Protein AF-0000000065996878 (afdb_homodimer)

Sequence (1096 aa):
MTGQPLLGDLLTLASDALPEVEALFETARSALKERVTTDGKVSSKALEEEQFAAHALSWLATYVESLRQMRAWAGRLETEGRFGEMEALILQIAFGEYLAQIRGGIPMSQTETARVQDIGIELGHPGEAVRRLIQAGNTPAARARLVALMRDNHGRATFGASGLDEELEMIRDQFRRFADERVAPHAHGWHMRDELIPMEIVEALAEMGVFGLTIPEEFGGFGLSKASMVVVSEELSRGYIGVGSLGTRSEIAAELILCGGTDAQKAAWLPKLASGEILPTAVFTEPNTGSDLGSLRTRAVKDGDEWVVHGNKTWITHAARTHVMTLLARTDLETTDYRGLSMFLAEKVPGTDADPFPTPGMTGGEIEVLGYRGMKEYEIGFDGFRVKAENLLGGVEGQGFKQLMQTFESARIQTAARAIGVAQNALEVGMQYAEERKQFGKALIEFPRVAGKLAMMAVEIMVARQLTYHSAWEKDHGQRCDLEAGMAKLLGARVAWAAADNALQIHGGNGFALEYQISRILCDARILNIFEGAAEIQAQVIARRLLDMTGQPLLGDLLTLASDALPEVEALFETARSALKERVTTDGKVSSKALEEEQFAAHALSWLATYVESLRQMRAWAGRLETEGRFGEMEALILQIAFGEYLAQIRGGIPMSQTETARVQDIGIELGHPGEAVRRLIQAGNTPAARARLVALMRDNHGRATFGASGLDEELEMIRDQFRRFADERVAPHAHGWHMRDELIPMEIVEALAEMGVFGLTIPEEFGGFGLSKASMVVVSEELSRGYIGVGSLGTRSEIAAELILCGGTDAQKAAWLPKLASGEILPTAVFTEPNTGSDLGSLRTRAVKDGDEWVVHGNKTWITHAARTHVMTLLARTDLETTDYRGLSMFLAEKVPGTDADPFPTPGMTGGEIEVLGYRGMKEYEIGFDGFRVKAENLLGGVEGQGFKQLMQTFESARIQTAARAIGVAQNALEVGMQYAEERKQFGKALIEFPRVAGKLAMMAVEIMVARQLTYHSAWEKDHGQRCDLEAGMAKLLGARVAWAAADNALQIHGGNGFALEYQISRILCDARILNIFEGAAEIQAQVIARRLLD

Solvent-accessible surface area (backbone atoms only — not comparable to full-atom values): 53114 Å² total; per-residue (Å²): 128,88,60,73,50,65,68,92,57,46,71,60,34,54,60,61,28,45,62,58,53,51,49,52,47,52,52,41,51,53,48,40,40,62,72,22,40,52,96,90,35,74,30,70,67,45,39,48,76,39,30,59,29,35,34,27,51,26,51,50,50,37,51,48,50,29,52,51,35,48,52,50,45,49,50,53,26,49,75,68,73,63,57,44,70,57,40,48,45,37,50,37,30,43,51,6,46,52,53,37,21,61,76,30,31,36,68,78,45,76,84,37,67,32,38,55,60,66,41,73,44,82,81,78,78,71,53,70,39,45,47,50,28,45,71,56,22,58,35,71,57,25,26,49,52,41,38,55,50,55,75,63,43,79,86,55,87,66,81,50,79,86,75,68,56,70,68,53,48,52,52,34,52,54,38,38,50,46,16,60,70,70,33,38,84,45,39,59,58,34,47,76,66,67,29,63,62,54,64,70,57,54,51,49,39,20,73,72,31,50,30,6,34,58,38,49,53,94,38,60,18,66,48,42,51,54,49,49,50,31,41,46,21,17,32,26,5,33,28,32,54,41,62,21,44,54,37,51,36,30,45,52,53,45,46,38,34,71,77,37,34,40,72,67,51,38,67,66,46,40,36,36,31,11,55,46,77,40,41,49,21,63,40,68,33,26,89,75,19,66,92,39,57,40,58,55,75,27,30,35,44,82,53,88,70,23,28,37,27,39,37,57,36,29,75,22,49,36,50,38,69,16,34,32,28,48,33,54,29,28,58,38,82,90,46,71,43,42,68,14,19,21,34,28,60,34,66,47,53,53,30,46,93,91,42,40,46,68,36,74,30,42,43,65,49,77,49,60,53,73,37,62,40,27,43,47,32,22,35,38,37,32,60,63,22,68,31,54,49,86,30,32,45,48,70,50,82,36,42,21,46,65,41,52,60,70,39,47,41,62,50,26,35,42,50,14,20,28,20,43,8,40,20,50,34,23,45,52,54,28,50,53,47,23,62,68,42,52,54,86,88,36,38,42,48,76,37,54,60,53,24,40,53,54,29,48,40,51,28,49,46,48,40,32,46,40,31,30,51,49,22,26,50,34,46,66,67,74,39,92,30,56,58,43,9,35,36,15,27,48,49,11,13,52,48,11,33,42,25,16,51,51,23,22,57,72,47,38,69,56,20,43,25,60,88,31,60,47,36,52,47,36,36,38,24,54,49,49,42,32,57,94,52,30,50,68,52,32,24,47,53,35,27,50,58,71,58,101,129,89,61,72,50,64,68,93,59,45,72,60,33,55,60,62,28,46,62,57,53,52,50,52,46,51,51,40,51,51,50,41,40,62,72,21,41,52,96,92,36,73,30,70,68,44,40,49,76,38,31,60,30,36,34,26,50,25,52,50,51,37,52,49,51,29,53,51,36,47,52,49,46,48,50,54,28,48,75,70,73,63,57,43,72,57,42,48,42,37,51,36,29,44,51,7,46,53,52,37,22,60,76,31,32,35,70,78,46,75,85,37,66,34,37,57,59,65,41,72,44,81,81,77,77,70,52,69,40,46,47,49,29,42,71,57,21,59,34,72,56,26,26,50,50,39,38,55,49,54,76,64,43,79,86,55,87,66,80,48,79,85,76,68,54,70,68,53,48,52,52,33,52,54,39,38,51,48,16,61,71,72,32,39,84,45,38,58,58,34,47,78,66,67,29,62,63,54,64,69,58,54,50,49,38,20,75,70,32,50,29,6,34,61,37,50,52,94,38,59,18,67,48,41,50,54,48,50,50,31,42,44,20,17,33,27,4,32,29,31,54,43,63,21,45,53,36,51,38,29,45,53,54,45,45,40,34,73,74,35,33,41,73,67,51,37,68,64,45,39,36,37,32,11,55,45,76,41,40,49,22,64,40,68,32,27,88,75,20,65,91,40,58,40,57,54,72,28,31,34,43,80,54,88,70,23,28,37,27,40,37,56,36,28,75,21,49,35,51,39,67,16,34,30,29,48,32,54,28,28,60,38,82,89,47,71,43,44,69,15,18,20,34,26,59,35,67,45,53,52,29,45,93,92,42,41,44,68,35,75,30,42,43,68,47,78,50,58,52,72,36,60,41,26,43,45,30,23,34,38,36,32,60,63,21,66,30,56,48,85,31,32,46,48,71,49,82,35,42,22,46,65,41,52,60,71,39,45,40,61,51,25,34,43,50,13,21,27,20,42,8,39,20,49,35,22,47,52,56,27,49,53,46,24,61,68,44,53,54,87,89,37,37,42,47,75,38,53,61,53,24,40,52,53,29,48,41,52,28,47,47,48,40,33,46,39,30,31,51,49,22,25,49,34,46,66,68,73,38,92,31,56,57,42,9,35,37,15,27,50,49,12,14,51,46,10,33,43,24,15,51,49,23,22,58,72,46,37,70,55,19,42,24,61,86,31,62,48,36,51,46,36,37,39,23,54,51,49,44,32,56,95,51,29,49,69,53,32,25,47,55,36,27,50,58,71,58,100

Radius of gyration: 29.39 Å; Cα contacts (8 Å, |Δi|>4): 2237; chains: 2; bounding box: 67×83×88 Å

Structure (mmCIF, N/CA/C/O backbone):
data_AF-0000000065996878-model_v1
#
loop_
_entity.id
_entity.type
_entity.pdbx_description
1 polymer '(2S)-methylsuccinyl-CoA dehydrogenase'
#
loop_
_atom_site.group_PDB
_atom_site.id
_atom_site.type_symbol
_atom_site.label_atom_id
_atom_site.label_alt_id
_atom_site.label_comp_id
_atom_site.label_asym_id
_atom_site.label_entity_id
_atom_site.label_seq_id
_atom_site.pdbx_PDB_ins_code
_atom_site.Cartn_x
_atom_site.Cartn_y
_atom_site.Cartn_z
_atom_site.occupancy
_atom_site.B_iso_or_equiv
_atom_site.auth_seq_id
_atom_site.auth_comp_id
_atom_site.auth_asym_id
_atom_site.auth_atom_id
_atom_site.pdbx_PDB_model_num
ATOM 1 N N . MET A 1 1 ? -32.469 7.578 2.885 1 33.5 1 MET A N 1
ATOM 2 C CA . MET A 1 1 ? -33.438 6.59 2.375 1 33.5 1 MET A CA 1
ATOM 3 C C . MET A 1 1 ? -33.031 5.184 2.838 1 33.5 1 MET A C 1
ATOM 5 O O . MET A 1 1 ? -31.969 4.684 2.494 1 33.5 1 MET A O 1
ATOM 9 N N . THR A 1 2 ? -33.344 4.859 3.979 1 46.47 2 THR A N 1
ATOM 10 C CA . THR A 1 2 ? -33.125 3.617 4.707 1 46.47 2 THR A CA 1
ATOM 11 C C . THR A 1 2 ? -33.531 2.412 3.859 1 46.47 2 THR A C 1
ATOM 13 O O . THR A 1 2 ? -34.625 1.855 4.039 1 46.47 2 THR A O 1
ATOM 16 N N . GLY A 1 3 ? -33.281 2.512 2.508 1 59.88 3 GLY A N 1
ATOM 17 C CA . GLY A 1 3 ? -33.844 1.435 1.705 1 59.88 3 GLY A CA 1
ATOM 18 C C . GLY A 1 3 ? -33.312 0.064 2.113 1 59.88 3 GLY A C 1
ATOM 19 O O . GLY A 1 3 ? -32.375 -0.045 2.902 1 59.88 3 GLY A O 1
ATOM 20 N N . GLN A 1 4 ? -33.938 -1.005 1.751 1 83.62 4 GLN A N 1
ATOM 21 C CA . GLN A 1 4 ? -33.625 -2.404 2.006 1 83.62 4 GLN A CA 1
ATOM 22 C C . GLN A 1 4 ? -32.219 -2.746 1.521 1 83.62 4 GLN A C 1
ATOM 24 O O . GLN A 1 4 ? -31.859 -2.451 0.378 1 83.62 4 GLN A O 1
ATOM 29 N N . PRO A 1 5 ? -31.391 -3.135 2.443 1 94.44 5 PRO A N 1
ATOM 30 C CA . PRO A 1 5 ? -30 -3.457 2.111 1 94.44 5 PRO A CA 1
ATOM 31 C C . PRO A 1 5 ? -29.875 -4.41 0.923 1 94.44 5 PRO A C 1
ATOM 33 O O . PRO A 1 5 ? -28.938 -4.301 0.132 1 94.44 5 PRO A O 1
ATOM 36 N N . LEU A 1 6 ? -30.875 -5.258 0.731 1 96.81 6 LEU A N 1
ATOM 37 C CA . LEU A 1 6 ? -30.812 -6.273 -0.313 1 96.81 6 LEU A CA 1
ATOM 38 C C . LEU A 1 6 ? -31.781 -5.965 -1.441 1 96.81 6 LEU A C 1
ATOM 40 O O . LEU A 1 6 ? -32.938 -5.613 -1.188 1 96.81 6 LEU A O 1
ATOM 44 N N . LEU A 1 7 ? -31.297 -6.082 -2.629 1 96.75 7 LEU A N 1
ATOM 45 C CA . LEU A 1 7 ? -32.156 -5.926 -3.803 1 96.75 7 LEU A CA 1
ATOM 46 C C . LEU A 1 7 ? -33 -7.168 -4.02 1 96.75 7 LEU A C 1
ATOM 48 O O . LEU A 1 7 ? -32.5 -8.289 -3.971 1 96.75 7 LEU A O 1
ATOM 52 N N . GLY A 1 8 ? -34.344 -7.07 -4.242 1 93.19 8 GLY A N 1
ATOM 53 C CA . GLY A 1 8 ? -35.281 -8.18 -4.359 1 93.19 8 GLY A CA 1
ATOM 54 C C . GLY A 1 8 ? -35.062 -9 -5.613 1 93.19 8 GLY A C 1
ATOM 55 O O . GLY A 1 8 ? -35.375 -10.195 -5.641 1 93.19 8 GLY A O 1
ATOM 56 N N . ASP A 1 9 ? -34.594 -8.492 -6.695 1 96.19 9 ASP A N 1
ATOM 57 C CA . ASP A 1 9 ? -34.375 -9.188 -7.969 1 96.19 9 ASP A CA 1
ATOM 58 C C . ASP A 1 9 ? -32.906 -9.281 -8.328 1 96.19 9 ASP A C 1
ATOM 60 O O . ASP A 1 9 ? -32.531 -9.141 -9.492 1 96.19 9 ASP A O 1
ATOM 64 N N . LEU A 1 10 ? -32.094 -9.547 -7.336 1 98 10 LEU A N 1
ATOM 65 C CA . LEU A 1 10 ? -30.641 -9.461 -7.441 1 98 10 LEU A CA 1
ATOM 66 C C . LEU A 1 10 ? -30.109 -10.422 -8.5 1 98 10 LEU A C 1
ATOM 68 O O . LEU A 1 10 ? -29.312 -10.023 -9.359 1 98 10 LEU A O 1
ATOM 72 N N . LEU A 1 11 ? -30.5 -11.703 -8.445 1 98.19 11 LEU A N 1
ATOM 73 C CA . LEU A 1 11 ? -29.953 -12.703 -9.359 1 98.19 11 LEU A CA 1
ATOM 74 C C . LEU A 1 11 ? -30.312 -12.359 -10.805 1 98.19 11 LEU A C 1
ATOM 76 O O . LEU A 1 11 ? -29.5 -12.547 -11.711 1 98.19 11 LEU A O 1
ATOM 80 N N . THR A 1 12 ? -31.516 -11.891 -11.023 1 98.31 12 THR A N 1
ATOM 81 C CA . THR A 1 12 ? -31.953 -11.469 -12.359 1 98.31 12 THR A CA 1
ATOM 82 C C . THR A 1 12 ? -31.156 -10.258 -12.82 1 98.31 12 THR A C 1
ATOM 84 O O . THR A 1 12 ? -30.703 -10.203 -13.961 1 98.31 12 THR A O 1
ATOM 87 N N . LEU A 1 13 ? -30.984 -9.266 -11.938 1 98.44 13 LEU A N 1
ATOM 88 C CA . LEU A 1 13 ? -30.203 -8.07 -12.258 1 98.44 13 LEU A CA 1
ATOM 89 C C . LEU A 1 13 ? -28.781 -8.445 -12.648 1 98.44 13 LEU A C 1
ATOM 91 O O . LEU A 1 13 ? -28.234 -7.906 -13.625 1 98.44 13 LEU A O 1
ATOM 95 N N . ALA A 1 14 ? -28.203 -9.328 -11.844 1 98.69 14 ALA A N 1
ATOM 96 C CA . ALA A 1 14 ? -26.828 -9.75 -12.117 1 98.69 14 ALA A CA 1
ATOM 97 C C . ALA A 1 14 ? -26.734 -10.438 -13.477 1 98.69 14 ALA A C 1
ATOM 99 O O . ALA A 1 14 ? -25.797 -10.188 -14.234 1 98.69 14 ALA A O 1
ATOM 100 N N . SER A 1 15 ? -27.672 -11.352 -13.789 1 98.69 15 SER A N 1
ATOM 101 C CA . SER A 1 15 ? -27.703 -12.039 -15.07 1 98.69 15 SER A CA 1
ATOM 102 C C . SER A 1 15 ? -27.875 -11.062 -16.234 1 98.69 15 SER A C 1
ATOM 104 O O . SER A 1 15 ? -27.219 -11.195 -17.266 1 98.69 15 SER A O 1
ATOM 106 N N . ASP A 1 16 ? -28.719 -10.078 -16.031 1 98.69 16 ASP A N 1
ATOM 107 C CA . ASP A 1 16 ? -29.062 -9.125 -17.078 1 98.69 16 ASP A CA 1
ATOM 108 C C . ASP A 1 16 ? -27.906 -8.148 -17.344 1 98.69 16 ASP A C 1
ATOM 110 O O . ASP A 1 16 ? -27.828 -7.551 -18.406 1 98.69 16 ASP A O 1
ATOM 114 N N . ALA A 1 17 ? -27.047 -7.934 -16.328 1 98.81 17 ALA A N 1
ATOM 115 C CA . ALA A 1 17 ? -25.953 -6.98 -16.453 1 98.81 17 ALA A CA 1
ATOM 116 C C . ALA A 1 17 ? -24.797 -7.586 -17.25 1 98.81 17 ALA A C 1
ATOM 118 O O . ALA A 1 17 ? -24.016 -6.859 -17.875 1 98.81 17 ALA A O 1
ATOM 119 N N . LEU A 1 18 ? -24.641 -8.914 -17.266 1 98.81 18 LEU A N 1
ATOM 120 C CA . LEU A 1 18 ? -23.453 -9.594 -17.781 1 98.81 18 LEU A CA 1
ATOM 121 C C . LEU A 1 18 ? -23.312 -9.383 -19.281 1 98.81 18 LEU A C 1
ATOM 123 O O . LEU A 1 18 ? -22.234 -9.062 -19.781 1 98.81 18 LEU A O 1
ATOM 127 N N . PRO A 1 19 ? -24.438 -9.5 -20.109 1 98.56 19 PRO A N 1
ATOM 128 C CA . PRO A 1 19 ? -24.281 -9.32 -21.547 1 98.56 19 PRO A CA 1
ATOM 129 C C . PRO A 1 19 ? -23.719 -7.957 -21.922 1 98.56 19 PRO A C 1
ATOM 131 O O . PRO A 1 19 ? -22.953 -7.844 -22.891 1 98.56 19 PRO A O 1
ATOM 134 N N . GLU A 1 20 ? -24.078 -6.953 -21.156 1 98 20 GLU A N 1
ATOM 135 C CA . GLU A 1 20 ? -23.594 -5.602 -21.438 1 98 20 GLU A CA 1
ATOM 136 C C . GLU A 1 20 ? -22.094 -5.5 -21.266 1 98 20 GLU A C 1
ATOM 138 O O . GLU A 1 20 ? -21.391 -4.945 -22.125 1 98 20 GLU A O 1
ATOM 143 N N . VAL A 1 21 ? -21.578 -5.992 -20.172 1 98.12 21 VAL A N 1
ATOM 144 C CA . VAL A 1 21 ? -20.141 -5.855 -19.906 1 98.12 21 VAL A CA 1
ATOM 145 C C . VAL A 1 21 ? -19.359 -6.836 -20.781 1 98.12 21 VAL A C 1
ATOM 147 O O . VAL A 1 21 ? -18.203 -6.582 -21.125 1 98.12 21 VAL A O 1
ATOM 150 N N . GLU A 1 22 ? -19.969 -7.98 -21.141 1 98.5 22 GLU A N 1
ATOM 151 C CA . GLU A 1 22 ? -19.344 -8.906 -22.078 1 98.5 22 GLU A CA 1
ATOM 152 C C . GLU A 1 22 ? -19.219 -8.281 -23.469 1 98.5 22 GLU A C 1
ATOM 154 O O . GLU A 1 22 ? -18.188 -8.43 -24.125 1 98.5 22 GLU A O 1
ATOM 159 N N . ALA A 1 23 ? -20.266 -7.602 -23.875 1 98.12 23 ALA A N 1
ATOM 160 C CA . ALA A 1 23 ? -20.234 -6.91 -25.156 1 98.12 23 ALA A CA 1
ATOM 161 C C . ALA A 1 23 ? -19.203 -5.793 -25.156 1 98.12 23 ALA A C 1
ATOM 163 O O . ALA A 1 23 ? -18.516 -5.57 -26.156 1 98.12 23 ALA A O 1
ATOM 164 N N . LEU A 1 24 ? -19.172 -5.043 -24.047 1 98.06 24 LEU A N 1
ATOM 165 C CA . LEU A 1 24 ? -18.172 -3.992 -23.906 1 98.06 24 LEU A CA 1
ATOM 166 C C . LEU A 1 24 ? -16.766 -4.559 -24.047 1 98.06 24 LEU A C 1
ATOM 168 O O . LEU A 1 24 ? -15.922 -3.967 -24.734 1 98.06 24 LEU A O 1
ATOM 172 N N . PHE A 1 25 ? -16.516 -5.699 -23.469 1 98.38 25 PHE A N 1
ATOM 173 C CA . PHE A 1 25 ? -15.211 -6.359 -23.547 1 98.38 25 PHE A CA 1
ATOM 174 C C . PHE A 1 25 ? -14.891 -6.75 -24.984 1 98.38 25 PHE A C 1
ATOM 176 O O . PHE A 1 25 ? -13.781 -6.52 -25.469 1 98.38 25 PHE A O 1
ATOM 183 N N . GLU A 1 26 ? -15.82 -7.359 -25.594 1 98.31 26 GLU A N 1
ATOM 184 C CA . GLU A 1 26 ? -15.594 -7.809 -26.969 1 98.31 26 GLU A CA 1
ATOM 185 C C . GLU A 1 26 ? -15.297 -6.633 -27.891 1 98.31 26 GLU A C 1
ATOM 187 O O . GLU A 1 26 ? -14.453 -6.738 -28.781 1 98.31 26 GLU A O 1
ATOM 192 N N . THR A 1 27 ? -16.016 -5.551 -27.688 1 98.31 27 THR A N 1
ATOM 193 C CA . THR A 1 27 ? -15.766 -4.348 -28.469 1 98.31 27 THR A CA 1
ATOM 194 C C . THR A 1 27 ? -14.359 -3.822 -28.203 1 98.31 27 THR A C 1
ATOM 196 O O . THR A 1 27 ? -13.648 -3.455 -29.156 1 98.31 27 THR A O 1
ATOM 199 N N . ALA A 1 28 ? -13.977 -3.773 -26.969 1 98.38 28 ALA A N 1
ATOM 200 C CA . ALA A 1 28 ? -12.641 -3.312 -26.594 1 98.38 28 ALA A CA 1
ATOM 201 C C . ALA A 1 28 ? -11.562 -4.219 -27.172 1 98.38 28 ALA A C 1
ATOM 203 O O . ALA A 1 28 ? -10.562 -3.734 -27.703 1 98.38 28 ALA A O 1
ATOM 204 N N . ARG A 1 29 ? -11.781 -5.523 -27.031 1 98.56 29 ARG A N 1
ATOM 205 C CA . ARG A 1 29 ? -10.828 -6.504 -27.547 1 98.56 29 ARG A CA 1
ATOM 206 C C . ARG A 1 29 ? -10.641 -6.348 -29.047 1 98.56 29 ARG A C 1
ATOM 208 O O . ARG A 1 29 ? -9.516 -6.344 -29.547 1 98.56 29 ARG A O 1
ATOM 215 N N . SER A 1 30 ? -11.75 -6.215 -29.766 1 98 30 SER A N 1
ATOM 216 C CA . SER A 1 30 ? -11.703 -6.07 -31.219 1 98 30 SER A CA 1
ATOM 217 C C . SER A 1 30 ? -10.992 -4.785 -31.625 1 98 30 SER A C 1
ATOM 219 O O . SER A 1 30 ? -10.18 -4.785 -32.562 1 98 30 SER A O 1
ATOM 221 N N . ALA A 1 31 ? -11.312 -3.721 -30.906 1 97.94 31 ALA A N 1
ATOM 222 C CA . ALA A 1 31 ? -10.703 -2.43 -31.219 1 97.94 31 ALA A CA 1
ATOM 223 C C . ALA A 1 31 ? -9.188 -2.477 -31.016 1 97.94 31 ALA A C 1
ATOM 225 O O . ALA A 1 31 ? -8.438 -1.986 -31.859 1 97.94 31 ALA A O 1
ATOM 226 N N . LEU A 1 32 ? -8.75 -3.004 -29.953 1 98.31 32 LEU A N 1
ATOM 227 C CA . LEU A 1 32 ? -7.316 -3.066 -29.688 1 98.31 32 LEU A CA 1
ATOM 228 C C . LEU A 1 32 ? -6.625 -4.031 -30.641 1 98.31 32 LEU A C 1
ATOM 230 O O . LEU A 1 32 ? -5.508 -3.77 -31.094 1 98.31 32 LEU A O 1
ATOM 234 N N . LYS A 1 33 ? -7.281 -5.207 -30.891 1 98.25 33 LYS A N 1
ATOM 235 C CA . LYS A 1 33 ? -6.703 -6.172 -31.828 1 98.25 33 LYS A CA 1
ATOM 236 C C . LYS A 1 33 ? -6.41 -5.527 -33.188 1 98.25 33 LYS A C 1
ATOM 238 O O . LYS A 1 33 ? -5.348 -5.754 -33.75 1 98.25 33 LYS A O 1
ATOM 243 N N . GLU A 1 34 ? -7.34 -4.77 -33.625 1 97.19 34 GLU A N 1
ATOM 244 C CA . GLU A 1 34 ? -7.156 -4.078 -34.906 1 97.19 34 GLU A CA 1
ATOM 245 C C . GLU A 1 34 ? -5.949 -3.145 -34.844 1 97.19 34 GLU A C 1
ATOM 247 O O . GLU A 1 34 ? -5.188 -3.057 -35.812 1 97.19 34 GLU A O 1
ATOM 252 N N . ARG A 1 35 ? -5.777 -2.498 -33.75 1 96.56 35 ARG A N 1
ATOM 253 C CA . ARG A 1 35 ? -4.734 -1.488 -33.594 1 96.56 35 ARG A CA 1
ATOM 254 C C . ARG A 1 35 ? -3.357 -2.137 -33.5 1 96.56 35 ARG A C 1
ATOM 256 O O . ARG A 1 35 ? -2.354 -1.533 -33.875 1 96.56 35 ARG A O 1
ATOM 263 N N . VAL A 1 36 ? -3.309 -3.379 -33 1 97.75 36 VAL A N 1
ATOM 264 C CA . VAL A 1 36 ? -1.994 -3.934 -32.688 1 97.75 36 VAL A CA 1
ATOM 265 C C . VAL A 1 36 ? -1.668 -5.062 -33.656 1 97.75 36 VAL A C 1
ATOM 267 O O . VAL A 1 36 ? -0.649 -5.742 -33.5 1 97.75 36 VAL A O 1
ATOM 270 N N . THR A 1 37 ? -2.535 -5.312 -34.625 1 97.25 37 THR A N 1
ATOM 271 C CA . THR A 1 37 ? -2.301 -6.352 -35.625 1 97.25 37 THR A CA 1
ATOM 272 C C . THR A 1 37 ? -1.573 -5.777 -36.844 1 97.25 37 THR A C 1
ATOM 274 O O . THR A 1 37 ? -1.991 -4.762 -37.406 1 97.25 37 THR A O 1
ATOM 277 N N . THR A 1 38 ? -0.485 -6.34 -37.125 1 95.62 38 THR A N 1
ATOM 278 C CA . THR A 1 38 ? 0.285 -6.047 -38.312 1 95.62 38 THR A CA 1
ATOM 279 C C . THR A 1 38 ? 0.469 -7.305 -39.156 1 95.62 38 THR A C 1
ATOM 281 O O . THR A 1 38 ? 0.928 -8.336 -38.656 1 95.62 38 THR A O 1
ATOM 284 N N . ASP A 1 39 ? 0.178 -7.254 -40.438 1 94.38 39 ASP A N 1
ATOM 285 C CA . ASP A 1 39 ? 0.32 -8.375 -41.375 1 94.38 39 ASP A CA 1
ATOM 286 C C . ASP A 1 39 ? -0.429 -9.602 -40.875 1 94.38 39 ASP A C 1
ATOM 288 O O . ASP A 1 39 ? 0.115 -10.711 -40.875 1 94.38 39 ASP A O 1
ATOM 292 N N . GLY A 1 40 ? -1.589 -9.391 -40.312 1 93.5 40 GLY A N 1
ATOM 293 C CA . GLY A 1 40 ? -2.5 -10.461 -39.938 1 93.5 40 GLY A CA 1
ATOM 294 C C . GLY A 1 40 ? -2.162 -11.094 -38.594 1 93.5 40 GLY A C 1
ATOM 295 O O . GLY A 1 40 ? -2.85 -12.016 -38.156 1 93.5 40 GLY A O 1
ATOM 296 N N . LYS A 1 41 ? -1.129 -10.594 -37.969 1 95.75 41 LYS A N 1
ATOM 297 C CA . LYS A 1 41 ? -0.732 -11.133 -36.688 1 95.75 41 LYS A CA 1
ATOM 298 C C . LYS A 1 41 ? -0.553 -10.023 -35.656 1 95.75 41 LYS A C 1
ATOM 300 O O . LYS A 1 41 ? -0.202 -8.891 -36 1 95.75 41 LYS A O 1
ATOM 305 N N . VAL A 1 42 ? -0.805 -10.336 -34.438 1 96.56 42 VAL A N 1
ATOM 306 C CA . VAL A 1 42 ? -0.574 -9.375 -33.344 1 96.56 42 VAL A CA 1
ATOM 307 C C . VAL A 1 42 ? 0.917 -9.055 -33.25 1 96.56 42 VAL A C 1
ATOM 309 O O . VAL A 1 42 ? 1.74 -9.961 -33.094 1 96.56 42 VAL A O 1
ATOM 312 N N . SER A 1 43 ? 1.249 -7.863 -33.406 1 96.75 43 SER A N 1
ATOM 313 C CA . SER A 1 43 ? 2.631 -7.398 -33.375 1 96.75 43 SER A CA 1
ATOM 314 C C . SER A 1 43 ? 3.098 -7.16 -31.938 1 96.75 43 SER A C 1
ATOM 316 O O . SER A 1 43 ? 2.465 -6.41 -31.188 1 96.75 43 SER A O 1
ATOM 318 N N . SER A 1 44 ? 4.18 -7.805 -31.562 1 94.25 44 SER A N 1
ATOM 319 C CA . SER A 1 44 ? 4.742 -7.582 -30.234 1 94.25 44 SER A CA 1
ATOM 320 C C . SER A 1 44 ? 5.152 -6.125 -30.047 1 94.25 44 SER A C 1
ATOM 322 O O . SER A 1 44 ? 4.98 -5.559 -28.969 1 94.25 44 SER A O 1
ATOM 324 N N . LYS A 1 45 ? 5.711 -5.562 -31.062 1 95.19 45 LYS A N 1
ATOM 325 C CA . LYS A 1 45 ? 6.121 -4.16 -31.016 1 95.19 45 LYS A CA 1
ATOM 326 C C . LYS A 1 45 ? 4.922 -3.238 -30.828 1 95.19 45 LYS A C 1
ATOM 328 O O . LYS A 1 45 ? 4.945 -2.344 -29.984 1 95.19 45 LYS A O 1
ATOM 333 N N . ALA A 1 46 ? 3.869 -3.477 -31.625 1 96.62 46 ALA A N 1
ATOM 334 C CA . ALA A 1 46 ? 2.664 -2.658 -31.516 1 96.62 46 ALA A CA 1
ATOM 335 C C . ALA A 1 46 ? 2.002 -2.83 -30.156 1 96.62 46 ALA A C 1
ATOM 337 O O . ALA A 1 46 ? 1.492 -1.865 -29.578 1 96.62 46 ALA A O 1
ATOM 338 N N . LEU A 1 47 ? 2.008 -4.031 -29.719 1 96.94 47 LEU A N 1
ATOM 339 C CA . LEU A 1 47 ? 1.416 -4.316 -28.406 1 96.94 47 LEU A CA 1
ATOM 340 C C . LEU A 1 47 ? 2.16 -3.58 -27.297 1 96.94 47 LEU A C 1
ATOM 342 O O . LEU A 1 47 ? 1.543 -3.092 -26.344 1 96.94 47 LEU A O 1
ATOM 346 N N . GLU A 1 48 ? 3.455 -3.518 -27.375 1 95.62 48 GLU A N 1
ATOM 347 C CA . GLU A 1 48 ? 4.246 -2.783 -26.391 1 95.62 48 GLU A CA 1
ATOM 348 C C . GLU A 1 48 ? 3.965 -1.285 -26.453 1 95.62 48 GLU A C 1
ATOM 350 O O . GLU A 1 48 ? 3.867 -0.616 -25.422 1 95.62 48 GLU A O 1
ATOM 355 N N . GLU A 1 49 ? 3.857 -0.786 -27.656 1 95.5 49 GLU A N 1
ATOM 356 C CA . GLU A 1 49 ? 3.533 0.627 -27.828 1 95.5 49 GLU A CA 1
ATOM 357 C C . GLU A 1 49 ? 2.18 0.963 -27.219 1 95.5 49 GLU A C 1
ATOM 359 O O . GLU A 1 49 ? 1.987 2.061 -26.688 1 95.5 49 GLU A O 1
ATOM 364 N N . GLU A 1 50 ? 1.275 -0.025 -27.312 1 97.31 50 GLU A N 1
ATOM 365 C CA . GLU A 1 50 ? -0.069 0.132 -26.766 1 97.31 50 GLU A CA 1
ATOM 366 C C . GLU A 1 50 ? -0.196 -0.549 -25.406 1 97.31 50 GLU A C 1
ATOM 368 O O . GLU A 1 50 ? -1.267 -1.048 -25.047 1 97.31 50 GLU A O 1
ATOM 373 N N . GLN A 1 51 ? 0.91 -0.565 -24.703 1 97.88 51 GLN A N 1
ATOM 374 C CA . GLN A 1 51 ? 0.995 -1.39 -23.5 1 97.88 51 GLN A CA 1
ATOM 375 C C . GLN A 1 51 ? -0.084 -1.005 -22.5 1 97.88 51 GLN A C 1
ATOM 377 O O . GLN A 1 51 ? -0.692 -1.874 -21.859 1 97.88 51 GLN A O 1
ATOM 382 N N . PHE A 1 52 ? -0.323 0.312 -22.266 1 97.19 52 PHE A N 1
ATOM 383 C CA . PHE A 1 52 ? -1.33 0.732 -21.297 1 97.19 52 PHE A CA 1
ATOM 384 C C . PHE A 1 52 ? -2.711 0.232 -21.703 1 97.19 52 PHE A C 1
ATOM 386 O O . PHE A 1 52 ? -3.457 -0.291 -20.875 1 97.19 52 PHE A O 1
ATOM 393 N N . ALA A 1 53 ? -3.051 0.414 -22.969 1 98 53 ALA A N 1
ATOM 394 C CA . ALA A 1 53 ? -4.332 -0.075 -23.484 1 98 53 ALA A CA 1
ATOM 395 C C . ALA A 1 53 ? -4.434 -1.592 -23.344 1 98 53 ALA A C 1
ATOM 397 O O . ALA A 1 53 ? -5.492 -2.121 -23 1 98 53 ALA A O 1
ATOM 398 N N . ALA A 1 54 ? -3.357 -2.27 -23.656 1 98.44 54 ALA A N 1
ATOM 399 C CA . ALA A 1 54 ? -3.314 -3.727 -23.547 1 98.44 54 ALA A CA 1
ATOM 400 C C . ALA A 1 54 ? -3.561 -4.176 -22.109 1 98.44 54 ALA A C 1
ATOM 402 O O . ALA A 1 54 ? -4.336 -5.105 -21.859 1 98.44 54 ALA A O 1
ATOM 403 N N . HIS A 1 55 ? -2.889 -3.514 -21.172 1 98.38 55 HIS A N 1
ATOM 404 C CA . HIS A 1 55 ? -3.057 -3.867 -19.766 1 98.38 55 HIS A CA 1
ATOM 405 C C . HIS A 1 55 ? -4.445 -3.482 -19.266 1 98.38 55 HIS A C 1
ATOM 407 O O . HIS A 1 55 ? -5.016 -4.172 -18.422 1 98.38 55 HIS A O 1
ATOM 413 N N . ALA A 1 56 ? -5 -2.369 -19.766 1 98.38 56 ALA A N 1
ATOM 414 C CA . ALA A 1 56 ? -6.383 -2.012 -19.469 1 98.38 56 ALA A CA 1
ATOM 415 C C . ALA A 1 56 ? -7.348 -3.098 -19.922 1 98.38 56 ALA A C 1
ATOM 417 O O . ALA A 1 56 ? -8.297 -3.439 -19.219 1 98.38 56 ALA A O 1
ATOM 418 N N . LEU A 1 57 ? -7.105 -3.617 -21.141 1 98.75 57 LEU A N 1
ATOM 419 C CA . LEU A 1 57 ? -7.93 -4.707 -21.641 1 98.75 57 LEU A CA 1
ATOM 420 C C . LEU A 1 57 ? -7.859 -5.922 -20.719 1 98.75 57 LEU A C 1
ATOM 422 O O . LEU A 1 57 ? -8.867 -6.578 -20.484 1 98.75 57 LEU A O 1
ATOM 426 N N . SER A 1 58 ? -6.676 -6.211 -20.25 1 98.75 58 SER A N 1
ATOM 427 C CA . SER A 1 58 ? -6.477 -7.34 -19.344 1 98.75 58 SER A CA 1
ATOM 428 C C . SER A 1 58 ? -7.297 -7.176 -18.078 1 98.75 58 SER A C 1
ATOM 430 O O . SER A 1 58 ? -7.93 -8.125 -17.609 1 98.75 58 SER A O 1
ATOM 432 N N . TRP A 1 59 ? -7.289 -6 -17.484 1 98.69 59 TRP A N 1
ATOM 433 C CA . TRP A 1 59 ? -8.047 -5.746 -16.266 1 98.69 59 TRP A CA 1
ATOM 434 C C . TRP A 1 59 ? -9.547 -5.781 -16.547 1 98.69 59 TRP A C 1
ATOM 436 O O . TRP A 1 59 ? -10.32 -6.305 -15.734 1 98.69 59 TRP A O 1
ATOM 446 N N . LEU A 1 60 ? -9.969 -5.211 -17.672 1 98.75 60 LEU A N 1
ATOM 447 C CA . LEU A 1 60 ? -11.375 -5.289 -18.047 1 98.75 60 LEU A CA 1
ATOM 448 C C . LEU A 1 60 ? -11.82 -6.742 -18.172 1 98.75 60 LEU A C 1
ATOM 450 O O . LEU A 1 60 ? -12.859 -7.121 -17.625 1 98.75 60 LEU A O 1
ATOM 454 N N . ALA A 1 61 ? -10.984 -7.555 -18.859 1 98.81 61 ALA A N 1
ATOM 455 C CA . ALA A 1 61 ? -11.297 -8.969 -19.016 1 98.81 61 ALA A CA 1
ATOM 456 C C . ALA A 1 61 ? -11.391 -9.664 -17.656 1 98.81 61 ALA A C 1
ATOM 458 O O . ALA A 1 61 ? -12.266 -10.508 -17.453 1 98.81 61 ALA A O 1
ATOM 459 N N . THR A 1 62 ? -10.477 -9.344 -16.797 1 98.88 62 THR A N 1
ATOM 460 C CA . THR A 1 62 ? -10.445 -9.93 -15.461 1 98.88 62 THR A CA 1
ATOM 461 C C . THR A 1 62 ? -11.711 -9.594 -14.688 1 98.88 62 THR A C 1
ATOM 463 O O . THR A 1 62 ? -12.297 -10.453 -14.023 1 98.88 62 THR A O 1
ATOM 466 N N . TYR A 1 63 ? -12.18 -8.352 -14.75 1 98.81 63 TYR A N 1
ATOM 467 C CA . TYR A 1 63 ? -13.391 -7.922 -14.055 1 98.81 63 TYR A CA 1
ATOM 468 C C . TYR A 1 63 ? -14.625 -8.602 -14.633 1 98.81 63 TYR A C 1
ATOM 470 O O . TYR A 1 63 ? -15.5 -9.047 -13.898 1 98.81 63 TYR A O 1
ATOM 478 N N . VAL A 1 64 ? -14.664 -8.664 -15.93 1 98.88 64 VAL A N 1
ATOM 479 C CA . VAL A 1 64 ? -15.797 -9.305 -16.594 1 98.88 64 VAL A CA 1
ATOM 480 C C . VAL A 1 64 ? -15.875 -10.773 -16.172 1 98.88 64 VAL A C 1
ATOM 482 O O . VAL A 1 64 ? -16.938 -11.273 -15.805 1 98.88 64 VAL A O 1
ATOM 485 N N . GLU A 1 65 ? -14.711 -11.461 -16.234 1 98.81 65 GLU A N 1
ATOM 486 C CA . GLU A 1 65 ? -14.68 -12.867 -15.836 1 98.81 65 GLU A CA 1
ATOM 487 C C . GLU A 1 65 ? -15.023 -13.031 -14.359 1 98.81 65 GLU A C 1
ATOM 489 O O . GLU A 1 65 ? -15.68 -14 -13.969 1 98.81 65 GLU A O 1
ATOM 494 N N . SER A 1 66 ? -14.609 -12.125 -13.531 1 98.88 66 SER A N 1
ATOM 495 C CA . SER A 1 66 ? -14.945 -12.156 -12.117 1 98.88 66 SER A CA 1
ATOM 496 C C . SER A 1 66 ? -16.453 -12.102 -11.898 1 98.88 66 SER A C 1
ATOM 498 O O . SER A 1 66 ? -17 -12.867 -11.109 1 98.88 66 SER A O 1
ATOM 500 N N . LEU A 1 67 ? -17.094 -11.164 -12.57 1 98.94 67 LEU A N 1
ATOM 501 C CA . LEU A 1 67 ? -18.547 -11.031 -12.438 1 98.94 67 LEU A CA 1
ATOM 502 C C . LEU A 1 67 ? -19.25 -12.281 -12.945 1 98.94 67 LEU A C 1
ATOM 504 O O . LEU A 1 67 ? -20.219 -12.734 -12.336 1 98.94 67 LEU A O 1
ATOM 508 N N . ARG A 1 68 ? -18.719 -12.836 -14.055 1 98.81 68 ARG A N 1
ATOM 509 C CA . ARG A 1 68 ? -19.266 -14.086 -14.578 1 98.81 68 ARG A CA 1
ATOM 510 C C . ARG A 1 68 ? -19.188 -15.195 -13.539 1 98.81 68 ARG A C 1
ATOM 512 O O . ARG A 1 68 ? -20.172 -15.906 -13.312 1 98.81 68 ARG A O 1
ATOM 519 N N . GLN A 1 69 ? -18.047 -15.305 -12.898 1 98.81 69 GLN A N 1
ATOM 520 C CA . GLN A 1 69 ? -17.844 -16.391 -11.945 1 98.81 69 GLN A CA 1
ATOM 521 C C . GLN A 1 69 ? -18.656 -16.156 -10.672 1 98.81 69 GLN A C 1
ATOM 523 O O . GLN A 1 69 ? -19.141 -17.109 -10.055 1 98.81 69 GLN A O 1
ATOM 528 N N . MET A 1 70 ? -18.828 -14.922 -10.242 1 98.88 70 MET A N 1
ATOM 529 C CA . MET A 1 70 ? -19.656 -14.609 -9.078 1 98.88 70 MET A CA 1
ATOM 530 C C . MET A 1 70 ? -21.109 -14.969 -9.328 1 98.88 70 MET A C 1
ATOM 532 O O . MET A 1 70 ? -21.797 -15.492 -8.438 1 98.88 70 MET A O 1
ATOM 536 N N . ARG A 1 71 ? -21.594 -14.625 -10.523 1 98.81 71 ARG A N 1
ATOM 537 C CA . ARG A 1 71 ? -22.969 -14.992 -10.836 1 98.81 71 ARG A CA 1
ATOM 538 C C . ARG A 1 71 ? -23.125 -16.5 -10.891 1 98.81 71 ARG A C 1
ATOM 540 O O . ARG A 1 71 ? -24.141 -17.047 -10.445 1 98.81 71 ARG A O 1
ATOM 547 N N . ALA A 1 72 ? -22.141 -17.188 -11.516 1 98.5 72 ALA A N 1
ATOM 548 C CA . ALA A 1 72 ? -22.172 -18.641 -11.562 1 98.5 72 ALA A CA 1
ATOM 549 C C . ALA A 1 72 ? -22.172 -19.234 -10.156 1 98.5 72 ALA A C 1
ATOM 551 O O . ALA A 1 72 ? -22.922 -20.188 -9.883 1 98.5 72 ALA A O 1
ATOM 552 N N . TRP A 1 73 ? -21.344 -18.703 -9.32 1 98.5 73 TRP A N 1
ATOM 553 C CA . TRP A 1 73 ? -21.281 -19.109 -7.914 1 98.5 73 TRP A CA 1
ATOM 554 C C . TRP A 1 73 ? -22.641 -18.953 -7.234 1 98.5 73 TRP A C 1
ATOM 556 O O . TRP A 1 73 ? -23.125 -19.891 -6.598 1 98.5 73 TRP A O 1
ATOM 566 N N . ALA A 1 74 ? -23.266 -17.812 -7.367 1 98.69 74 ALA A N 1
ATOM 567 C CA . ALA A 1 74 ? -24.578 -17.562 -6.777 1 98.69 74 ALA A CA 1
ATOM 568 C C . ALA A 1 74 ? -25.625 -18.547 -7.309 1 98.69 74 ALA A C 1
ATOM 570 O O . ALA A 1 74 ? -26.484 -19.016 -6.562 1 98.69 74 ALA A O 1
ATOM 571 N N . GLY A 1 75 ? -25.516 -18.797 -8.625 1 98.12 75 GLY A N 1
ATOM 572 C CA . GLY A 1 75 ? -26.438 -19.75 -9.234 1 98.12 75 GLY A CA 1
ATOM 573 C C . GLY A 1 75 ? -26.312 -21.156 -8.656 1 98.12 75 GLY A C 1
ATOM 574 O O . GLY A 1 75 ? -27.328 -21.812 -8.406 1 98.12 75 GLY A O 1
ATOM 575 N N . ARG A 1 76 ? -25.078 -21.609 -8.516 1 97.25 76 ARG A N 1
ATOM 576 C CA . ARG A 1 76 ? -24.859 -22.922 -7.918 1 97.25 76 ARG A CA 1
ATOM 577 C C . ARG A 1 76 ? -25.406 -22.969 -6.496 1 97.25 76 ARG A C 1
ATOM 579 O O . ARG A 1 76 ? -26.078 -23.938 -6.121 1 97.25 76 ARG A O 1
ATOM 586 N N . LEU A 1 77 ? -25.172 -21.938 -5.715 1 97.88 77 LEU A N 1
ATOM 587 C CA . LEU A 1 77 ? -25.656 -21.906 -4.336 1 97.88 77 LEU A CA 1
ATOM 588 C C . LEU A 1 77 ? -27.172 -21.875 -4.289 1 97.88 77 LEU A C 1
ATOM 590 O O . LEU A 1 77 ? -27.781 -22.469 -3.398 1 97.88 77 LEU A O 1
ATOM 594 N N . GLU A 1 78 ? -27.766 -21.109 -5.203 1 97.19 78 GLU A N 1
ATOM 595 C CA . GLU A 1 78 ? -29.219 -21.062 -5.266 1 97.19 78 GLU A CA 1
ATOM 596 C C . GLU A 1 78 ? -29.812 -22.438 -5.527 1 97.19 78 GLU A C 1
ATOM 598 O O . GLU A 1 78 ? -30.766 -22.859 -4.855 1 97.19 78 GLU A O 1
ATOM 603 N N . THR A 1 79 ? -29.234 -23.141 -6.473 1 96.94 79 THR A N 1
ATOM 604 C CA . THR A 1 79 ? -29.688 -24.484 -6.828 1 96.94 79 THR A CA 1
ATOM 605 C C . THR A 1 79 ? -29.562 -25.438 -5.641 1 96.94 79 THR A C 1
ATOM 607 O O . THR A 1 79 ? -30.391 -26.328 -5.457 1 96.94 79 THR A O 1
ATOM 610 N N . GLU A 1 80 ? -28.578 -25.203 -4.836 1 96.06 80 GLU A N 1
ATOM 611 C CA . GLU A 1 80 ? -28.312 -26.062 -3.688 1 96.06 80 GLU A CA 1
ATOM 612 C C . GLU A 1 80 ? -29.078 -25.594 -2.459 1 96.06 80 GLU A C 1
ATOM 614 O O . GLU A 1 80 ? -29.062 -26.25 -1.417 1 96.06 80 GLU A O 1
ATOM 619 N N . GLY A 1 81 ? -29.797 -24.5 -2.529 1 96 81 GLY A N 1
ATOM 620 C CA . GLY A 1 81 ? -30.531 -23.953 -1.397 1 96 81 GLY A CA 1
ATOM 621 C C . GLY A 1 81 ? -29.641 -23.328 -0.346 1 96 81 GLY A C 1
ATOM 622 O O . GLY A 1 81 ? -30.016 -23.25 0.825 1 96 81 GLY A O 1
ATOM 623 N N . ARG A 1 82 ? -28.422 -22.906 -0.719 1 95.88 82 ARG A N 1
ATOM 624 C CA . ARG A 1 82 ? -27.438 -22.391 0.221 1 95.88 82 ARG A CA 1
ATOM 625 C C . ARG A 1 82 ? -27.141 -20.906 -0.05 1 95.88 82 ARG A C 1
ATOM 627 O O . ARG A 1 82 ? -26.219 -20.344 0.534 1 95.88 82 ARG A O 1
ATOM 634 N N . PHE A 1 83 ? -27.906 -20.281 -1.004 1 97.62 83 PHE A N 1
ATOM 635 C CA . PHE A 1 83 ? -27.734 -18.875 -1.309 1 97.62 83 PHE A CA 1
ATOM 636 C C . PHE A 1 83 ? -28.469 -18.016 -0.287 1 97.62 83 PHE A C 1
ATOM 638 O O . PHE A 1 83 ? -29.578 -17.562 -0.536 1 97.62 83 PHE A O 1
ATOM 645 N N . GLY A 1 84 ? -27.797 -17.719 0.825 1 96.81 84 GLY A N 1
ATOM 646 C CA . GLY A 1 84 ? -28.375 -16.953 1.918 1 96.81 84 GLY A CA 1
ATOM 647 C C . GLY A 1 84 ? -28.141 -15.461 1.807 1 96.81 84 GLY A C 1
ATOM 648 O O . GLY A 1 84 ? -27.656 -14.984 0.778 1 96.81 84 GLY A O 1
ATOM 649 N N . GLU A 1 85 ? -28.516 -14.734 2.828 1 97.25 85 GLU A N 1
ATOM 650 C CA . GLU A 1 85 ? -28.469 -13.273 2.826 1 97.25 85 GLU A CA 1
ATOM 651 C C . GLU A 1 85 ? -27.031 -12.773 2.688 1 97.25 85 GLU A C 1
ATOM 653 O O . GLU A 1 85 ? -26.766 -11.805 1.972 1 97.25 85 GLU A O 1
ATOM 658 N N . MET A 1 86 ? -26.078 -13.406 3.393 1 97.88 86 MET A N 1
ATOM 659 C CA . MET A 1 86 ? -24.688 -13 3.303 1 97.88 86 MET A CA 1
ATOM 660 C C . MET A 1 86 ? -24.172 -13.148 1.876 1 97.88 86 MET A C 1
ATOM 662 O O . MET A 1 86 ? -23.516 -12.242 1.347 1 97.88 86 MET A O 1
ATOM 666 N N . GLU A 1 87 ? -24.469 -14.32 1.291 1 98.5 87 GLU A N 1
ATOM 667 C CA . GLU A 1 87 ? -24.047 -14.57 -0.083 1 98.5 87 GLU A CA 1
ATOM 668 C C . GLU A 1 87 ? -24.656 -13.555 -1.043 1 98.5 87 GLU A C 1
ATOM 670 O O . GLU A 1 87 ? -24 -13.078 -1.961 1 98.5 87 GLU A O 1
ATOM 675 N N . ALA A 1 88 ? -25.906 -13.266 -0.786 1 98.69 88 ALA A N 1
ATOM 676 C CA . ALA A 1 88 ? -26.609 -12.297 -1.628 1 98.69 88 ALA A CA 1
ATOM 677 C C . ALA A 1 88 ? -25.969 -10.914 -1.533 1 98.69 88 ALA A C 1
ATOM 679 O O . ALA A 1 88 ? -25.781 -10.242 -2.547 1 98.69 88 ALA A O 1
ATOM 680 N N . LEU A 1 89 ? -25.625 -10.484 -0.331 1 98.75 89 LEU A N 1
ATOM 681 C CA . LEU A 1 89 ? -25 -9.18 -0.137 1 98.75 89 LEU A CA 1
ATOM 682 C C . LEU A 1 89 ? -23.609 -9.148 -0.761 1 98.75 89 LEU A C 1
ATOM 684 O O . LEU A 1 89 ? -23.219 -8.141 -1.35 1 98.75 89 LEU A O 1
ATOM 688 N N . ILE A 1 90 ? -22.875 -10.25 -0.652 1 98.81 90 ILE A N 1
ATOM 689 C CA . ILE A 1 90 ? -21.562 -10.328 -1.26 1 98.81 90 ILE A CA 1
ATOM 690 C C . ILE A 1 90 ? -21.672 -10.188 -2.775 1 98.81 90 ILE A C 1
ATOM 692 O O . ILE A 1 90 ? -20.938 -9.414 -3.391 1 98.81 90 ILE A O 1
ATOM 696 N N . LEU A 1 91 ? -22.625 -10.906 -3.344 1 98.94 91 LEU A N 1
ATOM 697 C CA . LEU A 1 91 ? -22.844 -10.82 -4.781 1 98.94 91 LEU A CA 1
ATOM 698 C C . LEU A 1 91 ? -23.234 -9.398 -5.184 1 98.94 91 LEU A C 1
ATOM 700 O O . LEU A 1 91 ? -22.688 -8.852 -6.148 1 98.94 91 LEU A O 1
ATOM 704 N N . GLN A 1 92 ? -24.219 -8.867 -4.461 1 98.88 92 GLN A N 1
ATOM 705 C CA . GLN A 1 92 ? -24.797 -7.555 -4.762 1 98.88 92 GLN A CA 1
ATOM 706 C C . GLN A 1 92 ? -23.719 -6.473 -4.734 1 98.88 92 GLN A C 1
ATOM 708 O O . GLN A 1 92 ? -23.609 -5.672 -5.664 1 98.88 92 GLN A O 1
ATOM 713 N N . ILE A 1 93 ? -22.906 -6.457 -3.678 1 98.75 93 ILE A N 1
ATOM 714 C CA . ILE A 1 93 ? -21.875 -5.441 -3.502 1 98.75 93 ILE A CA 1
ATOM 715 C C . ILE A 1 93 ? -20.797 -5.625 -4.559 1 98.75 93 ILE A C 1
ATOM 717 O O . ILE A 1 93 ? -20.281 -4.648 -5.113 1 98.75 93 ILE A O 1
ATOM 721 N N . ALA A 1 94 ? -20.438 -6.883 -4.898 1 98.88 94 ALA A N 1
ATOM 722 C CA . ALA A 1 94 ? -19.438 -7.156 -5.938 1 98.88 94 ALA A CA 1
ATOM 723 C C . ALA A 1 94 ? -19.875 -6.566 -7.277 1 98.88 94 ALA A C 1
ATOM 725 O O . ALA A 1 94 ? -19.109 -5.863 -7.934 1 98.88 94 ALA A O 1
ATOM 726 N N . PHE A 1 95 ? -21.094 -6.879 -7.68 1 98.88 95 PHE A N 1
ATOM 727 C CA . PHE A 1 95 ? -21.609 -6.371 -8.953 1 98.88 95 PHE A CA 1
ATOM 728 C C . PHE A 1 95 ? -21.703 -4.852 -8.93 1 98.88 95 PHE A C 1
ATOM 730 O O . PHE A 1 95 ? -21.281 -4.184 -9.875 1 98.88 95 PHE A O 1
ATOM 737 N N . GLY A 1 96 ? -22.281 -4.301 -7.852 1 98.44 96 GLY A N 1
ATOM 738 C CA . GLY A 1 96 ? -22.375 -2.852 -7.754 1 98.44 96 GLY A CA 1
ATOM 739 C C . GLY A 1 96 ? -21.047 -2.15 -7.934 1 98.44 96 GLY A C 1
ATOM 740 O O . GLY A 1 96 ? -20.938 -1.196 -8.711 1 98.44 96 GLY A O 1
ATOM 741 N N . GLU A 1 97 ? -20.031 -2.654 -7.262 1 98.31 97 GLU A N 1
ATOM 742 C CA . GLU A 1 97 ? -18.734 -1.994 -7.254 1 98.31 97 GLU A CA 1
ATOM 743 C C . GLU A 1 97 ? -17.984 -2.236 -8.562 1 98.31 97 GLU A C 1
ATOM 745 O O . GLU A 1 97 ? -17.422 -1.303 -9.148 1 98.31 97 GLU A O 1
ATOM 750 N N . TYR A 1 98 ? -17.922 -3.479 -9.016 1 98.62 98 TYR A N 1
ATOM 751 C CA . TYR A 1 98 ? -17.109 -3.795 -10.188 1 98.62 98 TYR A CA 1
ATOM 752 C C . TYR A 1 98 ? -17.703 -3.188 -11.445 1 98.62 98 TYR A C 1
ATOM 754 O O . TYR A 1 98 ? -16.969 -2.773 -12.352 1 98.62 98 TYR A O 1
ATOM 762 N N . LEU A 1 99 ? -19.047 -3.121 -11.516 1 98.69 99 LEU A N 1
ATOM 763 C CA . LEU A 1 99 ? -19.672 -2.434 -12.641 1 98.69 99 LEU A CA 1
ATOM 764 C C . LEU A 1 99 ? -19.359 -0.941 -12.602 1 98.69 99 LEU A C 1
ATOM 766 O O . LEU A 1 99 ? -19.094 -0.336 -13.641 1 98.69 99 LEU A O 1
ATOM 770 N N . ALA A 1 100 ? -19.422 -0.364 -11.414 1 97.62 100 ALA A N 1
ATOM 771 C CA . ALA A 1 100 ? -19.078 1.047 -11.289 1 97.62 100 ALA A CA 1
ATOM 772 C C . ALA A 1 100 ? -17.641 1.296 -11.727 1 97.62 100 ALA A C 1
ATOM 774 O O . ALA A 1 100 ? -17.344 2.291 -12.398 1 97.62 100 ALA A O 1
ATOM 775 N N . GLN A 1 101 ? -16.766 0.42 -11.398 1 97.75 101 GLN A N 1
ATOM 776 C CA . GLN A 1 101 ? -15.352 0.577 -11.75 1 97.75 101 GLN A CA 1
ATOM 777 C C . GLN A 1 101 ? -15.125 0.34 -13.234 1 97.75 101 GLN A C 1
ATOM 779 O O . GLN A 1 101 ? -14.297 1.01 -13.859 1 97.75 101 GLN A O 1
ATOM 784 N N . ILE A 1 102 ? -15.812 -0.628 -13.781 1 98.25 102 ILE A N 1
ATOM 785 C CA . ILE A 1 102 ? -15.711 -0.856 -15.219 1 98.25 102 ILE A CA 1
ATOM 786 C C . ILE A 1 102 ? -16.078 0.422 -15.977 1 98.25 102 ILE A C 1
ATOM 788 O O . ILE A 1 102 ? -15.422 0.784 -16.953 1 98.25 102 ILE A O 1
ATOM 792 N N . ARG A 1 103 ? -17.047 1.131 -15.484 1 96.75 103 ARG A N 1
ATOM 793 C CA . ARG A 1 103 ? -17.5 2.334 -16.172 1 96.75 103 ARG A CA 1
ATOM 794 C C . ARG A 1 103 ? -16.672 3.547 -15.766 1 96.75 103 ARG A C 1
ATOM 796 O O . ARG A 1 103 ? -16.469 4.461 -16.562 1 96.75 103 ARG A O 1
ATOM 803 N N . GLY A 1 104 ? -16.188 3.58 -14.523 1 95.81 104 GLY A N 1
ATOM 804 C CA . GLY A 1 104 ? -15.539 4.777 -14.008 1 95.81 104 GLY A CA 1
ATOM 805 C C . GLY A 1 104 ? -14.023 4.684 -14 1 95.81 104 GLY A C 1
ATOM 806 O O . GLY A 1 104 ? -13.336 5.703 -13.906 1 95.81 104 GLY A O 1
ATOM 807 N N . GLY A 1 105 ? -13.523 3.516 -14.047 1 96.56 105 GLY A N 1
ATOM 808 C CA . GLY A 1 105 ? -12.094 3.242 -13.984 1 96.56 105 GLY A CA 1
ATOM 809 C C . GLY A 1 105 ? -11.742 2.1 -13.047 1 96.56 105 GLY A C 1
ATOM 810 O O . GLY A 1 105 ? -12.172 2.084 -11.891 1 96.56 105 GLY A O 1
ATOM 811 N N . ILE A 1 106 ? -11.016 1.113 -13.578 1 97.5 106 ILE A N 1
ATOM 812 C CA . ILE A 1 106 ? -10.578 -0.043 -12.812 1 97.5 106 ILE A CA 1
ATOM 813 C C . ILE A 1 106 ? -9.203 0.24 -12.195 1 97.5 106 ILE A C 1
ATOM 815 O O . ILE A 1 106 ? -8.242 0.509 -12.914 1 97.5 106 ILE A O 1
ATOM 819 N N . PRO A 1 107 ? -9.133 0.205 -10.906 1 96.56 107 PRO A N 1
ATOM 820 C CA . PRO A 1 107 ? -7.82 0.444 -10.305 1 96.56 107 PRO A CA 1
ATOM 821 C C . PRO A 1 107 ? -6.844 -0.707 -10.547 1 96.56 107 PRO A C 1
ATOM 823 O O . PRO A 1 107 ? -7.039 -1.805 -10.016 1 96.56 107 PRO A O 1
ATOM 826 N N . MET A 1 108 ? -5.781 -0.427 -11.32 1 95.88 108 MET A N 1
ATOM 827 C CA . MET A 1 108 ? -4.684 -1.387 -11.406 1 95.88 108 MET A CA 1
ATOM 828 C C . MET A 1 108 ? -3.805 -1.327 -10.164 1 95.88 108 MET A C 1
ATOM 830 O O . MET A 1 108 ? -3.332 -2.357 -9.688 1 95.88 108 MET A O 1
ATOM 834 N N . SER A 1 109 ? -3.551 -0.161 -9.711 1 92 109 SER A N 1
ATOM 835 C CA . SER A 1 109 ? -2.955 0.245 -8.445 1 92 109 SER A CA 1
ATOM 836 C C . SER A 1 109 ? -3.582 1.534 -7.922 1 92 109 SER A C 1
ATOM 838 O O . SER A 1 109 ? -4.574 2.016 -8.477 1 92 109 SER A O 1
ATOM 840 N N . GLN A 1 110 ? -3.082 2.045 -6.852 1 86.12 110 GLN A N 1
ATOM 841 C CA . GLN A 1 110 ? -3.684 3.246 -6.285 1 86.12 110 GLN A CA 1
ATOM 842 C C . GLN A 1 110 ? -3.557 4.43 -7.242 1 86.12 110 GLN A C 1
ATOM 844 O O . GLN A 1 110 ? -4.426 5.305 -7.273 1 86.12 110 GLN A O 1
ATOM 849 N N . THR A 1 111 ? -2.51 4.492 -8.18 1 84.94 111 THR A N 1
ATOM 850 C CA . THR A 1 111 ? -2.305 5.652 -9.039 1 84.94 111 THR A CA 1
ATOM 851 C C . THR A 1 111 ? -2.5 5.273 -10.508 1 84.94 111 THR A C 1
ATOM 853 O O . THR A 1 111 ? -2.24 6.086 -11.398 1 84.94 111 THR A O 1
ATOM 856 N N . GLU A 1 112 ? -2.85 4.023 -10.695 1 93.38 112 GLU A N 1
ATOM 857 C CA . GLU A 1 112 ? -3.107 3.564 -12.055 1 93.38 112 GLU A CA 1
ATOM 858 C C . GLU A 1 112 ? -4.562 3.139 -12.227 1 93.38 112 GLU A C 1
ATOM 860 O O . GLU A 1 112 ? -5.039 2.242 -11.531 1 93.38 112 GLU A O 1
ATOM 865 N N . THR A 1 113 ? -5.199 3.795 -13.109 1 96.38 113 THR A N 1
ATOM 866 C CA . THR A 1 113 ? -6.594 3.467 -13.391 1 96.38 113 THR A CA 1
ATOM 867 C C . THR A 1 113 ? -6.785 3.102 -14.859 1 96.38 113 THR A C 1
ATOM 869 O O . THR A 1 113 ? -6.422 3.877 -15.742 1 96.38 113 THR A O 1
ATOM 872 N N . ALA A 1 114 ? -7.289 1.928 -15.102 1 96.5 114 ALA A N 1
ATOM 873 C CA . ALA A 1 114 ? -7.609 1.475 -16.453 1 96.5 114 ALA A CA 1
ATOM 874 C C . ALA A 1 114 ? -9.031 1.878 -16.844 1 96.5 114 ALA A C 1
ATOM 876 O O . ALA A 1 114 ? -9.984 1.594 -16.125 1 96.5 114 ALA A O 1
ATOM 877 N N . ARG A 1 115 ? -9.164 2.574 -17.891 1 96.69 115 ARG A N 1
ATOM 878 C CA . ARG A 1 115 ? -10.469 2.969 -18.406 1 96.69 115 ARG A CA 1
ATOM 879 C C . ARG A 1 115 ? -10.664 2.457 -19.828 1 96.69 115 ARG A C 1
ATOM 881 O O . ARG A 1 115 ? -9.695 2.266 -20.562 1 96.69 115 ARG A O 1
ATOM 888 N N . VAL A 1 116 ? -11.906 2.178 -20.234 1 95.25 116 VAL A N 1
ATOM 889 C CA . VAL A 1 116 ? -12.18 1.664 -21.578 1 95.25 116 VAL A CA 1
ATOM 890 C C . VAL A 1 116 ? -11.797 2.711 -22.625 1 95.25 116 VAL A C 1
ATOM 892 O O . VAL A 1 116 ? -11.461 2.369 -23.75 1 95.25 116 VAL A O 1
ATOM 895 N N . GLN A 1 117 ? -11.812 3.953 -22.219 1 92.88 117 GLN A N 1
ATOM 896 C CA . GLN A 1 117 ? -11.383 5.035 -23.094 1 92.88 117 GLN A CA 1
ATOM 897 C C . GLN A 1 117 ? -9.914 4.879 -23.484 1 92.88 117 GLN A C 1
ATOM 899 O O . GLN A 1 117 ? -9.508 5.305 -24.578 1 92.88 117 GLN A O 1
ATOM 904 N N . ASP A 1 118 ? -9.117 4.328 -22.609 1 92.94 118 ASP A N 1
ATOM 905 C CA . ASP A 1 118 ? -7.711 4.082 -22.891 1 92.94 118 ASP A CA 1
ATOM 906 C C . ASP A 1 118 ? -7.543 3.105 -24.062 1 92.94 118 ASP A C 1
ATOM 908 O O . ASP A 1 118 ? -6.496 3.078 -24.703 1 92.94 118 ASP A O 1
ATOM 912 N N . ILE A 1 119 ? -8.602 2.271 -24.281 1 96.31 119 ILE A N 1
ATOM 913 C CA . ILE A 1 119 ? -8.57 1.26 -25.344 1 96.31 119 ILE A CA 1
ATOM 914 C C . ILE A 1 119 ? -9.172 1.83 -26.625 1 96.31 119 ILE A C 1
ATOM 916 O O . ILE A 1 119 ? -9.078 1.215 -27.688 1 96.31 119 ILE A O 1
ATOM 920 N N . GLY A 1 120 ? -9.852 2.953 -26.516 1 92.5 120 GLY A N 1
ATOM 921 C CA . GLY A 1 120 ? -10.375 3.633 -27.688 1 92.5 120 GLY A CA 1
ATOM 922 C C . GLY A 1 120 ? -11.859 3.398 -27.906 1 92.5 120 GLY A C 1
ATOM 923 O O . GLY A 1 120 ? -12.359 3.525 -29.031 1 92.5 120 GLY A O 1
ATOM 924 N N . ILE A 1 121 ? -12.484 3.01 -26.797 1 93.81 121 ILE A N 1
ATOM 925 C CA . ILE A 1 121 ? -13.906 2.76 -26.969 1 93.81 121 ILE A CA 1
ATOM 926 C C . ILE A 1 121 ? -14.711 3.688 -26.062 1 93.81 121 ILE A C 1
ATOM 928 O O . ILE A 1 121 ? -14.195 4.184 -25.062 1 93.81 121 ILE A O 1
ATOM 932 N N . GLU A 1 122 ? -15.953 3.9 -26.391 1 89.62 122 GLU A N 1
ATOM 933 C CA . GLU A 1 122 ? -16.875 4.738 -25.625 1 89.62 122 GLU A CA 1
ATOM 934 C C . GLU A 1 122 ? -17.812 3.889 -24.781 1 89.62 122 GLU A C 1
ATOM 936 O O . GLU A 1 122 ? -18.234 2.814 -25.219 1 89.62 122 GLU A O 1
ATOM 941 N N . LEU A 1 123 ? -18.156 4.156 -23.562 1 89.12 123 LEU A N 1
ATOM 942 C CA . LEU A 1 123 ? -18.984 3.418 -22.609 1 89.12 123 LEU A CA 1
ATOM 943 C C . LEU A 1 123 ? -20.453 3.59 -22.938 1 89.12 123 LEU A C 1
ATOM 945 O O . LEU A 1 123 ? -21.266 2.693 -22.672 1 89.12 123 LEU A O 1
ATOM 949 N N . GLY A 1 124 ? -20.891 4.52 -23.734 1 86.69 124 GLY A N 1
ATOM 950 C CA . GLY A 1 124 ? -22.312 4.801 -23.906 1 86.69 124 GLY A CA 1
ATOM 951 C C . GLY A 1 124 ? -23.078 4.844 -22.594 1 86.69 124 GLY A C 1
ATOM 952 O O . GLY A 1 124 ? -22.469 4.938 -21.516 1 86.69 124 GLY A O 1
ATOM 953 N N . HIS A 1 125 ? -24.438 4.789 -22.562 1 92.56 125 HIS A N 1
ATOM 954 C CA . HIS A 1 125 ? -25.266 4.766 -21.375 1 92.56 125 HIS A CA 1
ATOM 955 C C . HIS A 1 125 ? -25.453 3.346 -20.844 1 92.56 125 HIS A C 1
ATOM 957 O O . HIS A 1 125 ? -25.609 2.406 -21.625 1 92.56 125 HIS A O 1
ATOM 963 N N . PRO A 1 126 ? -25.391 3.234 -19.641 1 95.69 126 PRO A N 1
ATOM 964 C CA . PRO A 1 126 ? -25.578 1.885 -19.109 1 95.69 126 PRO A CA 1
ATOM 965 C C . PRO A 1 126 ? -27.016 1.389 -19.281 1 95.69 126 PRO A C 1
ATOM 967 O O . PRO A 1 126 ? -27.969 2.174 -19.172 1 95.69 126 PRO A O 1
ATOM 970 N N . GLY A 1 127 ? -27.109 0.097 -19.516 1 97.25 127 GLY A N 1
ATOM 971 C CA . GLY A 1 127 ? -28.422 -0.525 -19.453 1 97.25 127 GLY A CA 1
ATOM 972 C C . GLY A 1 127 ? -29.047 -0.49 -18.078 1 97.25 127 GLY A C 1
ATOM 973 O O . GLY A 1 127 ? -28.391 -0.114 -17.109 1 97.25 127 GLY A O 1
ATOM 974 N N . GLU A 1 128 ? -30.266 -0.862 -18 1 97.5 128 GLU A N 1
ATOM 975 C CA . GLU A 1 128 ? -31.047 -0.73 -16.781 1 97.5 128 GLU A CA 1
ATOM 976 C C . GLU A 1 128 ? -30.438 -1.546 -15.641 1 97.5 128 GLU A C 1
ATOM 978 O O . GLU A 1 128 ? -30.281 -1.046 -14.523 1 97.5 128 GLU A O 1
ATOM 983 N N . ALA A 1 129 ? -30.125 -2.803 -15.883 1 98.38 129 ALA A N 1
ATOM 984 C CA . ALA A 1 129 ? -29.578 -3.674 -14.844 1 98.38 129 ALA A CA 1
ATOM 985 C C . ALA A 1 129 ? -28.266 -3.127 -14.297 1 98.38 129 ALA A C 1
ATOM 987 O O . ALA A 1 129 ? -28.047 -3.113 -13.086 1 98.38 129 ALA A O 1
ATOM 988 N N . VAL A 1 130 ? -27.359 -2.678 -15.203 1 98.38 130 VAL A N 1
ATOM 989 C CA . VAL A 1 130 ? -26.078 -2.121 -14.82 1 98.38 130 VAL A CA 1
ATOM 990 C C . VAL A 1 130 ? -26.281 -0.843 -14.008 1 98.38 130 VAL A C 1
ATOM 992 O O . VAL A 1 130 ? -25.656 -0.659 -12.961 1 98.38 130 VAL A O 1
ATOM 995 N N . ARG A 1 131 ? -27.141 0.035 -14.492 1 96.75 131 ARG A N 1
ATOM 996 C CA . ARG A 1 131 ? -27.438 1.291 -13.805 1 96.75 131 ARG A CA 1
ATOM 997 C C . ARG A 1 131 ? -27.953 1.038 -12.391 1 96.75 131 ARG A C 1
ATOM 999 O O . ARG A 1 131 ? -27.5 1.677 -11.438 1 96.75 131 ARG A O 1
ATOM 1006 N N . ARG A 1 132 ? -28.891 0.138 -12.266 1 97.12 132 ARG A N 1
ATOM 1007 C CA . ARG A 1 132 ? -29.5 -0.159 -10.969 1 97.12 132 ARG A CA 1
ATOM 1008 C C . ARG A 1 132 ? -28.469 -0.742 -10.008 1 97.12 132 ARG A C 1
ATOM 1010 O O . ARG A 1 132 ? -28.438 -0.39 -8.828 1 97.12 132 ARG A O 1
ATOM 1017 N N . LEU A 1 133 ? -27.641 -1.646 -10.477 1 98.25 133 LEU A N 1
ATOM 1018 C CA . LEU A 1 133 ? -26.641 -2.271 -9.633 1 98.25 133 LEU A CA 1
ATOM 1019 C C . LEU A 1 133 ? -25.578 -1.26 -9.203 1 98.25 133 LEU A C 1
ATOM 1021 O O . LEU A 1 133 ? -25.109 -1.296 -8.07 1 98.25 133 LEU A O 1
ATOM 1025 N N . ILE A 1 134 ? -25.203 -0.35 -10.102 1 97 134 ILE A N 1
ATOM 1026 C CA . ILE A 1 134 ? -24.234 0.687 -9.75 1 97 134 ILE A CA 1
ATOM 1027 C C . ILE A 1 134 ? -24.828 1.605 -8.688 1 97 134 ILE A C 1
ATOM 1029 O O . ILE A 1 134 ? -24.141 1.989 -7.734 1 97 134 ILE A O 1
ATOM 1033 N N . GLN A 1 135 ? -26.094 1.902 -8.789 1 95 135 GLN A N 1
ATOM 1034 C CA . GLN A 1 135 ? -26.734 2.877 -7.918 1 95 135 GLN A CA 1
ATOM 1035 C C . GLN A 1 135 ? -27.062 2.266 -6.559 1 95 135 GLN A C 1
ATOM 1037 O O . GLN A 1 135 ? -26.984 2.941 -5.531 1 95 135 GLN A O 1
ATOM 1042 N N . ALA A 1 136 ? -27.406 0.977 -6.566 1 96.19 136 ALA A N 1
ATOM 1043 C CA . ALA A 1 136 ? -28.047 0.45 -5.359 1 96.19 136 ALA A CA 1
ATOM 1044 C C . ALA A 1 136 ? -27.328 -0.803 -4.867 1 96.19 136 ALA A C 1
ATOM 1046 O O . ALA A 1 136 ? -27.656 -1.351 -3.816 1 96.19 136 ALA A O 1
ATOM 1047 N N . GLY A 1 137 ? -26.344 -1.256 -5.602 1 97.44 137 GLY A N 1
ATOM 1048 C CA . GLY A 1 137 ? -25.703 -2.518 -5.266 1 97.44 137 GLY A CA 1
ATOM 1049 C C . GLY A 1 137 ? -24.734 -2.402 -4.105 1 97.44 137 GLY A C 1
ATOM 1050 O O . GLY A 1 137 ? -24.719 -3.258 -3.219 1 97.44 137 GLY A O 1
ATOM 1051 N N . ASN A 1 138 ? -23.906 -1.406 -4.082 1 97.38 138 ASN A N 1
ATOM 1052 C CA . ASN A 1 138 ? -22.875 -1.213 -3.066 1 97.38 138 ASN A CA 1
ATOM 1053 C C . ASN A 1 138 ? -23.156 0.012 -2.203 1 97.38 138 ASN A C 1
ATOM 1055 O O . ASN A 1 138 ? -22.359 0.951 -2.164 1 97.38 138 ASN A O 1
ATOM 1059 N N . THR A 1 139 ? -24.25 -0.039 -1.452 1 96.12 139 THR A N 1
ATOM 1060 C CA . THR A 1 139 ? -24.672 1.074 -0.606 1 96.12 139 THR A CA 1
ATOM 1061 C C . THR A 1 139 ? -24.094 0.924 0.802 1 96.12 139 THR A C 1
ATOM 1063 O O . THR A 1 139 ? -23.719 -0.175 1.209 1 96.12 139 THR A O 1
ATOM 1066 N N . PRO A 1 140 ? -24.016 2.023 1.575 1 95.12 140 PRO A N 1
ATOM 1067 C CA . PRO A 1 140 ? -23.625 1.92 2.979 1 95.12 140 PRO A CA 1
ATOM 1068 C C . PRO A 1 140 ? -24.484 0.952 3.775 1 95.12 140 PRO A C 1
ATOM 1070 O O . PRO A 1 140 ? -23.984 0.216 4.625 1 95.12 140 PRO A O 1
ATOM 1073 N N . ALA A 1 141 ? -25.766 0.941 3.469 1 96.38 141 ALA A N 1
ATOM 1074 C CA . ALA A 1 141 ? -26.672 0.036 4.168 1 96.38 141 ALA A CA 1
ATOM 1075 C C . ALA A 1 141 ? -26.328 -1.421 3.867 1 96.38 141 ALA A C 1
ATOM 1077 O O . ALA A 1 141 ? -26.391 -2.273 4.758 1 96.38 141 ALA A O 1
ATOM 1078 N N . ALA A 1 142 ? -26.047 -1.732 2.594 1 97.94 142 ALA A N 1
ATOM 1079 C CA . ALA A 1 142 ? -25.672 -3.092 2.215 1 97.94 142 ALA A CA 1
ATOM 1080 C C . ALA A 1 142 ? -24.391 -3.523 2.922 1 97.94 142 ALA A C 1
ATOM 1082 O O . ALA A 1 142 ? -24.297 -4.637 3.443 1 97.94 142 ALA A O 1
ATOM 1083 N N . ARG A 1 143 ? -23.391 -2.668 2.975 1 97.94 143 ARG A N 1
ATOM 1084 C CA . ARG A 1 143 ? -22.125 -2.975 3.643 1 97.94 143 ARG A CA 1
ATOM 1085 C C . ARG A 1 143 ? -22.344 -3.193 5.137 1 97.94 143 ARG A C 1
ATOM 1087 O O . ARG A 1 143 ? -21.797 -4.133 5.715 1 97.94 143 ARG A O 1
ATOM 1094 N N . ALA A 1 144 ? -23.109 -2.285 5.719 1 97.62 144 ALA A N 1
ATOM 1095 C CA . ALA A 1 144 ? -23.359 -2.398 7.152 1 97.62 144 ALA A CA 1
ATOM 1096 C C . ALA A 1 144 ? -24.062 -3.719 7.48 1 97.62 144 ALA A C 1
ATOM 1098 O O . ALA A 1 144 ? -23.734 -4.359 8.484 1 97.62 144 ALA A O 1
ATOM 1099 N N . ARG A 1 145 ? -25.047 -4.07 6.648 1 98.19 145 ARG A N 1
ATOM 1100 C CA . ARG A 1 145 ? -25.766 -5.324 6.867 1 98.19 145 ARG A CA 1
ATOM 1101 C C . ARG A 1 145 ? -24.828 -6.523 6.715 1 98.19 145 ARG A C 1
ATOM 1103 O O . ARG A 1 145 ? -24.891 -7.473 7.5 1 98.19 145 ARG A O 1
ATOM 1110 N N . LEU A 1 146 ? -24 -6.488 5.707 1 98.5 146 LEU A N 1
ATOM 1111 C CA . LEU A 1 146 ? -23.031 -7.562 5.523 1 98.5 146 LEU A CA 1
ATOM 1112 C C . LEU A 1 146 ? -22.125 -7.703 6.75 1 98.5 146 LEU A C 1
ATOM 1114 O O . LEU A 1 146 ? -21.922 -8.812 7.238 1 98.5 146 LEU A O 1
ATOM 1118 N N . VAL A 1 147 ? -21.641 -6.609 7.281 1 98.31 147 VAL A N 1
ATOM 1119 C CA . VAL A 1 147 ? -20.75 -6.641 8.43 1 98.31 147 VAL A CA 1
ATOM 1120 C C . VAL A 1 147 ? -21.484 -7.172 9.656 1 98.31 147 VAL A C 1
ATOM 1122 O O . VAL A 1 147 ? -20.922 -7.906 10.469 1 98.31 147 VAL A O 1
ATOM 1125 N N . ALA A 1 148 ? -22.75 -6.766 9.766 1 97.69 148 ALA A N 1
ATOM 1126 C CA . ALA A 1 148 ? -23.547 -7.309 10.859 1 97.69 148 ALA A CA 1
ATOM 1127 C C . ALA A 1 148 ? -23.625 -8.828 10.781 1 97.69 148 ALA A C 1
ATOM 1129 O O . ALA A 1 148 ? -23.516 -9.516 11.805 1 97.69 148 ALA A O 1
ATOM 1130 N N . LEU A 1 149 ? -23.828 -9.352 9.586 1 97.88 149 LEU A N 1
ATOM 1131 C CA . LEU A 1 149 ? -23.875 -10.797 9.391 1 97.88 149 LEU A CA 1
ATOM 1132 C C . LEU A 1 149 ? -22.5 -11.422 9.656 1 97.88 149 LEU A C 1
ATOM 1134 O O . LEU A 1 149 ? -22.422 -12.531 10.188 1 97.88 149 LEU A O 1
ATOM 1138 N N . MET A 1 150 ? -21.469 -10.742 9.227 1 97.94 150 MET A N 1
ATOM 1139 C CA . MET A 1 150 ? -20.109 -11.227 9.461 1 97.94 150 MET A CA 1
ATOM 1140 C C . MET A 1 150 ? -19.828 -11.359 10.953 1 97.94 150 MET A C 1
ATOM 1142 O O . MET A 1 150 ? -19.172 -12.305 11.375 1 97.94 150 MET A O 1
ATOM 1146 N N . ARG A 1 151 ? -20.266 -10.391 11.75 1 96.31 151 ARG A N 1
ATOM 1147 C CA . ARG A 1 151 ? -20.078 -10.43 13.195 1 96.31 151 ARG A CA 1
ATOM 1148 C C . ARG A 1 151 ? -20.781 -11.641 13.797 1 96.31 151 ARG A C 1
ATOM 1150 O O . ARG A 1 151 ? -20.297 -12.234 14.758 1 96.31 151 ARG A O 1
ATOM 1157 N N . ASP A 1 152 ? -21.859 -12.047 13.125 1 92.94 152 ASP A N 1
ATOM 1158 C CA . ASP A 1 152 ? -22.641 -13.18 13.594 1 92.94 152 ASP A CA 1
ATOM 1159 C C . ASP A 1 152 ? -22.25 -14.461 12.867 1 92.94 152 ASP A C 1
ATOM 1161 O O . ASP A 1 152 ? -23.047 -15.398 12.758 1 92.94 152 ASP A O 1
ATOM 1165 N N . ASN A 1 153 ? -21.109 -14.516 12.352 1 87 153 ASN A N 1
ATOM 1166 C CA . ASN A 1 153 ? -20.719 -15.57 11.422 1 87 153 ASN A CA 1
ATOM 1167 C C . ASN A 1 153 ? -20.359 -16.859 12.164 1 87 153 ASN A C 1
ATOM 1169 O O . ASN A 1 153 ? -19.953 -17.844 11.539 1 87 153 ASN A O 1
ATOM 1173 N N . HIS A 1 154 ? -20.594 -16.891 13.383 1 72.56 154 HIS A N 1
ATOM 1174 C CA . HIS A 1 154 ? -20.531 -18.078 14.219 1 72.56 154 HIS A CA 1
ATOM 1175 C C . HIS A 1 154 ? -19.156 -18.719 14.172 1 72.56 154 HIS A C 1
ATOM 1177 O O . HIS A 1 154 ? -19.031 -19.938 14.008 1 72.56 154 HIS A O 1
ATOM 1183 N N . GLY A 1 155 ? -18.078 -17.938 14.07 1 71.69 155 GLY A N 1
ATOM 1184 C CA . GLY A 1 155 ? -16.719 -18.438 14.203 1 71.69 155 GLY A CA 1
ATOM 1185 C C . GLY A 1 155 ? -16.156 -18.969 12.906 1 71.69 155 GLY A C 1
ATOM 1186 O O . GLY A 1 155 ? -15 -19.422 12.859 1 71.69 155 GLY A O 1
ATOM 1187 N N . ARG A 1 156 ? -16.891 -18.906 11.812 1 78.12 156 ARG A N 1
ATOM 1188 C CA . ARG A 1 156 ? -16.375 -19.359 10.523 1 78.12 156 ARG A CA 1
ATOM 1189 C C . ARG A 1 156 ? -15.359 -18.375 9.969 1 78.12 156 ARG A C 1
ATOM 1191 O O . ARG A 1 156 ? -15.523 -17.156 10.109 1 78.12 156 ARG A O 1
ATOM 1198 N N . ALA A 1 157 ? -14.367 -18.953 9.352 1 75.62 157 ALA A N 1
ATOM 1199 C CA . ALA A 1 157 ? -13.297 -18.109 8.828 1 75.62 157 ALA A CA 1
ATOM 1200 C C . ALA A 1 157 ? -13.695 -17.469 7.508 1 75.62 157 ALA A C 1
ATOM 1202 O O . ALA A 1 157 ? -13.406 -16.297 7.277 1 75.62 157 ALA A O 1
ATOM 1203 N N . THR A 1 158 ? -14.414 -18.203 6.719 1 87.88 158 THR A N 1
ATOM 1204 C CA . THR A 1 158 ? -14.82 -17.703 5.41 1 87.88 158 THR A CA 1
ATOM 1205 C C . THR A 1 158 ? -16.188 -17.031 5.488 1 87.88 158 THR A C 1
ATOM 1207 O O . THR A 1 158 ? -17.141 -17.609 6.016 1 87.88 158 THR A O 1
ATOM 1210 N N . PHE A 1 159 ? -16.297 -15.883 5.047 1 93.19 159 PHE A N 1
ATOM 1211 C CA . PHE A 1 159 ? -17.562 -15.18 4.98 1 93.19 159 PHE A CA 1
ATOM 1212 C C . PHE A 1 159 ? -18.297 -15.492 3.676 1 93.19 159 PHE A C 1
ATOM 1214 O O . PHE A 1 159 ? -17.812 -15.141 2.594 1 93.19 159 PHE A O 1
ATOM 1221 N N . GLY A 1 160 ? -19.469 -16.141 3.787 1 92.81 160 GLY A N 1
ATOM 1222 C CA . GLY A 1 160 ? -20.188 -16.672 2.648 1 92.81 160 GLY A CA 1
ATOM 1223 C C . GLY A 1 160 ? -19.812 -18.094 2.305 1 92.81 160 GLY A C 1
ATOM 1224 O O . GLY A 1 160 ? -18.719 -18.547 2.668 1 92.81 160 GLY A O 1
ATOM 1225 N N . ALA A 1 161 ? -20.719 -18.781 1.677 1 95.94 161 ALA A N 1
ATOM 1226 C CA . ALA A 1 161 ? -20.422 -20.125 1.218 1 95.94 161 ALA A CA 1
ATOM 1227 C C . ALA A 1 161 ? -19.359 -20.109 0.109 1 95.94 161 ALA A C 1
ATOM 1229 O O . ALA A 1 161 ? -19.406 -19.25 -0.777 1 95.94 161 ALA A O 1
ATOM 1230 N N . SER A 1 162 ? -18.438 -20.984 0.161 1 95.19 162 SER A N 1
ATOM 1231 C CA . SER A 1 162 ? -17.359 -21 -0.826 1 95.19 162 SER A CA 1
ATOM 1232 C C . SER A 1 162 ? -17.859 -21.5 -2.176 1 95.19 162 SER A C 1
ATOM 1234 O O . SER A 1 162 ? -17.312 -21.156 -3.221 1 95.19 162 SER A O 1
ATOM 1236 N N . GLY A 1 163 ? -18.844 -22.359 -2.164 1 95.19 163 GLY A N 1
ATOM 1237 C CA . GLY A 1 163 ? -19.344 -23 -3.371 1 95.19 163 GLY A CA 1
ATOM 1238 C C . GLY A 1 163 ? -18.625 -24.281 -3.713 1 95.19 163 GLY A C 1
ATOM 1239 O O . GLY A 1 163 ? -18.922 -24.922 -4.723 1 95.19 163 GLY A O 1
ATOM 1240 N N . LEU A 1 164 ? -17.734 -24.75 -2.896 1 94.81 164 LEU A N 1
ATOM 1241 C CA . LEU A 1 164 ? -17 -26 -3.096 1 94.81 164 LEU A CA 1
ATOM 1242 C C . LEU A 1 164 ? -17.859 -27.188 -2.691 1 94.81 164 LEU A C 1
ATOM 1244 O O . LEU A 1 164 ? -18.828 -27.047 -1.94 1 94.81 164 LEU A O 1
ATOM 1248 N N . ASP A 1 165 ? -17.578 -28.375 -3.223 1 94.25 165 ASP A N 1
ATOM 1249 C CA . ASP A 1 165 ? -18.297 -29.594 -2.828 1 94.25 165 ASP A CA 1
ATOM 1250 C C . ASP A 1 165 ? -17.844 -30.062 -1.449 1 94.25 165 ASP A C 1
ATOM 1252 O O . ASP A 1 165 ? -16.953 -29.469 -0.842 1 94.25 165 ASP A O 1
ATOM 1256 N N . GLU A 1 166 ? -18.469 -31.047 -0.978 1 95.19 166 GLU A N 1
ATOM 1257 C CA . GLU A 1 166 ? -18.281 -31.5 0.396 1 95.19 166 GLU A CA 1
ATOM 1258 C C . GLU A 1 166 ? -16.875 -32.031 0.617 1 95.19 166 GLU A C 1
ATOM 1260 O O . GLU A 1 166 ? -16.297 -31.859 1.697 1 95.19 166 GLU A O 1
ATOM 1265 N N . GLU A 1 167 ? -16.344 -32.688 -0.338 1 95.75 167 GLU A N 1
ATOM 1266 C CA . GLU A 1 167 ? -15 -33.219 -0.219 1 95.75 167 GLU A CA 1
ATOM 1267 C C . GLU A 1 167 ? -13.969 -32.125 -0.035 1 95.75 167 GLU A C 1
ATOM 1269 O O . GLU A 1 167 ? -13.117 -32.219 0.853 1 95.75 167 GLU A O 1
ATOM 1274 N N . LEU A 1 168 ? -14.016 -31.125 -0.879 1 97.19 168 LEU A N 1
ATOM 1275 C CA . LEU A 1 168 ? -13.094 -30 -0.791 1 97.19 168 LEU A CA 1
ATOM 1276 C C . LEU A 1 168 ? -13.289 -29.234 0.515 1 97.19 168 LEU A C 1
ATOM 1278 O O . LEU A 1 168 ? -12.328 -28.75 1.102 1 97.19 168 LEU A O 1
ATOM 1282 N N . GLU A 1 169 ? -14.523 -29.156 0.999 1 96.38 169 GLU A N 1
ATOM 1283 C CA . GLU A 1 169 ? -14.789 -28.5 2.271 1 96.38 169 GLU A CA 1
ATOM 1284 C C . GLU A 1 169 ? -14.164 -29.266 3.434 1 96.38 169 GLU A C 1
ATOM 1286 O O . GLU A 1 169 ? -13.703 -28.656 4.402 1 96.38 169 GLU A O 1
ATOM 1291 N N . MET A 1 170 ? -14.258 -30.562 3.322 1 96.69 170 MET A N 1
ATOM 1292 C CA . MET A 1 170 ? -13.633 -31.375 4.355 1 96.69 170 MET A CA 1
ATOM 1293 C C . MET A 1 170 ? -12.125 -31.172 4.387 1 96.69 170 MET A C 1
ATOM 1295 O O . MET A 1 170 ? -11.531 -31.078 5.461 1 96.69 170 MET A O 1
ATOM 1299 N N . ILE A 1 171 ? -11.539 -31.109 3.207 1 97 171 ILE A N 1
ATOM 1300 C CA . ILE A 1 171 ? -10.109 -30.812 3.1 1 97 171 ILE A CA 1
ATOM 1301 C C . ILE A 1 171 ? -9.82 -29.453 3.707 1 97 171 ILE A C 1
ATOM 1303 O O . ILE A 1 171 ? -8.883 -29.297 4.492 1 97 171 ILE A O 1
ATOM 1307 N N . ARG A 1 172 ? -10.594 -28.484 3.367 1 96.88 172 ARG A N 1
ATOM 1308 C CA . ARG A 1 172 ? -10.445 -27.141 3.896 1 96.88 172 ARG A CA 1
ATOM 1309 C C . ARG A 1 172 ? -10.453 -27.141 5.422 1 96.88 172 ARG A C 1
ATOM 1311 O O . ARG A 1 172 ? -9.586 -26.547 6.055 1 96.88 172 ARG A O 1
ATOM 1318 N N . ASP A 1 173 ? -11.391 -27.828 6.02 1 96.25 173 ASP A N 1
ATOM 1319 C CA . ASP A 1 173 ? -11.547 -27.859 7.469 1 96.25 173 ASP A CA 1
ATOM 1320 C C . ASP A 1 173 ? -10.328 -28.484 8.148 1 96.25 173 ASP A C 1
ATOM 1322 O O . ASP A 1 173 ? -9.898 -28.031 9.203 1 96.25 173 ASP A O 1
ATOM 1326 N N . GLN A 1 174 ? -9.891 -29.484 7.535 1 96.94 174 GLN A N 1
ATOM 1327 C CA . GLN A 1 174 ? -8.727 -30.172 8.086 1 96.94 174 GLN A CA 1
ATOM 1328 C C . GLN A 1 174 ? -7.52 -29.234 8.141 1 96.94 174 GLN A C 1
ATOM 1330 O O . GLN A 1 174 ? -6.859 -29.125 9.172 1 96.94 174 GLN A O 1
ATOM 1335 N N . PHE A 1 175 ? -7.227 -28.578 7.105 1 97.75 175 PHE A N 1
ATOM 1336 C CA . PHE A 1 175 ? -6.035 -27.734 7.043 1 97.75 175 PHE A CA 1
ATOM 1337 C C . PHE A 1 175 ? -6.258 -26.422 7.777 1 97.75 175 PHE A C 1
ATOM 1339 O O . PHE A 1 175 ? -5.309 -25.797 8.266 1 97.75 175 PHE A O 1
ATOM 1346 N N . ARG A 1 176 ? -7.504 -25.953 7.824 1 97.25 176 ARG A N 1
ATOM 1347 C CA . ARG A 1 176 ? -7.82 -24.812 8.68 1 97.25 176 ARG A CA 1
ATOM 1348 C C . ARG A 1 176 ? -7.457 -25.109 10.133 1 97.25 176 ARG A C 1
ATOM 1350 O O . ARG A 1 176 ? -6.84 -24.281 10.797 1 97.25 176 ARG A O 1
ATOM 1357 N N . ARG A 1 177 ? -7.84 -26.266 10.617 1 97.38 177 ARG A N 1
ATOM 1358 C CA . ARG A 1 177 ? -7.543 -26.656 11.992 1 97.38 177 ARG A CA 1
ATOM 1359 C C . ARG A 1 177 ? -6.039 -26.719 12.234 1 97.38 177 ARG A C 1
ATOM 1361 O O . ARG A 1 177 ? -5.547 -26.203 13.242 1 97.38 177 ARG A O 1
ATOM 1368 N N . PHE A 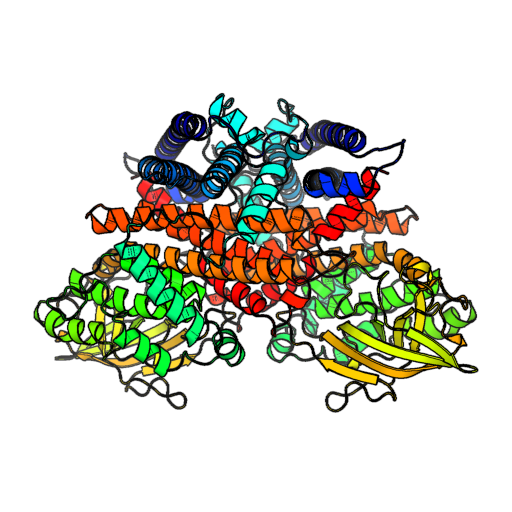1 178 ? -5.371 -27.312 11.32 1 98.19 178 PHE A N 1
ATOM 1369 C CA . PHE A 1 178 ? -3.918 -27.391 11.438 1 98.19 178 PHE A CA 1
ATOM 1370 C C . PHE A 1 178 ? -3.305 -25.984 11.484 1 98.19 178 PHE A C 1
ATOM 1372 O O . PHE A 1 178 ? -2.463 -25.703 12.336 1 98.19 178 PHE A O 1
ATOM 1379 N N . ALA A 1 179 ? -3.703 -25.109 10.539 1 98.12 179 ALA A N 1
ATOM 1380 C CA . ALA A 1 179 ? -3.17 -23.75 10.477 1 98.12 179 ALA A CA 1
ATOM 1381 C C . ALA A 1 179 ? -3.459 -22.984 11.766 1 98.12 179 ALA A C 1
ATOM 1383 O O . ALA A 1 179 ? -2.592 -22.281 12.289 1 98.12 179 ALA A O 1
ATOM 1384 N N . ASP A 1 180 ? -4.672 -23.125 12.305 1 97.5 180 ASP A N 1
ATOM 1385 C CA . ASP A 1 180 ? -5.098 -22.406 13.5 1 97.5 180 ASP A CA 1
ATOM 1386 C C . ASP A 1 180 ? -4.324 -22.875 14.734 1 97.5 180 ASP A C 1
ATOM 1388 O O . ASP A 1 180 ? -3.988 -22.078 15.609 1 97.5 180 ASP A O 1
ATOM 1392 N N . GLU A 1 181 ? -4.027 -24.156 14.766 1 98 181 GLU A N 1
ATOM 1393 C CA . GLU A 1 181 ? -3.473 -24.734 15.977 1 98 181 GLU A CA 1
ATOM 1394 C C . GLU A 1 181 ? -1.947 -24.734 15.945 1 98 181 GLU A C 1
ATOM 1396 O O . GLU A 1 181 ? -1.3 -24.516 16.969 1 98 181 GLU A O 1
ATOM 1401 N N . ARG A 1 182 ? -1.419 -24.938 14.75 1 98.31 182 ARG A N 1
ATOM 1402 C CA . ARG A 1 182 ? 0.002 -25.266 14.711 1 98.31 182 ARG A CA 1
ATOM 1403 C C . ARG A 1 182 ? 0.801 -24.156 14.016 1 98.31 182 ARG A C 1
ATOM 1405 O O . ARG A 1 182 ? 2.021 -24.078 14.18 1 98.31 182 ARG A O 1
ATOM 1412 N N . VAL A 1 183 ? 0.174 -23.297 13.305 1 98.56 183 VAL A N 1
ATOM 1413 C CA . VAL A 1 183 ? 0.912 -22.344 12.484 1 98.56 183 VAL A CA 1
ATOM 1414 C C . VAL A 1 183 ? 0.647 -20.922 12.984 1 98.56 183 VAL A C 1
ATOM 1416 O O . VAL A 1 183 ? 1.559 -20.25 13.469 1 98.56 183 VAL A O 1
ATOM 1419 N N . ALA A 1 184 ? -0.613 -20.484 13.016 1 97.88 184 ALA A N 1
ATOM 1420 C CA . ALA A 1 184 ? -1.028 -19.094 13.234 1 97.88 184 ALA A CA 1
ATOM 1421 C C . ALA A 1 184 ? -0.466 -18.562 14.547 1 97.88 184 ALA A C 1
ATOM 1423 O O . ALA A 1 184 ? 0.032 -17.438 14.602 1 97.88 184 ALA A O 1
ATOM 1424 N N . PRO A 1 185 ? -0.473 -19.344 15.656 1 98.06 185 PRO A N 1
ATOM 1425 C CA . PRO A 1 185 ? 0.002 -18.797 16.938 1 98.06 185 PRO A CA 1
ATOM 1426 C C . PRO A 1 185 ? 1.501 -18.5 16.922 1 98.06 185 PRO A C 1
ATOM 1428 O O . PRO A 1 185 ? 1.992 -17.75 17.781 1 98.06 185 PRO A O 1
ATOM 1431 N N . HIS A 1 186 ? 2.242 -19.078 15.945 1 98.31 186 HIS A N 1
ATOM 1432 C CA . HIS A 1 186 ? 3.697 -19.016 16 1 98.31 186 HIS A CA 1
ATOM 1433 C C . HIS A 1 186 ? 4.262 -18.188 14.844 1 98.31 186 HIS A C 1
ATOM 1435 O O . HIS A 1 186 ? 5.414 -17.766 14.891 1 98.31 186 HIS A O 1
ATOM 1441 N N . ALA A 1 187 ? 3.488 -17.984 13.859 1 98.38 187 ALA A N 1
ATOM 1442 C CA . ALA A 1 187 ? 3.945 -17.422 12.594 1 98.38 187 ALA A CA 1
ATOM 1443 C C . ALA A 1 187 ? 4.582 -16.062 12.805 1 98.38 187 ALA A C 1
ATOM 1445 O O . ALA A 1 187 ? 5.633 -15.758 12.227 1 98.38 187 ALA A O 1
ATOM 1446 N N . HIS A 1 188 ? 3.977 -15.203 13.578 1 98.44 188 HIS A N 1
ATOM 1447 C CA . HIS A 1 188 ? 4.5 -13.859 13.805 1 98.44 188 HIS A CA 1
ATOM 1448 C C . HIS A 1 188 ? 5.871 -13.914 14.477 1 98.44 188 HIS A C 1
ATOM 1450 O O . HIS A 1 188 ? 6.754 -13.117 14.156 1 98.44 188 HIS A O 1
ATOM 1456 N N . GLY A 1 189 ? 6.047 -14.812 15.422 1 98.31 189 GLY A N 1
ATOM 1457 C CA . GLY A 1 189 ? 7.34 -14.992 16.062 1 98.31 189 GLY A CA 1
ATOM 1458 C C . GLY A 1 189 ? 8.43 -15.43 15.102 1 98.31 189 GLY A C 1
ATOM 1459 O O . GLY A 1 189 ? 9.547 -14.906 15.141 1 98.31 189 GLY A O 1
ATOM 1460 N N . TRP A 1 190 ? 8.094 -16.469 14.18 1 98.19 190 TRP A N 1
ATOM 1461 C CA . TRP A 1 190 ? 9.039 -16.891 13.164 1 98.19 190 TRP A CA 1
ATOM 1462 C C . TRP A 1 190 ? 9.477 -15.719 12.297 1 98.19 190 TRP A C 1
ATOM 1464 O O . TRP A 1 190 ? 10.664 -15.578 11.977 1 98.19 190 TRP A O 1
ATOM 1474 N N . HIS A 1 191 ? 8.508 -14.859 11.953 1 98 191 HIS A N 1
ATOM 1475 C CA . HIS A 1 191 ? 8.773 -13.68 11.148 1 98 191 HIS A CA 1
ATOM 1476 C C . HIS A 1 191 ? 9.703 -12.711 11.875 1 98 191 HIS A C 1
ATOM 1478 O O . HIS A 1 191 ? 10.695 -12.25 11.312 1 98 191 HIS A O 1
ATOM 1484 N N . MET A 1 192 ? 9.398 -12.367 13.141 1 97.5 192 MET A N 1
ATOM 1485 C CA . MET A 1 192 ? 10.141 -11.367 13.898 1 97.5 192 MET A CA 1
ATOM 1486 C C . MET A 1 192 ? 11.578 -11.812 14.125 1 97.5 192 MET A C 1
ATOM 1488 O O . MET A 1 192 ? 12.492 -10.984 14.133 1 97.5 192 MET A O 1
ATOM 1492 N N . ARG A 1 193 ? 11.805 -13.133 14.227 1 97.19 193 ARG A N 1
ATOM 1493 C CA . ARG A 1 193 ? 13.141 -13.648 14.5 1 97.19 193 ARG A CA 1
ATOM 1494 C C . ARG A 1 193 ? 13.852 -14.055 13.219 1 97.19 193 ARG A C 1
ATOM 1496 O O . ARG A 1 193 ? 14.961 -14.586 13.258 1 97.19 193 ARG A O 1
ATOM 1503 N N . ASP A 1 194 ? 13.188 -13.852 12.047 1 96.12 194 ASP A N 1
ATOM 1504 C CA . ASP A 1 194 ? 13.703 -14.266 10.75 1 96.12 194 ASP A CA 1
ATOM 1505 C C . ASP A 1 194 ? 14.172 -15.719 10.773 1 96.12 194 ASP A C 1
ATOM 1507 O O . ASP A 1 194 ? 15.305 -16.016 10.398 1 96.12 194 ASP A O 1
ATOM 1511 N N . GLU A 1 195 ? 13.328 -16.547 11.258 1 96.31 195 GLU A N 1
ATOM 1512 C CA . GLU A 1 195 ? 13.609 -17.984 11.352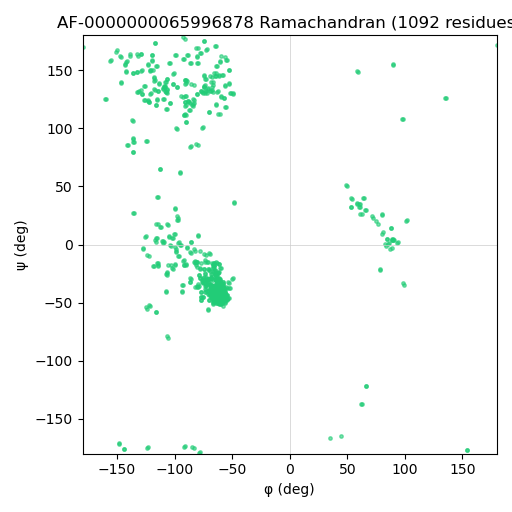 1 96.31 195 GLU A CA 1
ATOM 1513 C C . GLU A 1 195 ? 12.938 -18.75 10.219 1 96.31 195 GLU A C 1
ATOM 1515 O O . GLU A 1 195 ? 11.883 -18.359 9.727 1 96.31 195 GLU A O 1
ATOM 1520 N N . LEU A 1 196 ? 13.602 -19.797 9.82 1 96.81 196 LEU A N 1
ATOM 1521 C CA . LEU A 1 196 ? 12.922 -20.75 8.953 1 96.81 196 LEU A CA 1
ATOM 1522 C C . LEU A 1 196 ? 11.766 -21.422 9.688 1 96.81 196 LEU A C 1
ATOM 1524 O O . LEU A 1 196 ? 11.836 -21.641 10.898 1 96.81 196 LEU A O 1
ATOM 1528 N N . ILE A 1 197 ? 10.695 -21.703 8.945 1 97.69 197 ILE A N 1
ATOM 1529 C CA . ILE A 1 197 ? 9.609 -22.5 9.492 1 97.69 197 ILE A CA 1
ATOM 1530 C C . ILE A 1 197 ? 10.172 -23.797 10.094 1 97.69 197 ILE A C 1
ATOM 1532 O O . ILE A 1 197 ? 10.914 -24.516 9.438 1 97.69 197 ILE A O 1
ATOM 1536 N N . PRO A 1 198 ? 9.812 -24.125 11.297 1 97.62 198 PRO A N 1
ATOM 1537 C CA . PRO A 1 198 ? 10.391 -25.312 11.953 1 97.62 198 PRO A CA 1
ATOM 1538 C C . PRO A 1 198 ? 10.172 -26.594 11.172 1 97.62 198 PRO A C 1
ATOM 1540 O O . PRO A 1 198 ? 9.102 -26.781 10.578 1 97.62 198 PRO A O 1
ATOM 1543 N N . MET A 1 199 ? 11.156 -27.484 11.242 1 96.56 199 MET A N 1
ATOM 1544 C CA . MET A 1 199 ? 11.078 -28.766 10.539 1 96.56 199 MET A CA 1
ATOM 1545 C C . MET A 1 199 ? 9.883 -29.578 11.023 1 96.56 199 MET A C 1
ATOM 1547 O O . MET A 1 199 ? 9.297 -30.344 10.25 1 96.56 199 MET A O 1
ATOM 1551 N N . GLU A 1 200 ? 9.547 -29.359 12.281 1 97.88 200 GLU A N 1
ATOM 1552 C CA . GLU A 1 200 ? 8.383 -30.062 12.82 1 97.88 200 GLU A CA 1
ATOM 1553 C C . GLU A 1 200 ? 7.125 -29.75 12.016 1 97.88 200 GLU A C 1
ATOM 1555 O O . GLU A 1 200 ? 6.27 -30.609 11.82 1 97.88 200 GLU A O 1
ATOM 1560 N N . ILE A 1 201 ? 6.957 -28.516 11.609 1 98.38 201 ILE A N 1
ATOM 1561 C CA . ILE A 1 201 ? 5.82 -28.094 10.797 1 98.38 201 ILE A CA 1
ATOM 1562 C C . ILE A 1 201 ? 5.926 -28.734 9.406 1 98.38 201 ILE A C 1
ATOM 1564 O O . ILE A 1 201 ? 4.938 -29.25 8.875 1 98.38 201 ILE A O 1
ATOM 1568 N N . VAL A 1 202 ? 7.082 -28.75 8.789 1 97.81 202 VAL A N 1
ATOM 1569 C CA . VAL A 1 202 ? 7.312 -29.344 7.473 1 97.81 202 VAL A CA 1
ATOM 1570 C C . VAL A 1 202 ? 6.996 -30.828 7.504 1 97.81 202 VAL A C 1
ATOM 1572 O O . VAL A 1 202 ? 6.336 -31.344 6.602 1 97.81 202 VAL A O 1
ATOM 1575 N N . GLU A 1 203 ? 7.477 -31.484 8.57 1 97.94 203 GLU A N 1
ATOM 1576 C CA . GLU A 1 203 ? 7.238 -32.906 8.727 1 97.94 203 GLU A CA 1
ATOM 1577 C C . GLU A 1 203 ? 5.75 -33.219 8.906 1 97.94 203 GLU A C 1
ATOM 1579 O O . GLU A 1 203 ? 5.238 -34.188 8.359 1 97.94 203 GLU A O 1
ATOM 1584 N N . ALA A 1 204 ? 5.125 -32.375 9.672 1 98.44 204 ALA A N 1
ATOM 1585 C CA . ALA A 1 204 ? 3.684 -32.531 9.844 1 98.44 204 ALA A CA 1
ATOM 1586 C C . ALA A 1 204 ? 2.951 -32.375 8.516 1 98.44 204 ALA A C 1
ATOM 1588 O O . ALA A 1 204 ? 2.006 -33.125 8.234 1 98.44 204 ALA A O 1
ATOM 1589 N N . LEU A 1 205 ? 3.32 -31.453 7.691 1 98.38 205 LEU A N 1
ATOM 1590 C CA . LEU A 1 205 ? 2.725 -31.25 6.375 1 98.38 205 LEU A CA 1
ATOM 1591 C C . LEU A 1 205 ? 2.971 -32.469 5.484 1 98.38 205 LEU A C 1
ATOM 1593 O O . LEU A 1 205 ? 2.09 -32.875 4.719 1 98.38 205 LEU A O 1
ATOM 1597 N N . ALA A 1 206 ? 4.152 -33 5.574 1 97.94 206 ALA A N 1
ATOM 1598 C CA . ALA A 1 206 ? 4.469 -34.219 4.828 1 97.94 206 ALA A CA 1
ATOM 1599 C C . ALA A 1 206 ? 3.539 -35.375 5.227 1 97.94 206 ALA A C 1
ATOM 1601 O O . ALA A 1 206 ? 3.014 -36.062 4.367 1 97.94 206 ALA A O 1
ATOM 1602 N N . GLU A 1 207 ? 3.357 -35.5 6.527 1 97.62 207 GLU A N 1
ATOM 1603 C CA . GLU A 1 207 ? 2.494 -36.562 7.055 1 97.62 207 GLU A CA 1
ATOM 1604 C C . GLU A 1 207 ? 1.05 -36.375 6.598 1 97.62 207 GLU A C 1
ATOM 1606 O O . GLU A 1 207 ? 0.333 -37.344 6.363 1 97.62 207 GLU A O 1
ATOM 1611 N N . MET A 1 208 ? 0.727 -35.125 6.453 1 97.44 208 MET A N 1
ATOM 1612 C CA . MET A 1 208 ? -0.636 -34.812 6.031 1 97.44 208 MET A CA 1
ATOM 1613 C C . MET A 1 208 ? -0.778 -34.938 4.52 1 97.44 208 MET A C 1
ATOM 1615 O O . MET A 1 208 ? -1.88 -34.781 3.98 1 97.44 208 MET A O 1
ATOM 1619 N N . GLY A 1 209 ? 0.329 -35.188 3.83 1 97.12 209 GLY A N 1
ATOM 1620 C CA . GLY A 1 209 ? 0.296 -35.469 2.408 1 97.12 209 GLY A CA 1
ATOM 1621 C C . GLY A 1 209 ? 0.37 -34.219 1.538 1 97.12 209 GLY A C 1
ATOM 1622 O O . GLY A 1 209 ? 0.099 -34.281 0.337 1 97.12 209 GLY A O 1
ATOM 1623 N N . VAL A 1 210 ? 0.728 -33.094 2.066 1 97.94 210 VAL A N 1
ATOM 1624 C CA . VAL A 1 210 ? 0.706 -31.797 1.372 1 97.94 210 VAL A CA 1
ATOM 1625 C C . VAL A 1 210 ? 1.668 -31.828 0.187 1 97.94 210 VAL A C 1
ATOM 1627 O O . VAL A 1 210 ? 1.355 -31.328 -0.891 1 97.94 210 VAL A O 1
ATOM 1630 N N . PHE A 1 211 ? 2.811 -32.469 0.277 1 98 211 PHE A N 1
ATOM 1631 C CA . PHE A 1 211 ? 3.852 -32.406 -0.743 1 98 211 PHE A CA 1
ATOM 1632 C C . PHE A 1 211 ? 3.525 -33.375 -1.891 1 98 211 PHE A C 1
ATOM 1634 O O . PHE A 1 211 ? 4.105 -33.25 -2.973 1 98 211 PHE A O 1
ATOM 1641 N N . GLY A 1 212 ? 2.676 -34.312 -1.737 1 97.56 212 GLY A N 1
ATOM 1642 C CA . GLY A 1 212 ? 2.262 -35.25 -2.771 1 97.56 212 GLY A CA 1
ATOM 1643 C C . GLY A 1 212 ? 0.795 -35.125 -3.137 1 97.56 212 GLY A C 1
ATOM 1644 O O . GLY A 1 212 ? 0.221 -36.031 -3.738 1 97.56 212 GLY A O 1
ATOM 1645 N N . LEU A 1 213 ? 0.192 -34.031 -2.791 1 96.88 213 LEU A N 1
ATOM 1646 C CA . LEU A 1 213 ? -1.258 -33.875 -2.848 1 96.88 213 LEU A CA 1
ATOM 1647 C C . LEU A 1 213 ? -1.779 -34.156 -4.254 1 96.88 213 LEU A C 1
ATOM 1649 O O . LEU A 1 213 ? -2.756 -34.906 -4.418 1 96.88 213 LEU A O 1
ATOM 1653 N N . THR A 1 214 ? -1.142 -33.594 -5.277 1 95.5 214 THR A N 1
ATOM 1654 C CA . THR A 1 214 ? -1.631 -33.719 -6.645 1 95.5 214 THR A CA 1
ATOM 1655 C C . THR A 1 214 ? -0.796 -34.719 -7.422 1 95.5 214 THR A C 1
ATOM 1657 O O . THR A 1 214 ? -1.024 -34.938 -8.617 1 95.5 214 THR A O 1
ATOM 1660 N N . ILE A 1 215 ? 0.239 -35.344 -6.84 1 97.81 215 ILE A N 1
ATOM 1661 C CA . ILE A 1 215 ? 1.042 -36.375 -7.492 1 97.81 215 ILE A CA 1
ATOM 1662 C C . ILE A 1 215 ? 0.225 -37.656 -7.629 1 97.81 215 ILE A C 1
ATOM 1664 O O . ILE A 1 215 ? -0.459 -38.062 -6.691 1 97.81 215 ILE A O 1
ATOM 1668 N N . PRO A 1 216 ? 0.258 -38.281 -8.828 1 97.75 216 PRO A N 1
ATOM 1669 C CA . PRO A 1 216 ? -0.515 -39.531 -9.031 1 97.75 216 PRO A CA 1
ATOM 1670 C C . PRO A 1 216 ? -0.227 -40.594 -7.969 1 97.75 216 PRO A C 1
ATOM 1672 O O . PRO A 1 216 ? 0.906 -40.688 -7.492 1 97.75 216 PRO A O 1
ATOM 1675 N N . GLU A 1 217 ? -1.179 -41.375 -7.707 1 98.12 217 GLU A N 1
ATOM 1676 C CA . GLU A 1 217 ? -1.081 -42.406 -6.691 1 98.12 217 GLU A CA 1
ATOM 1677 C C . GLU A 1 217 ? 0.014 -43.406 -7.035 1 98.12 217 GLU A C 1
ATOM 1679 O O . GLU A 1 217 ? 0.673 -43.969 -6.145 1 98.12 217 GLU A O 1
ATOM 1684 N N . GLU A 1 218 ? 0.172 -43.656 -8.312 1 97.94 218 GLU A N 1
ATOM 1685 C CA . GLU A 1 218 ? 1.182 -44.625 -8.758 1 97.94 218 GLU A CA 1
ATOM 1686 C C . GLU A 1 218 ? 2.582 -44.156 -8.344 1 97.94 218 GLU A C 1
ATOM 1688 O O . GLU A 1 218 ? 3.506 -44.969 -8.281 1 97.94 218 GLU A O 1
ATOM 1693 N N . PHE A 1 219 ? 2.715 -42.906 -8 1 98.25 219 PHE A N 1
ATOM 1694 C CA . PHE A 1 219 ? 4.008 -42.406 -7.57 1 98.25 219 PHE A CA 1
ATOM 1695 C C . PHE A 1 219 ? 3.98 -42.031 -6.094 1 98.25 219 PHE A C 1
ATOM 1697 O O . PHE A 1 219 ? 4.816 -41.25 -5.629 1 98.25 219 PHE A O 1
ATOM 1704 N N . GLY A 1 220 ? 2.973 -42.469 -5.375 1 97.31 220 GLY A N 1
ATOM 1705 C CA . GLY A 1 220 ? 2.93 -42.312 -3.932 1 97.31 220 GLY A CA 1
ATOM 1706 C C . GLY A 1 220 ? 2.188 -41.062 -3.504 1 97.31 220 GLY A C 1
ATOM 1707 O O . GLY A 1 220 ? 2.131 -40.719 -2.314 1 97.31 220 GLY A O 1
ATOM 1708 N N . GLY A 1 221 ? 1.641 -40.312 -4.441 1 97.81 221 GLY A N 1
ATOM 1709 C CA . GLY A 1 221 ? 0.838 -39.156 -4.09 1 97.81 221 GLY A CA 1
ATOM 1710 C C . GLY A 1 221 ? -0.608 -39.469 -3.789 1 97.81 221 GLY A C 1
ATOM 1711 O O . GLY A 1 221 ? -0.95 -40.656 -3.613 1 97.81 221 GLY A O 1
ATOM 1712 N N . PHE A 1 222 ? -1.404 -38.406 -3.584 1 97.06 222 PHE A N 1
ATOM 1713 C CA . PHE A 1 222 ? -2.811 -38.625 -3.258 1 97.06 222 PHE A CA 1
ATOM 1714 C C . PHE A 1 222 ? -3.678 -38.5 -4.504 1 97.06 222 PHE A C 1
ATOM 1716 O O . PHE A 1 222 ? -4.867 -38.812 -4.473 1 97.06 222 PHE A O 1
ATOM 1723 N N . GLY A 1 223 ? -3.115 -38.031 -5.602 1 96.5 223 GLY A N 1
ATOM 1724 C CA . GLY A 1 223 ? -3.846 -37.938 -6.855 1 96.5 223 GLY A CA 1
ATOM 1725 C C . GLY A 1 223 ? -5.035 -37 -6.777 1 96.5 223 GLY A C 1
ATOM 1726 O O . GLY A 1 223 ? -6.016 -37.156 -7.504 1 96.5 223 GLY A O 1
ATOM 1727 N N . LEU A 1 224 ? -4.992 -36.031 -5.883 1 96.25 224 LEU A N 1
ATOM 1728 C CA . LEU A 1 224 ? -6.102 -35.125 -5.727 1 96.25 224 LEU A CA 1
ATOM 1729 C C . LEU A 1 224 ? -6.047 -34.031 -6.789 1 96.25 224 LEU A C 1
ATOM 1731 O O . LEU A 1 224 ? -5.055 -33.906 -7.508 1 96.25 224 LEU A O 1
ATOM 1735 N N . SER A 1 225 ? -7.102 -33.281 -6.887 1 95.88 225 SER A N 1
ATOM 1736 C CA . SER A 1 225 ? -7.281 -32.281 -7.926 1 95.88 225 SER A CA 1
ATOM 1737 C C . SER A 1 225 ? -6.48 -31.016 -7.613 1 95.88 225 SER A C 1
ATOM 1739 O O . SER A 1 225 ? -5.988 -30.844 -6.496 1 95.88 225 SER A O 1
ATOM 1741 N N . LYS A 1 226 ? -6.32 -30.172 -8.648 1 95.75 226 LYS A N 1
ATOM 1742 C CA . LYS A 1 226 ? -5.738 -28.859 -8.445 1 95.75 226 LYS A CA 1
ATOM 1743 C C . LYS A 1 226 ? -6.598 -28.016 -7.5 1 95.75 226 LYS A C 1
ATOM 1745 O O . LYS A 1 226 ? -6.074 -27.219 -6.715 1 95.75 226 LYS A O 1
ATOM 1750 N N . ALA A 1 227 ? -7.875 -28.172 -7.566 1 97.38 227 ALA A N 1
ATOM 1751 C CA . ALA A 1 227 ? -8.789 -27.484 -6.656 1 97.38 227 ALA A CA 1
ATOM 1752 C C . ALA A 1 227 ? -8.477 -27.828 -5.203 1 97.38 227 ALA A C 1
ATOM 1754 O O . ALA A 1 227 ? -8.562 -26.969 -4.324 1 97.38 227 ALA A O 1
ATOM 1755 N N . SER A 1 228 ? -8.164 -29.109 -4.977 1 97.44 228 SER A N 1
ATOM 1756 C CA . SER A 1 228 ? -7.773 -29.516 -3.633 1 97.44 228 SER A CA 1
ATOM 1757 C C . SER A 1 228 ? -6.535 -28.766 -3.168 1 97.44 228 SER A C 1
ATOM 1759 O O . SER A 1 228 ? -6.48 -28.281 -2.029 1 97.44 228 SER A O 1
ATOM 1761 N N . MET A 1 229 ? -5.594 -28.656 -4.035 1 97.31 229 MET A N 1
ATOM 1762 C CA . MET A 1 229 ? -4.363 -27.938 -3.703 1 97.31 229 MET A CA 1
ATOM 1763 C C . MET A 1 229 ? -4.645 -26.469 -3.432 1 97.31 229 MET A C 1
ATOM 1765 O O . MET A 1 229 ? -4.023 -25.859 -2.557 1 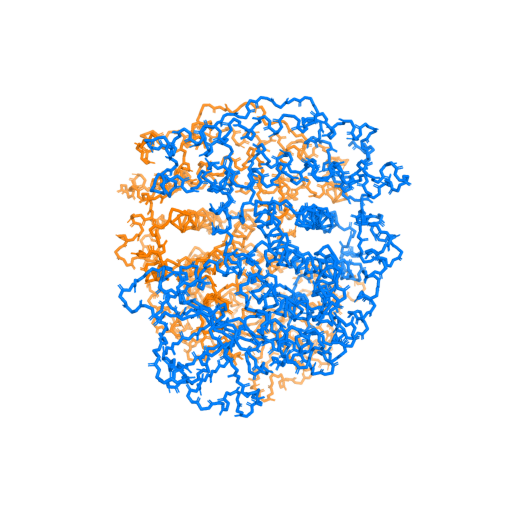97.31 229 MET A O 1
ATOM 1769 N N . VAL A 1 230 ? -5.523 -25.906 -4.211 1 97.94 230 VAL A N 1
ATOM 1770 C CA . VAL A 1 230 ? -5.91 -24.516 -4.035 1 97.94 230 VAL A CA 1
ATOM 1771 C C . VAL A 1 230 ? -6.48 -24.297 -2.633 1 97.94 230 VAL A C 1
ATOM 1773 O O . VAL A 1 230 ? -6.109 -23.344 -1.94 1 97.94 230 VAL A O 1
ATOM 1776 N N . VAL A 1 231 ? -7.324 -25.172 -2.211 1 97.94 231 VAL A N 1
ATOM 1777 C CA . VAL A 1 231 ? -7.969 -25.094 -0.905 1 97.94 231 VAL A CA 1
ATOM 1778 C C . VAL A 1 231 ? -6.918 -25.203 0.198 1 97.94 231 VAL A C 1
ATOM 1780 O O . VAL A 1 231 ? -6.934 -24.422 1.161 1 97.94 231 VAL A O 1
ATOM 1783 N N . VAL A 1 232 ? -6.016 -26.109 0.053 1 98.31 232 VAL A N 1
ATOM 1784 C CA . VAL A 1 232 ? -4.957 -26.344 1.031 1 98.31 232 VAL A CA 1
ATOM 1785 C C . VAL A 1 232 ? -4.047 -25.109 1.104 1 98.31 232 VAL A C 1
ATOM 1787 O O . VAL A 1 232 ? -3.752 -24.625 2.193 1 98.31 232 VAL A O 1
ATOM 1790 N N . SER A 1 233 ? -3.627 -24.609 -0.06 1 98.25 233 SER A N 1
ATOM 1791 C CA . SER A 1 233 ? -2.75 -23.453 -0.124 1 98.25 233 SER A CA 1
ATOM 1792 C C . SER A 1 233 ? -3.41 -22.219 0.499 1 98.25 233 SER A C 1
ATOM 1794 O O . SER A 1 233 ? -2.754 -21.438 1.188 1 98.25 233 SER A O 1
ATOM 1796 N N . GLU A 1 234 ? -4.68 -22.047 0.197 1 98.31 234 GLU A N 1
ATOM 1797 C CA . GLU A 1 234 ? -5.434 -20.938 0.753 1 98.31 234 GLU A CA 1
ATOM 1798 C C . GLU A 1 234 ? -5.441 -20.969 2.279 1 98.31 234 GLU A C 1
ATOM 1800 O O . GLU A 1 234 ? -5.094 -20 2.936 1 98.31 234 GLU A O 1
ATOM 1805 N N . GLU A 1 235 ? -5.766 -22.125 2.844 1 98.06 235 GLU A N 1
ATOM 1806 C CA . GLU A 1 235 ? -5.906 -22.234 4.293 1 98.06 235 GLU A CA 1
ATOM 1807 C C . GLU A 1 235 ? -4.555 -22.141 4.988 1 98.06 235 GLU A C 1
ATOM 1809 O O . GLU A 1 235 ? -4.438 -21.5 6.035 1 98.06 235 GLU A O 1
ATOM 1814 N N . LEU A 1 236 ? -3.576 -22.781 4.457 1 98.62 236 LEU A N 1
ATOM 1815 C CA . LEU A 1 236 ? -2.254 -22.719 5.074 1 98.62 236 LEU A CA 1
ATOM 1816 C C . LEU A 1 236 ? -1.689 -21.297 5 1 98.62 236 LEU A C 1
ATOM 1818 O O . LEU A 1 236 ? -1.032 -20.844 5.938 1 98.62 236 LEU A O 1
ATOM 1822 N N . SER A 1 237 ? -1.94 -20.609 3.889 1 98.56 237 SER A N 1
ATOM 1823 C CA . SER A 1 237 ? -1.451 -19.234 3.732 1 98.56 237 SER A CA 1
ATOM 1824 C C . SER A 1 237 ? -2.209 -18.281 4.637 1 98.56 237 SER A C 1
ATOM 1826 O O . SER A 1 237 ? -1.678 -17.234 5.023 1 98.56 237 SER A O 1
ATOM 1828 N N . ARG A 1 238 ? -3.463 -18.594 4.914 1 98.25 238 ARG A N 1
ATOM 1829 C CA . ARG A 1 238 ? -4.203 -17.844 5.922 1 98.25 238 ARG A CA 1
ATOM 1830 C C . ARG A 1 238 ? -3.492 -17.891 7.27 1 98.25 238 ARG A C 1
ATOM 1832 O O . ARG A 1 238 ? -3.492 -16.906 8.008 1 98.25 238 ARG A O 1
ATOM 1839 N N . GLY A 1 239 ? -2.893 -19.031 7.59 1 98 239 GLY A N 1
ATOM 1840 C CA . GLY A 1 239 ? -2.055 -19.109 8.773 1 98 239 GLY A CA 1
ATOM 1841 C C . GLY A 1 239 ? -0.746 -18.359 8.633 1 98 239 GLY A C 1
ATOM 1842 O O . GLY A 1 239 ? -0.427 -17.5 9.453 1 98 239 GLY A O 1
ATOM 1843 N N . TYR A 1 240 ? -0.025 -18.703 7.637 1 98.56 240 TYR A N 1
ATOM 1844 C CA . TYR A 1 240 ? 1.225 -18.031 7.285 1 98.56 240 TYR A CA 1
ATOM 1845 C C . TYR A 1 240 ? 1.591 -18.297 5.828 1 98.56 240 TYR A C 1
ATOM 1847 O O . TYR A 1 240 ? 1.69 -19.453 5.41 1 98.56 240 TYR A O 1
ATOM 1855 N N . ILE A 1 241 ? 1.807 -17.25 5.035 1 98.31 241 ILE A N 1
ATOM 1856 C CA . ILE A 1 241 ? 2.025 -17.375 3.6 1 98.31 241 ILE A CA 1
ATOM 1857 C C . ILE A 1 241 ? 3.223 -18.281 3.338 1 98.31 241 ILE A C 1
ATOM 1859 O O . ILE A 1 241 ? 3.238 -19.031 2.357 1 98.31 241 ILE A O 1
ATOM 1863 N N . GLY A 1 242 ? 4.234 -18.297 4.215 1 97.19 242 GLY A N 1
ATOM 1864 C CA . GLY A 1 242 ? 5.375 -19.172 4.055 1 97.19 242 GLY A CA 1
ATOM 1865 C C . GLY A 1 242 ? 5 -20.641 4.117 1 97.19 242 GLY A C 1
ATOM 1866 O O . GLY A 1 242 ? 5.508 -21.453 3.34 1 97.19 242 GLY A O 1
ATOM 1867 N N . VAL A 1 243 ? 4.098 -21 4.984 1 98.38 243 VAL A N 1
ATOM 1868 C CA . VAL A 1 243 ? 3.668 -22.375 5.145 1 98.38 243 VAL A CA 1
ATOM 1869 C C . VAL A 1 243 ? 2.846 -22.812 3.934 1 98.38 243 VAL A C 1
ATOM 1871 O O . VAL A 1 243 ? 3.008 -23.922 3.428 1 98.38 243 VAL A O 1
ATOM 1874 N N . GLY A 1 244 ? 1.999 -21.891 3.443 1 97.56 244 GLY A N 1
ATOM 1875 C CA . GLY A 1 244 ? 1.217 -22.172 2.254 1 97.56 244 GLY A CA 1
ATOM 1876 C C . GLY A 1 244 ? 2.064 -22.328 1.005 1 97.56 244 GLY A C 1
ATOM 1877 O O . GLY A 1 244 ? 1.622 -22.922 0.017 1 97.56 244 GLY A O 1
ATOM 1878 N N . SER A 1 245 ? 3.268 -21.859 1.071 1 96.62 245 SER A N 1
ATOM 1879 C CA . SER A 1 245 ? 4.148 -21.875 -0.091 1 96.62 245 SER A CA 1
ATOM 1880 C C . SER A 1 245 ? 4.957 -23.172 -0.153 1 96.62 245 SER A C 1
ATOM 1882 O O . SER A 1 245 ? 5.527 -23.5 -1.194 1 96.62 245 SER A O 1
ATOM 1884 N N . LEU A 1 246 ? 5.035 -23.891 0.953 1 96.5 246 LEU A N 1
ATOM 1885 C CA . LEU A 1 246 ? 5.867 -25.094 1.011 1 96.5 246 LEU A CA 1
ATOM 1886 C C . LEU A 1 246 ? 5.367 -26.141 0.03 1 96.5 246 LEU A C 1
ATOM 1888 O O . LEU A 1 246 ? 6.156 -26.703 -0.74 1 96.5 246 LEU A O 1
ATOM 1892 N N . GLY A 1 247 ? 4.062 -26.359 0.065 1 94.19 247 GLY A N 1
ATOM 1893 C CA . GLY A 1 247 ? 3.492 -27.344 -0.83 1 94.19 247 GLY A CA 1
ATOM 1894 C C . GLY A 1 247 ? 3.648 -27 -2.295 1 94.19 247 GLY A C 1
ATOM 1895 O O . GLY A 1 247 ? 3.771 -27.875 -3.145 1 94.19 247 GLY A O 1
ATOM 1896 N N . THR A 1 248 ? 3.646 -25.703 -2.555 1 91.12 248 THR A N 1
ATOM 1897 C CA . THR A 1 248 ? 3.74 -25.219 -3.928 1 91.12 248 THR A CA 1
ATOM 1898 C C . THR A 1 248 ? 5.105 -25.547 -4.527 1 91.12 248 THR A C 1
ATOM 1900 O O . THR A 1 248 ? 5.215 -25.812 -5.723 1 91.12 248 THR A O 1
ATOM 1903 N N . ARG A 1 249 ? 6.133 -25.609 -3.744 1 93.06 249 ARG A N 1
ATOM 1904 C CA . ARG A 1 249 ? 7.469 -25.938 -4.23 1 93.06 249 ARG A CA 1
ATOM 1905 C C . ARG A 1 249 ? 7.523 -27.375 -4.75 1 93.06 249 ARG A C 1
ATOM 1907 O O . ARG A 1 249 ? 8.039 -27.625 -5.84 1 93.06 249 ARG A O 1
ATOM 1914 N N . SER A 1 250 ? 6.957 -28.219 -3.953 1 94.81 250 SER A N 1
ATOM 1915 C CA . SER A 1 250 ? 6.91 -29.625 -4.355 1 94.81 250 SER A CA 1
ATOM 1916 C C . SER A 1 250 ? 6.039 -29.812 -5.59 1 94.81 250 SER A C 1
ATOM 1918 O O . SER A 1 250 ? 6.355 -30.625 -6.457 1 94.81 250 SER A O 1
ATOM 1920 N N . GLU A 1 251 ? 4.996 -29.078 -5.641 1 93.81 251 GLU A N 1
ATOM 1921 C CA . GLU A 1 251 ? 4.098 -29.188 -6.785 1 93.81 251 GLU A CA 1
ATOM 1922 C C . GLU A 1 251 ? 4.793 -28.75 -8.078 1 93.81 251 GLU A C 1
ATOM 1924 O O . GLU A 1 251 ? 4.641 -29.406 -9.117 1 93.81 251 GLU A O 1
ATOM 1929 N N . ILE A 1 252 ? 5.484 -27.703 -8.047 1 93 252 ILE A N 1
ATOM 1930 C CA . ILE A 1 252 ? 6.176 -27.188 -9.227 1 93 252 ILE A CA 1
ATOM 1931 C C . ILE A 1 252 ? 7.191 -28.219 -9.711 1 93 252 ILE A C 1
ATOM 1933 O O . ILE A 1 252 ? 7.254 -28.531 -10.906 1 93 252 ILE A O 1
ATOM 1937 N N . ALA A 1 253 ? 7.957 -28.75 -8.797 1 97.06 253 ALA A N 1
ATOM 1938 C CA . ALA A 1 253 ? 8.953 -29.766 -9.156 1 97.06 253 ALA A CA 1
ATOM 1939 C C . ALA A 1 253 ? 8.281 -31.016 -9.727 1 97.06 253 ALA A C 1
ATOM 1941 O O . ALA A 1 253 ? 8.734 -31.562 -10.734 1 97.06 253 ALA A O 1
ATOM 1942 N N . ALA A 1 254 ? 7.262 -31.438 -9.07 1 97.38 254 ALA A N 1
ATOM 1943 C CA . ALA A 1 254 ? 6.547 -32.625 -9.523 1 97.38 254 ALA A CA 1
ATOM 1944 C C . ALA A 1 254 ? 5.953 -32.406 -10.914 1 97.38 254 ALA A C 1
ATOM 1946 O O . ALA A 1 254 ? 6 -33.312 -11.75 1 97.38 254 ALA A O 1
ATOM 1947 N N . GLU A 1 255 ? 5.379 -31.234 -11.148 1 95.06 255 GLU A N 1
ATOM 1948 C CA . GLU A 1 255 ? 4.797 -30.938 -12.453 1 95.06 255 GLU A CA 1
ATOM 1949 C C . GLU A 1 255 ? 5.863 -30.953 -13.547 1 95.06 255 GLU A C 1
ATOM 1951 O O . GLU A 1 255 ? 5.621 -31.453 -14.656 1 95.06 255 GLU A O 1
ATOM 1956 N N . LEU A 1 256 ? 6.988 -30.422 -13.25 1 97.31 256 LEU A N 1
ATOM 1957 C CA . LEU A 1 256 ? 8.094 -30.453 -14.203 1 97.31 256 LEU A CA 1
ATOM 1958 C C . LEU A 1 256 ? 8.469 -31.891 -14.562 1 97.31 256 LEU A C 1
ATOM 1960 O O . LEU A 1 256 ? 8.641 -32.219 -15.742 1 97.31 256 LEU A O 1
ATOM 1964 N N . ILE A 1 257 ? 8.539 -32.75 -13.578 1 98.31 257 ILE A N 1
ATOM 1965 C CA . ILE A 1 257 ? 8.969 -34.125 -13.773 1 98.31 257 ILE A CA 1
ATOM 1966 C C . ILE A 1 257 ? 7.871 -34.906 -14.484 1 98.31 257 ILE A C 1
ATOM 1968 O O . ILE A 1 257 ? 8.156 -35.688 -15.383 1 98.31 257 ILE A O 1
ATOM 1972 N N . LEU A 1 258 ? 6.637 -34.656 -14.094 1 96.94 258 LEU A N 1
ATOM 1973 C CA . LEU A 1 258 ? 5.516 -35.344 -14.719 1 96.94 258 LEU A CA 1
ATOM 1974 C C . LEU A 1 258 ? 5.422 -35 -16.203 1 96.94 258 LEU A C 1
ATOM 1976 O O . LEU A 1 258 ? 5.188 -35.875 -17.047 1 96.94 258 LEU A O 1
ATOM 1980 N N . CYS A 1 259 ? 5.637 -33.719 -16.531 1 94.75 259 CYS A N 1
ATOM 1981 C CA . CYS A 1 259 ? 5.434 -33.25 -17.891 1 94.75 259 CYS A CA 1
ATOM 1982 C C . CYS A 1 259 ? 6.684 -33.469 -18.75 1 94.75 259 CYS A C 1
ATOM 1984 O O . CYS A 1 259 ? 6.59 -33.688 -19.953 1 94.75 259 CYS A O 1
ATOM 1986 N N . GLY A 1 260 ? 7.828 -33.438 -18.094 1 97.12 260 GLY A N 1
ATOM 1987 C CA . GLY A 1 260 ? 9.039 -33.406 -18.891 1 97.12 260 GLY A CA 1
ATOM 1988 C C . GLY A 1 260 ? 9.984 -34.562 -18.594 1 97.12 260 GLY A C 1
ATOM 1989 O O . GLY A 1 260 ? 10.961 -34.781 -19.328 1 97.12 260 GLY A O 1
ATOM 1990 N N . GLY A 1 261 ? 9.758 -35.312 -17.609 1 98.19 261 GLY A N 1
ATOM 1991 C CA . GLY A 1 261 ? 10.711 -36.312 -17.156 1 98.19 261 GLY A CA 1
ATOM 1992 C C . GLY A 1 261 ? 10.57 -37.656 -17.891 1 98.19 261 GLY A C 1
ATOM 1993 O O . GLY A 1 261 ? 9.531 -37.938 -18.484 1 98.19 261 GLY A O 1
ATOM 1994 N N . THR A 1 262 ? 11.641 -38.438 -17.922 1 98.19 262 THR A N 1
ATOM 1995 C CA . THR A 1 262 ? 11.602 -39.812 -18.375 1 98.19 262 THR A CA 1
ATOM 1996 C C . THR A 1 262 ? 10.898 -40.688 -17.359 1 98.19 262 THR A C 1
ATOM 1998 O O . THR A 1 262 ? 10.672 -40.281 -16.219 1 98.19 262 THR A O 1
ATOM 2001 N N . ASP A 1 263 ? 10.586 -41.906 -17.781 1 98.19 263 ASP A N 1
ATOM 2002 C CA . ASP A 1 263 ? 9.977 -42.844 -16.859 1 98.19 263 ASP A CA 1
ATOM 2003 C C . ASP A 1 263 ? 10.898 -43.125 -15.68 1 98.19 263 ASP A C 1
ATOM 2005 O O . ASP A 1 263 ? 10.438 -43.25 -14.547 1 98.19 263 ASP A O 1
ATOM 2009 N N . ALA A 1 264 ? 12.125 -43.25 -15.984 1 98.44 264 ALA A N 1
ATOM 2010 C CA . ALA A 1 264 ? 13.102 -43.5 -14.922 1 98.44 264 ALA A CA 1
ATOM 2011 C C . ALA A 1 264 ? 13.164 -42.344 -13.945 1 98.44 264 ALA A C 1
ATOM 2013 O O . ALA A 1 264 ? 13.273 -42.562 -12.734 1 98.44 264 ALA A O 1
ATOM 2014 N N . GLN A 1 265 ? 13.148 -41.156 -14.43 1 98.69 265 GLN A N 1
ATOM 2015 C CA . GLN A 1 265 ? 13.164 -39.969 -13.578 1 98.69 265 GLN A CA 1
ATOM 2016 C C . GLN A 1 265 ? 11.906 -39.875 -12.734 1 98.69 265 GLN A C 1
ATOM 2018 O O . GLN A 1 265 ? 11.969 -39.562 -11.547 1 98.69 265 GLN A O 1
ATOM 2023 N N . LYS A 1 266 ? 10.734 -40.094 -13.32 1 98.75 266 LYS A N 1
ATOM 2024 C CA . LYS A 1 266 ? 9.477 -40.094 -12.578 1 98.75 266 LYS A CA 1
ATOM 2025 C C . LYS A 1 266 ? 9.523 -41.094 -11.43 1 98.75 266 LYS A C 1
ATOM 2027 O O . LYS A 1 266 ? 9.18 -40.75 -10.289 1 98.75 266 LYS A O 1
ATOM 2032 N N . ALA A 1 267 ? 9.984 -42.281 -11.766 1 98.38 267 ALA A N 1
ATOM 2033 C CA . ALA A 1 267 ? 10.047 -43.344 -10.773 1 98.38 267 ALA A CA 1
ATOM 2034 C C . ALA A 1 267 ? 11.016 -43 -9.648 1 98.38 267 ALA A C 1
ATOM 2036 O O . ALA A 1 267 ? 10.789 -43.375 -8.492 1 98.38 267 ALA A O 1
ATOM 2037 N N . ALA A 1 268 ? 12.016 -42.344 -9.93 1 98.12 268 ALA A N 1
ATOM 2038 C CA . ALA A 1 268 ? 13.078 -42.094 -8.961 1 98.12 268 ALA A CA 1
ATOM 2039 C C . ALA A 1 268 ? 12.703 -40.906 -8.062 1 98.12 268 ALA A C 1
ATOM 2041 O O . ALA A 1 268 ? 13.039 -40.906 -6.871 1 98.12 268 ALA A O 1
ATOM 2042 N N . TRP A 1 269 ? 12.039 -39.875 -8.562 1 98.69 269 TRP A N 1
ATOM 2043 C CA . TRP A 1 269 ? 11.961 -38.594 -7.863 1 98.69 269 TRP A CA 1
ATOM 2044 C C . TRP A 1 269 ? 10.562 -38.375 -7.285 1 98.69 269 TRP A C 1
ATOM 2046 O O . TRP A 1 269 ? 10.414 -37.875 -6.176 1 98.69 269 TRP A O 1
ATOM 2056 N N . LEU A 1 270 ? 9.5 -38.719 -7.977 1 98.75 270 LEU A N 1
ATOM 2057 C CA . LEU A 1 270 ? 8.141 -38.344 -7.617 1 98.75 270 LEU A CA 1
ATOM 2058 C C . LEU A 1 270 ? 7.734 -38.938 -6.277 1 98.75 270 LEU A C 1
ATOM 2060 O O . LEU A 1 270 ? 7.148 -38.281 -5.434 1 98.75 270 LEU A O 1
ATOM 2064 N N . PRO A 1 271 ? 8.047 -40.281 -6.023 1 98.69 271 PRO A N 1
ATOM 2065 C CA . PRO A 1 271 ? 7.695 -40.812 -4.711 1 98.69 271 PRO A CA 1
ATOM 2066 C C . PRO A 1 271 ? 8.398 -40.094 -3.562 1 98.69 271 PRO A C 1
ATOM 2068 O O . PRO A 1 271 ? 7.809 -39.906 -2.496 1 98.69 271 PRO A O 1
ATOM 2071 N N . LYS A 1 272 ? 9.648 -39.688 -3.734 1 98.62 272 LYS A N 1
ATOM 2072 C CA . LYS A 1 272 ? 10.414 -39 -2.699 1 98.62 272 LYS A CA 1
ATOM 2073 C C . LYS A 1 272 ? 9.852 -37.594 -2.447 1 98.62 272 LYS A C 1
ATOM 2075 O O . LYS A 1 272 ? 9.852 -37.125 -1.31 1 98.62 272 LYS A O 1
ATOM 2080 N N . LEU A 1 273 ? 9.422 -36.938 -3.516 1 98.56 273 LEU A N 1
ATOM 2081 C CA . LEU A 1 273 ? 8.758 -35.656 -3.359 1 98.56 273 LEU A CA 1
ATOM 2082 C C . LEU A 1 273 ? 7.422 -35.812 -2.639 1 98.56 273 LEU A C 1
ATOM 2084 O O . LEU A 1 273 ? 7.102 -35.031 -1.737 1 98.56 273 LEU A O 1
ATOM 2088 N N . ALA A 1 274 ? 6.66 -36.812 -3.041 1 98.31 274 ALA A N 1
ATOM 2089 C CA . ALA A 1 274 ? 5.32 -37.062 -2.502 1 98.31 274 ALA A CA 1
ATOM 2090 C C . ALA A 1 274 ? 5.371 -37.281 -0.997 1 98.31 274 ALA A C 1
ATOM 2092 O O . ALA A 1 274 ? 4.512 -36.812 -0.255 1 98.31 274 ALA A O 1
ATOM 2093 N N . SER A 1 275 ? 6.387 -38.031 -0.538 1 97.88 275 SER A N 1
ATOM 2094 C CA . SER A 1 275 ? 6.492 -38.375 0.871 1 97.88 275 SER A CA 1
ATOM 2095 C C . SER A 1 275 ? 7.098 -37.25 1.69 1 97.88 275 SER A C 1
ATOM 2097 O O . SER A 1 275 ? 7.023 -37.25 2.92 1 97.88 275 SER A O 1
ATOM 2099 N N . GLY A 1 276 ? 7.691 -36.312 1.035 1 97.31 276 GLY A N 1
ATOM 2100 C CA . GLY A 1 276 ? 8.398 -35.25 1.726 1 97.31 276 GLY A CA 1
ATOM 2101 C C . GLY A 1 276 ? 9.789 -35.656 2.178 1 97.31 276 GLY A C 1
ATOM 2102 O O . GLY A 1 276 ? 10.438 -34.906 2.939 1 97.31 276 GLY A O 1
ATOM 2103 N N . GLU A 1 277 ? 10.211 -36.812 1.691 1 97 277 GLU A N 1
ATOM 2104 C CA . GLU A 1 277 ? 11.57 -37.281 1.978 1 97 277 GLU A CA 1
ATOM 2105 C C . GLU A 1 277 ? 12.609 -36.281 1.442 1 97 277 GLU A C 1
ATOM 2107 O O . GLU A 1 277 ? 13.633 -36.062 2.086 1 97 277 GLU A O 1
ATOM 2112 N N . ILE A 1 278 ? 12.375 -35.812 0.268 1 97.62 278 ILE A N 1
ATOM 2113 C CA . ILE A 1 278 ? 13.234 -34.781 -0.275 1 97.62 278 ILE A CA 1
ATOM 2114 C C . ILE A 1 278 ? 12.406 -33.5 -0.528 1 97.62 278 ILE A C 1
ATOM 2116 O O . ILE A 1 278 ? 11.227 -33.594 -0.882 1 97.62 278 ILE A O 1
ATOM 2120 N N . LEU A 1 279 ? 13 -32.406 -0.292 1 97.81 279 LEU A N 1
ATOM 2121 C CA . LEU A 1 279 ? 12.414 -31.094 -0.554 1 97.81 279 LEU A CA 1
ATOM 2122 C C . LEU A 1 279 ? 13.07 -30.422 -1.758 1 97.81 279 LEU A C 1
ATOM 2124 O O . LEU A 1 279 ? 14.305 -30.438 -1.877 1 97.81 279 LEU A O 1
ATOM 2128 N N . PRO A 1 280 ? 12.258 -29.938 -2.621 1 98.25 280 PRO A N 1
ATOM 2129 C CA . PRO A 1 280 ? 12.789 -29.266 -3.814 1 98.25 280 PRO A CA 1
ATOM 2130 C C . PRO A 1 280 ? 12.797 -27.75 -3.691 1 98.25 280 PRO A C 1
ATOM 2132 O O . PRO A 1 280 ? 12.148 -27.188 -2.803 1 98.25 280 PRO A O 1
ATOM 2135 N N . THR A 1 281 ? 13.539 -27.062 -4.52 1 97.69 281 THR A N 1
ATOM 2136 C CA . THR A 1 281 ? 13.461 -25.625 -4.742 1 97.69 281 THR A CA 1
ATOM 2137 C C . THR A 1 281 ? 13.68 -25.297 -6.219 1 97.69 281 THR A C 1
ATOM 2139 O O . THR A 1 281 ? 14.289 -26.078 -6.949 1 97.69 281 THR A O 1
ATOM 2142 N N . ALA A 1 282 ? 13.062 -24.234 -6.664 1 97.12 282 ALA A N 1
ATOM 2143 C CA . ALA A 1 282 ? 13.172 -23.766 -8.047 1 97.12 282 ALA A CA 1
ATOM 21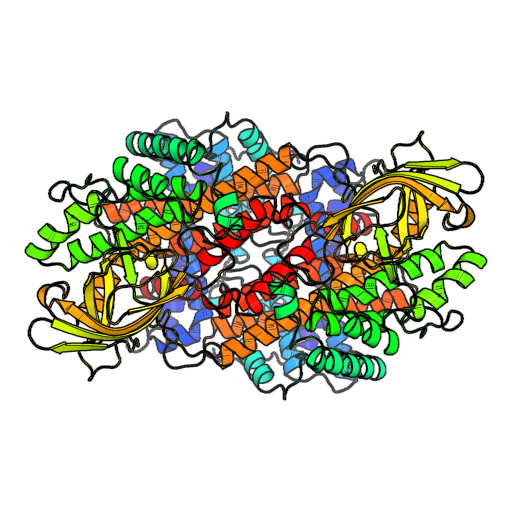44 C C . ALA A 1 282 ? 14.32 -22.766 -8.195 1 97.12 282 ALA A C 1
ATOM 2146 O O . ALA A 1 282 ? 14.414 -21.797 -7.438 1 97.12 282 ALA A O 1
ATOM 2147 N N . VAL A 1 283 ? 15.195 -22.984 -9.109 1 98.06 283 VAL A N 1
ATOM 2148 C CA . VAL A 1 283 ? 16.391 -22.172 -9.289 1 98.06 283 VAL A CA 1
ATOM 2149 C C . VAL A 1 283 ? 16.438 -21.641 -10.719 1 98.06 283 VAL A C 1
ATOM 2151 O O . VAL A 1 283 ? 17.109 -22.219 -11.586 1 98.06 283 VAL A O 1
ATOM 2154 N N . PHE A 1 284 ? 15.82 -20.453 -10.898 1 96.62 284 PHE A N 1
ATOM 2155 C CA . PHE A 1 284 ? 15.656 -19.906 -12.242 1 96.62 284 PHE A CA 1
ATOM 2156 C C . PHE A 1 284 ? 16.25 -18.516 -12.328 1 96.62 284 PHE A C 1
ATOM 2158 O O . PHE A 1 284 ? 17.172 -18.266 -13.117 1 96.62 284 PHE A O 1
ATOM 2165 N N . THR A 1 285 ? 15.852 -17.625 -11.453 1 96.44 285 THR A N 1
ATOM 2166 C CA . THR A 1 285 ? 16.109 -16.188 -11.516 1 96.44 285 THR A CA 1
ATOM 2167 C C . THR A 1 285 ? 17.594 -15.898 -11.305 1 96.44 285 THR A C 1
ATOM 2169 O O . THR A 1 285 ? 18.25 -16.578 -10.508 1 96.44 285 THR A O 1
ATOM 2172 N N . GLU A 1 286 ? 18.078 -14.969 -12.055 1 97.31 286 GLU A N 1
ATOM 2173 C CA . GLU A 1 286 ? 19.453 -14.477 -11.914 1 97.31 286 GLU A CA 1
ATOM 2174 C C . GLU A 1 286 ? 19.469 -12.984 -11.594 1 97.31 286 GLU A C 1
ATOM 2176 O O . GLU A 1 286 ? 18.453 -12.297 -11.734 1 97.31 286 GLU A O 1
ATOM 2181 N N . PRO A 1 287 ? 20.578 -12.453 -11.102 1 93.44 287 PRO A N 1
ATOM 2182 C CA . PRO A 1 287 ? 20.641 -11.047 -10.727 1 93.44 287 PRO A CA 1
ATOM 2183 C C . PRO A 1 287 ? 20.203 -10.109 -11.844 1 93.44 287 PRO A C 1
ATOM 2185 O O . PRO A 1 287 ? 19.547 -9.094 -11.594 1 93.44 287 PRO A O 1
ATOM 2188 N N . ASN A 1 288 ? 20.422 -10.438 -13.039 1 90.75 288 ASN A N 1
ATOM 2189 C CA . ASN A 1 288 ? 20.094 -9.539 -14.141 1 90.75 288 ASN A CA 1
ATOM 2190 C C . ASN A 1 288 ? 18.906 -10.062 -14.953 1 90.75 288 ASN A C 1
ATOM 2192 O O . ASN A 1 288 ? 18.547 -9.477 -15.984 1 90.75 288 ASN A O 1
ATOM 2196 N N . THR A 1 289 ? 18.391 -11.172 -14.516 1 91.5 289 THR A N 1
ATOM 2197 C CA . THR A 1 289 ? 17.297 -11.789 -15.258 1 91.5 289 THR A CA 1
ATOM 2198 C C . THR A 1 289 ? 16.203 -12.258 -14.305 1 91.5 289 THR A C 1
ATOM 2200 O O . THR A 1 289 ? 16.359 -13.273 -13.617 1 91.5 289 THR A O 1
ATOM 2203 N N . GLY A 1 290 ? 15.117 -11.555 -14.289 1 90.25 290 GLY A N 1
ATOM 2204 C CA . GLY A 1 290 ? 13.93 -11.93 -13.531 1 90.25 290 GLY A CA 1
ATOM 2205 C C . GLY A 1 290 ? 12.805 -12.445 -14.406 1 90.25 290 GLY A C 1
ATOM 2206 O O . GLY A 1 290 ? 12.734 -13.641 -14.695 1 90.25 290 GLY A O 1
ATOM 2207 N N . SER A 1 291 ? 12.094 -11.547 -15.039 1 86.62 291 SER A N 1
ATOM 2208 C CA . SER A 1 291 ? 10.992 -11.914 -15.93 1 86.62 291 SER A CA 1
ATOM 2209 C C . SER A 1 291 ? 11.516 -12.391 -17.281 1 86.62 291 SER A C 1
ATOM 2211 O O . SER A 1 291 ? 10.836 -13.133 -18 1 86.62 291 SER A O 1
ATOM 2213 N N . ASP A 1 292 ? 12.688 -12.062 -17.641 1 90.31 292 ASP A N 1
ATOM 2214 C CA . ASP A 1 292 ? 13.305 -12.414 -18.906 1 90.31 292 ASP A CA 1
ATOM 2215 C C . ASP A 1 292 ? 14.172 -13.664 -18.781 1 90.31 292 ASP A C 1
ATOM 2217 O O . ASP A 1 292 ? 15.352 -13.648 -19.141 1 90.31 292 ASP A O 1
ATOM 2221 N N . LEU A 1 293 ? 13.625 -14.773 -18.438 1 90.94 293 LEU A N 1
ATOM 2222 C CA . LEU A 1 293 ? 14.344 -16 -18.125 1 90.94 293 LEU A CA 1
ATOM 2223 C C . LEU A 1 293 ? 15.086 -16.531 -19.344 1 90.94 293 LEU A C 1
ATOM 2225 O O . LEU A 1 293 ? 16.109 -17.203 -19.219 1 90.94 293 LEU A O 1
ATOM 2229 N N . GLY A 1 294 ? 14.562 -16.188 -20.5 1 92.81 294 GLY A N 1
ATOM 2230 C CA . GLY A 1 294 ? 15.203 -16.672 -21.703 1 92.81 294 GLY A CA 1
ATOM 2231 C C . GLY A 1 294 ? 16.641 -16.203 -21.844 1 92.81 294 GLY A C 1
ATOM 2232 O O . GLY A 1 294 ? 17.438 -16.844 -22.531 1 92.81 294 GLY A O 1
ATOM 2233 N N . SER A 1 295 ? 16.984 -15.148 -21.156 1 93.69 295 SER A N 1
ATOM 2234 C CA . SER A 1 295 ? 18.281 -14.516 -21.328 1 93.69 295 SER A CA 1
ATOM 2235 C C . SER A 1 295 ? 19.266 -14.938 -20.234 1 93.69 295 SER A C 1
ATOM 2237 O O . SER A 1 295 ? 20.344 -14.359 -20.094 1 93.69 295 SER A O 1
ATOM 2239 N N . LEU A 1 296 ? 18.891 -15.938 -19.406 1 96.06 296 LEU A N 1
ATOM 2240 C CA . LEU A 1 296 ? 19.766 -16.297 -18.281 1 96.06 296 LEU A CA 1
ATOM 2241 C C . LEU A 1 296 ? 21.125 -16.75 -18.781 1 96.06 296 LEU A C 1
ATOM 2243 O O . LEU A 1 296 ? 21.266 -17.203 -19.922 1 96.06 296 LEU A O 1
ATOM 2247 N N . ARG A 1 297 ? 22.172 -16.656 -17.891 1 96.44 297 ARG A N 1
ATOM 2248 C CA . ARG A 1 297 ? 23.562 -16.859 -18.312 1 96.44 297 ARG A CA 1
ATOM 2249 C C . ARG A 1 297 ? 24.188 -18.047 -17.609 1 96.44 297 ARG A C 1
ATOM 2251 O O . ARG A 1 297 ? 25.234 -18.547 -18.047 1 96.44 297 ARG A O 1
ATOM 2258 N N . THR A 1 298 ? 23.625 -18.5 -16.5 1 98.38 298 THR A N 1
ATOM 2259 C CA . THR A 1 298 ? 24.156 -19.719 -15.891 1 98.38 298 THR A CA 1
ATOM 2260 C C . THR A 1 298 ? 24.312 -20.828 -16.938 1 98.38 298 THR A C 1
ATOM 2262 O O . THR A 1 298 ? 23.375 -21.125 -17.672 1 98.38 298 THR A O 1
ATOM 2265 N N . ARG A 1 299 ? 25.469 -21.406 -16.969 1 98.5 299 ARG A N 1
ATOM 2266 C CA . ARG A 1 299 ? 25.75 -22.391 -18.016 1 98.5 299 ARG A CA 1
ATOM 2267 C C . ARG A 1 299 ? 26.062 -23.766 -17.422 1 98.5 299 ARG A C 1
ATOM 2269 O O . ARG A 1 299 ? 26.562 -23.844 -16.297 1 98.5 299 ARG A O 1
ATOM 2276 N N . ALA A 1 300 ? 25.75 -24.75 -18.125 1 98.75 300 ALA A N 1
ATOM 2277 C CA . ALA A 1 300 ? 26.109 -26.125 -17.844 1 98.75 300 ALA A CA 1
ATOM 2278 C C . ALA A 1 300 ? 26.828 -26.766 -19.031 1 98.75 300 ALA A C 1
ATOM 2280 O O . ALA A 1 300 ? 26.297 -26.797 -20.141 1 98.75 300 ALA A O 1
ATOM 2281 N N . VAL A 1 301 ? 27.969 -27.266 -18.766 1 98.44 301 VAL A N 1
ATOM 2282 C CA . VAL A 1 301 ? 28.781 -27.891 -19.812 1 98.44 301 VAL A CA 1
ATOM 2283 C C . VAL A 1 301 ? 28.984 -29.359 -19.5 1 98.44 301 VAL A C 1
ATOM 2285 O O . VAL A 1 301 ? 29.312 -29.719 -18.375 1 98.44 301 VAL A O 1
ATOM 2288 N N . LYS A 1 302 ? 28.781 -30.172 -20.516 1 97.69 302 LYS A N 1
ATOM 2289 C CA . LYS A 1 302 ? 28.922 -31.609 -20.328 1 97.69 302 LYS A CA 1
ATOM 2290 C C . LYS A 1 302 ? 30.391 -31.984 -20.094 1 97.69 302 LYS A C 1
ATOM 2292 O O . LYS A 1 302 ? 31.281 -31.484 -20.781 1 97.69 302 LYS A O 1
ATOM 2297 N N . ASP A 1 303 ? 30.609 -32.75 -19.125 1 97.88 303 ASP A N 1
ATOM 2298 C CA . ASP A 1 303 ? 31.906 -33.312 -18.781 1 97.88 303 ASP A CA 1
ATOM 2299 C C . ASP A 1 303 ? 31.766 -34.812 -18.422 1 97.88 303 ASP A C 1
ATOM 2301 O O . ASP A 1 303 ? 31.609 -35.156 -17.25 1 97.88 303 ASP A O 1
ATOM 2305 N N . GLY A 1 304 ? 31.906 -35.688 -19.406 1 96.88 304 GLY A N 1
ATOM 2306 C CA . GLY A 1 304 ? 31.672 -37.094 -19.188 1 96.88 304 GLY A CA 1
ATOM 2307 C C . GLY A 1 304 ? 30.234 -37.438 -18.875 1 96.88 304 GLY A C 1
ATOM 2308 O O . GLY A 1 304 ? 29.328 -37.094 -19.625 1 96.88 304 GLY A O 1
ATOM 2309 N N . ASP A 1 305 ? 30.062 -38.062 -17.703 1 97.25 305 ASP A N 1
ATOM 2310 C CA . ASP A 1 305 ? 28.719 -38.469 -17.281 1 97.25 305 ASP A CA 1
ATOM 2311 C C . ASP A 1 305 ? 28.109 -37.438 -16.328 1 97.25 305 ASP A C 1
ATOM 2313 O O . ASP A 1 305 ? 27.219 -37.781 -15.547 1 97.25 305 ASP A O 1
ATOM 2317 N N . GLU A 1 306 ? 28.672 -36.219 -16.422 1 98.44 306 GLU A N 1
ATOM 2318 C CA . GLU A 1 306 ? 28.156 -35.156 -15.578 1 98.44 306 GLU A CA 1
ATOM 2319 C C . GLU A 1 306 ? 28.062 -33.844 -16.344 1 98.44 306 GLU A C 1
ATOM 2321 O O . GLU A 1 306 ? 28.578 -33.719 -17.453 1 98.44 306 GLU A O 1
ATOM 2326 N N . TRP A 1 307 ? 27.344 -32.969 -15.805 1 98.69 307 TRP A N 1
ATOM 2327 C CA . TRP A 1 307 ? 27.328 -31.562 -16.219 1 98.69 307 TRP A CA 1
ATOM 2328 C C . TRP A 1 307 ? 28 -30.672 -15.172 1 98.69 307 TRP A C 1
ATOM 2330 O O . TRP A 1 307 ? 27.828 -30.875 -13.969 1 98.69 307 TRP A O 1
ATOM 2340 N N . VAL A 1 308 ? 28.828 -29.766 -15.648 1 98.81 308 VAL A N 1
ATOM 2341 C CA . VAL A 1 308 ? 29.484 -28.797 -14.766 1 98.81 308 VAL A CA 1
ATOM 2342 C C . VAL A 1 308 ? 28.828 -27.438 -14.906 1 98.81 308 VAL A C 1
ATOM 2344 O O . VAL A 1 308 ? 28.812 -26.859 -16 1 98.81 308 VAL A O 1
ATOM 2347 N N . VAL A 1 309 ? 28.328 -26.922 -13.781 1 98.88 309 VAL A N 1
ATOM 2348 C CA . VAL A 1 309 ? 27.5 -25.719 -13.805 1 98.88 309 VAL A CA 1
ATOM 2349 C C . VAL A 1 309 ? 28.312 -24.547 -13.258 1 98.88 309 VAL A C 1
ATOM 2351 O O . VAL A 1 309 ? 29 -24.672 -12.25 1 98.88 309 VAL A O 1
ATOM 2354 N N . HIS A 1 310 ? 28.297 -23.391 -13.914 1 98.75 310 HIS A N 1
ATOM 2355 C CA . HIS A 1 310 ? 28.859 -22.109 -13.5 1 98.75 310 HIS A CA 1
ATOM 2356 C C . HIS A 1 310 ? 27.844 -20.984 -13.656 1 98.75 310 HIS A C 1
ATOM 2358 O O . HIS A 1 310 ? 27.141 -20.922 -14.664 1 98.75 310 HIS A O 1
ATOM 2364 N N . GLY A 1 311 ? 27.703 -20.203 -12.688 1 98.5 311 GLY A N 1
ATOM 2365 C CA . GLY A 1 311 ? 26.812 -19.062 -12.781 1 98.5 311 GLY A CA 1
ATOM 2366 C C . GLY A 1 311 ? 26.266 -18.609 -11.438 1 98.5 311 GLY A C 1
ATOM 2367 O O . GLY A 1 311 ? 26.75 -19.047 -10.391 1 98.5 311 GLY A O 1
ATOM 2368 N N . ASN A 1 312 ? 25.391 -17.609 -11.43 1 98.5 312 ASN A N 1
ATOM 2369 C CA . ASN A 1 312 ? 24.797 -17.016 -10.234 1 98.5 312 ASN A CA 1
ATOM 2370 C C . ASN A 1 312 ? 23.266 -16.969 -10.336 1 98.5 312 ASN A C 1
ATOM 2372 O O . ASN A 1 312 ? 22.719 -16.656 -11.391 1 98.5 312 ASN A O 1
ATOM 2376 N N . LYS A 1 313 ? 22.656 -17.438 -9.359 1 98.44 313 LYS A N 1
ATOM 2377 C CA . LYS A 1 313 ? 21.203 -17.375 -9.219 1 98.44 313 LYS A CA 1
ATOM 2378 C C . LYS A 1 313 ? 20.812 -16.531 -8.008 1 98.44 313 LYS A C 1
ATOM 2380 O O . LYS A 1 313 ? 21.609 -16.359 -7.082 1 98.44 313 LYS A O 1
ATOM 2385 N N . THR A 1 314 ? 19.625 -15.938 -8.031 1 97.88 314 THR A N 1
ATOM 2386 C CA . THR A 1 314 ? 19.141 -15.094 -6.945 1 97.88 314 THR A CA 1
ATOM 2387 C C . THR A 1 314 ? 17.656 -15.312 -6.723 1 97.88 314 THR A C 1
ATOM 2389 O O . THR A 1 314 ? 16.969 -15.875 -7.578 1 97.88 314 THR A O 1
ATOM 2392 N N . TRP A 1 315 ? 17.203 -14.977 -5.473 1 97.44 315 TRP A N 1
ATOM 2393 C CA . TRP A 1 315 ? 15.812 -15.102 -5.062 1 97.44 315 TRP A CA 1
ATOM 2394 C C . TRP A 1 315 ? 15.367 -16.562 -5.07 1 97.44 315 TRP A C 1
ATOM 2396 O O . TRP A 1 315 ? 14.281 -16.891 -5.559 1 97.44 315 TRP A O 1
ATOM 2406 N N . ILE A 1 316 ? 16.25 -17.391 -4.625 1 97.94 316 ILE A N 1
ATOM 2407 C CA . ILE A 1 316 ? 15.922 -18.812 -4.547 1 97.94 316 ILE A CA 1
ATOM 2408 C C . ILE A 1 316 ? 15.312 -19.125 -3.182 1 97.94 316 ILE A C 1
ATOM 2410 O O . ILE A 1 316 ? 16.031 -19.203 -2.18 1 97.94 316 ILE A O 1
ATOM 2414 N N . THR A 1 317 ? 14.039 -19.328 -3.158 1 96.62 317 THR A N 1
ATOM 2415 C CA . THR A 1 317 ? 13.273 -19.5 -1.932 1 96.62 317 THR A CA 1
ATOM 2416 C C . THR A 1 317 ? 13.539 -20.875 -1.314 1 96.62 317 THR A C 1
ATOM 2418 O O . THR A 1 317 ? 13.516 -21.891 -2.01 1 96.62 317 THR A O 1
ATOM 2421 N N . HIS A 1 318 ? 13.805 -20.953 -0.057 1 96.69 318 HIS A N 1
ATOM 2422 C CA . HIS A 1 318 ? 13.914 -22.156 0.754 1 96.69 318 HIS A CA 1
ATOM 2423 C C . HIS A 1 318 ? 15.109 -23 0.33 1 96.69 318 HIS A C 1
ATOM 2425 O O . HIS A 1 318 ? 15.117 -24.219 0.535 1 96.69 318 HIS A O 1
ATOM 2431 N N . ALA A 1 319 ? 16.109 -22.438 -0.16 1 97.5 319 ALA A N 1
ATOM 2432 C CA . ALA A 1 319 ? 17.156 -23.156 -0.879 1 97.5 319 ALA A CA 1
ATOM 2433 C C . ALA A 1 319 ? 18.062 -23.922 0.085 1 97.5 319 ALA A C 1
ATOM 2435 O O . ALA A 1 319 ? 18.5 -25.031 -0.215 1 97.5 319 ALA A O 1
ATOM 2436 N N . ALA A 1 320 ? 18.266 -23.406 1.253 1 96.75 320 ALA A N 1
ATOM 2437 C CA . ALA A 1 320 ? 19.312 -23.938 2.131 1 96.75 320 ALA A CA 1
ATOM 2438 C C . ALA A 1 320 ? 18.984 -25.359 2.564 1 96.75 320 ALA A C 1
ATOM 2440 O O . ALA A 1 320 ? 19.859 -26.234 2.598 1 96.75 320 ALA A O 1
ATOM 2441 N N . ARG A 1 321 ? 17.703 -25.672 2.783 1 95.38 321 ARG A N 1
ATOM 2442 C CA . ARG A 1 321 ? 17.328 -26.938 3.412 1 95.38 321 ARG A CA 1
ATOM 2443 C C . ARG A 1 321 ? 16.844 -27.938 2.373 1 95.38 321 ARG A C 1
ATOM 2445 O O . ARG A 1 321 ? 16.391 -29.031 2.725 1 95.38 321 ARG A O 1
ATOM 2452 N N . THR A 1 322 ? 16.922 -27.609 1.148 1 97.62 322 THR A N 1
ATOM 2453 C CA . THR A 1 322 ? 16.328 -28.453 0.129 1 97.62 322 THR A CA 1
ATOM 2454 C C . THR A 1 322 ? 17.328 -29.516 -0.348 1 97.62 322 THR A C 1
ATOM 2456 O O . THR A 1 322 ? 18.531 -29.406 -0.076 1 97.62 322 THR A O 1
ATOM 2459 N N . HIS A 1 323 ? 16.844 -30.547 -1.007 1 98.31 323 HIS A N 1
ATOM 2460 C CA . HIS A 1 323 ? 17.625 -31.703 -1.417 1 98.31 323 HIS A CA 1
ATOM 2461 C C . HIS A 1 323 ? 17.875 -31.688 -2.92 1 98.31 323 HIS A C 1
ATOM 2463 O O . HIS A 1 323 ? 18.797 -32.344 -3.402 1 98.31 323 HIS A O 1
ATOM 2469 N N . VAL A 1 324 ? 17.031 -31.031 -3.617 1 98.62 324 VAL A N 1
ATOM 2470 C CA . VAL A 1 324 ? 17.141 -31.047 -5.07 1 98.62 324 VAL A CA 1
ATOM 2471 C C . VAL A 1 324 ? 16.688 -29.688 -5.625 1 98.62 324 VAL A C 1
ATOM 2473 O O . VAL A 1 324 ? 15.766 -29.062 -5.082 1 98.62 324 VAL A O 1
ATOM 2476 N N . MET A 1 325 ? 17.359 -29.219 -6.582 1 98.69 325 MET A N 1
ATOM 2477 C CA . MET A 1 325 ? 17.016 -27.984 -7.289 1 98.69 325 MET A CA 1
ATOM 2478 C C . MET A 1 325 ? 16.531 -28.281 -8.703 1 98.69 325 MET A C 1
ATOM 2480 O O . MET A 1 325 ? 17.156 -29.062 -9.43 1 98.69 325 MET A O 1
ATOM 2484 N N . THR A 1 326 ? 15.359 -27.812 -9.055 1 98.44 326 THR A N 1
ATOM 2485 C CA . THR A 1 326 ? 15.086 -27.656 -10.484 1 98.44 326 THR A CA 1
ATOM 2486 C C . THR A 1 326 ? 15.812 -26.453 -11.047 1 98.44 326 THR A C 1
ATOM 2488 O O . THR A 1 326 ? 15.383 -25.312 -10.852 1 98.44 326 THR A O 1
ATOM 2491 N N . LEU A 1 327 ? 16.891 -26.703 -11.703 1 98.75 327 LEU A N 1
ATOM 2492 C CA . LEU A 1 327 ? 17.859 -25.688 -12.102 1 98.75 327 LEU A CA 1
ATOM 2493 C C . LEU A 1 327 ? 17.781 -25.438 -13.602 1 98.75 327 LEU A C 1
ATOM 2495 O O . LEU A 1 327 ? 17.984 -26.359 -14.398 1 98.75 327 LEU A O 1
ATOM 2499 N N . LEU A 1 328 ? 17.422 -24.25 -13.992 1 98.56 328 LEU A N 1
ATOM 2500 C CA . LEU A 1 328 ? 17.469 -23.828 -15.391 1 98.56 328 LEU A CA 1
ATOM 2501 C C . LEU A 1 328 ? 18.844 -23.281 -15.75 1 98.56 328 LEU A C 1
ATOM 2503 O O . LEU A 1 328 ? 19.328 -22.359 -15.086 1 98.56 328 LEU A O 1
ATOM 2507 N N . ALA A 1 329 ? 19.5 -23.859 -16.734 1 98.62 329 ALA A N 1
ATOM 2508 C CA . ALA A 1 329 ? 20.828 -23.422 -17.172 1 98.62 329 ALA A CA 1
ATOM 2509 C C . ALA A 1 329 ? 20.969 -23.531 -18.688 1 98.62 329 ALA A C 1
ATOM 2511 O O . ALA A 1 329 ? 20.219 -24.266 -19.344 1 98.62 329 ALA A O 1
ATOM 2512 N N . ARG A 1 330 ? 21.828 -22.75 -19.219 1 98.69 330 ARG A N 1
ATOM 2513 C CA . ARG A 1 330 ? 22.094 -22.766 -20.656 1 98.69 330 ARG A CA 1
ATOM 2514 C C . ARG A 1 330 ? 23.078 -23.875 -21.016 1 98.69 330 ARG A C 1
ATOM 2516 O O . ARG A 1 330 ? 24.203 -23.891 -20.516 1 98.69 330 ARG A O 1
ATOM 2523 N N . THR A 1 331 ? 22.672 -24.781 -21.891 1 98.44 331 THR A N 1
ATOM 2524 C CA . THR A 1 331 ? 23.516 -25.875 -22.312 1 98.44 331 THR A CA 1
ATOM 2525 C C . THR A 1 331 ? 24 -25.672 -23.75 1 98.44 331 THR A C 1
ATOM 2527 O O . THR A 1 331 ? 24.984 -26.281 -24.172 1 98.44 331 THR A O 1
ATOM 2530 N N . ASP A 1 332 ? 23.219 -24.906 -24.5 1 98.06 332 ASP A N 1
ATOM 2531 C CA . ASP A 1 332 ? 23.688 -24.469 -25.812 1 98.06 332 ASP A CA 1
ATOM 2532 C C . ASP A 1 332 ? 24.266 -23.062 -25.75 1 98.06 332 ASP A C 1
ATOM 2534 O O . ASP A 1 332 ? 23.547 -22.078 -25.891 1 98.06 332 ASP A O 1
ATOM 2538 N N . LEU A 1 333 ? 25.531 -23 -25.688 1 95.62 333 LEU A N 1
ATOM 2539 C CA . LEU A 1 333 ? 26.234 -21.75 -25.406 1 95.62 333 LEU A CA 1
ATOM 2540 C C . LEU A 1 333 ? 26.188 -20.812 -26.609 1 95.62 333 LEU A C 1
ATOM 2542 O O . LEU A 1 333 ? 26.5 -19.625 -26.484 1 95.62 333 LEU A O 1
ATOM 2546 N N . GLU A 1 334 ? 25.719 -21.297 -27.703 1 95.88 334 GLU A N 1
ATOM 2547 C CA . GLU A 1 334 ? 25.641 -20.484 -28.906 1 95.88 334 GLU A CA 1
ATOM 2548 C C . GLU A 1 334 ? 24.344 -19.672 -28.953 1 95.88 334 GLU A C 1
ATOM 2550 O O . GLU A 1 334 ? 24.156 -18.828 -29.812 1 95.88 334 GLU A O 1
ATOM 2555 N N . THR A 1 335 ? 23.531 -19.969 -28.016 1 95.88 335 THR A N 1
ATOM 2556 C CA . THR A 1 335 ? 22.25 -19.281 -27.969 1 95.88 335 THR A CA 1
ATOM 2557 C C . THR A 1 335 ? 22.25 -18.219 -26.859 1 95.88 335 THR A C 1
ATOM 2559 O O . THR A 1 335 ? 23.062 -18.281 -25.938 1 95.88 335 THR A O 1
ATOM 2562 N N . THR A 1 336 ? 21.375 -17.266 -27.078 1 93.81 336 THR A N 1
ATOM 2563 C CA . THR A 1 336 ? 21.172 -16.25 -26.062 1 93.81 336 THR A CA 1
ATOM 2564 C C . THR A 1 336 ? 19.703 -16.156 -25.656 1 93.81 336 THR A C 1
ATOM 2566 O O . THR A 1 336 ? 19.297 -15.242 -24.938 1 93.81 336 THR A O 1
ATOM 2569 N N . ASP A 1 337 ? 18.969 -17.109 -26.203 1 95.06 337 ASP A N 1
ATOM 2570 C CA . ASP A 1 337 ? 17.531 -17.094 -25.953 1 95.06 337 ASP A CA 1
ATOM 2571 C C . ASP A 1 337 ? 17.062 -18.422 -25.344 1 95.06 337 ASP A C 1
ATOM 2573 O O . ASP A 1 337 ? 17.891 -19.234 -24.938 1 95.06 337 ASP A O 1
ATOM 2577 N N . TYR A 1 338 ? 15.758 -18.578 -25.156 1 95.06 338 TYR A N 1
ATOM 2578 C CA . TYR A 1 338 ? 15.172 -19.672 -24.391 1 95.06 338 TYR A CA 1
ATOM 2579 C C . TYR A 1 338 ? 15.477 -21.016 -25.047 1 95.06 338 TYR A C 1
ATOM 2581 O O . TYR A 1 338 ? 15.43 -22.062 -24.375 1 95.06 338 TYR A O 1
ATOM 2589 N N . ARG A 1 339 ? 15.953 -21.125 -26.422 1 94.12 339 ARG A N 1
ATOM 2590 C CA . ARG A 1 339 ? 16.156 -22.359 -27.172 1 94.12 339 ARG A CA 1
ATOM 2591 C C . ARG A 1 339 ? 17.359 -23.125 -26.656 1 94.12 339 ARG A C 1
ATOM 2593 O O . ARG A 1 339 ? 17.484 -24.328 -26.875 1 94.12 339 ARG A O 1
ATOM 2600 N N . GLY A 1 340 ? 18.141 -22.469 -25.906 1 97.88 340 GLY A N 1
ATOM 2601 C CA . GLY A 1 340 ? 19.375 -23.078 -25.438 1 97.88 340 GLY A CA 1
ATOM 2602 C C . GLY A 1 340 ? 19.312 -23.5 -23.969 1 97.88 340 GLY A C 1
ATOM 2603 O O . GLY A 1 340 ? 20.312 -23.906 -23.406 1 97.88 340 GLY A O 1
ATOM 2604 N N . LEU A 1 341 ? 18.172 -23.391 -23.359 1 98.5 341 LEU A N 1
ATOM 2605 C CA . LEU A 1 341 ? 18.047 -23.609 -21.922 1 98.5 341 LEU A CA 1
ATOM 2606 C C . LEU A 1 341 ? 17.562 -25.031 -21.641 1 98.5 341 LEU A C 1
ATOM 2608 O O . LEU A 1 341 ? 16.703 -25.547 -22.344 1 98.5 341 LEU A O 1
ATOM 2612 N N . SER A 1 342 ? 18.141 -25.641 -20.734 1 98.75 342 SER A N 1
ATOM 2613 C CA . SER A 1 342 ? 17.781 -26.969 -20.281 1 98.75 342 SER A CA 1
ATOM 2614 C C . SER A 1 342 ? 17.469 -26.984 -18.797 1 98.75 342 SER A C 1
ATOM 2616 O O . SER A 1 342 ? 17.906 -26.094 -18.047 1 98.75 342 SER A O 1
ATOM 2618 N N . MET A 1 343 ? 16.672 -27.938 -18.344 1 98.69 343 MET A N 1
ATOM 2619 C CA . MET A 1 343 ? 16.25 -28.109 -16.953 1 98.69 343 MET A CA 1
ATOM 2620 C C . MET A 1 343 ? 16.953 -29.297 -16.328 1 98.69 343 MET A C 1
ATOM 2622 O O . MET A 1 343 ? 17.031 -30.375 -16.922 1 98.69 343 MET A O 1
ATOM 2626 N N . PHE A 1 344 ? 17.531 -29.078 -15.141 1 98.81 344 PHE A N 1
ATOM 2627 C CA . PHE A 1 344 ? 18.219 -30.156 -14.438 1 98.81 344 PHE A CA 1
ATOM 2628 C C . PHE A 1 344 ? 17.547 -30.453 -13.102 1 98.81 344 PHE A C 1
ATOM 2630 O O . PHE A 1 344 ? 17.047 -29.531 -12.438 1 98.81 344 PHE A O 1
ATOM 2637 N N . LEU A 1 345 ? 17.438 -31.688 -12.711 1 98.81 345 LEU A N 1
ATOM 2638 C CA . LEU A 1 345 ? 17.188 -32.094 -11.336 1 98.81 345 LEU A CA 1
ATOM 2639 C C . LEU A 1 345 ? 18.5 -32.188 -10.562 1 98.81 345 LEU A C 1
ATOM 2641 O O . LEU A 1 345 ? 19.047 -33.281 -10.375 1 98.81 345 LEU A O 1
ATOM 2645 N N . ALA A 1 346 ? 18.953 -31.094 -10.047 1 98.81 346 ALA A N 1
ATOM 2646 C CA . ALA A 1 346 ? 20.297 -30.984 -9.484 1 98.81 346 ALA A CA 1
ATOM 2647 C C . ALA A 1 346 ? 20.281 -31.281 -7.988 1 98.81 346 ALA A C 1
ATOM 2649 O O . ALA A 1 346 ? 19.797 -30.484 -7.184 1 98.81 346 ALA A O 1
ATOM 2650 N N . GLU A 1 347 ? 20.844 -32.344 -7.625 1 98.56 347 GLU A N 1
ATOM 2651 C CA . GLU A 1 347 ? 20.891 -32.75 -6.23 1 98.56 347 GLU A CA 1
ATOM 2652 C C . GLU A 1 347 ? 21.891 -31.922 -5.434 1 98.56 347 GLU A C 1
ATOM 2654 O O . GLU A 1 347 ? 22.922 -31.5 -5.969 1 98.56 347 GLU A O 1
ATOM 2659 N N . LYS A 1 348 ? 21.547 -31.688 -4.234 1 98.25 348 LYS A N 1
ATOM 2660 C CA . LYS A 1 348 ? 22.469 -31.016 -3.309 1 98.25 348 LYS A CA 1
ATOM 2661 C C . LYS A 1 348 ? 22.281 -31.531 -1.885 1 98.25 348 LYS A C 1
ATOM 2663 O O . LYS A 1 348 ? 21.25 -32.125 -1.565 1 98.25 348 LYS A O 1
ATOM 2668 N N . VAL A 1 349 ? 23.281 -31.297 -1.058 1 97.81 349 VAL A N 1
ATOM 2669 C CA . VAL A 1 349 ? 23.219 -31.609 0.365 1 97.81 349 VAL A CA 1
ATOM 2670 C C . VAL A 1 349 ? 22.547 -30.469 1.119 1 97.81 349 VAL A C 1
ATOM 2672 O O . VAL A 1 349 ? 22.969 -29.312 1.03 1 97.81 349 VAL A O 1
ATOM 2675 N N . PRO A 1 350 ? 21.375 -30.828 1.787 1 97.62 350 PRO A N 1
ATOM 2676 C CA . PRO A 1 350 ? 20.781 -29.766 2.6 1 97.62 350 PRO A CA 1
ATOM 2677 C C . PRO A 1 350 ? 21.766 -29.141 3.578 1 97.62 350 PRO A C 1
ATOM 2679 O O . PRO A 1 350 ? 22.578 -29.844 4.176 1 97.62 350 PRO A O 1
ATOM 2682 N N . GLY A 1 351 ? 21.703 -27.875 3.707 1 96.25 351 GLY A N 1
ATOM 2683 C CA . GLY A 1 351 ? 22.625 -27.156 4.566 1 96.25 351 GLY A CA 1
ATOM 2684 C C . GLY A 1 351 ? 22.094 -26.953 5.973 1 96.25 351 GLY A C 1
ATOM 2685 O O . GLY A 1 351 ? 21.047 -27.5 6.332 1 96.25 351 GLY A O 1
ATOM 2686 N N . THR A 1 352 ? 22.906 -26.328 6.824 1 92.38 352 THR A N 1
ATOM 2687 C CA . THR A 1 352 ? 22.578 -25.891 8.172 1 92.38 352 THR A CA 1
ATOM 2688 C C . THR A 1 352 ? 22.688 -24.359 8.273 1 92.38 352 THR A C 1
ATOM 2690 O O . THR A 1 352 ? 23.062 -23.703 7.312 1 92.38 352 THR A O 1
ATOM 2693 N N . ASP A 1 353 ? 22.281 -23.859 9.406 1 88.06 353 ASP A N 1
ATOM 2694 C CA . ASP A 1 353 ? 22.422 -22.422 9.617 1 88.06 353 ASP A CA 1
ATOM 2695 C C . ASP A 1 353 ? 23.875 -21.984 9.5 1 88.06 353 ASP A C 1
ATOM 2697 O O . ASP A 1 353 ? 24.172 -20.922 8.961 1 88.06 353 ASP A O 1
ATOM 2701 N N . ALA A 1 354 ? 24.766 -22.812 9.961 1 91.5 354 ALA A N 1
ATOM 2702 C CA . ALA A 1 354 ? 26.188 -22.5 9.961 1 91.5 354 ALA A CA 1
ATOM 2703 C C . ALA A 1 354 ? 26.781 -22.656 8.562 1 91.5 354 ALA A C 1
ATOM 2705 O O . ALA A 1 354 ? 27.703 -21.922 8.188 1 91.5 354 ALA A O 1
ATOM 2706 N N . ASP A 1 355 ? 26.266 -23.562 7.789 1 95.44 355 ASP A N 1
ATOM 2707 C CA . ASP A 1 355 ? 26.703 -23.828 6.422 1 95.44 355 ASP A CA 1
ATOM 2708 C C . ASP A 1 355 ? 25.516 -24.109 5.508 1 95.44 355 ASP A C 1
ATOM 2710 O O . ASP A 1 355 ? 25.219 -25.266 5.211 1 95.44 355 ASP A O 1
ATOM 2714 N N . PRO A 1 356 ? 24.984 -23.078 5.023 1 96.06 356 PRO A N 1
ATOM 2715 C CA . PRO A 1 356 ? 23.734 -23.234 4.277 1 96.06 356 PRO A CA 1
ATOM 2716 C C . PRO A 1 356 ? 23.938 -23.938 2.936 1 96.06 356 PRO A C 1
ATOM 2718 O O . PRO A 1 356 ? 22.984 -24.484 2.379 1 96.06 356 PRO A O 1
ATOM 2721 N N . PHE A 1 357 ? 25.141 -23.922 2.389 1 97.94 357 PHE A N 1
ATOM 2722 C CA . PHE A 1 357 ? 25.375 -24.562 1.097 1 97.94 357 PHE A CA 1
ATOM 2723 C C . PHE A 1 357 ? 26.672 -25.359 1.114 1 97.94 357 PHE A C 1
ATOM 2725 O O . PHE A 1 357 ? 27.656 -24.984 0.475 1 97.94 357 PHE A O 1
ATOM 2732 N N . PRO A 1 358 ? 26.656 -26.531 1.666 1 97.88 358 PRO A N 1
ATOM 2733 C CA . PRO A 1 358 ? 27.859 -27.328 1.857 1 97.88 358 PRO A CA 1
ATOM 2734 C C . PRO A 1 358 ? 28.266 -28.094 0.602 1 97.88 358 PRO A C 1
ATOM 2736 O O . PRO A 1 358 ? 2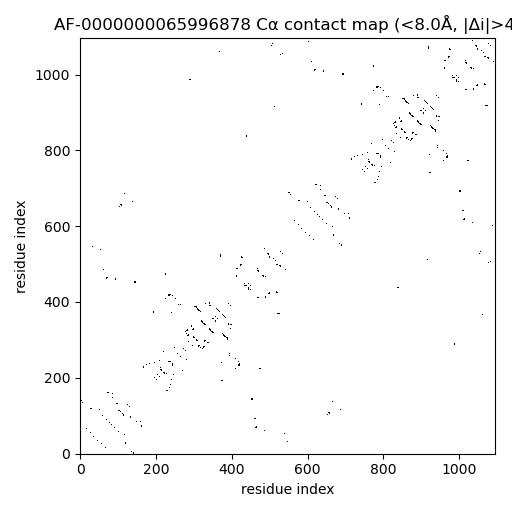9.375 -28.641 0.541 1 97.88 358 PRO A O 1
ATOM 2739 N N . THR A 1 359 ? 27.422 -28.234 -0.346 1 98.25 359 THR A N 1
ATOM 2740 C CA . THR A 1 359 ? 27.719 -29 -1.549 1 98.25 359 THR A CA 1
ATOM 2741 C C . THR A 1 359 ? 28.875 -28.375 -2.32 1 98.25 359 THR A C 1
ATOM 2743 O O . THR A 1 359 ? 28.844 -27.172 -2.598 1 98.25 359 THR A O 1
ATOM 2746 N N . PRO A 1 360 ? 29.875 -29.172 -2.748 1 98.19 360 PRO A N 1
ATOM 2747 C CA . PRO A 1 360 ? 30.984 -28.625 -3.516 1 98.19 360 PRO A CA 1
ATOM 2748 C C . PRO A 1 360 ? 30.531 -27.891 -4.773 1 98.19 360 PRO A C 1
ATOM 2750 O O . PRO A 1 360 ? 29.641 -28.359 -5.473 1 98.19 360 PRO A O 1
ATOM 2753 N N . GLY A 1 361 ? 31.188 -26.766 -4.949 1 98.5 361 GLY A N 1
ATOM 2754 C CA . GLY A 1 361 ? 30.891 -25.969 -6.133 1 98.5 361 GLY A CA 1
ATOM 2755 C C . GLY A 1 361 ? 29.734 -25 -5.934 1 98.5 361 GLY A C 1
ATOM 2756 O O . GLY A 1 361 ? 29.422 -24.219 -6.824 1 98.5 361 GLY A O 1
ATOM 2757 N N . MET A 1 362 ? 29.125 -25.062 -4.77 1 98.44 362 MET A N 1
ATOM 2758 C CA . MET A 1 362 ? 28.016 -24.156 -4.473 1 98.44 362 MET A CA 1
ATOM 2759 C C . MET A 1 362 ? 28.391 -23.188 -3.359 1 98.44 362 MET A C 1
ATOM 2761 O O . MET A 1 362 ? 29.078 -23.562 -2.404 1 98.44 362 MET A O 1
ATOM 2765 N N . THR A 1 363 ? 28.031 -21.953 -3.49 1 98.12 363 THR A N 1
ATOM 2766 C CA . THR A 1 363 ? 28.062 -20.922 -2.445 1 98.12 363 THR A CA 1
ATOM 2767 C C . THR A 1 363 ? 26.75 -20.172 -2.383 1 98.12 363 THR A C 1
ATOM 2769 O O . THR A 1 363 ? 25.891 -20.328 -3.266 1 98.12 363 THR A O 1
ATOM 2772 N N . GLY A 1 364 ? 26.547 -19.516 -1.316 1 97.31 364 GLY A N 1
ATOM 2773 C CA . GLY A 1 364 ? 25.312 -18.734 -1.255 1 97.31 364 GLY A CA 1
ATOM 2774 C C . GLY A 1 364 ? 25.156 -17.969 0.049 1 97.31 364 GLY A C 1
ATOM 2775 O O . GLY A 1 364 ? 25.984 -18.094 0.953 1 97.31 364 GLY A O 1
ATOM 2776 N N . GLY A 1 365 ? 24.172 -17.094 0.087 1 96.81 365 GLY A N 1
ATOM 2777 C CA . GLY A 1 365 ? 23.812 -16.312 1.254 1 96.81 365 GLY A CA 1
ATOM 2778 C C . GLY A 1 365 ? 22.359 -15.859 1.253 1 96.81 365 GLY A C 1
ATOM 2779 O O . GLY A 1 365 ? 21.719 -15.828 0.202 1 96.81 365 GLY A O 1
ATOM 2780 N N . GLU A 1 366 ? 21.891 -15.547 2.436 1 97.25 366 GLU A N 1
ATOM 2781 C CA . GLU A 1 366 ? 20.5 -15.117 2.588 1 97.25 366 GLU A CA 1
ATOM 2782 C C . GLU A 1 366 ? 20.312 -13.688 2.086 1 97.25 366 GLU A C 1
ATOM 2784 O O . GLU A 1 366 ? 21.172 -12.828 2.303 1 97.25 366 GLU A O 1
ATOM 2789 N N . ILE A 1 367 ? 19.266 -13.43 1.342 1 97.81 367 ILE A N 1
ATOM 2790 C CA . ILE A 1 367 ? 18.766 -12.094 1.035 1 97.81 367 ILE A CA 1
ATOM 2791 C C . ILE A 1 367 ? 17.75 -11.672 2.08 1 97.81 367 ILE A C 1
ATOM 2793 O O . ILE A 1 367 ? 16.656 -12.25 2.164 1 97.81 367 ILE A O 1
ATOM 2797 N N . GLU A 1 368 ? 18.062 -10.711 2.885 1 97.62 368 GLU A N 1
ATOM 2798 C CA . GLU A 1 368 ? 17.109 -10.234 3.887 1 97.62 368 GLU A CA 1
ATOM 2799 C C . GLU A 1 368 ? 15.969 -9.445 3.242 1 97.62 368 GLU A C 1
ATOM 2801 O O . GLU A 1 368 ? 16.219 -8.57 2.408 1 97.62 368 GLU A O 1
ATOM 2806 N N . VAL A 1 369 ? 14.719 -9.781 3.594 1 98.06 369 VAL A N 1
ATOM 2807 C CA . VAL A 1 369 ? 13.562 -9.234 2.887 1 98.06 369 VAL A CA 1
ATOM 2808 C C . VAL A 1 369 ? 12.562 -8.664 3.893 1 98.06 369 VAL A C 1
ATOM 2810 O O . VAL A 1 369 ? 12.656 -8.945 5.09 1 98.06 369 VAL A O 1
ATOM 2813 N N . LEU A 1 370 ? 11.594 -7.84 3.467 1 97.5 370 LEU A N 1
ATOM 2814 C CA . LEU A 1 370 ? 10.539 -7.219 4.258 1 97.5 370 LEU A CA 1
ATOM 2815 C C . LEU A 1 370 ? 9.594 -8.273 4.832 1 97.5 370 LEU A C 1
ATOM 2817 O O . LEU A 1 370 ? 9.18 -8.172 5.984 1 97.5 370 LEU A O 1
ATOM 2821 N N . GLY A 1 371 ? 9.195 -9.117 4.086 1 97.38 371 GLY A N 1
ATOM 2822 C CA . GLY A 1 371 ? 8.211 -10.141 4.41 1 97.38 371 GLY A CA 1
ATOM 2823 C C . GLY A 1 371 ? 8.422 -11.438 3.656 1 97.38 371 GLY A C 1
ATOM 2824 O O . GLY A 1 371 ? 9.453 -11.625 3.006 1 97.38 371 GLY A O 1
ATOM 2825 N N . TYR A 1 372 ? 7.359 -12.367 3.811 1 96.62 372 TYR A N 1
ATOM 2826 C CA . TYR A 1 372 ? 7.5 -13.68 3.193 1 96.62 372 TYR A CA 1
ATOM 2827 C C . TYR A 1 372 ? 8.711 -14.414 3.748 1 96.62 372 TYR A C 1
ATOM 2829 O O . TYR A 1 372 ? 9.43 -15.086 3.006 1 96.62 372 TYR A O 1
ATOM 2837 N N . ARG A 1 373 ? 8.82 -14.094 5.004 1 95.38 373 ARG A N 1
ATOM 2838 C CA . ARG A 1 373 ? 9.922 -14.758 5.691 1 95.38 373 ARG A CA 1
ATOM 2839 C C . ARG A 1 373 ? 9.547 -16.203 6.047 1 95.38 373 ARG A C 1
ATOM 2841 O O . ARG A 1 373 ? 8.492 -16.688 5.648 1 95.38 373 ARG A O 1
ATOM 2848 N N . GLY A 1 374 ? 10.398 -16.969 6.684 1 94.5 374 GLY A N 1
ATOM 2849 C CA . GLY A 1 374 ? 10.133 -18.344 7.062 1 94.5 374 GLY A CA 1
ATOM 2850 C C . GLY A 1 374 ? 10.742 -19.344 6.109 1 94.5 374 GLY A C 1
ATOM 2851 O O . GLY A 1 374 ? 10.992 -20.5 6.488 1 94.5 374 GLY A O 1
ATOM 2852 N N . MET A 1 375 ? 10.758 -18.984 4.852 1 94.62 375 MET A N 1
ATOM 2853 C CA . MET A 1 375 ? 11.414 -19.828 3.863 1 94.62 375 MET A CA 1
ATOM 2854 C C . MET A 1 375 ? 12.766 -19.266 3.461 1 94.62 375 MET A C 1
ATOM 2856 O O . MET A 1 375 ? 13.609 -19.984 2.91 1 94.62 375 MET A O 1
ATOM 2860 N N . LYS A 1 376 ? 12.945 -18 3.756 1 96.25 376 LYS A N 1
ATOM 2861 C CA . LYS A 1 376 ? 14.141 -17.234 3.436 1 96.25 376 LYS A CA 1
ATOM 2862 C C . LYS A 1 376 ? 14.406 -17.219 1.932 1 96.25 376 LYS A C 1
ATOM 2864 O O . LYS A 1 376 ? 14 -18.156 1.222 1 96.25 376 LYS A O 1
ATOM 2869 N N . GLU A 1 377 ? 14.953 -16.203 1.422 1 97.44 377 GLU A N 1
ATOM 2870 C CA . GLU A 1 377 ? 15.422 -16.031 0.049 1 97.44 377 GLU A CA 1
ATOM 2871 C C . GLU A 1 377 ? 16.953 -16.078 -0.021 1 97.44 377 GLU A C 1
ATOM 2873 O O . GLU A 1 377 ? 17.625 -15.562 0.866 1 97.44 377 GLU A O 1
ATOM 2878 N N . TYR A 1 378 ? 17.5 -16.688 -1.089 1 98 378 TYR A N 1
ATOM 2879 C CA . TYR A 1 378 ? 18.938 -16.844 -1.155 1 98 378 TYR A CA 1
ATOM 2880 C C . TYR A 1 378 ? 19.484 -16.422 -2.516 1 98 378 TYR A C 1
ATOM 2882 O O . TYR A 1 378 ? 18.781 -16.516 -3.523 1 98 378 TYR A O 1
ATOM 2890 N N . GLU A 1 379 ? 20.625 -15.938 -2.521 1 98.12 379 GLU A N 1
ATOM 2891 C CA . GLU A 1 379 ? 21.5 -15.977 -3.693 1 98.12 379 GLU A CA 1
ATOM 2892 C C . GLU A 1 379 ? 22.375 -17.219 -3.686 1 98.12 379 GLU A C 1
ATOM 2894 O O . GLU A 1 379 ? 22.844 -17.656 -2.629 1 98.12 379 GLU A O 1
ATOM 2899 N N . ILE A 1 380 ? 22.578 -17.781 -4.84 1 98.56 380 ILE A N 1
ATOM 2900 C CA . ILE A 1 380 ? 23.391 -19 -4.961 1 98.56 380 ILE A CA 1
ATOM 2901 C C . ILE A 1 380 ? 24.391 -18.828 -6.09 1 98.56 380 ILE A C 1
ATOM 2903 O O . ILE A 1 380 ? 24.047 -18.391 -7.184 1 98.56 380 ILE A O 1
ATOM 2907 N N . GLY A 1 381 ? 25.641 -19.141 -5.809 1 98.75 381 GLY A N 1
ATOM 2908 C CA . GLY A 1 381 ? 26.672 -19.203 -6.82 1 98.75 381 GLY A CA 1
ATOM 2909 C C . GLY A 1 381 ? 27.109 -20.625 -7.156 1 98.75 381 GLY A C 1
ATOM 2910 O O . GLY A 1 381 ? 27.188 -21.484 -6.273 1 98.75 381 GLY A O 1
ATOM 2911 N N . PHE A 1 382 ? 27.328 -20.844 -8.422 1 98.81 382 PHE A N 1
ATOM 2912 C CA . PHE A 1 382 ? 27.859 -22.109 -8.914 1 98.81 382 PHE A CA 1
ATOM 2913 C C . PHE A 1 382 ? 29.234 -21.922 -9.539 1 98.81 382 PHE A C 1
ATOM 2915 O O . PHE A 1 382 ? 29.406 -21.078 -10.414 1 98.81 382 PHE A O 1
ATOM 2922 N N . ASP A 1 383 ? 30.172 -22.625 -9.086 1 98.75 383 ASP A N 1
ATOM 2923 C CA . ASP A 1 383 ? 31.516 -22.703 -9.656 1 98.75 383 ASP A CA 1
ATOM 2924 C C . ASP A 1 383 ? 32 -24.141 -9.719 1 98.75 383 ASP A C 1
ATOM 2926 O O . ASP A 1 383 ? 32.719 -24.594 -8.828 1 98.75 383 ASP A O 1
ATOM 2930 N N . GLY A 1 384 ? 31.703 -24.75 -10.742 1 98.69 384 GLY A N 1
ATOM 2931 C CA . GLY A 1 384 ? 32.062 -26.141 -10.914 1 98.69 384 GLY A CA 1
ATOM 2932 C C . GLY A 1 384 ? 31.141 -27.094 -10.203 1 98.69 384 GLY A C 1
ATOM 2933 O O . GLY A 1 384 ? 31.562 -28.156 -9.727 1 98.69 384 GLY A O 1
ATOM 2934 N N . PHE A 1 385 ? 29.922 -26.719 -9.977 1 98.69 385 PHE A N 1
ATOM 2935 C CA . PHE A 1 385 ? 28.906 -27.594 -9.391 1 98.69 385 PHE A CA 1
ATOM 2936 C C . PHE A 1 385 ? 28.547 -28.719 -10.344 1 98.69 385 PHE A C 1
ATOM 2938 O O . PHE A 1 385 ? 28.297 -28.5 -11.531 1 98.69 385 PHE A O 1
ATOM 2945 N N . ARG A 1 386 ? 28.5 -29.906 -9.891 1 98.75 386 ARG A N 1
ATOM 2946 C CA . ARG A 1 386 ? 28.359 -31.062 -10.773 1 98.75 386 ARG A CA 1
ATOM 2947 C C . ARG A 1 386 ? 26.984 -31.688 -10.641 1 98.75 386 ARG A C 1
ATOM 2949 O O . ARG A 1 386 ? 26.453 -31.812 -9.539 1 98.75 386 ARG A O 1
ATOM 2956 N N . VAL A 1 387 ? 26.406 -32 -11.75 1 98.75 387 VAL A N 1
ATOM 2957 C CA . VAL A 1 387 ? 25.109 -32.688 -11.859 1 98.75 387 VAL A CA 1
ATOM 2958 C C . VAL A 1 387 ? 25.234 -33.938 -12.719 1 98.75 387 VAL A C 1
ATOM 2960 O O . VAL A 1 387 ? 25.844 -33.906 -13.789 1 98.75 387 VAL A O 1
ATOM 2963 N N . LYS A 1 388 ? 24.672 -35 -12.328 1 98.44 388 LYS A N 1
ATOM 2964 C CA . LYS A 1 388 ? 24.703 -36.219 -13.117 1 98.44 388 LYS A CA 1
ATOM 2965 C C . LYS A 1 388 ? 24.031 -36.031 -14.477 1 98.44 388 LYS A C 1
ATOM 2967 O O . LYS A 1 388 ? 23.016 -35.344 -14.578 1 98.44 388 LYS A O 1
ATOM 2972 N N . ALA A 1 389 ? 24.531 -36.688 -15.477 1 97.94 389 ALA A N 1
ATOM 2973 C CA . ALA A 1 389 ? 24 -36.562 -16.828 1 97.94 389 ALA A CA 1
ATOM 2974 C C . ALA A 1 389 ? 22.562 -37.031 -16.906 1 97.94 389 ALA A C 1
ATOM 2976 O O . ALA A 1 389 ? 21.75 -36.469 -17.625 1 97.94 389 ALA A O 1
ATOM 2977 N N . GLU A 1 390 ? 22.219 -38.031 -16.172 1 97.81 390 GLU A N 1
ATOM 2978 C CA . GLU A 1 390 ? 20.891 -38.625 -16.188 1 97.81 390 GLU A CA 1
ATOM 2979 C C . GLU A 1 390 ? 19.859 -37.688 -15.555 1 97.81 390 GLU A C 1
ATOM 2981 O O . GLU A 1 390 ? 18.656 -37.875 -15.688 1 97.81 390 GLU A O 1
ATOM 2986 N N . ASN A 1 391 ? 20.391 -36.594 -14.969 1 98.56 391 ASN A N 1
ATOM 2987 C CA . ASN A 1 391 ? 19.516 -35.656 -14.281 1 98.56 391 ASN A CA 1
ATOM 2988 C C . ASN A 1 391 ? 19.109 -34.5 -15.18 1 98.56 391 ASN A C 1
ATOM 2990 O O . ASN A 1 391 ? 18.422 -33.594 -14.75 1 98.56 391 ASN A O 1
ATOM 2994 N N . LEU A 1 392 ? 19.578 -34.5 -16.391 1 98.75 392 LEU A N 1
ATOM 2995 C CA . LEU A 1 392 ? 18.938 -33.656 -17.391 1 98.75 392 LEU A CA 1
ATOM 2996 C C . LEU A 1 392 ? 17.484 -34.031 -17.594 1 98.75 392 LEU A C 1
ATOM 2998 O O . LEU A 1 392 ? 17.188 -35.156 -18.062 1 98.75 392 LEU A O 1
ATOM 3002 N N . LEU A 1 393 ? 16.625 -33.188 -17.219 1 98.75 393 LEU A N 1
ATOM 3003 C CA . LEU A 1 393 ? 15.211 -33.531 -17.25 1 98.75 393 LEU A CA 1
ATOM 3004 C C . LEU A 1 393 ? 14.781 -33.938 -18.656 1 98.75 393 LEU A C 1
ATOM 3006 O O . LEU A 1 393 ? 15.031 -33.219 -19.625 1 98.75 393 LEU A O 1
ATOM 3010 N N . GLY A 1 394 ? 14.203 -35.062 -18.797 1 98.38 394 GLY A N 1
ATOM 3011 C CA . GLY A 1 394 ? 13.734 -35.562 -20.078 1 98.38 394 GLY A CA 1
ATOM 3012 C C . GLY A 1 394 ? 14.852 -36.125 -20.938 1 98.38 394 GLY A C 1
ATOM 3013 O O . GLY A 1 394 ? 14.594 -36.812 -21.938 1 98.38 394 GLY A O 1
ATOM 3014 N N . GLY A 1 395 ? 16.047 -35.781 -20.734 1 97.88 395 GLY A N 1
ATOM 3015 C CA . GLY A 1 395 ? 17.219 -36.344 -21.406 1 97.88 395 GLY A CA 1
ATOM 3016 C C . GLY A 1 395 ? 17.562 -35.625 -22.688 1 97.88 395 GLY A C 1
ATOM 3017 O O . GLY A 1 395 ? 18.453 -36.031 -23.422 1 97.88 395 GLY A O 1
ATOM 3018 N N . VAL A 1 396 ? 16.828 -34.562 -22.969 1 97.88 396 VAL A N 1
ATOM 3019 C CA . VAL A 1 396 ? 17.062 -33.812 -24.203 1 97.88 396 VAL A CA 1
ATOM 3020 C C . VAL A 1 396 ? 17.344 -32.375 -23.875 1 97.88 396 VAL A C 1
ATOM 3022 O O . VAL A 1 396 ? 16.578 -31.703 -23.172 1 97.88 396 VAL A O 1
ATOM 3025 N N . GLU A 1 397 ? 18.5 -31.891 -24.344 1 98.06 397 GLU A N 1
ATOM 3026 C CA . GLU A 1 397 ? 18.891 -30.5 -24.141 1 98.06 397 GLU A CA 1
ATOM 3027 C C . GLU A 1 397 ? 17.922 -29.531 -24.828 1 98.06 397 GLU A C 1
ATOM 3029 O O . GLU A 1 397 ? 17.25 -29.922 -25.781 1 98.06 397 GLU A O 1
ATOM 3034 N N . GLY A 1 398 ? 17.844 -28.328 -24.281 1 97.81 398 GLY A N 1
ATOM 3035 C CA . GLY A 1 398 ? 17.141 -27.25 -24.953 1 97.81 398 GLY A CA 1
ATOM 3036 C C . GLY A 1 398 ? 15.648 -27.25 -24.703 1 97.81 398 GLY A C 1
ATOM 3037 O O . GLY A 1 398 ? 14.914 -26.438 -25.25 1 97.81 398 GLY A O 1
ATOM 3038 N N . GLN A 1 399 ? 15.18 -28.172 -23.812 1 97.88 399 GLN A N 1
ATOM 3039 C CA . GLN A 1 399 ? 13.742 -28.281 -23.578 1 97.88 399 GLN A CA 1
ATOM 3040 C C . GLN A 1 399 ? 13.336 -27.547 -22.312 1 97.88 399 GLN A C 1
ATOM 3042 O O . GLN A 1 399 ? 12.148 -27.484 -21.969 1 97.88 399 GLN A O 1
ATOM 3047 N N . GLY A 1 400 ? 14.312 -27 -21.641 1 97.38 400 GLY A N 1
ATOM 3048 C CA . GLY A 1 400 ? 14.117 -26.484 -20.297 1 97.38 400 GLY A CA 1
ATOM 3049 C C . GLY A 1 400 ? 13.031 -25.438 -20.203 1 97.38 400 GLY A C 1
ATOM 3050 O O . GLY A 1 400 ? 12.172 -25.484 -19.312 1 97.38 400 GLY A O 1
ATOM 3051 N N . PHE A 1 401 ? 13.055 -24.484 -21.094 1 95.56 401 PHE A N 1
ATOM 3052 C CA . PHE A 1 401 ? 12.086 -23.391 -21.047 1 95.56 401 PHE A CA 1
ATOM 3053 C C . PHE A 1 401 ? 10.688 -23.891 -21.375 1 95.56 401 PHE A C 1
ATOM 3055 O O . PHE A 1 401 ? 9.711 -23.5 -20.719 1 95.56 401 PHE A O 1
ATOM 3062 N N . LYS A 1 402 ? 10.57 -24.672 -22.359 1 95 402 LYS A N 1
ATOM 3063 C CA . LYS A 1 402 ? 9.289 -25.281 -22.719 1 95 402 LYS A CA 1
ATOM 3064 C C . LYS A 1 402 ? 8.703 -26.062 -21.547 1 95 402 LYS A C 1
ATOM 3066 O O . LYS A 1 402 ? 7.508 -25.984 -21.266 1 95 402 LYS A O 1
ATOM 3071 N N . GLN A 1 403 ? 9.523 -26.859 -20.922 1 95.81 403 GLN A N 1
ATOM 3072 C CA . GLN A 1 403 ? 9.117 -27.625 -19.75 1 95.81 403 GLN A CA 1
ATOM 3073 C C . GLN A 1 403 ? 8.641 -26.703 -18.625 1 95.81 403 GLN A C 1
ATOM 3075 O O . GLN A 1 403 ? 7.621 -26.969 -17.984 1 95.81 403 GLN A O 1
ATOM 3080 N N . LEU A 1 404 ? 9.367 -25.656 -18.438 1 94.44 404 LEU A N 1
ATOM 3081 C CA . LEU A 1 404 ? 9.016 -24.688 -17.391 1 94.44 404 LEU A CA 1
ATOM 3082 C C . LEU A 1 404 ? 7.668 -24.031 -17.688 1 94.44 404 LEU A C 1
ATOM 3084 O O . LEU A 1 404 ? 6.848 -23.875 -16.781 1 94.44 404 LEU A O 1
ATOM 3088 N N . MET A 1 405 ? 7.363 -23.641 -18.875 1 89.62 405 MET A N 1
ATOM 3089 C CA . MET A 1 405 ? 6.137 -22.953 -19.266 1 89.62 405 MET A CA 1
ATOM 3090 C C . MET A 1 405 ? 4.914 -23.828 -19 1 89.62 405 MET A C 1
ATOM 3092 O O . MET A 1 405 ? 3.828 -23.312 -18.719 1 89.62 405 MET A O 1
ATOM 3096 N N . GLN A 1 406 ? 5.141 -25.094 -18.953 1 87.88 406 GLN A N 1
ATOM 3097 C CA . GLN A 1 406 ? 4.039 -26.031 -18.734 1 87.88 406 GLN A CA 1
ATOM 3098 C C . GLN A 1 406 ? 3.574 -25.984 -17.281 1 87.88 406 GLN A C 1
ATOM 3100 O O . GLN A 1 406 ? 2.471 -26.438 -16.969 1 87.88 406 GLN A O 1
ATOM 3105 N N . THR A 1 407 ? 4.375 -25.406 -16.469 1 89.06 407 THR A N 1
ATOM 3106 C CA . THR A 1 407 ? 4.055 -25.406 -15.047 1 89.06 407 THR A CA 1
ATOM 3107 C C . THR A 1 407 ? 3.414 -24.078 -14.633 1 89.06 407 THR A C 1
ATOM 3109 O O . THR A 1 407 ? 2.867 -23.969 -13.539 1 89.06 407 THR A O 1
ATOM 3112 N N . PHE A 1 408 ? 3.336 -23.109 -15.492 1 85.88 408 PHE A N 1
ATOM 3113 C CA . PHE A 1 408 ? 3.037 -21.734 -15.094 1 85.88 408 PHE A CA 1
ATOM 3114 C C . PHE A 1 408 ? 1.571 -21.594 -14.695 1 85.88 408 PHE A C 1
ATOM 3116 O O . PHE A 1 408 ? 1.238 -20.844 -13.789 1 85.88 408 PHE A O 1
ATOM 3123 N N . GLU A 1 409 ? 0.711 -22.312 -15.375 1 88.94 409 GLU A N 1
ATOM 3124 C CA . GLU A 1 409 ? -0.708 -22.188 -15.055 1 88.94 409 GLU A CA 1
ATOM 3125 C C . GLU A 1 409 ? -0.981 -22.609 -13.609 1 88.94 409 GLU A C 1
ATOM 3127 O O . GLU A 1 409 ? -1.633 -21.875 -12.859 1 88.94 409 GLU A O 1
ATOM 3132 N N . SER A 1 410 ? -0.425 -23.719 -13.281 1 90.81 410 SER A N 1
ATOM 3133 C CA . SER A 1 410 ? -0.633 -24.234 -11.93 1 90.81 410 SER A CA 1
ATOM 3134 C C . SER A 1 410 ? 0.004 -23.328 -10.883 1 90.81 410 SER A C 1
ATOM 3136 O O . SER A 1 410 ? -0.576 -23.078 -9.828 1 90.81 410 SER A O 1
ATOM 3138 N N . ALA A 1 411 ? 1.172 -22.875 -11.211 1 92.38 411 ALA A N 1
ATOM 3139 C CA . ALA A 1 411 ? 1.882 -21.984 -10.289 1 92.38 411 ALA A CA 1
ATOM 3140 C C . ALA A 1 411 ? 1.098 -20.703 -10.039 1 92.38 411 ALA A C 1
ATOM 3142 O O . ALA A 1 411 ? 1.018 -20.219 -8.906 1 92.38 411 ALA A O 1
ATOM 3143 N N . ARG A 1 412 ? 0.545 -20.156 -11.078 1 95.19 412 ARG A N 1
ATOM 3144 C CA . ARG A 1 412 ? -0.213 -18.906 -10.961 1 95.19 412 ARG A CA 1
ATOM 3145 C C . ARG A 1 412 ? -1.5 -19.125 -10.172 1 95.19 412 ARG A C 1
ATOM 3147 O O . ARG A 1 412 ? -1.888 -18.281 -9.367 1 95.19 412 ARG A O 1
ATOM 3154 N N . ILE A 1 413 ? -2.174 -20.266 -10.406 1 97.06 413 ILE A N 1
ATOM 3155 C CA . ILE A 1 413 ? -3.367 -20.609 -9.633 1 97.06 413 ILE A CA 1
ATOM 3156 C C . ILE A 1 413 ? -3.014 -20.703 -8.156 1 97.06 413 ILE A C 1
ATOM 3158 O O . ILE A 1 413 ? -3.742 -20.203 -7.297 1 97.06 413 ILE A O 1
ATOM 3162 N N . GLN A 1 414 ? -1.883 -21.312 -7.871 1 96.56 414 GLN A N 1
ATOM 3163 C CA . GLN A 1 414 ? -1.454 -21.484 -6.484 1 96.56 414 GLN A CA 1
ATOM 3164 C C . GLN A 1 414 ? -1.093 -20.141 -5.855 1 96.56 414 GLN A C 1
ATOM 3166 O O . GLN A 1 414 ? -1.321 -19.938 -4.66 1 96.56 414 GLN A O 1
ATOM 3171 N N . THR A 1 415 ? -0.463 -19.281 -6.625 1 97.5 415 THR A N 1
ATOM 3172 C CA . THR A 1 415 ? -0.166 -17.938 -6.113 1 97.5 415 THR A CA 1
ATOM 3173 C C . THR A 1 415 ? -1.452 -17.203 -5.77 1 97.5 415 THR A C 1
ATOM 3175 O O . THR A 1 415 ? -1.524 -16.516 -4.742 1 97.5 415 THR A O 1
ATOM 3178 N N . ALA A 1 416 ? -2.471 -17.328 -6.629 1 98.56 416 ALA A N 1
ATOM 3179 C CA . ALA A 1 416 ? -3.77 -16.719 -6.348 1 98.56 416 ALA A CA 1
ATOM 3180 C C . ALA A 1 416 ? -4.371 -17.281 -5.062 1 98.56 416 ALA A C 1
ATOM 3182 O O . ALA A 1 416 ? -4.945 -16.531 -4.266 1 98.56 416 ALA A O 1
ATOM 3183 N N . ALA A 1 417 ? -4.23 -18.578 -4.875 1 98.56 417 ALA A N 1
ATOM 3184 C CA . ALA A 1 417 ? -4.734 -19.219 -3.664 1 98.56 417 ALA A CA 1
ATOM 3185 C C . ALA A 1 417 ? -4.047 -18.672 -2.42 1 98.56 417 ALA A C 1
ATOM 3187 O O . ALA A 1 417 ? -4.703 -18.391 -1.413 1 98.56 417 ALA A O 1
ATOM 3188 N N . ARG A 1 418 ? -2.756 -18.531 -2.445 1 98.56 418 ARG A N 1
ATOM 3189 C CA . ARG A 1 418 ? -2.01 -17.969 -1.324 1 98.56 418 ARG A CA 1
ATOM 3190 C C . ARG A 1 418 ? -2.412 -16.516 -1.065 1 98.56 418 ARG A C 1
ATOM 3192 O O . ARG A 1 418 ? -2.488 -16.094 0.087 1 98.56 418 ARG A O 1
ATOM 3199 N N . ALA A 1 419 ? -2.65 -15.773 -2.17 1 98.81 419 ALA A N 1
ATOM 3200 C CA . ALA A 1 419 ? -3.1 -14.391 -2.035 1 98.81 419 ALA A CA 1
ATOM 3201 C C . ALA A 1 419 ? -4.422 -14.312 -1.281 1 98.81 419 ALA A C 1
ATOM 3203 O O . ALA A 1 419 ? -4.605 -13.453 -0.419 1 98.81 419 ALA A O 1
ATOM 3204 N N . ILE A 1 420 ? -5.336 -15.227 -1.601 1 98.75 420 ILE A N 1
ATOM 3205 C CA . ILE A 1 420 ? -6.625 -15.266 -0.919 1 98.75 420 ILE A CA 1
ATOM 3206 C C . ILE A 1 420 ? -6.418 -15.578 0.562 1 98.75 420 ILE A C 1
ATOM 3208 O O . ILE A 1 420 ? -7.062 -14.977 1.425 1 98.75 420 ILE A O 1
ATOM 3212 N N . GLY A 1 421 ? -5.516 -16.5 0.861 1 98.62 421 GLY A N 1
ATOM 3213 C CA . GLY A 1 421 ? -5.203 -16.812 2.248 1 98.62 421 GLY A CA 1
ATOM 3214 C C . GLY A 1 421 ? -4.688 -15.609 3.021 1 98.62 421 GLY A C 1
ATOM 3215 O O . GLY A 1 421 ? -5.133 -15.344 4.141 1 98.62 421 GLY A O 1
ATOM 3216 N N . VAL A 1 422 ? -3.773 -14.883 2.436 1 98.75 422 VAL A N 1
ATOM 3217 C CA . VAL A 1 422 ? -3.199 -13.695 3.064 1 98.75 422 VAL A CA 1
ATOM 3218 C C . VAL A 1 422 ? -4.285 -12.641 3.264 1 98.75 422 VAL A C 1
ATOM 3220 O O . VAL A 1 422 ? -4.355 -12.008 4.32 1 98.75 422 VAL A O 1
ATOM 3223 N N . ALA A 1 423 ? -5.141 -12.453 2.234 1 98.75 423 ALA A N 1
ATOM 3224 C CA . ALA A 1 423 ? -6.238 -11.5 2.33 1 98.75 423 ALA A CA 1
ATOM 3225 C C . ALA A 1 423 ? -7.199 -11.875 3.453 1 98.75 423 ALA A C 1
ATOM 3227 O O . ALA A 1 423 ? -7.652 -11.008 4.207 1 98.75 423 ALA A O 1
ATOM 3228 N N . GLN A 1 424 ? -7.488 -13.148 3.521 1 98.44 424 GLN A N 1
ATOM 3229 C CA . GLN A 1 424 ? -8.375 -13.648 4.57 1 98.44 424 GLN A CA 1
ATOM 3230 C C . GLN A 1 424 ? -7.773 -13.414 5.953 1 98.44 424 GLN A C 1
ATOM 3232 O O . GLN A 1 424 ? -8.477 -13.016 6.883 1 98.44 424 GLN A O 1
ATOM 3237 N N . ASN A 1 425 ? -6.492 -13.703 6.129 1 98.38 425 ASN A N 1
ATOM 3238 C CA . ASN A 1 425 ? -5.789 -13.414 7.375 1 98.38 425 ASN A CA 1
ATOM 3239 C C . ASN A 1 425 ? -5.91 -11.945 7.758 1 98.38 425 ASN A C 1
ATOM 3241 O O . ASN A 1 425 ? -6.215 -11.617 8.906 1 98.38 425 ASN A O 1
ATOM 3245 N N . ALA A 1 426 ? -5.691 -11.055 6.824 1 98.56 426 ALA A N 1
ATOM 3246 C CA . ALA A 1 426 ? -5.789 -9.617 7.055 1 98.56 426 ALA A CA 1
ATOM 3247 C C . ALA A 1 426 ? -7.195 -9.227 7.512 1 98.56 426 ALA A C 1
ATOM 3249 O O . ALA A 1 426 ? -7.355 -8.445 8.453 1 98.56 426 ALA A O 1
ATOM 3250 N N . LEU A 1 427 ? -8.195 -9.773 6.824 1 98.25 427 LEU A N 1
ATOM 3251 C CA . LEU A 1 427 ? -9.586 -9.492 7.18 1 98.25 427 LEU A CA 1
ATOM 3252 C C . LEU A 1 427 ? -9.883 -9.945 8.609 1 98.25 427 LEU A C 1
ATOM 3254 O O . LEU A 1 427 ? -10.492 -9.203 9.383 1 98.25 427 LEU A O 1
ATOM 3258 N N . GLU A 1 428 ? -9.445 -11.125 8.938 1 97.56 428 GLU A N 1
ATOM 3259 C CA . GLU A 1 428 ? -9.711 -11.672 10.258 1 97.56 428 GLU A CA 1
ATOM 3260 C C . GLU A 1 428 ? -9.062 -10.828 11.352 1 97.56 428 GLU A C 1
ATOM 3262 O O . GLU A 1 428 ? -9.711 -10.477 12.344 1 97.56 428 GLU A O 1
ATOM 3267 N N . VAL A 1 429 ? -7.812 -10.477 11.188 1 97.75 429 VAL A N 1
ATOM 3268 C CA . VAL A 1 429 ? -7.082 -9.703 12.188 1 97.75 429 VAL A CA 1
ATOM 3269 C C . VAL A 1 429 ? -7.648 -8.281 12.258 1 97.75 429 VAL A C 1
ATOM 3271 O O . VAL A 1 429 ? -7.785 -7.715 13.344 1 97.75 429 VAL A O 1
ATOM 3274 N N . GLY A 1 430 ? -7.98 -7.703 11.102 1 98.19 430 GLY A N 1
ATOM 3275 C CA . GLY A 1 430 ? -8.594 -6.387 11.07 1 98.19 430 GLY A CA 1
ATOM 3276 C C . GLY A 1 430 ? -9.945 -6.34 11.75 1 98.19 430 GLY A C 1
ATOM 3277 O O . GLY A 1 430 ? -10.242 -5.406 12.5 1 98.19 430 GLY A O 1
ATOM 3278 N N . MET A 1 431 ? -10.766 -7.344 11.469 1 98 431 MET A N 1
ATOM 3279 C CA . MET A 1 431 ? -12.094 -7.395 12.062 1 98 431 MET A CA 1
ATOM 3280 C C . MET A 1 431 ? -12.016 -7.602 13.57 1 98 431 MET A C 1
ATOM 3282 O O . MET A 1 431 ? -12.742 -6.953 14.328 1 98 431 MET A O 1
ATOM 3286 N N . GLN A 1 432 ? -11.148 -8.531 14.008 1 97.62 432 GLN A N 1
ATOM 3287 C CA . GLN A 1 432 ? -10.969 -8.75 15.438 1 97.62 432 GLN A CA 1
ATOM 3288 C C . GLN A 1 432 ? -10.57 -7.465 16.156 1 97.62 432 GLN A C 1
ATOM 3290 O O . GLN A 1 432 ? -11.141 -7.121 17.188 1 97.62 432 GLN A O 1
ATOM 3295 N N . TYR A 1 433 ? -9.625 -6.754 15.641 1 98.12 433 TYR A N 1
ATOM 3296 C CA . TYR A 1 433 ? -9.172 -5.5 16.234 1 98.12 433 TYR A CA 1
ATOM 3297 C C . TYR A 1 433 ? -10.297 -4.473 16.25 1 98.12 433 TYR A C 1
ATOM 3299 O O . TYR A 1 433 ? -10.477 -3.756 17.234 1 98.12 433 TYR A O 1
ATOM 3307 N N . ALA A 1 434 ? -11.055 -4.375 15.156 1 98.31 434 ALA A N 1
ATOM 3308 C CA . ALA A 1 434 ? -12.148 -3.412 15.039 1 98.31 434 ALA A CA 1
ATOM 3309 C C . ALA A 1 434 ? -13.219 -3.678 16.094 1 98.31 434 ALA A C 1
ATOM 3311 O O . ALA A 1 434 ? -13.883 -2.75 16.562 1 98.31 434 ALA A O 1
ATOM 3312 N N . GLU A 1 435 ? -13.406 -4.941 16.406 1 97.81 435 GLU A N 1
ATOM 3313 C CA . GLU A 1 435 ? -14.391 -5.324 17.422 1 97.81 435 GLU A CA 1
ATOM 3314 C C . GLU A 1 435 ? -13.906 -4.98 18.828 1 97.81 435 GLU A C 1
ATOM 3316 O O . GLU A 1 435 ? -14.703 -4.59 19.688 1 97.81 435 GLU A O 1
ATOM 3321 N N . GLU A 1 436 ? -12.633 -5.062 19.047 1 97.19 436 GLU A N 1
ATOM 3322 C CA . GLU A 1 436 ? -12.078 -4.992 20.406 1 97.19 436 GLU A CA 1
ATOM 3323 C C . GLU A 1 436 ? -11.68 -3.562 20.766 1 97.19 436 GLU A C 1
ATOM 3325 O O . GLU A 1 436 ? -11.875 -3.125 21.891 1 97.19 436 GLU A O 1
ATOM 3330 N N . ARG A 1 43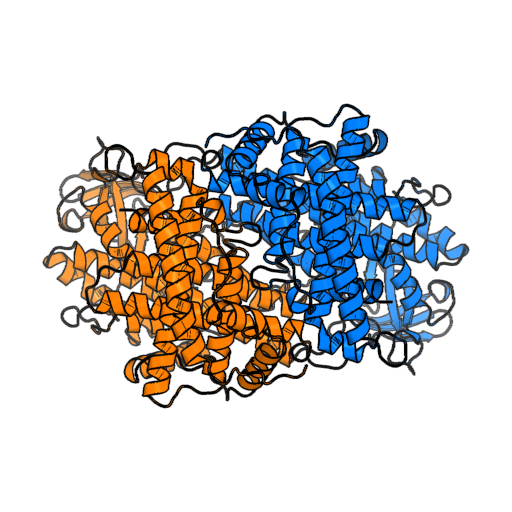7 ? -11.102 -2.84 19.844 1 97.06 437 ARG A N 1
ATOM 3331 C CA . ARG A 1 437 ? -10.609 -1.491 20.094 1 97.06 437 ARG A CA 1
ATOM 3332 C C . ARG A 1 437 ? -11.758 -0.49 20.156 1 97.06 437 ARG A C 1
ATOM 3334 O O . ARG A 1 437 ? -12.625 -0.48 19.281 1 97.06 437 ARG A O 1
ATOM 3341 N N . LYS A 1 438 ? -11.75 0.331 21.219 1 96.12 438 LYS A N 1
ATOM 3342 C CA . LYS A 1 438 ? -12.797 1.339 21.375 1 96.12 438 LYS A CA 1
ATOM 3343 C C . LYS A 1 438 ? -12.219 2.748 21.281 1 96.12 438 LYS A C 1
ATOM 3345 O O . LYS A 1 438 ? -11.133 3.016 21.797 1 96.12 438 LYS A O 1
ATOM 3350 N N . GLN A 1 439 ? -12.789 3.588 20.531 1 93.56 439 GLN A N 1
ATOM 3351 C CA . GLN A 1 439 ? -12.562 5.023 20.438 1 93.56 439 GLN A CA 1
ATOM 3352 C C . GLN A 1 439 ? -13.883 5.785 20.375 1 93.56 439 GLN A C 1
ATOM 3354 O O . GLN A 1 439 ? -14.867 5.285 19.828 1 93.56 439 GLN A O 1
ATOM 3359 N N . PHE A 1 440 ? -13.891 7 20.938 1 93.75 440 PHE A N 1
ATOM 3360 C CA . PHE A 1 440 ? -15.07 7.855 20.953 1 93.75 440 PHE A CA 1
ATOM 3361 C C . PHE A 1 440 ? -16.266 7.113 21.531 1 93.75 440 PHE A C 1
ATOM 3363 O O . PHE A 1 440 ? -17.391 7.219 21.016 1 93.75 440 PHE A O 1
ATOM 3370 N N . GLY A 1 441 ? -16.016 6.223 22.469 1 93.25 441 GLY A N 1
ATOM 3371 C CA . GLY A 1 441 ? -17.047 5.613 23.297 1 93.25 441 GLY A CA 1
ATOM 3372 C C . GLY A 1 441 ? -17.609 4.34 22.703 1 93.25 441 GLY A C 1
ATOM 3373 O O . GLY A 1 441 ? -18.547 3.748 23.25 1 93.25 441 GLY A O 1
ATOM 3374 N N . LYS A 1 442 ? -17.062 3.855 21.547 1 96.44 442 LYS A N 1
ATOM 3375 C CA . LYS A 1 442 ? -17.594 2.639 20.953 1 96.44 442 LYS A CA 1
ATOM 3376 C C . LYS A 1 442 ? -16.5 1.885 20.188 1 96.44 442 LYS A C 1
ATOM 3378 O O . LYS A 1 442 ? -15.406 2.408 19.984 1 96.44 442 LYS A O 1
ATOM 3383 N N . ALA A 1 443 ? -16.812 0.638 19.828 1 97.75 443 ALA A N 1
ATOM 3384 C CA . ALA A 1 443 ? -15.883 -0.178 19.062 1 97.75 443 ALA A CA 1
ATOM 3385 C C . ALA A 1 443 ? -15.664 0.41 17.672 1 97.75 443 ALA A C 1
ATOM 3387 O O . ALA A 1 443 ? -16.578 0.985 17.078 1 97.75 443 ALA A O 1
ATOM 3388 N N . LEU A 1 444 ? -14.469 0.244 17.141 1 97.94 444 LEU A N 1
ATOM 3389 C CA . LEU A 1 444 ? -14.133 0.798 15.828 1 97.94 444 LEU A CA 1
ATOM 3390 C C . LEU A 1 444 ? -15.078 0.278 14.758 1 97.94 444 LEU A C 1
ATOM 3392 O O . LEU A 1 444 ? -15.398 0.994 13.805 1 97.94 444 LEU A O 1
ATOM 3396 N N . ILE A 1 445 ? -15.547 -0.978 14.867 1 98.25 445 ILE A N 1
ATOM 3397 C CA . ILE A 1 445 ? -16.359 -1.632 13.844 1 98.25 445 ILE A CA 1
ATOM 3398 C C . ILE A 1 445 ? -17.703 -0.926 13.719 1 98.25 445 ILE A C 1
ATOM 3400 O O . ILE A 1 445 ? -18.406 -1.099 12.727 1 98.25 445 ILE A O 1
ATOM 3404 N N . GLU A 1 446 ? -18.062 -0.109 14.695 1 97.81 446 GLU A N 1
ATOM 3405 C CA . GLU A 1 446 ? -19.344 0.613 14.688 1 97.81 446 GLU A CA 1
ATOM 3406 C C . GLU A 1 446 ? -19.266 1.86 13.812 1 97.81 446 GLU A C 1
ATOM 3408 O O . GLU A 1 446 ? -20.281 2.457 13.477 1 97.81 446 GLU A O 1
ATOM 3413 N N . PHE A 1 447 ? -18.078 2.291 13.445 1 97.44 447 PHE A N 1
ATOM 3414 C CA . PHE A 1 447 ? -17.938 3.418 12.531 1 97.44 447 PHE A CA 1
ATOM 3415 C C . PHE A 1 447 ? -18.125 2.975 11.086 1 97.44 447 PHE A C 1
ATOM 3417 O O . PHE A 1 447 ? -17.484 2.031 10.625 1 97.44 447 PHE A O 1
ATOM 3424 N N . PRO A 1 448 ? -18.984 3.664 10.328 1 97.25 448 PRO A N 1
ATOM 3425 C CA . PRO A 1 448 ? -19.391 3.199 9 1 97.25 448 PRO A CA 1
ATOM 3426 C C . PRO A 1 448 ? -18.188 3.008 8.062 1 97.25 448 PRO A C 1
ATOM 3428 O O . PRO A 1 448 ? -18.156 2.037 7.297 1 97.25 448 PRO A O 1
ATOM 3431 N N . ARG A 1 449 ? -17.219 3.848 8.07 1 96.69 449 ARG A N 1
ATOM 3432 C CA . ARG A 1 449 ? -16.078 3.734 7.172 1 96.69 449 ARG A CA 1
ATOM 3433 C C . ARG A 1 449 ? -15.219 2.516 7.512 1 96.69 449 ARG A C 1
ATOM 3435 O O . ARG A 1 449 ? -14.672 1.866 6.621 1 96.69 449 ARG A O 1
ATOM 3442 N N . VAL A 1 450 ? -15.07 2.223 8.828 1 97.62 450 VAL A N 1
ATOM 3443 C CA . VAL A 1 450 ? -14.344 1.028 9.242 1 97.62 450 VAL A CA 1
ATOM 3444 C C . VAL A 1 450 ? -15.109 -0.22 8.812 1 97.62 450 VAL A C 1
ATOM 3446 O O . VAL A 1 450 ? -14.531 -1.131 8.211 1 97.62 450 VAL A O 1
ATOM 3449 N N . ALA A 1 451 ? -16.438 -0.218 9.094 1 97.75 451 ALA A N 1
ATOM 3450 C CA . ALA A 1 451 ? -17.281 -1.33 8.664 1 97.75 451 ALA A CA 1
ATOM 3451 C C . ALA A 1 451 ? -17.219 -1.503 7.148 1 97.75 451 ALA A C 1
ATOM 3453 O O . ALA A 1 451 ? -17.188 -2.629 6.648 1 97.75 451 ALA A O 1
ATOM 3454 N N . GLY A 1 452 ? -17.25 -0.402 6.453 1 97.62 452 GLY A N 1
ATOM 3455 C CA . GLY A 1 452 ? -17.188 -0.44 5 1 97.62 452 GLY A CA 1
ATOM 3456 C C . GLY A 1 452 ? -15.93 -1.111 4.473 1 97.62 452 GLY A C 1
ATOM 3457 O O . GLY A 1 452 ? -15.984 -1.865 3.498 1 97.62 452 GLY A O 1
ATOM 3458 N N . LYS A 1 453 ? -14.766 -0.846 5.086 1 98.25 453 LYS A N 1
ATOM 3459 C CA . LYS A 1 453 ? -13.516 -1.506 4.703 1 98.25 453 LYS A CA 1
ATOM 3460 C C . LYS A 1 453 ? -13.633 -3.02 4.855 1 98.25 453 LYS A C 1
ATOM 3462 O O . LYS A 1 453 ? -13.219 -3.77 3.965 1 98.25 453 LYS A O 1
ATOM 3467 N N . LEU A 1 454 ? -14.18 -3.4 5.977 1 98.31 454 LEU A N 1
ATOM 3468 C CA . LEU A 1 454 ? -14.305 -4.824 6.266 1 98.31 454 LEU A CA 1
ATOM 3469 C C . LEU A 1 454 ? -15.25 -5.5 5.281 1 98.31 454 LEU A C 1
ATOM 3471 O O . LEU A 1 454 ? -14.969 -6.598 4.797 1 98.31 454 LEU A O 1
ATOM 3475 N N . ALA A 1 455 ? -16.344 -4.832 4.941 1 98.38 455 ALA A N 1
ATOM 3476 C CA . ALA A 1 455 ? -17.297 -5.371 3.98 1 98.38 455 ALA A CA 1
ATOM 3477 C C . ALA A 1 455 ? -16.656 -5.57 2.615 1 98.38 455 ALA A C 1
ATOM 3479 O O . ALA A 1 455 ? -16.781 -6.641 2.01 1 98.38 455 ALA A O 1
ATOM 3480 N N . MET A 1 456 ? -15.945 -4.609 2.166 1 98.31 456 MET A N 1
ATOM 3481 C CA . MET A 1 456 ? -15.328 -4.676 0.842 1 98.31 456 MET A CA 1
ATOM 3482 C C . MET A 1 456 ? -14.242 -5.742 0.803 1 98.31 456 MET A C 1
ATOM 3484 O O . MET A 1 456 ? -14.039 -6.398 -0.221 1 98.31 456 MET A O 1
ATOM 3488 N N . MET A 1 457 ? -13.492 -5.898 1.912 1 98.25 457 MET A N 1
ATOM 3489 C CA . MET A 1 457 ? -12.508 -6.973 1.98 1 98.25 457 MET A CA 1
ATOM 3490 C C . MET A 1 457 ? -13.164 -8.336 1.789 1 98.25 457 MET A C 1
ATOM 3492 O O . MET A 1 457 ? -12.703 -9.141 0.981 1 98.25 457 MET A O 1
ATOM 3496 N N . ALA A 1 458 ? -14.273 -8.508 2.494 1 98.38 458 ALA A N 1
ATOM 3497 C CA . ALA A 1 458 ? -14.977 -9.781 2.393 1 98.38 458 ALA A CA 1
ATOM 3498 C C . ALA A 1 458 ? -15.469 -10.031 0.97 1 98.38 458 ALA A C 1
ATOM 3500 O O . ALA A 1 458 ? -15.336 -11.133 0.44 1 98.38 458 ALA A O 1
ATOM 3501 N N . VAL A 1 459 ? -15.969 -9.031 0.366 1 98.69 459 VAL A N 1
ATOM 3502 C CA . VAL A 1 459 ? -16.547 -9.125 -0.974 1 98.69 459 VAL A CA 1
ATOM 3503 C C . VAL A 1 459 ? -15.438 -9.445 -1.982 1 98.69 459 VAL A C 1
ATOM 3505 O O . VAL A 1 459 ? -15.555 -10.391 -2.764 1 98.69 459 VAL A O 1
ATOM 3508 N N . GLU A 1 460 ? -14.359 -8.742 -1.958 1 98.56 460 GLU A N 1
ATOM 3509 C CA . GLU A 1 460 ? -13.312 -8.922 -2.957 1 98.56 460 GLU A CA 1
ATOM 3510 C C . GLU A 1 460 ? -12.586 -10.25 -2.76 1 98.56 460 GLU A C 1
ATOM 3512 O O . GLU A 1 460 ? -12.156 -10.875 -3.73 1 98.56 460 GLU A O 1
ATOM 3517 N N . ILE A 1 461 ? -12.477 -10.672 -1.511 1 98.69 461 ILE A N 1
ATOM 3518 C CA . ILE A 1 461 ? -11.891 -11.977 -1.251 1 98.69 461 ILE A CA 1
ATOM 3519 C C . ILE A 1 461 ? -12.727 -13.062 -1.915 1 98.69 461 ILE A C 1
ATOM 3521 O O . ILE A 1 461 ? -12.188 -13.984 -2.541 1 98.69 461 ILE A O 1
ATOM 3525 N N . MET A 1 462 ? -14.039 -12.891 -1.835 1 98.81 462 MET A N 1
ATOM 3526 C CA . MET A 1 462 ? -14.906 -13.875 -2.471 1 98.81 462 MET A CA 1
ATOM 3527 C C . MET A 1 462 ? -14.797 -13.797 -3.99 1 98.81 462 MET A C 1
ATOM 3529 O O . MET A 1 462 ? -14.781 -14.828 -4.668 1 98.81 462 MET A O 1
ATOM 3533 N N . VAL A 1 463 ? -14.695 -12.625 -4.531 1 98.81 463 VAL A N 1
ATOM 3534 C CA . VAL A 1 463 ? -14.523 -12.461 -5.973 1 98.81 463 VAL A CA 1
ATOM 3535 C C . VAL A 1 463 ? -13.25 -13.172 -6.426 1 98.81 463 VAL A C 1
ATOM 3537 O O . VAL A 1 463 ? -13.281 -13.977 -7.363 1 98.81 463 VAL A O 1
ATOM 3540 N N . ALA A 1 464 ? -12.148 -12.914 -5.773 1 98.75 464 ALA A N 1
ATOM 3541 C CA . ALA A 1 464 ? -10.875 -13.547 -6.109 1 98.75 464 ALA A CA 1
ATOM 3542 C C . ALA A 1 464 ? -10.945 -15.055 -5.938 1 98.75 464 ALA A C 1
ATOM 3544 O O . ALA A 1 464 ? -10.391 -15.812 -6.742 1 98.75 464 ALA A O 1
ATOM 3545 N N . ARG A 1 465 ? -11.609 -15.461 -4.879 1 98.75 465 ARG A N 1
ATOM 3546 C CA . ARG A 1 465 ? -11.758 -16.875 -4.578 1 98.75 465 ARG A CA 1
ATOM 3547 C C . ARG A 1 465 ? -12.477 -17.609 -5.707 1 98.75 465 ARG A C 1
ATOM 3549 O O . ARG A 1 465 ? -12.016 -18.641 -6.18 1 98.75 465 ARG A O 1
ATOM 3556 N N . GLN A 1 466 ? -13.586 -17.031 -6.168 1 98.75 466 GLN A N 1
ATOM 3557 C CA . GLN A 1 466 ? -14.367 -17.703 -7.203 1 98.75 466 GLN A CA 1
ATOM 3558 C C . GLN A 1 466 ? -13.602 -17.75 -8.523 1 98.75 466 GLN A C 1
ATOM 3560 O O . GLN A 1 466 ? -13.68 -18.75 -9.25 1 98.75 466 GLN A O 1
ATOM 3565 N N . LEU A 1 467 ? -12.906 -16.703 -8.82 1 98.56 467 LEU A N 1
ATOM 3566 C CA . LEU A 1 467 ? -12.078 -16.703 -10.023 1 98.56 467 LEU A CA 1
ATOM 3567 C C . LEU A 1 467 ? -10.977 -17.75 -9.922 1 98.56 467 LEU A C 1
ATOM 3569 O O . LEU A 1 467 ? -10.688 -18.438 -10.906 1 98.56 467 LEU A O 1
ATOM 3573 N N . THR A 1 468 ? -10.367 -17.906 -8.789 1 98.62 468 THR A N 1
ATOM 3574 C CA . THR A 1 468 ? -9.305 -18.875 -8.555 1 98.62 468 THR A CA 1
ATOM 3575 C C . THR A 1 468 ? -9.852 -20.297 -8.625 1 98.62 468 THR A C 1
ATOM 3577 O O . THR A 1 468 ? -9.25 -21.156 -9.258 1 98.62 468 THR A O 1
ATOM 3580 N N . TYR A 1 469 ? -11.008 -20.516 -7.969 1 98.38 469 TYR A N 1
ATOM 3581 C CA . TYR A 1 469 ? -11.641 -21.828 -8.008 1 98.38 469 TYR A CA 1
ATOM 3582 C C . TYR A 1 469 ? -11.992 -22.219 -9.43 1 98.38 469 TYR A C 1
ATOM 3584 O O . TYR A 1 469 ? -11.805 -23.375 -9.82 1 98.38 469 TYR A O 1
ATOM 3592 N N . HIS A 1 470 ? -12.445 -21.266 -10.188 1 98.06 470 HIS A N 1
ATOM 3593 C CA . HIS A 1 470 ? -12.781 -21.547 -11.586 1 98.06 470 HIS A CA 1
ATOM 3594 C C . HIS A 1 470 ? -11.539 -21.938 -12.383 1 98.06 470 HIS A C 1
ATOM 3596 O O . HIS A 1 470 ? -11.578 -22.875 -13.188 1 98.06 470 HIS A O 1
ATOM 3602 N N . SER A 1 471 ? -10.469 -21.234 -12.172 1 97.81 471 SER A N 1
ATOM 3603 C CA . SER A 1 471 ? -9.219 -21.547 -12.859 1 97.81 471 SER A CA 1
ATOM 3604 C C . SER A 1 471 ? -8.758 -22.969 -12.555 1 97.81 471 SER A C 1
ATOM 3606 O O . SER A 1 471 ? -8.312 -23.688 -13.445 1 97.81 471 SER A O 1
ATOM 3608 N N . ALA A 1 472 ? -8.828 -23.312 -11.289 1 97.31 472 ALA A N 1
ATOM 3609 C CA . ALA A 1 472 ? -8.445 -24.672 -10.891 1 97.31 472 ALA A CA 1
ATOM 3610 C C . ALA A 1 472 ? -9.359 -25.703 -11.516 1 97.31 472 ALA A C 1
ATOM 3612 O O . ALA A 1 472 ? -8.906 -26.781 -11.938 1 97.31 472 ALA A O 1
ATOM 3613 N N . TRP A 1 473 ? -10.672 -25.422 -11.539 1 96.88 473 TRP A N 1
ATOM 3614 C CA . TRP A 1 473 ? -11.641 -26.328 -12.148 1 96.88 473 TRP A CA 1
ATOM 3615 C C . TRP A 1 473 ? -11.312 -26.562 -13.617 1 96.88 473 TRP A C 1
ATOM 3617 O O . TRP A 1 473 ? -11.352 -27.688 -14.094 1 96.88 473 TRP A O 1
ATOM 3627 N N . GLU A 1 474 ? -11 -25.453 -14.352 1 96.75 474 GLU A N 1
ATOM 3628 C CA . GLU A 1 474 ? -10.617 -25.578 -15.75 1 96.75 474 GLU A CA 1
ATOM 3629 C C . GLU A 1 474 ? -9.391 -26.469 -15.914 1 96.75 474 GLU A C 1
ATOM 3631 O O . GLU A 1 474 ? -9.359 -27.344 -16.797 1 96.75 474 GLU A O 1
ATOM 3636 N N . LYS A 1 475 ? -8.477 -26.266 -15.094 1 94.75 475 LYS A N 1
ATOM 3637 C CA . LYS A 1 475 ? -7.254 -27.078 -15.156 1 94.75 475 LYS A CA 1
ATOM 3638 C C . LYS A 1 475 ? -7.551 -28.547 -14.898 1 94.75 475 LYS A C 1
ATOM 3640 O O . LYS A 1 475 ? -7.059 -29.422 -15.609 1 94.75 475 LYS A O 1
ATOM 3645 N N . ASP A 1 476 ? -8.344 -28.844 -13.938 1 95.81 476 ASP A N 1
ATOM 3646 C CA . ASP A 1 476 ? -8.688 -30.203 -13.547 1 95.81 476 ASP A CA 1
ATOM 3647 C C . ASP A 1 476 ? -9.461 -30.906 -14.648 1 95.81 476 ASP A C 1
ATOM 3649 O O . ASP A 1 476 ? -9.477 -32.156 -14.719 1 95.81 476 ASP A O 1
ATOM 3653 N N . HIS A 1 477 ? -10.039 -30.172 -15.461 1 95.38 477 HIS A N 1
ATOM 3654 C CA . HIS A 1 477 ? -10.859 -30.766 -16.516 1 95.38 477 HIS A CA 1
ATOM 3655 C C . HIS A 1 477 ? -10.18 -30.688 -17.875 1 95.38 477 HIS A C 1
ATOM 3657 O O . HIS A 1 477 ? -10.836 -30.734 -18.906 1 95.38 477 HIS A O 1
ATOM 3663 N N . GLY A 1 478 ? -8.914 -30.453 -17.875 1 90.62 478 GLY A N 1
ATOM 3664 C CA . GLY A 1 478 ? -8.07 -30.562 -19.062 1 90.62 478 GLY A CA 1
ATOM 3665 C C . GLY A 1 478 ? -8.219 -29.406 -20.016 1 90.62 478 GLY A C 1
ATOM 3666 O O . GLY A 1 478 ? -7.828 -29.484 -21.172 1 90.62 478 GLY A O 1
ATOM 3667 N N . GLN A 1 479 ? -8.766 -28.344 -19.516 1 90.56 479 GLN A N 1
ATOM 3668 C CA . GLN A 1 479 ? -8.898 -27.141 -20.344 1 90.56 479 GLN A CA 1
ATOM 3669 C C . GLN A 1 479 ? -7.676 -26.25 -20.203 1 90.56 479 GLN A C 1
ATOM 3671 O O . GLN A 1 479 ? -7.047 -26.203 -19.141 1 90.56 479 GLN A O 1
ATOM 3676 N N . ARG A 1 480 ? -7.344 -25.703 -21.375 1 89.31 480 ARG A N 1
ATOM 3677 C CA . ARG A 1 480 ? -6.352 -24.641 -21.266 1 89.31 480 ARG A CA 1
ATOM 3678 C C . ARG A 1 480 ? -6.855 -23.5 -20.375 1 89.31 480 ARG A C 1
ATOM 3680 O O . ARG A 1 480 ? -7.98 -23.031 -20.531 1 89.31 480 ARG A O 1
ATOM 3687 N N . CYS A 1 481 ? -6.035 -23.094 -19.328 1 93.12 481 CYS A N 1
ATOM 3688 C CA . CYS A 1 481 ? -6.57 -22.109 -18.391 1 93.12 481 CYS A CA 1
ATOM 3689 C C . CYS A 1 481 ? -5.535 -21.047 -18.078 1 93.12 481 CYS A C 1
ATOM 3691 O O . CYS A 1 481 ? -5.523 -20.484 -16.984 1 93.12 481 CYS A O 1
ATOM 3693 N N . ASP A 1 482 ? -4.617 -20.781 -18.953 1 92.56 482 ASP A N 1
ATOM 3694 C CA . ASP A 1 482 ? -3.59 -19.766 -18.719 1 92.56 482 ASP A CA 1
ATOM 3695 C C . ASP A 1 482 ? -4.211 -18.391 -18.531 1 92.56 482 ASP A C 1
ATOM 3697 O O . ASP A 1 482 ? -3.723 -17.578 -17.734 1 92.56 482 ASP A O 1
ATOM 3701 N N . LEU A 1 483 ? -5.305 -18.141 -19.266 1 95.75 483 LEU A N 1
ATOM 3702 C CA . LEU A 1 483 ? -5.992 -16.859 -19.141 1 95.75 483 LEU A CA 1
ATOM 3703 C C . LEU A 1 483 ? -6.617 -16.719 -17.75 1 95.75 483 LEU A C 1
ATOM 3705 O O . LEU A 1 483 ? -6.355 -15.734 -17.047 1 95.75 483 LEU A O 1
ATOM 3709 N N . GLU A 1 484 ? -7.359 -17.688 -17.328 1 96.81 484 GLU A N 1
ATOM 3710 C CA . GLU A 1 484 ? -8.039 -17.656 -16.031 1 96.81 484 GLU A CA 1
ATOM 3711 C C . GLU A 1 484 ? -7.039 -17.656 -14.883 1 96.81 484 GLU A C 1
ATOM 3713 O O . GLU A 1 484 ? -7.23 -16.938 -13.891 1 96.81 484 GLU A O 1
ATOM 3718 N N . ALA A 1 485 ? -5.977 -18.438 -15.062 1 97.06 485 ALA A N 1
ATOM 3719 C CA . ALA A 1 485 ? -4.926 -18.484 -14.047 1 97.06 485 ALA A CA 1
ATOM 3720 C C . ALA A 1 485 ? -4.25 -17.125 -13.891 1 97.06 485 ALA A C 1
ATOM 3722 O O . ALA A 1 485 ? -4.008 -16.672 -12.766 1 97.06 485 ALA A O 1
ATOM 3723 N N . GLY A 1 486 ? -3.951 -16.547 -15.07 1 97.56 486 GLY A N 1
ATOM 3724 C CA . GLY A 1 486 ? -3.354 -15.219 -15.031 1 97.56 486 GLY A CA 1
ATOM 3725 C C . GLY A 1 486 ? -4.254 -14.172 -14.391 1 97.56 486 GLY A C 1
ATOM 3726 O O . GLY A 1 486 ? -3.785 -13.336 -13.617 1 97.56 486 GLY A O 1
ATOM 3727 N N . MET A 1 487 ? -5.559 -14.219 -14.688 1 98.5 487 MET A N 1
ATOM 3728 C CA . MET A 1 487 ? -6.535 -13.297 -14.117 1 98.5 487 MET A CA 1
ATOM 3729 C C . MET A 1 487 ? -6.637 -13.477 -12.602 1 98.5 487 MET A C 1
ATOM 3731 O O . MET A 1 487 ? -6.691 -12.492 -11.859 1 98.5 487 MET A O 1
ATOM 3735 N N . ALA A 1 488 ? -6.633 -14.727 -12.188 1 98.56 488 ALA A N 1
ATOM 3736 C CA . ALA A 1 488 ? -6.734 -15.039 -10.766 1 98.56 488 ALA A CA 1
ATOM 3737 C C . ALA A 1 488 ? -5.531 -14.492 -10 1 98.56 488 ALA A C 1
ATOM 3739 O O . ALA A 1 488 ? -5.691 -13.867 -8.945 1 98.56 488 ALA A O 1
ATOM 3740 N N . LYS A 1 489 ? -4.371 -14.727 -10.539 1 98.38 489 LYS A N 1
ATOM 3741 C CA . LYS A 1 489 ? -3.148 -14.234 -9.914 1 98.38 489 LYS A CA 1
ATOM 3742 C C . LYS A 1 489 ? -3.131 -12.703 -9.875 1 98.38 489 LYS A C 1
ATOM 3744 O O . LYS A 1 489 ? -2.803 -12.109 -8.852 1 98.38 489 LYS A O 1
ATOM 3749 N N . LEU A 1 490 ? -3.496 -12.07 -10.969 1 98.44 490 LEU A N 1
ATOM 3750 C CA . LEU A 1 490 ? -3.488 -10.617 -11.094 1 98.44 490 LEU A CA 1
ATOM 3751 C C . LEU A 1 490 ? -4.422 -9.977 -10.07 1 98.44 490 LEU A C 1
ATOM 3753 O O . LEU A 1 490 ? -4.008 -9.109 -9.305 1 98.44 490 LEU A O 1
ATOM 3757 N N . LEU A 1 491 ? -5.633 -10.469 -9.992 1 98.56 491 LEU A N 1
ATOM 3758 C CA . LEU A 1 491 ? -6.633 -9.898 -9.094 1 98.56 491 LEU A CA 1
ATOM 3759 C C . LEU A 1 491 ? -6.352 -10.297 -7.648 1 98.56 491 LEU A C 1
ATOM 3761 O O . LEU A 1 491 ? -6.457 -9.477 -6.738 1 98.56 491 LEU A O 1
ATOM 3765 N N . GLY A 1 492 ? -6.039 -11.609 -7.441 1 98.62 492 GLY A N 1
ATOM 3766 C CA . GLY A 1 492 ? -5.762 -12.086 -6.098 1 98.62 492 GLY A CA 1
ATOM 3767 C C . GLY A 1 492 ? -4.664 -11.305 -5.398 1 98.62 492 GLY A C 1
ATOM 3768 O O . GLY A 1 492 ? -4.797 -10.953 -4.227 1 98.62 492 GLY A O 1
ATOM 3769 N N . ALA A 1 493 ? -3.576 -11.031 -6.121 1 98.5 493 ALA A N 1
ATOM 3770 C CA . ALA A 1 493 ? -2.451 -10.281 -5.562 1 98.5 493 ALA A CA 1
ATOM 3771 C C . ALA A 1 493 ? -2.873 -8.875 -5.156 1 98.5 493 ALA A C 1
ATOM 3773 O O . ALA A 1 493 ? -2.525 -8.406 -4.07 1 98.5 493 ALA A O 1
ATOM 3774 N N . ARG A 1 494 ? -3.652 -8.234 -5.996 1 97.94 494 ARG A N 1
ATOM 3775 C CA . ARG A 1 494 ? -4.125 -6.887 -5.699 1 97.94 494 ARG A CA 1
ATOM 3776 C C . ARG A 1 494 ? -5.059 -6.887 -4.496 1 97.94 494 ARG A C 1
ATOM 3778 O O . ARG A 1 494 ? -4.984 -5.996 -3.646 1 97.94 494 ARG A O 1
ATOM 3785 N N . VAL A 1 495 ? -5.918 -7.887 -4.406 1 98.31 495 VAL A N 1
ATOM 3786 C CA . VAL A 1 495 ? -6.883 -7.996 -3.318 1 98.31 495 VAL A CA 1
ATOM 3787 C C . VAL A 1 495 ? -6.152 -8.211 -1.994 1 98.31 495 VAL A C 1
ATOM 3789 O O . VAL A 1 495 ? -6.504 -7.605 -0.979 1 98.31 495 VAL A O 1
ATOM 3792 N N . ALA A 1 496 ? -5.129 -9.023 -1.997 1 98.75 496 ALA A N 1
ATOM 3793 C CA . ALA A 1 496 ? -4.359 -9.289 -0.783 1 98.75 496 ALA A CA 1
ATOM 3794 C C . ALA A 1 496 ? -3.666 -8.023 -0.288 1 98.75 496 ALA A C 1
ATOM 3796 O O . ALA A 1 496 ? -3.699 -7.715 0.906 1 98.75 496 ALA A O 1
ATOM 3797 N N . TRP A 1 497 ? -3.064 -7.285 -1.172 1 98.38 497 TRP A N 1
ATOM 3798 C CA . TRP A 1 497 ? -2.361 -6.051 -0.833 1 98.38 497 TRP A CA 1
ATOM 3799 C C . TRP A 1 497 ? -3.324 -5.016 -0.268 1 98.38 497 TRP A C 1
ATOM 3801 O O . TRP A 1 497 ? -3.051 -4.402 0.768 1 98.38 497 TRP A O 1
ATOM 3811 N N . ALA A 1 498 ? -4.445 -4.871 -0.916 1 97.94 498 ALA A N 1
ATOM 3812 C CA . ALA A 1 498 ? -5.445 -3.896 -0.491 1 97.94 498 ALA A CA 1
ATOM 3813 C C . ALA A 1 498 ? -6.035 -4.27 0.866 1 97.94 498 ALA A C 1
ATOM 3815 O O . ALA A 1 498 ? -6.258 -3.402 1.713 1 97.94 498 ALA A O 1
ATOM 3816 N N . ALA A 1 499 ? -6.301 -5.559 1.055 1 98.38 499 ALA A N 1
ATOM 3817 C CA . ALA A 1 499 ? -6.863 -6.023 2.318 1 98.38 499 ALA A CA 1
ATOM 3818 C C . ALA A 1 499 ? -5.891 -5.797 3.471 1 98.38 499 ALA A C 1
ATOM 3820 O O . ALA A 1 499 ? -6.285 -5.324 4.543 1 98.38 499 ALA A O 1
ATOM 3821 N N . ALA A 1 500 ? -4.625 -6.113 3.24 1 98.75 500 ALA A N 1
ATOM 3822 C CA . ALA A 1 500 ? -3.611 -5.934 4.277 1 98.75 500 ALA A CA 1
ATOM 3823 C C . ALA A 1 500 ? -3.453 -4.457 4.637 1 98.75 500 ALA A C 1
ATOM 3825 O O . ALA A 1 500 ? -3.348 -4.109 5.816 1 98.75 500 ALA A O 1
ATOM 3826 N N . ASP A 1 501 ? -3.455 -3.613 3.652 1 98.38 501 ASP A N 1
ATOM 3827 C CA . ASP A 1 501 ? -3.34 -2.176 3.871 1 98.38 501 ASP A CA 1
ATOM 3828 C C . ASP A 1 501 ? -4.512 -1.648 4.695 1 98.38 501 ASP A C 1
ATOM 3830 O O . ASP A 1 501 ? -4.324 -0.847 5.613 1 98.38 501 ASP A O 1
ATOM 3834 N N . ASN A 1 502 ? -5.727 -2.068 4.363 1 98.06 502 ASN A N 1
ATOM 3835 C CA . ASN A 1 502 ? -6.914 -1.615 5.082 1 98.06 502 ASN A CA 1
ATOM 3836 C C . ASN A 1 502 ? -6.934 -2.127 6.52 1 98.06 502 ASN A C 1
ATOM 3838 O O . ASN A 1 502 ? -7.34 -1.41 7.434 1 98.06 502 ASN A O 1
ATOM 3842 N N . ALA A 1 503 ? -6.551 -3.402 6.691 1 98.69 503 ALA A N 1
ATOM 3843 C CA . ALA A 1 503 ? -6.5 -3.947 8.047 1 98.69 503 ALA A CA 1
ATOM 3844 C C . ALA A 1 503 ? -5.488 -3.189 8.906 1 98.69 503 ALA A C 1
ATOM 3846 O O . ALA A 1 503 ? -5.738 -2.926 10.078 1 98.69 503 ALA A O 1
ATOM 3847 N N . LEU A 1 504 ? -4.348 -2.84 8.297 1 98.69 504 LEU A N 1
ATOM 3848 C CA . LEU A 1 504 ? -3.375 -2.02 9.016 1 98.69 504 LEU A CA 1
ATOM 3849 C C . LEU A 1 504 ? -3.969 -0.659 9.367 1 98.69 504 LEU A C 1
ATOM 3851 O O . LEU A 1 504 ? -3.785 -0.168 10.484 1 98.69 504 LEU A O 1
ATOM 3855 N N . GLN A 1 505 ? -4.684 -0.074 8.445 1 98.5 505 GLN A N 1
ATOM 3856 C CA . GLN A 1 505 ? -5.309 1.225 8.68 1 98.5 505 GLN A CA 1
ATOM 3857 C C . GLN A 1 505 ? -6.293 1.16 9.844 1 98.5 505 GLN A C 1
ATOM 3859 O O . GLN A 1 505 ? -6.359 2.08 10.656 1 98.5 505 GLN A O 1
ATOM 3864 N N . ILE A 1 506 ? -7.031 0.092 9.922 1 98.25 506 ILE A N 1
ATOM 3865 C CA . ILE A 1 506 ? -7.988 -0.106 11.008 1 98.25 506 ILE A CA 1
ATOM 3866 C C . ILE A 1 506 ? -7.254 -0.152 12.344 1 98.25 506 ILE A C 1
ATOM 3868 O O . ILE A 1 506 ? -7.738 0.389 13.344 1 98.25 506 ILE A O 1
ATOM 3872 N N . HIS A 1 507 ? -6.055 -0.694 12.352 1 98.25 507 HIS A N 1
ATOM 3873 C CA . HIS A 1 507 ? -5.254 -0.79 13.57 1 98.25 507 HIS A CA 1
ATOM 3874 C C . HIS A 1 507 ? -4.672 0.566 13.953 1 98.25 507 HIS A C 1
ATOM 3876 O O . HIS A 1 507 ? -4.281 0.776 15.109 1 98.25 507 HIS A O 1
ATOM 3882 N N . GLY A 1 508 ? -4.57 1.523 12.977 1 96.75 508 GLY A N 1
ATOM 3883 C CA . GLY A 1 508 ? -3.934 2.801 13.25 1 96.75 508 GLY A CA 1
ATOM 3884 C C . GLY A 1 508 ? -2.471 2.67 13.633 1 96.75 508 GLY A C 1
ATOM 3885 O O . GLY A 1 508 ? -1.718 1.944 12.977 1 96.75 508 GLY A O 1
ATOM 3886 N N . GLY A 1 509 ? -2.029 3.391 14.617 1 96.38 509 GLY A N 1
ATOM 3887 C CA . GLY A 1 509 ? -0.646 3.346 15.062 1 96.38 509 GLY A CA 1
ATOM 3888 C C . GLY A 1 509 ? -0.197 1.957 15.477 1 96.38 509 GLY A C 1
ATOM 3889 O O . GLY A 1 509 ? 0.933 1.554 15.188 1 96.38 509 GLY A O 1
ATOM 3890 N N . ASN A 1 510 ? -1.115 1.236 16.078 1 97.38 510 ASN A N 1
ATOM 3891 C CA . ASN A 1 510 ? -0.764 -0.106 16.531 1 97.38 510 ASN A CA 1
ATOM 3892 C C . ASN A 1 510 ? -0.431 -1.022 15.359 1 97.38 510 ASN A C 1
ATOM 3894 O O . ASN A 1 510 ? 0.372 -1.947 15.5 1 97.38 510 ASN A O 1
ATOM 3898 N N . GLY A 1 511 ? -1.034 -0.767 14.242 1 97.62 511 GLY A N 1
ATOM 3899 C CA . GLY A 1 511 ? -0.729 -1.558 13.062 1 97.62 511 GLY A CA 1
ATOM 3900 C C . GLY A 1 511 ? 0.694 -1.369 12.57 1 97.62 511 GLY A C 1
ATOM 3901 O O . GLY A 1 511 ? 1.209 -2.193 11.812 1 97.62 511 GLY A O 1
ATOM 3902 N N . PHE A 1 512 ? 1.308 -0.299 12.992 1 96.56 512 PHE A N 1
ATOM 3903 C CA . PHE A 1 512 ? 2.654 0.057 12.562 1 96.56 512 PHE A CA 1
ATOM 3904 C C . PHE A 1 512 ? 3.697 -0.52 13.508 1 96.56 512 PHE A C 1
ATOM 3906 O O . PHE A 1 512 ? 4.883 -0.584 13.172 1 96.56 512 PHE A O 1
ATOM 3913 N N . ALA A 1 513 ? 3.291 -0.92 14.711 1 98.06 513 ALA A N 1
ATOM 3914 C CA . ALA A 1 513 ? 4.164 -1.572 15.688 1 98.06 513 ALA A CA 1
ATOM 3915 C C . ALA A 1 513 ? 4.457 -3.014 15.281 1 98.06 513 ALA A C 1
ATOM 3917 O O . ALA A 1 513 ? 3.545 -3.76 14.906 1 98.06 513 ALA A O 1
ATOM 3918 N N . LEU A 1 514 ? 5.695 -3.451 15.406 1 98 514 LEU A N 1
ATOM 3919 C CA . LEU A 1 514 ? 6.117 -4.785 14.992 1 98 514 LEU A CA 1
ATOM 3920 C C . LEU A 1 514 ? 5.469 -5.852 15.867 1 98 514 LEU A C 1
ATOM 3922 O O . LEU A 1 514 ? 5.348 -7.008 15.461 1 98 514 LEU A O 1
ATOM 3926 N N . GLU A 1 515 ? 5.008 -5.449 17.031 1 96.88 515 GLU A N 1
ATOM 3927 C CA . GLU A 1 515 ? 4.402 -6.406 17.953 1 96.88 515 GLU A CA 1
ATOM 3928 C C . GLU A 1 515 ? 3.074 -6.926 17.406 1 96.88 515 GLU A C 1
ATOM 3930 O O . GLU A 1 515 ? 2.639 -8.023 17.766 1 96.88 515 GLU A O 1
ATOM 3935 N N . TYR A 1 516 ? 2.41 -6.176 16.562 1 98 516 TYR A N 1
ATOM 3936 C CA . TYR A 1 516 ? 1.119 -6.586 16.016 1 98 516 TYR A CA 1
ATOM 3937 C C . TYR A 1 516 ? 1.295 -7.367 14.719 1 98 516 TYR A C 1
ATOM 3939 O O . TYR A 1 516 ? 2.057 -6.957 13.836 1 98 516 TYR A O 1
ATOM 3947 N N . GLN A 1 517 ? 0.521 -8.406 14.578 1 97.88 517 GLN A N 1
ATOM 3948 C CA . GLN A 1 517 ? 0.625 -9.336 13.461 1 97.88 517 GLN A CA 1
ATOM 3949 C C . GLN A 1 517 ? 0.389 -8.625 12.125 1 97.88 517 GLN A C 1
ATOM 3951 O O . GLN A 1 517 ? 0.972 -8.992 11.109 1 97.88 517 GLN A O 1
ATOM 3956 N N . ILE A 1 518 ? -0.443 -7.602 12.117 1 98.69 518 ILE A N 1
ATOM 3957 C CA . ILE A 1 518 ? -0.84 -6.949 10.875 1 98.69 518 ILE A CA 1
ATOM 3958 C C . ILE A 1 518 ? 0.374 -6.285 10.227 1 98.69 518 ILE A C 1
ATOM 3960 O O . ILE A 1 518 ? 0.425 -6.125 9.008 1 98.69 518 ILE A O 1
ATOM 3964 N N . SER A 1 519 ? 1.441 -5.906 11.031 1 98.56 519 SER A N 1
ATOM 3965 C CA . SER A 1 519 ? 2.672 -5.367 10.469 1 98.56 519 SER A CA 1
ATOM 3966 C C . SER A 1 519 ? 3.346 -6.379 9.547 1 98.56 519 SER A C 1
ATOM 3968 O O . SER A 1 519 ? 3.82 -6.023 8.461 1 98.56 519 SER A O 1
ATOM 3970 N N . ARG A 1 520 ? 3.332 -7.648 9.93 1 98.44 520 ARG A N 1
ATOM 3971 C CA . ARG A 1 520 ? 3.869 -8.727 9.102 1 98.44 520 ARG A CA 1
ATOM 3972 C C . ARG A 1 520 ? 2.992 -8.961 7.879 1 98.44 520 ARG A C 1
ATOM 3974 O O . ARG A 1 520 ? 3.5 -9.109 6.766 1 98.44 520 ARG A O 1
ATOM 3981 N N . ILE A 1 521 ? 1.68 -9.055 8.07 1 98.88 521 ILE A N 1
ATOM 3982 C CA . ILE A 1 521 ? 0.744 -9.398 7.008 1 98.88 521 ILE A CA 1
ATOM 3983 C C . ILE A 1 521 ? 0.846 -8.383 5.879 1 98.88 521 ILE A C 1
ATOM 3985 O O . ILE A 1 521 ? 0.781 -8.734 4.699 1 98.88 521 ILE A O 1
ATOM 3989 N N . LEU A 1 522 ? 1.038 -7.09 6.246 1 98.75 522 LEU A N 1
ATOM 3990 C CA . LEU A 1 522 ? 1.237 -6.062 5.227 1 98.75 522 LEU A CA 1
ATOM 3991 C C . LEU A 1 522 ? 2.463 -6.375 4.375 1 98.75 522 LEU A C 1
ATOM 3993 O O . LEU A 1 522 ? 2.395 -6.328 3.145 1 98.75 522 LEU A O 1
ATOM 3997 N N . CYS A 1 523 ? 3.566 -6.699 5.023 1 98.38 523 CYS A N 1
ATOM 3998 C CA . CYS A 1 523 ? 4.801 -6.996 4.309 1 98.38 523 CYS A CA 1
ATOM 3999 C C . CYS A 1 523 ? 4.648 -8.242 3.447 1 98.38 523 CYS A C 1
ATOM 4001 O O . CYS A 1 523 ? 5.074 -8.258 2.291 1 98.38 523 CYS A O 1
ATOM 4003 N N . ASP A 1 524 ? 3.975 -9.25 4.004 1 98.5 524 ASP A N 1
ATOM 4004 C CA . ASP A 1 524 ? 3.768 -10.508 3.293 1 98.5 524 ASP A CA 1
ATOM 4005 C C . ASP A 1 524 ? 2.92 -10.297 2.041 1 98.5 524 ASP A C 1
ATOM 4007 O O . ASP A 1 524 ? 3.16 -10.93 1.01 1 98.5 524 ASP A O 1
ATOM 4011 N N . ALA A 1 525 ? 1.938 -9.469 2.119 1 98.62 525 ALA A N 1
ATOM 4012 C CA . ALA A 1 525 ? 0.99 -9.281 1.025 1 98.62 525 ALA A CA 1
ATOM 4013 C C . ALA A 1 525 ? 1.663 -8.617 -0.173 1 98.62 525 ALA A C 1
ATOM 4015 O O . ALA A 1 525 ? 1.277 -8.852 -1.32 1 98.62 525 ALA A O 1
ATOM 4016 N N . ARG A 1 526 ? 2.682 -7.812 0.104 1 98.06 526 ARG A N 1
ATOM 4017 C CA . ARG A 1 526 ? 3.215 -6.945 -0.94 1 98.06 526 ARG A CA 1
ATOM 4018 C C . ARG A 1 526 ? 3.979 -7.754 -1.984 1 98.06 526 ARG A C 1
ATOM 4020 O O . ARG A 1 526 ? 4.012 -7.387 -3.16 1 98.06 526 ARG A O 1
ATOM 4027 N N . ILE A 1 527 ? 4.566 -8.844 -1.615 1 97.19 527 ILE A N 1
ATOM 4028 C CA . ILE A 1 527 ? 5.406 -9.617 -2.525 1 97.19 527 ILE A CA 1
ATOM 4029 C C . ILE A 1 527 ? 4.531 -10.297 -3.58 1 97.19 527 ILE A C 1
ATOM 4031 O O . ILE A 1 527 ? 5.012 -10.641 -4.664 1 97.19 527 ILE A O 1
ATOM 4035 N N . LEU A 1 528 ? 3.252 -10.469 -3.328 1 98 528 LEU A N 1
ATOM 4036 C CA . LEU A 1 528 ? 2.344 -11.227 -4.188 1 98 528 LEU A CA 1
ATOM 4037 C C . LEU A 1 528 ? 2.158 -10.523 -5.527 1 98 528 LEU A C 1
ATOM 4039 O O . LEU A 1 528 ? 1.86 -11.164 -6.535 1 98 528 LEU A O 1
ATOM 4043 N N . ASN A 1 529 ? 2.395 -9.227 -5.594 1 97.5 529 ASN A N 1
ATOM 4044 C CA . ASN A 1 529 ? 2.279 -8.461 -6.832 1 97.5 529 ASN A CA 1
ATOM 4045 C C . ASN A 1 529 ? 3.566 -8.523 -7.648 1 97.5 529 ASN A C 1
ATOM 4047 O O . ASN A 1 529 ? 3.654 -7.922 -8.727 1 97.5 529 ASN A O 1
ATOM 4051 N N . ILE A 1 530 ? 4.582 -9.281 -7.152 1 96.12 530 ILE A N 1
ATOM 4052 C CA . ILE A 1 530 ? 5.895 -9.242 -7.785 1 96.12 530 ILE A CA 1
ATOM 4053 C C . ILE A 1 530 ? 6.285 -10.641 -8.242 1 96.12 530 ILE A C 1
ATOM 4055 O O . ILE A 1 530 ? 6.566 -10.859 -9.43 1 96.12 530 ILE A O 1
ATOM 4059 N N . PHE A 1 531 ? 6.219 -11.625 -7.309 1 90.5 531 PHE A N 1
ATOM 4060 C CA . PHE A 1 531 ? 6.777 -12.914 -7.695 1 90.5 531 PHE A CA 1
ATOM 4061 C C . PHE A 1 531 ? 5.789 -13.695 -8.555 1 90.5 531 PHE A C 1
ATOM 4063 O O . PHE A 1 531 ? 4.613 -13.336 -8.641 1 90.5 531 PHE A O 1
ATOM 4070 N N . GLU A 1 532 ? 6.289 -14.727 -9.297 1 88.56 532 GLU A N 1
ATOM 4071 C CA . GLU A 1 532 ? 5.527 -15.539 -10.234 1 88.56 532 GLU A CA 1
ATOM 4072 C C . GLU A 1 532 ? 4.934 -14.68 -11.352 1 88.56 532 GLU A C 1
ATOM 4074 O O . GLU A 1 532 ? 3.836 -14.961 -11.836 1 88.56 532 GLU A O 1
ATOM 4079 N N . GLY A 1 533 ? 5.66 -13.609 -11.727 1 90.31 533 GLY A N 1
ATOM 4080 C CA . GLY A 1 533 ? 5.219 -12.641 -12.727 1 90.31 533 GLY A CA 1
ATOM 4081 C C . GLY A 1 533 ? 4.594 -11.398 -12.117 1 90.31 533 GLY A C 1
ATOM 4082 O O . GLY A 1 533 ? 3.473 -11.445 -11.609 1 90.31 533 GLY A O 1
ATOM 4083 N N . ALA A 1 534 ? 5.355 -10.289 -12.203 1 94.12 534 ALA A N 1
ATOM 4084 C CA . ALA A 1 534 ? 4.852 -9.023 -11.688 1 94.12 534 ALA A CA 1
ATOM 4085 C C . ALA A 1 534 ? 3.502 -8.672 -12.305 1 94.12 534 ALA A C 1
ATOM 4087 O O . ALA A 1 534 ? 3.133 -9.211 -13.352 1 94.12 534 ALA A O 1
ATOM 4088 N N . ALA A 1 535 ? 2.74 -7.836 -11.672 1 96.44 535 ALA A N 1
ATOM 4089 C CA . ALA A 1 535 ? 1.406 -7.457 -12.133 1 96.44 535 ALA A CA 1
ATOM 4090 C C . ALA A 1 535 ? 1.442 -6.98 -13.578 1 96.44 535 ALA A C 1
ATOM 4092 O O . ALA A 1 535 ? 0.532 -7.273 -14.359 1 96.44 535 ALA A O 1
ATOM 4093 N N . GLU A 1 536 ? 2.48 -6.262 -14 1 96.56 536 GLU A N 1
ATOM 4094 C CA . GLU A 1 536 ? 2.637 -5.77 -15.367 1 96.56 536 GLU A CA 1
ATOM 4095 C C . GLU A 1 536 ? 2.852 -6.918 -16.344 1 96.56 536 GLU A C 1
ATOM 4097 O O . GLU A 1 536 ? 2.279 -6.926 -17.438 1 96.56 536 GLU A O 1
ATOM 4102 N N . ILE A 1 537 ? 3.641 -7.895 -15.898 1 94.62 537 ILE A N 1
ATOM 4103 C CA . ILE A 1 537 ? 3.916 -9.047 -16.75 1 94.62 537 ILE A CA 1
ATOM 4104 C C . ILE A 1 537 ? 2.652 -9.891 -16.906 1 94.62 537 ILE A C 1
ATOM 4106 O O . ILE A 1 537 ? 2.324 -10.344 -18 1 94.62 537 ILE A O 1
ATOM 4110 N N . GLN A 1 538 ? 1.947 -10.078 -15.773 1 96.19 538 GLN A N 1
ATOM 4111 C CA . GLN A 1 538 ? 0.711 -10.852 -15.828 1 96.19 538 GLN A CA 1
ATOM 4112 C C . GLN A 1 538 ? -0.317 -10.195 -16.734 1 96.19 538 GLN A C 1
ATOM 4114 O O . GLN A 1 538 ? -1.004 -10.875 -17.5 1 96.19 538 GLN A O 1
ATOM 4119 N N . ALA A 1 539 ? -0.449 -8.859 -16.609 1 97.88 539 ALA A N 1
ATOM 4120 C CA . ALA A 1 539 ? -1.365 -8.141 -17.484 1 97.88 539 ALA A CA 1
ATOM 4121 C C . ALA A 1 539 ? -0.964 -8.297 -18.953 1 97.88 539 ALA A C 1
ATOM 4123 O O . ALA A 1 539 ? -1.823 -8.438 -19.828 1 97.88 539 ALA A O 1
ATOM 4124 N N . GLN A 1 540 ? 0.303 -8.266 -19.234 1 96.56 540 GLN A N 1
ATOM 4125 C CA . GLN A 1 540 ? 0.805 -8.414 -20.609 1 96.56 540 GLN A CA 1
ATOM 4126 C C . GLN A 1 540 ? 0.493 -9.805 -21.156 1 96.56 540 GLN A C 1
ATOM 4128 O O . GLN A 1 540 ? 0.104 -9.945 -22.312 1 96.56 540 GLN A O 1
ATOM 4133 N N . VAL A 1 541 ? 0.709 -10.82 -20.312 1 94.25 541 VAL A N 1
ATOM 4134 C CA . VAL A 1 541 ? 0.455 -12.195 -20.719 1 94.25 541 VAL A CA 1
ATOM 4135 C C . VAL A 1 541 ? -1.029 -12.383 -21.031 1 94.25 541 VAL A C 1
ATOM 4137 O O . VAL A 1 541 ? -1.389 -13.008 -22.031 1 94.25 541 VAL A O 1
ATOM 4140 N N . ILE A 1 542 ? -1.887 -11.836 -20.203 1 97.75 542 ILE A N 1
ATOM 4141 C CA . ILE A 1 542 ? -3.328 -11.914 -20.406 1 97.75 542 ILE A CA 1
ATOM 4142 C C . ILE A 1 542 ? -3.701 -11.219 -21.719 1 97.75 542 ILE A C 1
ATOM 4144 O O . ILE A 1 542 ? -4.43 -11.781 -22.531 1 97.75 542 ILE A O 1
ATOM 4148 N N . ALA A 1 543 ? -3.156 -10.023 -21.922 1 98.19 543 ALA A N 1
ATOM 4149 C CA . ALA A 1 543 ? -3.465 -9.258 -23.125 1 98.19 543 ALA A CA 1
ATOM 4150 C C . ALA A 1 543 ? -3.066 -10.016 -24.391 1 98.19 543 ALA A C 1
ATOM 4152 O O . ALA A 1 543 ? -3.836 -10.086 -25.344 1 98.19 543 ALA A O 1
ATOM 4153 N N . ARG A 1 544 ? -1.875 -10.555 -24.359 1 96.44 544 ARG A N 1
ATOM 4154 C CA . ARG A 1 544 ? -1.388 -11.297 -25.516 1 96.44 544 ARG A CA 1
ATOM 4155 C C . ARG A 1 544 ? -2.303 -12.469 -25.844 1 96.44 544 ARG A C 1
ATOM 4157 O O . ARG A 1 544 ? -2.645 -12.703 -27 1 96.44 544 ARG A O 1
ATOM 4164 N N . ARG A 1 545 ? -2.717 -13.164 -24.859 1 96 545 ARG A N 1
ATOM 4165 C CA . ARG A 1 545 ? -3.588 -14.32 -25.047 1 96 545 ARG A CA 1
ATOM 4166 C C . ARG A 1 545 ? -4.949 -13.898 -25.578 1 96 545 ARG A C 1
ATOM 4168 O O . ARG A 1 545 ? -5.562 -14.617 -26.375 1 96 545 ARG A O 1
ATOM 4175 N N . LEU A 1 546 ? -5.469 -12.812 -25.062 1 97.94 546 LEU A N 1
ATOM 4176 C CA . LEU A 1 546 ? -6.777 -12.32 -25.469 1 97.94 546 LEU A CA 1
ATOM 4177 C C . LEU A 1 546 ? -6.766 -11.914 -26.938 1 97.94 546 LEU A C 1
ATOM 4179 O O . LEU A 1 546 ? -7.789 -12 -27.625 1 97.94 546 LEU A O 1
ATOM 4183 N N . LEU A 1 547 ? -5.645 -11.5 -27.375 1 97.75 547 LEU A N 1
ATOM 4184 C CA . LEU A 1 547 ? -5.578 -10.883 -28.703 1 97.75 547 LEU A CA 1
ATOM 4185 C C . LEU A 1 547 ? -5.078 -11.883 -29.75 1 97.75 547 LEU A C 1
ATOM 4187 O O . LEU A 1 547 ? -5.223 -11.656 -30.953 1 97.75 547 LEU A O 1
ATOM 4191 N N . ASP A 1 548 ? -4.449 -12.992 -29.344 1 90.81 548 ASP A N 1
ATOM 4192 C CA . ASP A 1 548 ? -4.02 -14.055 -30.25 1 90.81 548 ASP A CA 1
ATOM 4193 C C . ASP A 1 548 ? -5.211 -14.867 -30.75 1 90.81 548 ASP A C 1
ATOM 4195 O O . ASP A 1 548 ? -6.145 -15.141 -29.984 1 90.81 548 ASP A O 1
ATOM 4199 N N . MET B 1 1 ? -3.127 6.984 -33 1 33.69 1 MET B N 1
ATOM 4200 C CA . MET B 1 1 ? -3.184 8.406 -33.344 1 33.69 1 MET B CA 1
ATOM 4201 C C . MET B 1 1 ? -2.139 9.195 -32.562 1 33.69 1 MET B C 1
ATOM 4203 O O . MET B 1 1 ? -2.189 9.242 -31.328 1 33.69 1 MET B O 1
ATOM 4207 N N . THR B 1 2 ? -0.98 9.18 -32.969 1 46.16 2 THR B N 1
ATOM 4208 C CA . THR B 1 2 ? 0.219 9.82 -32.438 1 46.16 2 THR B CA 1
ATOM 4209 C C . THR B 1 2 ? -0.038 11.289 -32.125 1 46.16 2 THR B C 1
ATOM 4211 O O . THR B 1 2 ? 0.302 12.164 -32.938 1 46.16 2 THR B O 1
ATOM 4214 N N . GLY B 1 3 ? -1.271 11.594 -31.625 1 59.59 3 GLY B N 1
ATOM 4215 C CA . GLY B 1 3 ? -1.556 13.016 -31.5 1 59.59 3 GLY B CA 1
ATOM 4216 C C . GLY B 1 3 ? -0.543 13.766 -30.656 1 59.59 3 GLY B C 1
ATOM 4217 O O . GLY B 1 3 ? 0.266 13.141 -29.969 1 59.59 3 GLY B O 1
ATOM 4218 N N . GLN B 1 4 ? -0.431 15.039 -30.734 1 83.56 4 GLN B N 1
ATOM 4219 C CA . GLN B 1 4 ? 0.448 15.945 -30 1 83.56 4 GLN B CA 1
ATOM 4220 C C . GLN B 1 4 ? 0.28 15.773 -28.484 1 83.56 4 GLN B C 1
ATOM 4222 O O . GLN B 1 4 ? -0.84 15.812 -27.984 1 83.56 4 GLN B O 1
ATOM 4227 N N . PRO B 1 5 ? 1.337 15.383 -27.844 1 94.31 5 PRO B N 1
ATOM 4228 C CA . PRO B 1 5 ? 1.294 15.148 -26.391 1 94.31 5 PRO B CA 1
ATOM 4229 C C . PRO B 1 5 ? 0.672 16.312 -25.625 1 94.31 5 PRO B C 1
ATOM 4231 O O . PRO B 1 5 ? -0.012 16.094 -24.625 1 94.31 5 PRO B O 1
ATOM 4234 N N . LEU B 1 6 ? 0.808 17.516 -26.156 1 96.81 6 LEU B N 1
ATOM 4235 C CA . LEU B 1 6 ? 0.337 18.688 -25.438 1 96.81 6 LEU B CA 1
ATOM 4236 C C . LEU B 1 6 ? -0.884 19.297 -26.125 1 96.81 6 LEU B C 1
ATOM 4238 O O . LEU B 1 6 ? -0.907 19.438 -27.344 1 96.81 6 LEU B O 1
ATOM 4242 N N . LEU B 1 7 ? -1.848 19.609 -25.328 1 96.75 7 LEU B N 1
ATOM 4243 C CA . LEU B 1 7 ? -3.031 20.281 -25.844 1 96.75 7 LEU B CA 1
ATOM 4244 C C . LEU B 1 7 ? -2.74 21.766 -26.094 1 96.75 7 LEU B C 1
ATOM 4246 O O . LEU B 1 7 ? -2.148 22.438 -25.234 1 96.75 7 LEU B O 1
ATOM 4250 N N . GLY B 1 8 ? -3.088 22.375 -27.266 1 93.12 8 GLY B N 1
ATOM 4251 C CA . GLY B 1 8 ? -2.771 23.734 -27.656 1 93.12 8 GLY B CA 1
ATOM 4252 C C . GLY B 1 8 ? -3.51 24.781 -26.828 1 93.12 8 GLY B C 1
ATOM 4253 O O . GLY B 1 8 ? -3.025 25.906 -26.656 1 93.12 8 GLY B O 1
ATOM 4254 N N . ASP B 1 9 ? -4.66 24.547 -26.297 1 96.12 9 ASP B N 1
ATOM 4255 C CA . ASP B 1 9 ? -5.473 25.484 -25.531 1 96.12 9 ASP B CA 1
ATOM 4256 C C . ASP B 1 9 ? -5.629 25.031 -24.078 1 96.12 9 ASP B C 1
ATOM 4258 O O . ASP B 1 9 ? -6.703 25.172 -23.484 1 96.12 9 ASP B O 1
ATOM 4262 N N . LEU B 1 10 ? -4.562 24.531 -23.516 1 98 10 LEU B N 1
ATOM 4263 C CA . LEU B 1 10 ? -4.578 23.844 -22.234 1 98 10 LEU B CA 1
ATOM 4264 C C . LEU B 1 10 ? -5.051 24.781 -21.125 1 98 10 LEU B C 1
ATOM 4266 O O . LEU B 1 10 ? -5.93 24.422 -20.328 1 98 10 LEU B O 1
ATOM 4270 N N . LEU B 1 11 ? -4.457 25.984 -21 1 98.19 11 LEU B N 1
ATOM 4271 C CA . LEU B 1 11 ? -4.785 26.891 -19.906 1 98.19 11 LEU B CA 1
ATOM 4272 C C . LEU B 1 11 ? -6.254 27.297 -19.969 1 98.19 11 LEU B C 1
ATOM 4274 O O . LEU B 1 11 ? -6.91 27.422 -18.938 1 98.19 11 LEU B O 1
ATOM 4278 N N . THR B 1 12 ? -6.754 27.547 -21.172 1 98.31 12 THR B N 1
ATOM 4279 C CA . THR B 1 12 ? -8.164 27.891 -21.359 1 98.31 12 THR B CA 1
ATOM 4280 C C . THR B 1 12 ? -9.055 26.719 -20.969 1 98.31 12 THR B C 1
ATOM 4282 O O . THR B 1 12 ? -10.062 26.891 -20.281 1 98.31 12 THR B O 1
ATOM 4285 N N . LEU B 1 13 ? -8.695 25.5 -21.406 1 98.38 13 LEU B N 1
ATOM 4286 C CA . LEU B 1 13 ? -9.453 24.297 -21.078 1 98.38 13 LEU B CA 1
ATOM 4287 C C . LEU B 1 13 ? -9.523 24.109 -19.562 1 98.38 13 LEU B C 1
ATOM 4289 O O . LEU B 1 13 ? -10.586 23.781 -19.031 1 98.38 13 LEU B O 1
ATOM 4293 N N . ALA B 1 14 ? -8.367 24.266 -18.938 1 98.69 14 ALA B N 1
ATOM 4294 C CA . ALA B 1 14 ? -8.312 24.109 -17.484 1 98.69 14 ALA B CA 1
ATOM 4295 C C . ALA B 1 14 ? -9.211 25.125 -16.781 1 98.69 14 ALA B C 1
ATOM 4297 O O . ALA B 1 14 ? -9.938 24.781 -15.844 1 98.69 14 ALA B O 1
ATOM 4298 N N . SER B 1 15 ? -9.156 26.406 -17.203 1 98.69 15 SER B N 1
ATOM 4299 C CA . SER B 1 15 ? -9.992 27.453 -16.625 1 98.69 15 SER B CA 1
ATOM 4300 C C . SER B 1 15 ? -11.469 27.156 -16.844 1 98.69 15 SER B C 1
ATOM 4302 O O . SER B 1 15 ? -12.289 27.359 -15.945 1 98.69 15 SER B O 1
ATOM 4304 N N . ASP B 1 16 ? -11.797 26.656 -18.016 1 98.69 16 ASP B N 1
ATOM 4305 C CA . ASP B 1 16 ? -13.188 26.422 -18.391 1 98.69 16 ASP B CA 1
ATOM 4306 C C . ASP B 1 16 ? -13.758 25.219 -17.672 1 98.69 16 ASP B C 1
ATOM 4308 O O . ASP B 1 16 ? -14.977 25.094 -17.516 1 98.69 16 ASP B O 1
ATOM 4312 N N . ALA B 1 17 ? -12.898 24.281 -17.25 1 98.81 17 ALA B N 1
ATOM 4313 C CA . ALA B 1 17 ? -13.352 23.062 -16.578 1 98.81 17 ALA B CA 1
ATOM 4314 C C . ALA B 1 17 ? -13.695 23.328 -15.117 1 98.81 17 ALA B C 1
ATOM 4316 O O . ALA B 1 17 ? -14.516 22.625 -14.531 1 98.81 17 ALA B O 1
ATOM 4317 N N . LEU B 1 18 ? -13.102 24.344 -14.484 1 98.81 18 LEU B N 1
ATOM 4318 C CA . LEU B 1 18 ? -13.164 24.562 -13.039 1 98.81 18 LEU B CA 1
ATOM 4319 C C . LEU B 1 18 ? -14.594 24.891 -12.602 1 98.81 18 LEU B C 1
ATOM 4321 O O . LEU B 1 18 ? -15.094 24.328 -11.625 1 98.81 18 LEU B O 1
ATOM 4325 N N . PRO B 1 19 ? -15.352 25.781 -13.336 1 98.56 19 PRO B N 1
ATOM 4326 C CA . PRO B 1 19 ? -16.703 26.109 -12.883 1 98.56 19 PRO B CA 1
ATOM 4327 C C . PRO B 1 19 ? -17.609 24.875 -12.789 1 98.56 19 PRO B C 1
ATOM 4329 O O . PRO B 1 19 ? -18.453 24.797 -11.891 1 98.56 19 PRO B O 1
ATOM 4332 N N . GLU B 1 20 ? -17.406 23.938 -13.68 1 98 20 GLU B N 1
ATOM 4333 C CA . GLU B 1 20 ? -18.234 22.734 -13.68 1 98 20 GLU B CA 1
ATOM 4334 C C . GLU B 1 20 ? -18 21.906 -12.422 1 98 20 GLU B C 1
ATOM 4336 O O . GLU B 1 20 ? -18.953 21.469 -11.781 1 98 20 GLU B O 1
ATOM 4341 N N . VAL B 1 21 ? -16.766 21.672 -12.07 1 98.12 21 VAL B N 1
ATOM 4342 C CA . VAL B 1 21 ? -16.484 20.828 -10.914 1 98.12 21 VAL B CA 1
ATOM 4343 C C . VAL B 1 21 ? -16.766 21.594 -9.625 1 98.12 21 VAL B C 1
ATOM 4345 O O . VAL B 1 21 ? -17.078 21 -8.602 1 98.12 21 VAL B O 1
ATOM 4348 N N . GLU B 1 22 ? -16.594 22.938 -9.648 1 98.44 22 GLU B N 1
ATOM 4349 C CA . GLU B 1 22 ? -16.969 23.766 -8.508 1 98.44 22 GLU B CA 1
ATOM 4350 C C . GLU B 1 22 ? -18.484 23.703 -8.258 1 98.44 22 GLU B C 1
ATOM 4352 O O . GLU B 1 22 ? -18.922 23.609 -7.117 1 98.44 22 GLU B O 1
ATOM 4357 N N . ALA B 1 23 ? -19.234 23.766 -9.336 1 98.12 23 ALA B N 1
ATOM 4358 C CA . ALA B 1 23 ? -20.688 23.672 -9.227 1 98.12 23 ALA B CA 1
ATOM 4359 C C . ALA B 1 23 ? -21.109 22.297 -8.719 1 98.12 23 ALA B C 1
ATOM 4361 O O . ALA B 1 23 ? -22.047 22.188 -7.93 1 98.12 23 ALA B O 1
ATOM 4362 N N . LEU B 1 24 ? -20.453 21.266 -9.258 1 98.06 24 LEU B N 1
ATOM 4363 C CA . LEU B 1 24 ? -20.719 19.906 -8.797 1 98.06 24 LEU B CA 1
ATOM 4364 C C . LEU B 1 24 ? -20.484 19.797 -7.289 1 98.06 24 LEU B C 1
ATOM 4366 O O . LEU B 1 24 ? -21.297 19.188 -6.582 1 98.06 24 LEU B O 1
ATOM 4370 N N . PHE B 1 25 ? -19.438 20.391 -6.793 1 98.38 25 PHE B N 1
ATOM 4371 C CA . PHE B 1 25 ? -19.109 20.375 -5.371 1 98.38 25 PHE B CA 1
ATOM 4372 C C . PHE B 1 25 ? -20.188 21.094 -4.562 1 98.38 25 PHE B C 1
ATOM 4374 O O . PHE B 1 25 ? -20.641 20.578 -3.529 1 98.38 25 PHE B O 1
ATOM 4381 N N . GLU B 1 26 ? -20.531 22.219 -5.008 1 98.31 26 GLU B N 1
ATOM 4382 C CA . GLU B 1 26 ? -21.531 23 -4.281 1 98.31 26 GLU B CA 1
ATOM 4383 C C . GLU B 1 26 ? -22.859 22.25 -4.207 1 98.31 26 GLU B C 1
ATOM 4385 O O . GLU B 1 26 ? -23.547 22.297 -3.184 1 98.31 26 GLU B O 1
ATOM 4390 N N . THR B 1 27 ? -23.219 21.609 -5.301 1 98.25 27 THR B N 1
ATOM 4391 C CA . THR B 1 27 ? -24.438 20.812 -5.316 1 98.25 27 THR B CA 1
ATOM 4392 C C . THR B 1 27 ? -24.328 19.656 -4.32 1 98.25 27 THR B C 1
ATOM 4394 O O . THR B 1 27 ? -25.281 19.391 -3.576 1 98.25 27 THR B O 1
ATOM 4397 N N . ALA B 1 28 ? -23.219 18.984 -4.328 1 98.38 28 ALA B N 1
ATOM 4398 C CA . ALA B 1 28 ? -22.984 17.875 -3.406 1 98.38 28 ALA B CA 1
ATOM 4399 C C . ALA B 1 28 ? -23.016 18.359 -1.956 1 98.38 28 ALA B C 1
ATOM 4401 O O . ALA B 1 28 ? -23.625 17.703 -1.101 1 98.38 28 ALA B O 1
ATOM 4402 N N . ARG B 1 29 ? -22.312 19.453 -1.707 1 98.56 29 ARG B N 1
ATOM 4403 C CA . ARG B 1 29 ? -22.266 20.016 -0.361 1 98.56 29 ARG B CA 1
ATOM 4404 C C . ARG B 1 29 ? -23.656 20.375 0.145 1 98.56 29 ARG B C 1
ATOM 4406 O O . ARG B 1 29 ? -24.016 20.047 1.279 1 98.56 29 ARG B O 1
ATOM 4413 N N . SER B 1 30 ? -24.438 21.016 -0.706 1 98 30 SER B N 1
ATOM 4414 C CA . SER B 1 30 ? -25.797 21.422 -0.336 1 98 30 SER B CA 1
ATOM 4415 C C . SER B 1 30 ? -26.688 20.203 -0.07 1 98 30 SER B C 1
ATOM 4417 O O . SER B 1 30 ? -27.453 20.188 0.898 1 98 30 SER B O 1
ATOM 4419 N N . ALA B 1 31 ? -26.547 19.219 -0.927 1 97.88 31 ALA B N 1
ATOM 4420 C CA . ALA B 1 31 ? -27.344 18 -0.782 1 97.88 31 ALA B CA 1
ATOM 4421 C C . ALA B 1 31 ? -27.047 17.297 0.533 1 97.88 31 ALA B C 1
ATOM 4423 O O . ALA B 1 31 ? -27.953 16.859 1.245 1 97.88 31 ALA B O 1
ATOM 4424 N N . LEU B 1 32 ? -25.828 17.141 0.833 1 98.31 32 LEU B N 1
ATOM 4425 C CA . LEU B 1 32 ? -25.438 16.438 2.061 1 98.31 32 LEU B CA 1
ATOM 4426 C C . LEU B 1 32 ? -25.812 17.266 3.285 1 98.31 32 LEU B C 1
ATOM 4428 O O . LEU B 1 32 ? -26.25 16.719 4.305 1 98.31 32 LEU B O 1
ATOM 4432 N N . LYS B 1 33 ? -25.562 18.625 3.203 1 98.19 33 LYS B N 1
ATOM 4433 C CA . LYS B 1 33 ? -25.922 19.5 4.324 1 98.19 33 LYS B CA 1
ATOM 4434 C C . LYS B 1 33 ? -27.391 19.344 4.699 1 98.19 33 LYS B C 1
ATOM 4436 O O . LYS B 1 33 ? -27.719 19.266 5.883 1 98.19 33 LYS B O 1
ATOM 4441 N N . GLU B 1 34 ? -28.188 19.297 3.707 1 97.12 34 GLU B N 1
ATOM 4442 C CA . GLU B 1 34 ? -29.625 19.125 3.949 1 97.12 34 GLU B CA 1
ATOM 4443 C C . GLU B 1 34 ? -29.906 17.797 4.66 1 97.12 34 GLU B C 1
ATOM 4445 O O . GLU B 1 34 ? -30.734 17.734 5.559 1 97.12 34 GLU B O 1
ATOM 4450 N N . ARG B 1 35 ? -29.219 16.797 4.309 1 96.56 35 ARG B N 1
ATOM 4451 C CA . ARG B 1 35 ? -29.453 15.453 4.82 1 96.56 35 ARG B CA 1
ATOM 4452 C C . ARG B 1 35 ? -28.953 15.328 6.262 1 96.56 35 ARG B C 1
ATOM 4454 O O . ARG B 1 35 ? -29.5 14.523 7.035 1 96.56 35 ARG B O 1
ATOM 4461 N N . VAL B 1 36 ? -27.938 16.125 6.625 1 97.69 36 VAL B N 1
ATOM 4462 C CA . VAL B 1 36 ? -27.312 15.883 7.918 1 97.69 36 VAL B CA 1
ATOM 4463 C C . VAL B 1 36 ? -27.656 17.016 8.883 1 97.69 36 VAL B C 1
ATOM 4465 O O . VAL B 1 36 ? -27.141 17.062 10.008 1 97.69 36 VAL B O 1
ATOM 4468 N N . THR B 1 37 ? -28.469 17.969 8.461 1 97.25 37 THR B N 1
ATOM 4469 C CA . THR B 1 37 ? -28.875 19.078 9.32 1 97.25 37 THR B CA 1
ATOM 4470 C C . THR B 1 37 ? -30.156 18.734 10.07 1 97.25 37 THR B C 1
ATOM 4472 O O . THR B 1 37 ? -31.141 18.297 9.469 1 97.25 37 THR B O 1
ATOM 4475 N N . THR B 1 38 ? -30.078 18.797 11.328 1 95.5 38 THR B N 1
ATOM 4476 C CA . THR B 1 38 ? -31.219 18.672 12.219 1 95.5 38 THR B CA 1
ATOM 4477 C C . THR B 1 38 ? -31.391 19.922 13.07 1 95.5 38 THR B C 1
ATOM 4479 O O . THR B 1 38 ? -30.453 20.359 13.734 1 95.5 38 THR B O 1
ATOM 4482 N N . ASP B 1 39 ? -32.562 20.484 13.141 1 94.31 39 ASP B N 1
ATOM 4483 C CA . ASP B 1 39 ? -32.906 21.672 13.922 1 94.31 39 ASP B CA 1
ATOM 4484 C C . ASP B 1 39 ? -31.953 22.828 13.578 1 94.31 39 ASP B C 1
ATOM 4486 O O . ASP B 1 39 ? -31.406 23.484 14.477 1 94.31 39 ASP B O 1
ATOM 4490 N N . GLY B 1 40 ? -31.625 22.953 12.305 1 93.44 40 GLY B N 1
ATOM 4491 C CA . GLY B 1 40 ? -30.875 24.094 11.797 1 93.44 40 GLY B CA 1
ATOM 4492 C C . GLY B 1 40 ? -29.375 23.953 11.977 1 93.44 40 GLY B C 1
ATOM 4493 O O . GLY B 1 40 ? -28.625 24.844 11.586 1 93.44 40 GLY B O 1
ATOM 4494 N N . LYS B 1 41 ? -28.969 22.875 12.562 1 95.56 41 LYS B N 1
ATOM 4495 C CA . LYS B 1 41 ? -27.531 22.641 12.766 1 95.56 41 LYS B CA 1
ATOM 4496 C C . LYS B 1 41 ? -27.109 21.281 12.242 1 95.56 41 LYS B C 1
ATOM 4498 O O . LYS B 1 41 ? -27.906 20.344 12.227 1 95.56 41 LYS B O 1
ATOM 4503 N N . VAL B 1 42 ? -25.922 21.188 11.82 1 96.56 42 VAL B N 1
ATOM 4504 C CA . VAL B 1 42 ? -25.359 19.906 11.383 1 96.56 42 VAL B CA 1
ATOM 4505 C C . VAL B 1 42 ? -25.297 18.953 12.57 1 96.56 42 VAL B C 1
ATOM 4507 O O . VAL B 1 42 ? -24.688 19.25 13.594 1 96.56 42 VAL B O 1
ATOM 4510 N N . SER B 1 43 ? -25.938 17.891 12.453 1 96.62 43 SER B N 1
ATOM 4511 C CA . SER B 1 43 ? -26 16.875 13.5 1 96.62 43 SER B CA 1
ATOM 4512 C C . SER B 1 43 ? -24.797 15.938 13.445 1 96.62 43 SER B C 1
ATOM 4514 O O . SER B 1 43 ? -24.516 15.344 12.406 1 96.62 43 SER B O 1
ATOM 4516 N N . SER B 1 44 ? -24.094 15.828 14.555 1 94.06 44 SER B N 1
ATOM 4517 C CA . SER B 1 44 ? -22.969 14.906 14.617 1 94.06 44 SER B CA 1
ATOM 4518 C C . SER B 1 44 ? -23.422 13.469 14.391 1 94.06 44 SER B C 1
ATOM 4520 O O . SER B 1 44 ? -22.734 12.688 13.734 1 94.06 44 SER B O 1
ATOM 4522 N N . LYS B 1 45 ? -24.531 13.133 14.945 1 95.12 45 LYS B N 1
ATOM 4523 C CA . LYS B 1 45 ? -25.078 11.797 14.781 1 95.12 45 LYS B CA 1
ATOM 4524 C C . LYS B 1 45 ? -25.422 11.516 13.32 1 95.12 45 LYS B C 1
ATOM 4526 O O . LYS B 1 45 ? -25.062 10.461 12.781 1 95.12 45 LYS B O 1
ATOM 4531 N N . ALA B 1 46 ? -26.109 12.477 12.68 1 96.56 46 ALA B N 1
ATOM 4532 C CA . ALA B 1 46 ? -26.484 12.312 11.273 1 96.56 46 ALA B CA 1
ATOM 4533 C C . ALA B 1 46 ? -25.234 12.25 10.391 1 96.56 46 ALA B C 1
ATOM 4535 O O . ALA B 1 46 ? -25.203 11.477 9.422 1 96.56 46 ALA B O 1
ATOM 4536 N N . LEU B 1 47 ? -24.297 13.055 10.719 1 96.94 47 LEU B N 1
ATOM 4537 C CA . LEU B 1 47 ? -23.047 13.07 9.953 1 96.94 47 LEU B CA 1
ATOM 4538 C C . LEU B 1 47 ? -22.344 11.727 10.047 1 96.94 47 LEU B C 1
ATOM 4540 O O . LEU B 1 47 ? -21.766 11.258 9.062 1 96.94 47 LEU B O 1
ATOM 4544 N N . GLU B 1 48 ? -22.328 11.117 11.188 1 95.62 48 GLU B N 1
ATOM 4545 C CA . GLU B 1 48 ? -21.719 9.805 11.359 1 95.62 48 GLU B CA 1
ATOM 4546 C C . GLU B 1 48 ? -22.469 8.734 10.578 1 95.62 48 GLU B C 1
ATOM 4548 O O . GLU B 1 48 ? -21.859 7.855 9.969 1 95.62 48 GLU B O 1
ATOM 4553 N N . GLU B 1 49 ? -23.781 8.82 10.625 1 95.5 49 GLU B N 1
ATOM 4554 C CA . GLU B 1 49 ? -24.594 7.879 9.859 1 95.5 49 GLU B CA 1
ATOM 4555 C C . GLU B 1 49 ? -24.297 7.98 8.367 1 95.5 49 GLU B C 1
ATOM 4557 O O . GLU B 1 49 ? -24.344 6.98 7.648 1 95.5 49 GLU B O 1
ATOM 4562 N N . GLU B 1 50 ? -24.016 9.227 7.953 1 97.31 50 GLU B N 1
ATOM 4563 C CA . GLU B 1 50 ? -23.703 9.492 6.551 1 97.31 50 GLU B CA 1
ATOM 4564 C C . GLU B 1 50 ? -22.203 9.602 6.328 1 97.31 50 GLU B C 1
ATOM 4566 O O . GLU B 1 50 ? -21.75 10.359 5.465 1 97.31 50 GLU B O 1
ATOM 4571 N N . GLN B 1 51 ? -21.484 8.867 7.137 1 97.88 51 GLN B N 1
ATOM 4572 C CA . GLN B 1 51 ? -20.031 9.055 7.195 1 97.88 51 GLN B CA 1
ATOM 4573 C C . GLN B 1 51 ? -19.406 8.852 5.824 1 97.88 51 GLN B C 1
ATOM 4575 O O . GLN B 1 51 ? -18.5 9.594 5.438 1 97.88 51 GLN B O 1
ATOM 4580 N N . PHE B 1 52 ? -19.812 7.805 5.062 1 97.19 52 PHE B N 1
ATOM 4581 C CA . PHE B 1 52 ? -19.219 7.555 3.752 1 97.19 52 PHE B CA 1
ATOM 4582 C C . PHE B 1 52 ? -19.469 8.734 2.816 1 97.19 52 PHE B C 1
ATOM 4584 O O . PHE B 1 52 ? -18.547 9.18 2.125 1 97.19 52 PHE B O 1
ATOM 4591 N N . ALA B 1 53 ? -20.688 9.211 2.789 1 97.94 53 ALA B N 1
ATOM 4592 C CA . ALA B 1 53 ? -21.031 10.375 1.968 1 97.94 53 ALA B CA 1
ATOM 4593 C C . ALA B 1 53 ? -20.234 11.594 2.404 1 97.94 53 ALA B C 1
ATOM 4595 O O . ALA B 1 53 ? -19.766 12.375 1.565 1 97.94 53 ALA B O 1
ATOM 4596 N N . ALA B 1 54 ? -20.125 11.781 3.697 1 98.44 54 ALA B N 1
ATOM 4597 C CA . ALA B 1 54 ? -19.359 12.906 4.246 1 98.44 54 ALA B CA 1
ATOM 4598 C C . ALA B 1 54 ? -17.906 12.844 3.809 1 98.44 54 ALA B C 1
ATOM 4600 O O . ALA B 1 54 ? -17.328 13.859 3.404 1 98.44 54 ALA B O 1
ATOM 4601 N N . HIS B 1 55 ? -17.312 11.656 3.906 1 98.38 55 HIS B N 1
ATOM 4602 C CA . HIS B 1 55 ? -15.922 11.5 3.514 1 98.38 55 HIS B CA 1
ATOM 4603 C C . HIS B 1 55 ? -15.758 11.625 2.002 1 98.38 55 HIS B C 1
ATOM 4605 O O . HIS B 1 55 ? -14.734 12.133 1.523 1 98.38 55 HIS B O 1
ATOM 4611 N N . ALA B 1 56 ? -16.75 11.164 1.232 1 98.38 56 ALA B N 1
ATOM 4612 C CA . ALA B 1 56 ? -16.75 11.375 -0.212 1 98.38 56 ALA B CA 1
ATOM 4613 C C . ALA B 1 56 ? -16.75 12.867 -0.543 1 98.38 56 ALA B C 1
ATOM 4615 O O . ALA B 1 56 ? -16.047 13.305 -1.451 1 98.38 56 ALA B O 1
ATOM 4616 N N . LEU B 1 57 ? -17.562 13.633 0.188 1 98.75 57 LEU B N 1
ATOM 4617 C CA . LEU B 1 57 ? -17.594 15.078 -0.003 1 98.75 57 LEU B CA 1
ATOM 4618 C C . LEU B 1 57 ? -16.219 15.688 0.267 1 98.75 57 LEU B C 1
ATOM 4620 O O . LEU B 1 57 ? -15.789 16.594 -0.454 1 98.75 57 LEU B O 1
ATOM 4624 N N . SER B 1 58 ? -15.578 15.219 1.304 1 98.75 58 SER B N 1
ATOM 4625 C CA . SER B 1 58 ? -14.258 15.711 1.662 1 98.75 58 SER B CA 1
ATOM 4626 C C . SER B 1 58 ? -13.258 15.469 0.535 1 98.75 58 SER B C 1
ATOM 4628 O O . SER B 1 58 ? -12.469 16.359 0.203 1 98.75 58 SER B O 1
ATOM 4630 N N . TRP B 1 59 ? -13.266 14.297 -0.053 1 98.62 59 TRP B N 1
ATOM 4631 C CA . TRP B 1 59 ? -12.352 13.977 -1.144 1 98.62 59 TRP B CA 1
ATOM 4632 C C . TRP B 1 59 ? -12.695 14.781 -2.395 1 98.62 59 TRP B C 1
ATOM 4634 O O . TRP B 1 59 ? -11.797 15.25 -3.1 1 98.62 59 TRP B O 1
ATOM 4644 N N . LEU B 1 60 ? -13.992 14.922 -2.68 1 98.75 60 LEU B N 1
ATOM 4645 C CA . LEU B 1 60 ? -14.398 15.758 -3.807 1 98.75 60 LEU B CA 1
ATOM 4646 C C . LEU B 1 60 ? -13.883 17.188 -3.639 1 98.75 60 LEU B C 1
ATOM 4648 O O . LEU B 1 60 ? -13.305 17.75 -4.57 1 98.75 60 LEU B O 1
ATOM 4652 N N . ALA B 1 61 ? -14.07 17.719 -2.412 1 98.81 61 ALA B N 1
ATOM 4653 C CA . ALA B 1 61 ? -13.594 19.078 -2.117 1 98.81 61 ALA B CA 1
ATOM 4654 C C . ALA B 1 61 ? -12.086 19.188 -2.301 1 98.81 61 ALA B C 1
ATOM 4656 O O . ALA B 1 61 ? -11.586 20.188 -2.82 1 98.81 61 ALA B O 1
ATOM 4657 N N . THR B 1 62 ? -11.391 18.188 -1.84 1 98.88 62 THR B N 1
ATOM 4658 C CA . THR B 1 62 ? -9.93 18.156 -1.941 1 98.88 62 THR B CA 1
ATOM 4659 C C . THR B 1 62 ? -9.492 18.156 -3.402 1 98.88 62 THR B C 1
ATOM 4661 O O . THR B 1 62 ? -8.562 18.875 -3.773 1 98.88 62 THR B O 1
ATOM 4664 N N . TYR B 1 63 ? -10.148 17.391 -4.258 1 98.81 63 TYR B N 1
ATOM 4665 C CA . 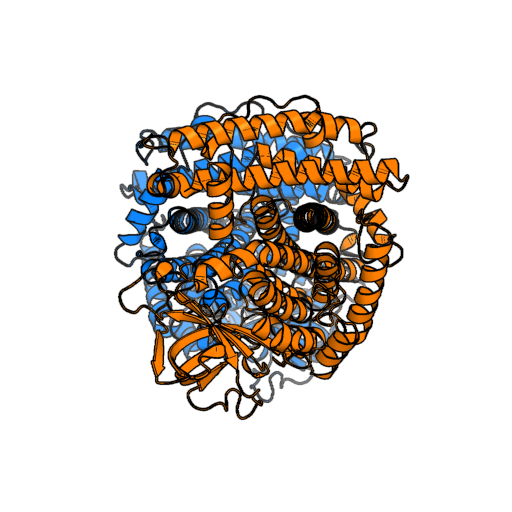TYR B 1 63 ? -9.812 17.328 -5.676 1 98.81 63 TYR B CA 1
ATOM 4666 C C . TYR B 1 63 ? -10.125 18.641 -6.371 1 98.81 63 TYR B C 1
ATOM 4668 O O . TYR B 1 63 ? -9.328 19.125 -7.184 1 98.81 63 TYR B O 1
ATOM 4676 N N . VAL B 1 64 ? -11.242 19.203 -6.047 1 98.88 64 VAL B N 1
ATOM 4677 C CA . VAL B 1 64 ? -11.633 20.469 -6.645 1 98.88 64 VAL B CA 1
ATOM 4678 C C . VAL B 1 64 ? -10.617 21.547 -6.273 1 98.88 64 VAL B C 1
ATOM 4680 O O . VAL B 1 64 ? -10.148 22.297 -7.141 1 98.88 64 VAL B O 1
ATOM 4683 N N . GLU B 1 65 ? -10.266 21.594 -4.965 1 98.81 65 GLU B N 1
ATOM 4684 C CA . GLU B 1 65 ? -9.281 22.578 -4.527 1 98.81 65 GLU B CA 1
ATOM 4685 C C . GLU B 1 65 ? -7.918 22.328 -5.164 1 98.81 65 GLU B C 1
ATOM 4687 O O . GLU B 1 65 ? -7.191 23.266 -5.484 1 98.81 65 GLU B O 1
ATOM 4692 N N . SER B 1 66 ? -7.566 21.094 -5.348 1 98.88 66 SER B N 1
ATOM 4693 C CA . SER B 1 66 ? -6.316 20.75 -6.012 1 98.88 66 SER B CA 1
ATOM 4694 C C . SER B 1 66 ? -6.266 21.297 -7.434 1 98.88 66 SER B C 1
ATOM 4696 O O . SER B 1 66 ? -5.258 21.875 -7.848 1 98.88 66 SER B O 1
ATOM 4698 N N . LEU B 1 67 ? -7.328 21.078 -8.172 1 98.94 67 LEU B N 1
ATOM 4699 C CA . LEU B 1 67 ? -7.383 21.562 -9.547 1 98.94 67 LEU B CA 1
ATOM 4700 C C . LEU B 1 67 ? -7.328 23.078 -9.586 1 98.94 67 LEU B C 1
ATOM 4702 O O . LEU B 1 67 ? -6.66 23.672 -10.445 1 98.94 67 LEU B O 1
ATOM 4706 N N . ARG B 1 68 ? -8.023 23.719 -8.602 1 98.81 68 ARG B N 1
ATOM 4707 C CA . ARG B 1 68 ? -7.977 25.172 -8.492 1 98.81 68 ARG B CA 1
ATOM 4708 C C . ARG B 1 68 ? -6.547 25.656 -8.289 1 98.81 68 ARG B C 1
ATOM 4710 O O . ARG B 1 68 ? -6.102 26.578 -8.961 1 98.81 68 ARG B O 1
ATOM 4717 N N . GLN B 1 69 ? -5.844 24.984 -7.402 1 98.81 69 GLN B N 1
ATOM 4718 C CA . GLN B 1 69 ? -4.488 25.422 -7.074 1 98.81 69 GLN B CA 1
ATOM 4719 C C . GLN B 1 69 ? -3.523 25.125 -8.219 1 98.81 69 GLN B C 1
ATOM 4721 O O . GLN B 1 69 ? -2.588 25.891 -8.461 1 98.81 69 GLN B O 1
ATOM 4726 N N . MET B 1 70 ? -3.709 24.031 -8.945 1 98.88 70 MET B N 1
ATOM 4727 C CA . MET B 1 70 ? -2.871 23.719 -10.094 1 98.88 70 MET B CA 1
ATOM 4728 C C . MET B 1 70 ? -3.047 24.766 -11.195 1 98.88 70 MET B C 1
ATOM 4730 O O . MET B 1 70 ? -2.076 25.156 -11.844 1 98.88 70 MET B O 1
ATOM 4734 N N . ARG B 1 71 ? -4.301 25.141 -11.43 1 98.81 71 ARG B N 1
ATOM 4735 C CA . ARG B 1 71 ? -4.523 26.172 -12.438 1 98.81 71 ARG B CA 1
ATOM 4736 C C . ARG B 1 71 ? -3.9 27.5 -12.008 1 98.81 71 ARG B C 1
ATOM 4738 O O . ARG B 1 71 ? -3.346 28.234 -12.836 1 98.81 71 ARG B O 1
ATOM 4745 N N . ALA B 1 72 ? -4.082 27.828 -10.711 1 98.5 72 ALA B N 1
ATOM 4746 C CA . ALA B 1 72 ? -3.471 29.047 -10.188 1 98.5 72 ALA B CA 1
ATOM 4747 C C . ALA B 1 72 ? -1.953 29.016 -10.344 1 98.5 72 ALA B C 1
ATOM 4749 O O . ALA B 1 72 ? -1.338 30.016 -10.719 1 98.5 72 ALA B O 1
ATOM 4750 N N . TRP B 1 73 ? -1.38 27.906 -10.031 1 98.56 73 TRP B N 1
ATOM 4751 C CA . TRP B 1 73 ? 0.051 27.672 -10.195 1 98.56 73 TRP B CA 1
ATOM 4752 C C . TRP B 1 73 ? 0.485 27.906 -11.633 1 98.56 73 TRP B C 1
ATOM 4754 O O . TRP B 1 73 ? 1.435 28.656 -11.891 1 98.56 73 TRP B O 1
ATOM 4764 N N . ALA B 1 74 ? -0.197 27.328 -12.586 1 98.69 74 ALA B N 1
ATOM 4765 C CA . ALA B 1 74 ? 0.114 27.484 -14.008 1 98.69 74 ALA B CA 1
ATOM 4766 C C . ALA B 1 74 ? -0.001 28.953 -14.422 1 98.69 74 ALA B C 1
ATOM 4768 O O . ALA B 1 74 ? 0.809 29.438 -15.219 1 98.69 74 ALA B O 1
ATOM 4769 N N . GLY B 1 75 ? -1.048 29.594 -13.875 1 98.12 75 GLY B N 1
ATOM 4770 C CA . GLY B 1 75 ? -1.235 31 -14.18 1 98.12 75 GLY B CA 1
ATOM 4771 C C . GLY B 1 75 ? -0.083 31.875 -13.711 1 98.12 75 GLY B C 1
ATOM 4772 O O . GLY B 1 75 ? 0.361 32.75 -14.438 1 98.12 75 GLY B O 1
ATOM 4773 N N . ARG B 1 76 ? 0.35 31.625 -12.477 1 97.25 76 ARG B N 1
ATOM 4774 C CA . ARG B 1 76 ? 1.488 32.375 -11.953 1 97.25 76 ARG B CA 1
ATOM 4775 C C . ARG B 1 76 ? 2.734 32.125 -12.797 1 97.25 76 ARG B C 1
ATOM 4777 O O . ARG B 1 76 ? 3.453 33.094 -13.133 1 97.25 76 ARG B O 1
ATOM 4784 N N . LEU B 1 77 ? 2.979 30.906 -13.195 1 97.81 77 LEU B N 1
ATOM 4785 C CA . LEU B 1 77 ? 4.152 30.578 -14 1 97.81 77 LEU B CA 1
ATOM 4786 C C . LEU B 1 77 ? 4.059 31.219 -15.375 1 97.81 77 LEU B C 1
ATOM 4788 O O . LEU B 1 77 ? 5.07 31.641 -15.938 1 97.81 77 LEU B O 1
ATOM 4792 N N . GLU B 1 78 ? 2.861 31.203 -15.938 1 97.12 78 GLU B N 1
ATOM 4793 C CA . GLU B 1 78 ? 2.666 31.844 -17.234 1 97.12 78 GLU B CA 1
ATOM 4794 C C . GLU B 1 78 ? 3.014 33.312 -17.172 1 97.12 78 GLU B C 1
ATOM 4796 O O . GLU B 1 78 ? 3.719 33.844 -18.047 1 97.12 78 GLU B O 1
ATOM 4801 N N . THR B 1 79 ? 2.529 34 -16.141 1 96.94 79 THR B N 1
ATOM 4802 C CA . THR B 1 79 ? 2.779 35.406 -15.961 1 96.94 79 THR B CA 1
ATOM 4803 C C . THR B 1 79 ? 4.273 35.688 -15.812 1 96.94 79 THR B C 1
ATOM 4805 O O . THR B 1 79 ? 4.773 36.719 -16.281 1 96.94 79 THR B O 1
ATOM 4808 N N . GLU B 1 80 ? 4.961 34.75 -15.234 1 96.06 80 GLU B N 1
ATOM 4809 C CA . GLU B 1 80 ? 6.391 34.906 -14.984 1 96.06 80 GLU B CA 1
ATOM 4810 C C . GLU B 1 80 ? 7.215 34.406 -16.172 1 96.06 80 GLU B C 1
ATOM 4812 O O . GLU B 1 80 ? 8.438 34.562 -16.172 1 96.06 80 GLU B O 1
ATOM 4817 N N . GLY B 1 81 ? 6.609 33.875 -17.203 1 95.94 81 GLY B N 1
ATOM 4818 C CA . GLY B 1 81 ? 7.316 33.344 -18.359 1 95.94 81 GLY B CA 1
ATOM 4819 C C . GLY B 1 81 ? 8.039 32.062 -18.062 1 95.94 81 GLY B C 1
ATOM 4820 O O . GLY B 1 81 ? 9.016 31.703 -18.734 1 95.94 81 GLY B O 1
ATOM 4821 N N . ARG B 1 82 ? 7.609 31.297 -17.047 1 95.81 82 ARG B N 1
ATOM 4822 C CA . ARG B 1 82 ? 8.289 30.078 -16.609 1 95.81 82 ARG B CA 1
ATOM 4823 C C . ARG B 1 82 ? 7.402 28.859 -16.828 1 95.81 82 ARG B C 1
ATOM 4825 O O . ARG B 1 82 ? 7.734 27.75 -16.375 1 95.81 82 ARG B O 1
ATOM 4832 N N . PHE B 1 83 ? 6.215 29.047 -17.469 1 97.56 83 PHE B N 1
ATOM 4833 C CA . PHE B 1 83 ? 5.32 27.938 -17.766 1 97.56 83 PHE B CA 1
ATOM 4834 C C . PHE B 1 83 ? 5.789 27.188 -19 1 97.56 83 PHE B C 1
ATOM 4836 O O . PHE B 1 83 ? 5.273 27.406 -20.109 1 97.56 83 PHE B O 1
ATOM 4843 N N . GLY B 1 84 ? 6.699 26.234 -18.812 1 96.75 84 GLY B N 1
ATOM 4844 C CA . GLY B 1 84 ? 7.289 25.469 -19.906 1 96.75 84 GLY B CA 1
ATOM 4845 C C . GLY B 1 84 ? 6.539 24.188 -20.219 1 96.75 84 GLY B C 1
ATOM 4846 O O . GLY B 1 84 ? 5.445 23.969 -19.688 1 96.75 84 GLY B O 1
ATOM 4847 N N . GLU B 1 85 ? 7.09 23.391 -21.109 1 97.19 85 GLU B N 1
ATOM 4848 C CA . GLU B 1 85 ? 6.438 22.172 -21.594 1 97.19 85 GLU B CA 1
ATOM 4849 C C . GLU B 1 85 ? 6.203 21.172 -20.453 1 97.19 85 GLU B C 1
ATOM 4851 O O . GLU B 1 85 ? 5.152 20.531 -20.391 1 97.19 85 GLU B O 1
ATOM 4856 N N . MET B 1 86 ? 7.188 21 -19.562 1 97.88 86 MET B N 1
ATOM 4857 C CA . MET B 1 86 ? 7.031 20.078 -18.453 1 97.88 86 MET B CA 1
ATOM 4858 C C . MET B 1 86 ? 5.871 20.5 -17.547 1 97.88 86 MET B C 1
ATOM 4860 O O . MET B 1 86 ? 5.043 19.672 -17.172 1 97.88 86 MET B O 1
ATOM 4864 N N . GLU B 1 87 ? 5.855 21.797 -17.234 1 98.44 87 GLU B N 1
ATOM 4865 C CA . GLU B 1 87 ? 4.773 22.328 -16.391 1 98.44 87 GLU B CA 1
ATOM 4866 C C . GLU B 1 87 ? 3.42 22.141 -17.062 1 98.44 87 GLU B C 1
ATOM 4868 O O . GLU B 1 87 ? 2.438 21.781 -16.406 1 98.44 87 GLU B O 1
ATOM 4873 N N . ALA B 1 88 ? 3.418 22.359 -18.359 1 98.69 88 ALA B N 1
ATOM 4874 C CA . ALA B 1 88 ? 2.182 22.203 -19.125 1 98.69 88 ALA B CA 1
ATOM 4875 C C . ALA B 1 88 ? 1.697 20.75 -19.078 1 98.69 88 ALA B C 1
ATOM 4877 O O . ALA B 1 88 ? 0.504 20.5 -18.906 1 98.69 88 ALA B O 1
ATOM 4878 N N . LEU B 1 89 ? 2.605 19.797 -19.25 1 98.75 89 LEU B N 1
ATOM 4879 C CA . LEU B 1 89 ? 2.242 18.391 -19.234 1 98.75 89 LEU B CA 1
ATOM 4880 C C . LEU B 1 89 ? 1.779 17.969 -17.844 1 98.75 89 LEU B C 1
ATOM 4882 O O . LEU B 1 89 ? 0.835 17.188 -17.703 1 98.75 89 LEU B O 1
ATOM 4886 N N . ILE B 1 90 ? 2.426 18.5 -16.812 1 98.81 90 ILE B N 1
ATOM 4887 C CA . ILE B 1 90 ? 2.023 18.203 -15.445 1 98.81 90 ILE B CA 1
ATOM 4888 C C . ILE B 1 90 ? 0.6 18.703 -15.203 1 98.81 90 ILE B C 1
ATOM 4890 O O . ILE B 1 90 ? -0.237 17.969 -14.664 1 98.81 90 ILE B O 1
ATOM 4894 N N . LEU B 1 91 ? 0.344 19.906 -15.633 1 98.94 91 LEU B N 1
ATOM 4895 C CA . LEU B 1 91 ? -0.995 20.469 -15.484 1 98.94 91 LEU B CA 1
ATOM 4896 C C . LEU B 1 91 ? -2.018 19.641 -16.25 1 98.94 91 LEU B C 1
ATOM 4898 O O . LEU B 1 91 ? -3.078 19.312 -15.719 1 98.94 91 LEU B O 1
ATOM 4902 N N . GLN B 1 92 ? -1.692 19.391 -17.516 1 98.88 92 GLN B N 1
ATOM 4903 C CA . GLN B 1 92 ? -2.59 18.688 -18.438 1 98.88 92 GLN B CA 1
ATOM 4904 C C . GLN B 1 92 ? -2.967 17.312 -17.891 1 98.88 92 GLN B C 1
ATOM 4906 O O . GLN B 1 92 ? -4.145 16.953 -17.844 1 98.88 92 GLN B O 1
ATOM 4911 N N . ILE B 1 93 ? -1.968 16.547 -17.453 1 98.75 93 ILE B N 1
ATOM 4912 C CA . ILE B 1 93 ? -2.186 15.195 -16.953 1 98.75 93 ILE B CA 1
ATOM 4913 C C . ILE B 1 93 ? -2.959 15.25 -15.633 1 98.75 93 ILE B C 1
ATOM 4915 O O . ILE B 1 93 ? -3.852 14.43 -15.398 1 98.75 93 ILE B O 1
ATOM 4919 N N . ALA B 1 94 ? -2.67 16.234 -14.758 1 98.88 94 ALA B N 1
ATOM 4920 C CA . ALA B 1 94 ? -3.396 16.406 -13.5 1 98.88 94 ALA B CA 1
ATOM 4921 C C . ALA B 1 94 ? -4.887 16.609 -13.758 1 98.88 94 ALA B C 1
ATOM 4923 O O . ALA B 1 94 ? -5.727 15.945 -13.148 1 98.88 94 ALA B O 1
ATOM 4924 N N . PHE B 1 95 ? -5.203 17.562 -14.617 1 98.88 95 PHE B N 1
ATOM 4925 C CA . PHE B 1 95 ? -6.602 17.844 -14.922 1 98.88 95 PHE B CA 1
ATOM 4926 C C . PHE B 1 95 ? -7.266 16.641 -15.57 1 98.88 95 PHE B C 1
ATOM 4928 O O . PHE B 1 95 ? -8.383 16.266 -15.203 1 98.88 95 PHE B O 1
ATOM 4935 N N . GLY B 1 96 ? -6.602 16.047 -16.578 1 98.44 96 GLY B N 1
ATOM 4936 C CA . GLY B 1 96 ? -7.168 14.883 -17.219 1 98.44 96 GLY B CA 1
ATOM 4937 C C . GLY B 1 96 ? -7.543 13.781 -16.25 1 98.44 96 GLY B C 1
ATOM 4938 O O . GLY B 1 96 ? -8.648 13.242 -16.312 1 98.44 96 GLY B O 1
ATOM 4939 N N . GLU B 1 97 ? -6.645 13.484 -15.336 1 98.31 97 GLU B N 1
ATOM 4940 C CA . GLU B 1 97 ? -6.832 12.359 -14.422 1 98.31 97 GLU B CA 1
ATOM 4941 C C . GLU B 1 97 ? -7.828 12.703 -13.32 1 98.31 97 GLU B C 1
ATOM 4943 O O . GLU B 1 97 ? -8.727 11.914 -13.016 1 98.31 97 GLU B O 1
ATOM 4948 N N . TYR B 1 98 ? -7.664 13.867 -12.68 1 98.62 98 TYR B N 1
ATOM 4949 C CA . TYR B 1 98 ? -8.5 14.195 -11.531 1 98.62 98 TYR B CA 1
ATOM 4950 C C . TYR B 1 98 ? -9.945 14.43 -11.961 1 98.62 98 TYR B C 1
ATOM 4952 O O . TYR B 1 98 ? -10.883 14.102 -11.227 1 98.62 98 TYR B O 1
ATOM 4960 N N . LEU B 1 99 ? -10.141 15.008 -13.172 1 98.69 99 LEU B N 1
ATOM 4961 C CA . LEU B 1 99 ? -11.5 15.148 -13.688 1 98.69 99 LEU B CA 1
ATOM 4962 C C . LEU B 1 99 ? -12.117 13.781 -13.969 1 98.69 99 LEU B C 1
ATOM 4964 O O . LEU B 1 99 ? -13.289 13.555 -13.672 1 98.69 99 LEU B O 1
ATOM 4968 N N . ALA B 1 100 ? -11.32 12.898 -14.555 1 97.62 100 ALA B N 1
ATOM 4969 C CA . ALA B 1 100 ? -11.812 11.547 -14.797 1 97.62 100 ALA B CA 1
ATOM 4970 C C . ALA B 1 100 ? -12.203 10.859 -13.492 1 97.62 100 ALA B C 1
ATOM 4972 O O . ALA B 1 100 ? -13.219 10.164 -13.422 1 97.62 100 ALA B O 1
ATOM 4973 N N . GLN B 1 101 ? -11.445 11.047 -12.461 1 97.81 101 GLN B N 1
ATOM 4974 C CA . GLN B 1 101 ? -11.719 10.414 -11.18 1 97.81 101 GLN B CA 1
ATOM 4975 C C . GLN B 1 101 ? -12.922 11.062 -10.484 1 97.81 101 GLN B C 1
ATOM 4977 O O . GLN B 1 101 ? -13.703 10.375 -9.828 1 97.81 101 GLN B O 1
ATOM 4982 N N . ILE B 1 102 ? -13.023 12.367 -10.602 1 98.25 102 ILE B N 1
ATOM 4983 C CA . ILE B 1 102 ? -14.195 13.039 -10.047 1 98.25 102 ILE B CA 1
ATOM 4984 C C . ILE B 1 102 ? -15.469 12.445 -10.648 1 98.25 102 ILE B C 1
ATOM 4986 O O . ILE B 1 102 ? -16.453 12.219 -9.938 1 98.25 102 ILE B O 1
ATOM 4990 N N . ARG B 1 103 ? -15.43 12.102 -11.898 1 96.75 103 ARG B N 1
ATOM 4991 C CA . ARG B 1 103 ? -16.609 11.586 -12.57 1 96.75 103 ARG B CA 1
ATOM 4992 C C . ARG B 1 103 ? -16.734 10.07 -12.383 1 96.75 103 ARG B C 1
ATOM 4994 O O . ARG B 1 103 ? -17.828 9.531 -12.312 1 96.75 103 ARG B O 1
ATOM 5001 N N . GLY B 1 104 ? -15.594 9.367 -12.297 1 95.75 104 GLY B N 1
ATOM 5002 C CA . GLY B 1 104 ? -15.617 7.914 -12.297 1 95.75 104 GLY B CA 1
ATOM 5003 C C . GLY B 1 104 ? -15.461 7.316 -10.914 1 95.75 104 GLY B C 1
ATOM 5004 O O . GLY B 1 104 ? -15.773 6.145 -10.695 1 95.75 104 GLY B O 1
ATOM 5005 N N . GLY B 1 105 ? -14.938 8.055 -10.016 1 96.56 105 GLY B N 1
ATOM 5006 C CA . GLY B 1 105 ? -14.648 7.617 -8.664 1 96.56 105 GLY B CA 1
ATOM 5007 C C . GLY B 1 105 ? -13.281 8.055 -8.18 1 96.56 105 GLY B C 1
ATOM 5008 O O . GLY B 1 105 ? -12.273 7.828 -8.852 1 96.56 105 GLY B O 1
ATOM 5009 N N . ILE B 1 106 ? -13.258 8.734 -7.023 1 97.5 106 ILE B N 1
ATOM 5010 C CA . ILE B 1 106 ? -12.016 9.188 -6.402 1 97.5 106 ILE B CA 1
ATOM 5011 C C . ILE B 1 106 ? -11.492 8.117 -5.449 1 97.5 106 ILE B C 1
ATOM 5013 O O . ILE B 1 106 ? -12.172 7.73 -4.5 1 97.5 106 ILE B O 1
ATOM 5017 N N . PRO B 1 107 ? -10.32 7.645 -5.715 1 96.56 107 PRO B N 1
ATOM 5018 C CA . PRO B 1 107 ? -9.789 6.637 -4.793 1 96.56 107 PRO B CA 1
ATOM 5019 C C . PRO B 1 107 ? -9.414 7.223 -3.434 1 96.56 107 PRO B C 1
ATOM 5021 O O . PRO B 1 107 ? -8.477 8.016 -3.336 1 96.56 107 PRO B O 1
ATOM 5024 N N . MET B 1 108 ? -10.141 6.797 -2.387 1 95.75 108 MET B N 1
ATOM 5025 C CA . MET B 1 108 ? -9.711 7.117 -1.029 1 95.75 108 MET B CA 1
ATOM 5026 C C . MET B 1 108 ? -8.562 6.219 -0.597 1 95.75 108 MET B C 1
ATOM 5028 O O . MET B 1 108 ? -7.645 6.668 0.094 1 95.75 108 MET B O 1
ATOM 5032 N N . SER B 1 109 ? -8.648 4.98 -0.934 1 92.06 109 SER B N 1
ATOM 5033 C CA . SER B 1 109 ? -7.645 3.92 -0.891 1 92.06 109 SER B CA 1
ATOM 5034 C C . SER B 1 109 ? -7.797 2.969 -2.074 1 92.06 109 SER B C 1
ATOM 5036 O O . SER B 1 109 ? -8.578 3.23 -2.99 1 92.06 109 SER B O 1
ATOM 5038 N N . GLN B 1 110 ? -7.027 1.948 -2.109 1 85.88 110 GLN B N 1
ATOM 5039 C CA . GLN B 1 110 ? -7.09 1.039 -3.25 1 85.88 110 GLN B CA 1
ATOM 5040 C C . GLN B 1 110 ? -8.461 0.371 -3.344 1 85.88 110 GLN B C 1
ATOM 5042 O O . GLN B 1 110 ? -8.938 0.069 -4.441 1 85.88 110 GLN B O 1
ATOM 5047 N N . THR B 1 111 ? -9.25 0.187 -2.188 1 84.69 111 THR B N 1
ATOM 5048 C CA . THR B 1 111 ? -10.516 -0.536 -2.234 1 84.69 111 THR B CA 1
ATOM 5049 C C . THR B 1 111 ? -11.672 0.38 -1.849 1 84.69 111 THR B C 1
ATOM 5051 O O . THR B 1 111 ? -12.805 -0.082 -1.668 1 84.69 111 THR B O 1
ATOM 5054 N N . GLU B 1 112 ? -11.328 1.618 -1.636 1 93.25 112 GLU B N 1
ATOM 5055 C CA . GLU B 1 112 ? -12.359 2.6 -1.324 1 93.25 112 GLU B CA 1
ATOM 5056 C C . GLU B 1 112 ? -12.445 3.674 -2.404 1 93.25 112 GLU B C 1
ATOM 5058 O O . GLU B 1 112 ? -11.461 4.359 -2.684 1 93.25 112 GLU B O 1
ATOM 5063 N N . THR B 1 113 ? -13.578 3.762 -2.977 1 96.31 113 THR B N 1
ATOM 5064 C CA . THR B 1 113 ? -13.789 4.758 -4.02 1 96.31 113 THR B CA 1
ATOM 5065 C C . THR B 1 113 ? -14.945 5.68 -3.658 1 96.31 113 THR B C 1
ATOM 5067 O O . THR B 1 113 ? -16.062 5.215 -3.387 1 96.31 113 THR B O 1
ATOM 5070 N N . ALA B 1 114 ? -14.68 6.953 -3.607 1 96.5 114 ALA B N 1
ATOM 5071 C CA . ALA B 1 114 ? -15.703 7.965 -3.363 1 96.5 114 ALA B CA 1
ATOM 5072 C C . ALA B 1 114 ? -16.344 8.422 -4.672 1 96.5 114 ALA B C 1
ATOM 5074 O O . ALA B 1 114 ? -15.648 8.805 -5.609 1 96.5 114 ALA B O 1
ATOM 5075 N N . ARG B 1 115 ? -17.594 8.305 -4.773 1 96.62 115 ARG B N 1
ATOM 5076 C CA . ARG B 1 115 ? -18.344 8.766 -5.941 1 96.62 115 ARG B CA 1
ATOM 5077 C C . ARG B 1 115 ? -19.391 9.789 -5.551 1 96.62 115 ARG B C 1
ATOM 5079 O O . ARG B 1 115 ? -19.891 9.781 -4.422 1 96.62 115 ARG B O 1
ATOM 5086 N N . VAL B 1 116 ? -19.719 10.727 -6.438 1 95.19 116 VAL B N 1
ATOM 5087 C CA . VAL B 1 116 ? -20.703 11.758 -6.141 1 95.19 116 VAL B CA 1
ATOM 5088 C C . VAL B 1 116 ? -22.078 11.125 -5.918 1 95.19 116 VAL B C 1
ATOM 5090 O O . VAL B 1 116 ? -22.922 11.672 -5.199 1 95.19 116 VAL B O 1
ATOM 5093 N N . GLN B 1 117 ? -22.281 9.969 -6.492 1 92.69 117 GLN B N 1
ATOM 5094 C CA . GLN B 1 117 ? -23.516 9.219 -6.281 1 92.69 117 GLN B CA 1
ATOM 5095 C C . GLN B 1 117 ? -23.672 8.836 -4.816 1 92.69 117 GLN B C 1
ATOM 5097 O O . GLN B 1 117 ? -24.797 8.703 -4.324 1 92.69 117 GLN B O 1
ATOM 5102 N N . ASP B 1 118 ? -22.594 8.609 -4.121 1 92.88 118 ASP B N 1
ATOM 5103 C CA . ASP B 1 118 ? -22.625 8.281 -2.699 1 92.88 118 ASP B CA 1
ATOM 5104 C C . ASP B 1 118 ? -23.219 9.43 -1.889 1 92.88 118 ASP B C 1
ATOM 5106 O O . ASP B 1 118 ? -23.703 9.227 -0.778 1 92.88 118 ASP B O 1
ATOM 5110 N N . ILE B 1 119 ? -23.125 10.672 -2.467 1 96.31 119 ILE B N 1
ATOM 5111 C CA . ILE B 1 119 ? -23.625 11.875 -1.796 1 96.31 119 ILE B CA 1
ATOM 5112 C C . ILE B 1 119 ? -25.062 12.148 -2.207 1 96.31 119 ILE B C 1
ATOM 5114 O O . ILE B 1 119 ? -25.734 12.992 -1.613 1 96.31 119 ILE B O 1
ATOM 5118 N N . GLY B 1 120 ? -25.531 11.484 -3.258 1 92.44 120 GLY B N 1
ATOM 5119 C CA . GLY B 1 120 ? -26.922 11.594 -3.676 1 92.44 120 GLY B CA 1
ATOM 5120 C C . GLY B 1 120 ? -27.109 12.531 -4.855 1 92.44 120 GLY B C 1
ATOM 5121 O O . GLY B 1 120 ? -28.203 13.055 -5.059 1 92.44 120 GLY B O 1
ATOM 5122 N N . ILE B 1 121 ? -26 12.727 -5.547 1 93.81 121 ILE B N 1
ATOM 5123 C CA . ILE B 1 121 ? -26.156 13.633 -6.68 1 93.81 121 ILE B CA 1
ATOM 5124 C C . ILE B 1 121 ? -25.812 12.906 -7.977 1 93.81 121 ILE B C 1
ATOM 5126 O O . ILE B 1 121 ? -25.094 11.898 -7.965 1 93.81 121 ILE B O 1
ATOM 5130 N N . GLU B 1 122 ? -26.297 13.398 -9.078 1 89.44 122 GLU B N 1
ATOM 5131 C CA . GLU B 1 122 ? -26.062 12.836 -10.398 1 89.44 122 GLU B CA 1
ATOM 5132 C C . GLU B 1 122 ? -25 13.633 -11.156 1 89.44 122 GLU B C 1
ATOM 5134 O O . GLU B 1 122 ? -24.922 14.859 -11.023 1 89.44 122 GLU B O 1
ATOM 5139 N N . LEU B 1 123 ? -24.016 13.117 -11.898 1 89.12 123 LEU B N 1
ATOM 5140 C CA . LEU B 1 123 ? -22.906 13.734 -12.617 1 89.12 123 LEU B CA 1
ATOM 5141 C C . LEU B 1 123 ? -23.375 14.344 -13.93 1 89.12 123 LEU B C 1
ATOM 5143 O O . LEU B 1 123 ? -22.797 15.32 -14.414 1 89.12 123 LEU B O 1
ATOM 5147 N N . GLY B 1 124 ? -24.578 14.219 -14.398 1 86.5 124 GLY B N 1
ATOM 5148 C CA . GLY B 1 124 ? -24.969 14.664 -15.727 1 86.5 124 GLY B CA 1
ATOM 5149 C C . GLY B 1 124 ? -23.891 14.492 -16.766 1 86.5 124 GLY B C 1
ATOM 5150 O O . GLY B 1 124 ? -22.891 13.812 -16.516 1 86.5 124 GLY B O 1
ATOM 5151 N N . HIS B 1 125 ? -23.938 15.07 -17.984 1 92.62 125 HIS B N 1
ATOM 5152 C CA . HIS B 1 125 ? -22.922 15.031 -19.031 1 92.62 125 HIS B CA 1
ATOM 5153 C C . HIS B 1 125 ? -21.844 16.078 -18.812 1 92.62 125 HIS B C 1
ATOM 5155 O O . HIS B 1 125 ? -22.125 17.188 -18.391 1 92.62 125 HIS B O 1
ATOM 5161 N N . PRO B 1 126 ? -20.719 15.68 -19.016 1 95.69 126 PRO B N 1
ATOM 5162 C CA . PRO B 1 126 ? -19.641 16.672 -18.844 1 95.69 126 PRO B CA 1
ATOM 5163 C C . PRO B 1 126 ? -19.688 17.781 -19.891 1 95.69 126 PRO B C 1
ATOM 5165 O O . PRO B 1 126 ? -20.031 17.531 -21.047 1 95.69 126 PRO B O 1
ATOM 5168 N N . GLY B 1 127 ? -19.328 18.953 -19.422 1 97.31 127 GLY B N 1
ATOM 5169 C CA . GLY B 1 127 ? -19.109 20.031 -20.375 1 97.31 127 GLY B CA 1
ATOM 5170 C C . GLY B 1 127 ? -17.938 19.766 -21.312 1 97.31 127 GLY B C 1
ATOM 5171 O O . GLY B 1 127 ? -17.188 18.797 -21.125 1 97.31 127 GLY B O 1
ATOM 5172 N N . GLU B 1 128 ? -17.812 20.578 -22.281 1 97.5 128 GLU B N 1
ATOM 5173 C CA . GLU B 1 128 ? -16.828 20.375 -23.359 1 97.5 128 GLU B CA 1
ATOM 5174 C C . GLU B 1 128 ? -15.414 20.344 -22.797 1 97.5 128 GLU B C 1
ATOM 5176 O O . GLU B 1 128 ? -14.633 19.453 -23.141 1 97.5 128 GLU B O 1
ATOM 5181 N N . ALA B 1 129 ? -15.039 21.312 -22 1 98.38 129 ALA B N 1
ATOM 5182 C CA . ALA B 1 129 ? -13.68 21.391 -21.469 1 98.38 129 ALA B CA 1
ATOM 5183 C C . ALA B 1 129 ? -13.336 20.156 -20.641 1 98.38 129 ALA B C 1
ATOM 5185 O O . ALA B 1 129 ? -12.25 19.594 -20.766 1 98.38 129 ALA B O 1
ATOM 5186 N N . VAL B 1 130 ? -14.273 19.719 -19.766 1 98.38 130 VAL B N 1
ATOM 5187 C CA . VAL B 1 130 ? -14.078 18.547 -18.922 1 98.38 130 VAL B CA 1
ATOM 5188 C C . VAL B 1 130 ? -13.953 17.297 -19.797 1 98.38 130 VAL B C 1
ATOM 5190 O O . VAL B 1 130 ? -13.047 16.484 -19.578 1 98.38 130 VAL B O 1
ATOM 5193 N N . ARG B 1 131 ? -14.836 17.156 -20.766 1 96.75 131 ARG B N 1
ATOM 5194 C CA . ARG B 1 131 ? -14.812 16.016 -21.656 1 96.75 131 ARG B CA 1
ATOM 5195 C C . ARG B 1 131 ? -13.477 15.922 -22.406 1 96.75 131 ARG B C 1
ATOM 5197 O O . ARG B 1 131 ? -12.883 14.852 -22.5 1 96.75 131 ARG B O 1
ATOM 5204 N N . ARG B 1 132 ? -13.031 17.031 -22.938 1 97.19 132 ARG B N 1
ATOM 5205 C CA . ARG B 1 132 ? -11.797 17.062 -23.719 1 97.19 132 ARG B CA 1
ATOM 5206 C C . ARG B 1 132 ? -10.594 16.719 -22.844 1 97.19 132 ARG B C 1
ATOM 5208 O O . ARG B 1 132 ? -9.703 15.992 -23.266 1 97.19 132 ARG B O 1
ATOM 5215 N N . LEU B 1 133 ? -10.547 17.266 -21.641 1 98.25 133 LEU B N 1
ATOM 5216 C CA . LEU B 1 133 ? -9.438 17.016 -20.734 1 98.25 133 LEU B CA 1
ATOM 5217 C C . LEU B 1 133 ? -9.43 15.555 -20.281 1 98.25 133 LEU B C 1
ATOM 5219 O O . LEU B 1 133 ? -8.359 14.953 -20.141 1 98.25 133 LEU B O 1
ATOM 5223 N N . ILE B 1 134 ? -10.602 14.977 -20.047 1 97 134 ILE B N 1
ATOM 5224 C CA . ILE B 1 134 ? -10.672 13.57 -19.656 1 97 134 ILE B CA 1
ATOM 5225 C C . ILE B 1 134 ? -10.188 12.695 -20.812 1 97 134 ILE B C 1
ATOM 5227 O O . ILE B 1 134 ? -9.461 11.719 -20.594 1 97 134 ILE B O 1
ATOM 5231 N N . GLN B 1 135 ? -10.516 13.055 -22.016 1 95 135 GLN B N 1
ATOM 5232 C CA . GLN B 1 135 ? -10.227 12.227 -23.188 1 95 135 GLN B CA 1
ATOM 5233 C C . GLN B 1 135 ? -8.766 12.367 -23.609 1 95 135 GLN B C 1
ATOM 5235 O O . GLN B 1 135 ? -8.148 11.398 -24.047 1 95 135 GLN B O 1
ATOM 5240 N N . ALA B 1 136 ? -8.219 13.578 -23.453 1 96.12 136 ALA B N 1
ATOM 5241 C CA . ALA B 1 136 ? -6.957 13.836 -24.125 1 96.12 136 ALA B CA 1
ATOM 5242 C C . ALA B 1 136 ? -5.902 14.359 -23.156 1 96.12 136 ALA B C 1
ATOM 5244 O O . ALA B 1 136 ? -4.75 14.57 -23.547 1 96.12 136 ALA B O 1
ATOM 5245 N N . GLY B 1 137 ? -6.281 14.562 -21.922 1 97.5 137 GLY B N 1
ATOM 5246 C CA . GLY B 1 137 ? -5.367 15.18 -20.984 1 97.5 137 GLY B CA 1
ATOM 5247 C C . GLY B 1 137 ? -4.309 14.227 -20.469 1 97.5 137 GLY B C 1
ATOM 5248 O O . GLY B 1 137 ? -3.133 14.586 -20.359 1 97.5 137 GLY B O 1
ATOM 5249 N N . ASN B 1 138 ? -4.668 13.023 -20.094 1 97.38 138 ASN B N 1
ATOM 5250 C CA . ASN B 1 138 ? -3.77 12.031 -19.516 1 97.38 138 ASN B CA 1
ATOM 5251 C C . ASN B 1 138 ? -3.566 10.844 -20.453 1 97.38 138 ASN B C 1
ATOM 5253 O O . ASN B 1 138 ? -3.887 9.711 -20.094 1 97.38 138 ASN B O 1
ATOM 5257 N N . THR B 1 139 ? -2.959 11.109 -21.594 1 96.12 139 THR B N 1
ATOM 5258 C CA . THR B 1 139 ? -2.736 10.07 -22.609 1 96.12 139 THR B CA 1
ATOM 5259 C C . THR B 1 139 ? -1.372 9.422 -22.422 1 96.12 139 THR B C 1
ATOM 5261 O O . THR B 1 139 ? -0.489 9.992 -21.766 1 96.12 139 THR B O 1
ATOM 5264 N N . PRO B 1 140 ? -1.174 8.195 -22.969 1 95.06 140 PRO B N 1
ATOM 5265 C CA . PRO B 1 140 ? 0.154 7.582 -22.938 1 95.06 140 PRO B CA 1
ATOM 5266 C C . PRO B 1 140 ? 1.229 8.469 -23.562 1 95.06 140 PRO B C 1
ATOM 5268 O O . PRO B 1 140 ? 2.355 8.523 -23.078 1 95.06 140 PRO B O 1
ATOM 5271 N N . ALA B 1 141 ? 0.868 9.164 -24.609 1 96.31 141 ALA B N 1
ATOM 5272 C CA . ALA B 1 141 ? 1.822 10.047 -25.266 1 96.31 141 ALA B CA 1
ATOM 5273 C C . ALA B 1 141 ? 2.234 11.195 -24.344 1 96.31 141 ALA B C 1
ATOM 5275 O O . ALA B 1 141 ? 3.404 11.586 -24.328 1 96.31 141 ALA B O 1
ATOM 5276 N N . ALA B 1 142 ? 1.257 11.789 -23.641 1 97.94 142 ALA B N 1
ATOM 5277 C CA . ALA B 1 142 ? 1.556 12.867 -22.703 1 97.94 142 ALA B CA 1
ATOM 5278 C C . ALA B 1 142 ? 2.479 12.383 -21.594 1 97.94 142 ALA B C 1
ATOM 5280 O O . ALA B 1 142 ? 3.447 13.062 -21.234 1 97.94 142 ALA B O 1
ATOM 5281 N N . ARG B 1 143 ? 2.223 11.219 -21.031 1 97.94 143 ARG B N 1
ATOM 5282 C CA . ARG B 1 143 ? 3.053 10.656 -19.969 1 97.94 143 ARG B CA 1
ATOM 5283 C C . ARG B 1 143 ? 4.465 10.375 -20.469 1 97.94 143 ARG B C 1
ATOM 5285 O O . ARG B 1 143 ? 5.445 10.68 -19.781 1 97.94 143 ARG B O 1
ATOM 5292 N N . ALA B 1 144 ? 4.52 9.766 -21.641 1 97.62 144 ALA B N 1
ATOM 5293 C CA . ALA B 1 144 ? 5.828 9.445 -22.203 1 97.62 144 ALA B CA 1
ATOM 5294 C C . ALA B 1 144 ? 6.656 10.703 -22.422 1 97.62 144 ALA B C 1
ATOM 5296 O O . ALA B 1 144 ? 7.863 10.711 -22.172 1 97.62 144 ALA B O 1
ATOM 5297 N N . ARG B 1 145 ? 5.992 11.75 -22.969 1 98.12 145 ARG B N 1
ATOM 5298 C CA . ARG B 1 145 ? 6.695 13.008 -23.203 1 98.12 145 ARG B CA 1
ATOM 5299 C C . ARG B 1 145 ? 7.164 13.625 -21.875 1 98.12 145 ARG B C 1
ATOM 5301 O O . ARG B 1 145 ? 8.281 14.133 -21.797 1 98.12 145 ARG B O 1
ATOM 5308 N N . LEU B 1 146 ? 6.324 13.594 -20.875 1 98.5 146 LEU B N 1
ATOM 5309 C CA . LEU B 1 146 ? 6.715 14.102 -19.578 1 98.5 146 LEU B CA 1
ATOM 5310 C C . LEU B 1 146 ? 7.941 13.359 -19.047 1 98.5 146 LEU B C 1
ATOM 5312 O O . LEU B 1 146 ? 8.891 13.992 -18.578 1 98.5 146 LEU B O 1
ATOM 5316 N N . VAL B 1 147 ? 7.965 12.047 -19.156 1 98.31 147 VAL B N 1
ATOM 5317 C CA . VAL B 1 147 ? 9.07 11.25 -18.641 1 98.31 147 VAL B CA 1
ATOM 5318 C C . VAL B 1 147 ? 10.344 11.562 -19.438 1 98.31 147 VAL B C 1
ATOM 5320 O O . VAL B 1 147 ? 11.438 11.609 -18.875 1 98.31 147 VAL B O 1
ATOM 5323 N N . ALA B 1 148 ? 10.164 11.758 -20.734 1 97.69 148 ALA B N 1
ATOM 5324 C CA . ALA B 1 148 ? 11.32 12.156 -21.547 1 97.69 148 ALA B CA 1
ATOM 5325 C C . ALA B 1 148 ? 11.93 13.453 -21.016 1 97.69 148 ALA B C 1
ATOM 5327 O O . ALA B 1 148 ? 13.148 13.586 -20.953 1 97.69 148 ALA B O 1
ATOM 5328 N N . LEU B 1 149 ? 11.078 14.414 -20.688 1 97.88 149 LEU B N 1
ATOM 5329 C CA . LEU B 1 149 ? 11.547 15.68 -20.141 1 97.88 149 LEU B CA 1
ATOM 5330 C C . LEU B 1 149 ? 12.164 15.484 -18.766 1 97.88 149 LEU B C 1
ATOM 5332 O O . LEU B 1 149 ? 13.148 16.141 -18.422 1 97.88 149 LEU B O 1
ATOM 5336 N N . MET B 1 150 ? 11.562 14.617 -18 1 97.88 150 MET B N 1
ATOM 5337 C CA . MET B 1 150 ? 12.086 14.32 -16.656 1 97.88 150 MET B CA 1
ATOM 5338 C C . MET B 1 150 ? 13.5 13.75 -16.75 1 97.88 150 MET B C 1
ATOM 5340 O O . MET B 1 150 ? 14.352 14.062 -15.93 1 97.88 150 MET B O 1
ATOM 5344 N N . ARG B 1 151 ? 13.742 12.859 -17.703 1 96.25 151 ARG B N 1
ATOM 5345 C CA . ARG B 1 151 ? 15.062 12.273 -17.906 1 96.25 151 ARG B CA 1
ATOM 5346 C C . ARG B 1 151 ? 16.094 13.352 -18.25 1 96.25 151 ARG B C 1
ATOM 5348 O O . ARG B 1 151 ? 17.25 13.266 -17.844 1 96.25 151 ARG B O 1
ATOM 5355 N N . ASP B 1 152 ? 15.586 14.398 -18.875 1 92.81 152 ASP B N 1
ATOM 5356 C CA . ASP B 1 152 ? 16.453 15.508 -19.281 1 92.81 152 ASP B CA 1
ATOM 5357 C C . ASP B 1 152 ? 16.391 16.641 -18.266 1 92.81 152 ASP B C 1
ATOM 5359 O O . ASP B 1 152 ? 16.625 17.812 -18.625 1 92.81 152 ASP B O 1
ATOM 5363 N N . ASN B 1 153 ? 16.062 16.359 -17.078 1 86.75 153 ASN B N 1
ATOM 5364 C CA . ASN B 1 153 ? 15.742 17.391 -16.109 1 86.75 153 ASN B CA 1
ATOM 5365 C C . ASN B 1 153 ? 17 18.031 -15.523 1 86.75 153 ASN B C 1
ATOM 5367 O O . ASN B 1 153 ? 16.922 18.875 -14.633 1 86.75 153 ASN B O 1
ATOM 5371 N N . HIS B 1 154 ? 18.078 17.703 -16.047 1 72.31 154 HIS B N 1
ATOM 5372 C CA . HIS B 1 154 ? 19.359 18.359 -15.789 1 72.31 154 HIS B CA 1
ATOM 5373 C C . HIS B 1 154 ? 19.719 18.312 -14.305 1 72.31 154 HIS B C 1
ATOM 5375 O O . HIS B 1 154 ? 20.109 19.312 -13.727 1 72.31 154 HIS B O 1
ATOM 5381 N N . GLY B 1 155 ? 19.375 17.219 -13.594 1 71.69 155 GLY B N 1
ATOM 5382 C CA . GLY B 1 155 ? 19.812 17 -12.227 1 71.69 155 GLY B CA 1
ATOM 5383 C C . GLY B 1 155 ? 18.938 17.656 -11.188 1 71.69 155 GLY B C 1
ATOM 5384 O O . GLY B 1 155 ? 19.188 17.547 -9.992 1 71.69 155 GLY B O 1
ATOM 5385 N N . ARG B 1 156 ? 17.891 18.328 -11.586 1 77.56 156 ARG B N 1
ATOM 5386 C CA . ARG B 1 156 ? 16.969 18.938 -10.633 1 77.56 156 ARG B CA 1
ATOM 5387 C C . ARG B 1 156 ? 16.125 17.875 -9.938 1 77.56 156 ARG B C 1
ATOM 5389 O O . ARG B 1 156 ? 15.711 16.906 -10.555 1 77.56 156 ARG B O 1
ATOM 5396 N N . ALA B 1 157 ? 15.906 18.156 -8.68 1 75.81 157 ALA B N 1
ATOM 5397 C CA . ALA B 1 157 ? 15.172 17.172 -7.887 1 75.81 157 ALA B CA 1
ATOM 5398 C C . ALA B 1 157 ? 13.664 17.281 -8.133 1 75.81 157 ALA B C 1
ATOM 5400 O O . ALA B 1 157 ? 12.969 16.281 -8.227 1 75.81 157 ALA B O 1
ATOM 5401 N N . THR B 1 158 ? 13.234 18.484 -8.312 1 87.88 158 THR B N 1
ATOM 5402 C CA . THR B 1 158 ? 11.805 18.719 -8.508 1 87.88 158 THR B CA 1
ATOM 5403 C C . THR B 1 158 ? 11.469 18.766 -10 1 87.88 158 THR B C 1
ATOM 5405 O O . THR B 1 158 ? 12.117 19.453 -10.773 1 87.88 158 THR B O 1
ATOM 5408 N N . PHE B 1 159 ? 10.547 18.031 -10.391 1 93.44 159 PHE B N 1
ATOM 5409 C CA . PHE B 1 159 ? 10.062 18.062 -11.766 1 93.44 159 PHE B CA 1
ATOM 5410 C C . PHE B 1 159 ? 8.984 19.125 -11.945 1 93.44 159 PHE B C 1
ATOM 5412 O O . PHE B 1 159 ? 7.902 19.031 -11.359 1 93.44 159 PHE B O 1
ATOM 5419 N N . GLY B 1 160 ? 9.289 20.141 -12.781 1 93 160 GLY B N 1
ATOM 5420 C CA . GLY B 1 160 ? 8.453 21.312 -12.938 1 93 160 GLY B CA 1
ATOM 5421 C C . GLY B 1 160 ? 8.812 22.422 -11.969 1 93 160 GLY B C 1
ATOM 5422 O O . GLY B 1 160 ? 9.422 22.188 -10.922 1 93 160 GLY B O 1
ATOM 5423 N N . ALA B 1 161 ? 8.484 23.625 -12.359 1 95.88 161 ALA B N 1
ATOM 5424 C CA . ALA B 1 161 ? 8.703 24.75 -11.469 1 95.88 161 ALA B CA 1
ATOM 5425 C C . ALA B 1 161 ? 7.785 24.688 -10.25 1 95.88 161 ALA B C 1
ATOM 5427 O O . ALA B 1 161 ? 6.609 24.344 -10.375 1 95.88 161 ALA B O 1
ATOM 5428 N N . SER B 1 162 ? 8.289 24.938 -9.109 1 95.12 162 SER B N 1
ATOM 5429 C CA . SER B 1 162 ? 7.504 24.844 -7.887 1 95.12 162 SER B CA 1
ATOM 5430 C C . SER B 1 162 ? 6.492 25.984 -7.793 1 95.12 162 SER B C 1
ATOM 5432 O O . SER B 1 162 ? 5.441 25.844 -7.16 1 95.12 162 SER B O 1
ATOM 5434 N N . GLY B 1 163 ? 6.816 27.109 -8.352 1 95.12 163 GLY B N 1
ATOM 5435 C CA . GLY B 1 163 ? 5.988 28.297 -8.25 1 95.12 163 GLY B CA 1
ATOM 5436 C C . GLY B 1 163 ? 6.32 29.156 -7.039 1 95.12 163 GLY B C 1
ATOM 5437 O O . GLY B 1 163 ? 5.684 30.188 -6.805 1 95.12 163 GLY B O 1
ATOM 5438 N N . LEU B 1 164 ? 7.324 28.828 -6.289 1 94.81 164 LEU B N 1
ATOM 5439 C CA . LEU B 1 164 ? 7.758 29.594 -5.125 1 94.81 164 LEU B CA 1
ATOM 5440 C C . LEU B 1 164 ? 8.602 30.797 -5.547 1 94.81 164 LEU B C 1
ATOM 5442 O O . LEU B 1 164 ? 9.141 30.828 -6.656 1 94.81 164 LEU B O 1
ATOM 5446 N N . ASP B 1 165 ? 8.672 31.828 -4.719 1 94.12 165 ASP B N 1
ATOM 5447 C CA . ASP B 1 165 ? 9.516 32.969 -5.008 1 94.12 165 ASP B CA 1
ATOM 5448 C C . ASP B 1 165 ? 10.992 32.656 -4.793 1 94.12 165 ASP B C 1
ATOM 5450 O O . ASP B 1 165 ? 11.328 31.547 -4.379 1 94.12 165 ASP B O 1
ATOM 5454 N N . GLU B 1 166 ? 11.805 33.562 -5.121 1 95.12 166 GLU B N 1
ATOM 5455 C CA . GLU B 1 166 ? 13.25 33.344 -5.145 1 95.12 166 GLU B CA 1
ATOM 5456 C C . GLU B 1 166 ? 13.789 33.062 -3.748 1 95.12 166 GLU B C 1
ATOM 5458 O O . GLU B 1 166 ? 14.727 32.25 -3.584 1 95.12 166 GLU B O 1
ATOM 5463 N N . GLU B 1 167 ? 13.266 33.719 -2.789 1 95.75 167 GLU B N 1
ATOM 5464 C CA . GLU B 1 167 ? 13.719 33.531 -1.416 1 95.75 167 GLU B CA 1
ATOM 5465 C C . GLU B 1 167 ? 13.469 32.094 -0.95 1 95.75 167 GLU B C 1
ATOM 5467 O O . GLU B 1 167 ? 14.359 31.453 -0.393 1 95.75 167 GLU B O 1
ATOM 5472 N N . LEU B 1 168 ? 12.273 31.609 -1.134 1 97.12 168 LEU B N 1
ATOM 5473 C CA . LEU B 1 168 ? 11.914 30.25 -0.751 1 97.12 168 LEU B CA 1
ATOM 5474 C C . LEU B 1 168 ? 12.727 29.234 -1.551 1 97.12 168 LEU B C 1
ATOM 5476 O O . LEU B 1 168 ? 13.102 28.188 -1.025 1 97.12 168 LEU B O 1
ATOM 5480 N N . GLU B 1 169 ? 13.023 29.531 -2.811 1 96.25 169 GLU B N 1
ATOM 5481 C CA . GLU B 1 169 ? 13.836 28.641 -3.625 1 96.25 169 GLU B CA 1
ATOM 5482 C C . GLU B 1 169 ? 15.266 28.562 -3.092 1 96.25 169 GLU B C 1
ATOM 5484 O O . GLU B 1 169 ? 15.898 27.5 -3.156 1 96.25 169 GLU B O 1
ATOM 5489 N N . MET B 1 170 ? 15.742 29.703 -2.662 1 96.62 170 MET B N 1
ATOM 5490 C CA . MET B 1 170 ? 17.078 29.719 -2.078 1 96.62 170 MET B CA 1
ATOM 5491 C C . MET B 1 170 ? 17.125 28.859 -0.816 1 96.62 170 MET B C 1
ATOM 5493 O O . MET B 1 170 ? 18.094 28.109 -0.601 1 96.62 170 MET B O 1
ATOM 5497 N N . ILE B 1 171 ? 16.094 28.984 -0.008 1 96.94 171 ILE B N 1
ATOM 5498 C CA . ILE B 1 171 ? 15.984 28.141 1.183 1 96.94 171 ILE B CA 1
ATOM 5499 C C . ILE B 1 171 ? 15.93 26.672 0.778 1 96.94 171 ILE B C 1
ATOM 5501 O O . ILE B 1 171 ? 16.641 25.844 1.354 1 96.94 171 ILE B O 1
ATOM 5505 N N . ARG B 1 172 ? 15.141 26.359 -0.177 1 96.81 172 ARG B N 1
ATOM 5506 C CA . ARG B 1 172 ? 15.023 25 -0.682 1 96.81 172 ARG B CA 1
ATOM 5507 C C . ARG B 1 172 ? 16.391 24.438 -1.086 1 96.81 172 ARG B C 1
ATOM 5509 O O . ARG B 1 172 ? 16.75 23.328 -0.702 1 96.81 172 ARG B O 1
ATOM 5516 N N . ASP B 1 173 ? 17.141 25.203 -1.832 1 96.12 173 ASP B N 1
ATOM 5517 C CA . ASP B 1 173 ? 18.438 24.766 -2.348 1 96.12 173 ASP B CA 1
ATOM 5518 C C . ASP B 1 173 ? 19.406 24.469 -1.208 1 96.12 173 ASP B C 1
ATOM 5520 O O . ASP B 1 173 ? 20.188 23.516 -1.272 1 96.12 173 ASP B O 1
ATOM 5524 N N . GLN B 1 174 ? 19.359 25.312 -0.285 1 96.88 174 GLN B N 1
ATOM 5525 C CA . GLN B 1 174 ? 20.234 25.141 0.863 1 96.88 174 GLN B CA 1
ATOM 5526 C C . GLN B 1 174 ? 19.969 23.812 1.577 1 96.88 174 GLN B C 1
ATOM 5528 O O . GLN B 1 174 ? 20.891 23.047 1.852 1 96.88 174 GLN B O 1
ATOM 5533 N N . PHE B 1 175 ? 18.766 23.531 1.864 1 97.69 175 PHE B N 1
ATOM 5534 C CA . PHE B 1 175 ? 18.438 22.344 2.633 1 97.69 175 PHE B CA 1
ATOM 5535 C C . PHE B 1 175 ? 18.484 21.094 1.751 1 97.69 175 PHE B C 1
ATOM 5537 O O . PHE B 1 175 ? 18.703 19.984 2.242 1 97.69 175 PHE B O 1
ATOM 5544 N N . ARG B 1 176 ? 18.219 21.266 0.465 1 97.19 176 ARG B N 1
ATOM 5545 C CA . ARG B 1 176 ? 18.438 20.156 -0.465 1 97.19 176 ARG B CA 1
ATOM 5546 C C . ARG B 1 176 ? 19.891 19.688 -0.418 1 97.19 176 ARG B C 1
ATOM 5548 O O . ARG B 1 176 ? 20.156 18.5 -0.354 1 97.19 176 ARG B O 1
ATOM 5555 N N . ARG B 1 177 ? 20.812 20.625 -0.462 1 97.31 177 ARG B N 1
ATOM 5556 C CA . ARG B 1 177 ? 22.234 20.297 -0.414 1 97.31 177 ARG B CA 1
ATOM 5557 C C . ARG B 1 177 ? 22.594 19.594 0.886 1 97.31 177 ARG B C 1
ATOM 5559 O O . ARG B 1 177 ? 23.312 18.578 0.872 1 97.31 177 ARG B O 1
ATOM 5566 N N . PHE B 1 178 ? 22.109 20.109 1.936 1 98.19 178 PHE B N 1
ATOM 5567 C CA . PHE B 1 178 ? 22.344 19.484 3.227 1 98.19 178 PHE B CA 1
ATOM 5568 C C . PHE B 1 178 ? 21.812 18.047 3.244 1 98.19 178 PHE B C 1
ATOM 5570 O O . PHE B 1 178 ? 22.516 17.125 3.662 1 98.19 178 PHE B O 1
ATOM 5577 N N . ALA B 1 179 ? 20.547 17.859 2.814 1 98.12 179 ALA B N 1
ATOM 5578 C CA . ALA B 1 179 ? 19.922 16.531 2.801 1 98.12 179 ALA B CA 1
ATOM 5579 C C . ALA B 1 179 ? 20.703 15.57 1.924 1 98.12 179 ALA B C 1
ATOM 5581 O O . ALA B 1 179 ? 20.922 14.414 2.299 1 98.12 179 ALA B O 1
ATOM 5582 N N . ASP B 1 180 ? 21.156 16.031 0.751 1 97.44 180 ASP B N 1
ATOM 5583 C CA . ASP B 1 180 ? 21.875 15.195 -0.207 1 97.44 180 ASP B CA 1
ATOM 5584 C C . ASP B 1 180 ? 23.234 14.781 0.331 1 97.44 180 ASP B C 1
ATOM 5586 O O . ASP B 1 180 ? 23.688 13.648 0.106 1 97.44 180 ASP B O 1
ATOM 5590 N N . GLU B 1 181 ? 23.859 15.664 1.058 1 98 181 GLU B N 1
ATOM 5591 C CA . GLU B 1 181 ? 25.25 15.445 1.45 1 98 181 GLU B CA 1
ATOM 5592 C C . GLU B 1 181 ? 25.344 14.766 2.816 1 98 181 GLU B C 1
ATOM 5594 O O . GLU B 1 181 ? 26.203 13.914 3.039 1 98 181 GLU B O 1
ATOM 5599 N N . ARG B 1 182 ? 24.391 15.133 3.672 1 98.31 182 ARG B N 1
ATOM 5600 C CA . ARG B 1 182 ? 24.625 14.789 5.07 1 98.31 182 ARG B CA 1
ATOM 5601 C C . ARG B 1 182 ? 23.578 13.789 5.559 1 98.31 182 ARG B C 1
ATOM 5603 O O . ARG B 1 182 ? 23.781 13.117 6.574 1 98.31 182 ARG B O 1
ATOM 5610 N N . VAL B 1 183 ? 22.5 13.625 4.863 1 98.56 183 VAL B N 1
ATOM 5611 C CA . VAL B 1 183 ? 21.406 12.812 5.379 1 98.56 183 VAL B CA 1
ATOM 5612 C C . VAL B 1 183 ? 21.188 11.594 4.484 1 98.56 183 VAL B C 1
ATOM 5614 O O . VAL B 1 183 ? 21.391 10.461 4.922 1 98.56 183 VAL B O 1
ATOM 5617 N N . ALA B 1 184 ? 20.922 11.789 3.203 1 97.88 184 ALA B N 1
ATOM 5618 C CA . ALA B 1 184 ? 20.469 10.773 2.26 1 97.88 184 ALA B CA 1
ATOM 5619 C C . ALA B 1 184 ? 21.438 9.594 2.217 1 97.88 184 ALA B C 1
ATOM 5621 O O . ALA B 1 184 ? 21.031 8.438 2.225 1 97.88 184 ALA B O 1
ATOM 5622 N N . PRO B 1 185 ? 22.781 9.82 2.209 1 98.06 185 PRO B N 1
ATOM 5623 C CA . PRO B 1 185 ? 23.703 8.688 2.096 1 98.06 185 PRO B CA 1
ATOM 5624 C C . PRO B 1 185 ? 23.688 7.785 3.324 1 98.06 185 PRO B C 1
ATOM 5626 O O . PRO B 1 185 ? 24.141 6.641 3.262 1 98.06 185 PRO B O 1
ATOM 5629 N N . HIS B 1 186 ? 23.125 8.273 4.449 1 98.31 186 HIS B N 1
ATOM 5630 C CA . HIS B 1 186 ? 23.25 7.559 5.715 1 98.31 186 HIS B CA 1
ATOM 5631 C C . HIS B 1 186 ? 21.906 7.062 6.211 1 98.31 186 HIS B C 1
ATOM 5633 O O . HIS B 1 186 ? 21.844 6.172 7.062 1 98.31 186 HIS B O 1
ATOM 5639 N N . ALA B 1 187 ? 20.875 7.609 5.707 1 98.38 187 ALA B N 1
ATOM 5640 C CA . ALA B 1 187 ? 19.531 7.414 6.234 1 98.38 187 ALA B CA 1
ATOM 5641 C C . ALA B 1 187 ? 19.141 5.938 6.242 1 98.38 187 ALA B C 1
ATOM 5643 O O . ALA B 1 187 ? 18.578 5.438 7.215 1 98.38 187 ALA B O 1
ATOM 5644 N N . HIS B 1 188 ? 19.406 5.227 5.172 1 98.44 188 HIS B N 1
ATOM 5645 C CA . HIS B 1 188 ? 19.047 3.816 5.082 1 98.44 188 HIS B CA 1
ATOM 5646 C C . HIS B 1 188 ? 19.766 2.996 6.145 1 98.44 188 HIS B C 1
ATOM 5648 O O . HIS B 1 188 ? 19.203 2.066 6.715 1 98.44 188 HIS B O 1
ATOM 5654 N N . GLY B 1 189 ? 21.031 3.297 6.387 1 98.31 189 GLY B N 1
ATOM 5655 C CA . GLY B 1 189 ? 21.781 2.629 7.438 1 98.31 189 GLY B CA 1
ATOM 5656 C C . GLY B 1 189 ? 21.203 2.854 8.82 1 98.31 189 GLY B C 1
ATOM 5657 O O . GLY B 1 189 ? 21.094 1.914 9.609 1 98.31 189 GLY B O 1
ATOM 5658 N N . TRP B 1 190 ? 20.828 4.188 9.156 1 98.25 190 TRP B N 1
ATOM 5659 C CA . TRP B 1 190 ? 20.188 4.488 10.43 1 98.25 190 TRP B CA 1
ATOM 5660 C C . TRP B 1 190 ? 18.922 3.654 10.609 1 98.25 190 TRP B C 1
ATOM 5662 O O . TRP B 1 190 ? 18.672 3.129 11.695 1 98.25 190 TRP B O 1
ATOM 5672 N N . HIS B 1 191 ? 18.156 3.521 9.516 1 98.06 191 HIS B N 1
ATOM 5673 C CA . HIS B 1 191 ? 16.922 2.73 9.523 1 98.06 191 HIS B CA 1
ATOM 5674 C C . HIS B 1 191 ? 17.219 1.261 9.805 1 98.06 191 HIS B C 1
ATOM 5676 O O . HIS B 1 191 ? 16.594 0.65 10.664 1 98.06 191 HIS B O 1
ATOM 5682 N N . MET B 1 192 ? 18.172 0.65 9.078 1 97.56 192 MET B N 1
ATOM 5683 C CA . MET B 1 192 ? 18.453 -0.777 9.164 1 97.56 192 MET B CA 1
ATOM 5684 C C . MET B 1 192 ? 18.969 -1.146 10.555 1 97.56 192 MET B C 1
ATOM 5686 O O . MET B 1 192 ? 18.672 -2.23 11.062 1 97.56 192 MET B O 1
ATOM 5690 N N . ARG B 1 193 ? 19.656 -0.206 11.219 1 97.25 193 ARG B N 1
ATOM 5691 C CA . ARG B 1 193 ? 20.234 -0.483 12.531 1 97.25 193 ARG B CA 1
ATOM 5692 C C . ARG B 1 193 ? 19.328 0.003 13.648 1 97.25 193 ARG B C 1
ATOM 5694 O O . ARG B 1 193 ? 19.688 -0.073 14.828 1 97.25 193 ARG B O 1
ATOM 5701 N N . ASP B 1 194 ? 18.141 0.569 13.289 1 96.12 194 ASP B N 1
ATOM 5702 C CA . ASP B 1 194 ? 17.203 1.155 14.242 1 96.12 194 ASP B CA 1
ATOM 5703 C C . ASP B 1 194 ? 17.922 2.115 15.188 1 96.12 194 ASP B C 1
ATOM 5705 O O . ASP B 1 194 ? 17.797 1.99 16.406 1 96.12 194 ASP B O 1
ATOM 5709 N N . GLU B 1 195 ? 18.656 3.004 14.617 1 96.44 195 GLU B N 1
ATOM 5710 C CA . GLU B 1 195 ? 19.406 4.004 15.375 1 96.44 195 GLU B CA 1
ATOM 5711 C C . GLU B 1 195 ? 18.703 5.355 15.359 1 96.44 195 GLU B C 1
ATOM 5713 O O . GLU B 1 195 ? 18 5.688 14.391 1 96.44 195 GLU B O 1
ATOM 5718 N N . LEU B 1 196 ? 18.859 6.047 16.438 1 96.88 196 LEU B N 1
ATOM 5719 C CA . LEU B 1 196 ? 18.469 7.453 16.406 1 96.88 196 LEU B CA 1
ATOM 5720 C C . LEU B 1 196 ? 19.328 8.242 15.438 1 96.88 196 LEU B C 1
ATOM 5722 O O . LEU B 1 196 ? 20.516 7.945 15.266 1 96.88 196 LEU B O 1
ATOM 5726 N N . ILE B 1 197 ? 18.719 9.219 14.789 1 97.75 197 ILE B N 1
ATOM 5727 C CA . ILE B 1 197 ? 19.484 10.156 13.977 1 97.75 197 ILE B CA 1
ATOM 5728 C C . ILE B 1 197 ? 20.641 10.727 14.797 1 97.75 197 ILE B C 1
ATOM 5730 O O . ILE B 1 197 ? 20.438 11.227 15.906 1 97.75 197 ILE B O 1
ATOM 5734 N N . PRO B 1 198 ? 21.828 10.727 14.297 1 97.69 198 PRO B N 1
ATOM 5735 C CA . PRO B 1 198 ? 22.984 11.172 15.07 1 97.69 198 PRO B CA 1
ATOM 5736 C C . PRO B 1 198 ? 22.844 12.617 15.562 1 97.69 198 PRO B C 1
ATOM 5738 O O . PRO B 1 198 ? 22.328 13.469 14.844 1 97.69 198 PRO B O 1
ATOM 5741 N N . MET B 1 199 ? 23.391 12.875 16.75 1 96.56 199 MET B N 1
ATOM 5742 C CA . MET B 1 199 ? 23.328 14.203 17.344 1 96.56 199 MET B CA 1
ATOM 5743 C C . MET B 1 199 ? 24.031 15.227 16.453 1 96.56 199 MET B C 1
ATOM 5745 O O . MET B 1 199 ? 23.641 16.391 16.406 1 96.56 199 MET B O 1
ATOM 5749 N N . GLU B 1 200 ? 25.031 14.734 15.727 1 97.88 200 GLU B N 1
ATOM 5750 C CA . GLU B 1 200 ? 25.734 15.633 14.82 1 97.88 200 GLU B CA 1
ATOM 5751 C C . GLU B 1 200 ? 24.781 16.234 13.789 1 97.88 200 GLU B C 1
ATOM 5753 O O . GLU B 1 200 ? 24.922 17.391 13.398 1 97.88 200 GLU B O 1
ATOM 5758 N N . ILE B 1 201 ? 23.844 15.453 13.297 1 98.38 201 ILE B N 1
ATOM 5759 C CA . ILE B 1 201 ? 22.844 15.93 12.344 1 98.38 201 ILE B CA 1
ATOM 5760 C C . ILE B 1 201 ? 21.906 16.906 13.039 1 98.38 201 ILE B C 1
ATOM 5762 O O . ILE B 1 201 ? 21.578 17.969 12.484 1 98.38 201 ILE B O 1
ATOM 5766 N N . VAL B 1 202 ? 21.469 16.641 14.234 1 97.81 202 VAL B N 1
ATOM 5767 C CA . VAL B 1 202 ? 20.562 17.5 15 1 97.81 202 VAL B CA 1
ATOM 5768 C C . VAL B 1 202 ? 21.234 18.844 15.266 1 97.81 202 VAL B C 1
ATOM 5770 O O . VAL B 1 202 ? 20.609 19.906 15.109 1 97.81 202 VAL B O 1
ATOM 5773 N N . GLU B 1 203 ? 22.516 18.766 15.656 1 97.88 203 GLU B N 1
ATOM 5774 C CA . GLU B 1 203 ? 23.281 19.984 15.93 1 97.88 203 GLU B CA 1
ATOM 5775 C C . GLU B 1 203 ? 23.453 20.828 14.664 1 97.88 203 GLU B C 1
ATOM 5777 O O . GLU B 1 203 ? 23.359 22.047 14.719 1 97.88 203 GLU B O 1
ATOM 5782 N N . ALA B 1 204 ? 23.703 20.125 13.586 1 98.44 204 ALA B N 1
ATOM 5783 C CA . ALA B 1 204 ? 23.812 20.844 12.32 1 98.44 204 ALA B CA 1
ATOM 5784 C C . ALA B 1 204 ? 22.516 21.547 11.969 1 98.44 204 ALA B C 1
ATOM 5786 O O . ALA B 1 204 ? 22.516 22.688 11.477 1 98.44 204 ALA B O 1
ATOM 5787 N N . LEU B 1 205 ? 21.391 20.922 12.18 1 98.38 205 LEU B N 1
ATOM 5788 C CA . LEU B 1 205 ? 20.078 21.516 11.922 1 98.38 205 LEU B CA 1
ATOM 5789 C C . LEU B 1 205 ? 19.859 22.734 12.828 1 98.38 205 LEU B C 1
ATOM 5791 O O . LEU B 1 205 ? 19.281 23.734 12.398 1 98.38 205 LEU B O 1
ATOM 5795 N N . ALA B 1 206 ? 20.266 22.609 14.055 1 97.94 206 ALA B N 1
ATOM 5796 C CA . ALA B 1 206 ? 20.172 23.734 14.977 1 97.94 206 ALA B CA 1
ATOM 5797 C C . ALA B 1 206 ? 20.969 24.938 14.477 1 97.94 206 ALA B C 1
ATOM 5799 O O . ALA B 1 206 ? 20.484 26.062 14.5 1 97.94 206 ALA B O 1
ATOM 5800 N N . GLU B 1 207 ? 22.188 24.641 14.023 1 97.62 207 GLU B N 1
ATOM 5801 C CA . GLU B 1 207 ? 23.062 25.688 13.508 1 97.62 207 GLU B CA 1
ATOM 5802 C C . GLU B 1 207 ? 22.453 26.359 12.273 1 97.62 207 GLU B C 1
ATOM 5804 O O . GLU B 1 207 ? 22.625 27.562 12.055 1 97.62 207 GLU B O 1
ATOM 5809 N N . MET B 1 208 ? 21.734 25.531 11.555 1 97.38 208 MET B N 1
ATOM 5810 C CA . MET B 1 208 ? 21.125 26.047 10.336 1 97.38 208 MET B CA 1
ATOM 5811 C C . MET B 1 208 ? 19.812 26.766 10.656 1 97.38 208 MET B C 1
ATOM 5813 O O . MET B 1 208 ? 19.203 27.359 9.766 1 97.38 208 MET B O 1
ATOM 5817 N N . GLY B 1 209 ? 19.406 26.734 11.906 1 97.06 209 GLY B N 1
ATOM 5818 C CA . GLY B 1 209 ? 18.266 27.516 12.359 1 97.06 209 GLY B CA 1
ATOM 5819 C C . GLY B 1 209 ? 16.938 26.797 12.195 1 97.06 209 GLY B C 1
ATOM 5820 O O . GLY B 1 209 ? 15.875 27.406 12.297 1 97.06 209 GLY B O 1
ATOM 5821 N N . VAL B 1 210 ? 16.922 25.5 11.953 1 97.94 210 VAL B N 1
ATOM 5822 C CA . VAL B 1 210 ? 15.727 24.719 11.641 1 97.94 210 VAL B CA 1
ATOM 5823 C C . VAL B 1 210 ? 14.766 24.766 12.82 1 97.94 210 VAL B C 1
ATOM 5825 O O . VAL B 1 210 ? 13.547 24.891 12.641 1 97.94 210 VAL B O 1
ATOM 5828 N N . PHE B 1 211 ? 15.203 24.734 14.047 1 98 211 PHE B N 1
ATOM 5829 C CA . PHE B 1 211 ? 14.352 24.594 15.219 1 98 211 PHE B CA 1
ATOM 5830 C C . PHE B 1 211 ? 13.727 25.938 15.586 1 98 211 PHE B C 1
ATOM 5832 O O . PHE B 1 211 ? 12.758 26 16.344 1 98 211 PHE B O 1
ATOM 5839 N N . GLY B 1 212 ? 14.227 27.047 15.156 1 97.56 212 GLY B N 1
ATOM 5840 C CA . GLY B 1 212 ? 13.688 28.375 15.406 1 97.56 212 GLY B CA 1
ATOM 5841 C C . GLY B 1 212 ? 13.195 29.062 14.148 1 97.56 212 GLY B C 1
ATOM 5842 O O . GLY B 1 212 ? 13.008 30.297 14.141 1 97.56 212 GLY B O 1
ATOM 5843 N N . LEU B 1 213 ? 12.969 28.312 13.109 1 96.81 213 LEU B N 1
ATOM 5844 C CA . LEU B 1 213 ? 12.734 28.859 11.773 1 96.81 213 LEU B CA 1
ATOM 5845 C C . LEU B 1 213 ? 11.57 29.844 11.789 1 96.81 213 LEU B C 1
ATOM 5847 O O . LEU B 1 213 ? 11.672 30.938 11.234 1 96.81 213 LEU B O 1
ATOM 5851 N N . THR B 1 214 ? 10.453 29.453 12.422 1 95.44 214 THR B N 1
ATOM 5852 C CA . THR B 1 214 ? 9.25 30.281 12.398 1 95.44 214 THR B CA 1
ATOM 5853 C C . THR B 1 214 ? 9.078 31.016 13.719 1 95.44 214 THR B C 1
ATOM 5855 O O . THR B 1 214 ? 8.086 31.734 13.914 1 95.44 214 THR B O 1
ATOM 5858 N N . ILE B 1 215 ? 9.945 30.844 14.703 1 97.81 215 ILE B N 1
ATOM 5859 C CA . ILE B 1 215 ? 9.891 31.562 15.977 1 97.81 215 ILE B CA 1
ATOM 5860 C C . ILE B 1 215 ? 10.273 33.031 15.758 1 97.81 215 ILE B C 1
ATOM 5862 O O . ILE B 1 215 ? 11.242 33.312 15.055 1 97.81 215 ILE B O 1
ATOM 5866 N N . PRO B 1 216 ? 9.5 33.969 16.344 1 97.75 216 PRO B N 1
ATOM 5867 C CA . PRO B 1 216 ? 9.812 35.406 16.172 1 97.75 216 PRO B CA 1
ATOM 5868 C C . PRO B 1 216 ? 11.25 35.75 16.531 1 97.75 216 PRO B C 1
ATOM 5870 O O . PRO B 1 216 ? 11.812 35.156 17.453 1 97.75 216 PRO B O 1
ATOM 5873 N N . GLU B 1 217 ? 11.758 36.719 15.914 1 98.12 217 GLU B N 1
ATOM 5874 C CA . GLU B 1 217 ? 13.141 37.156 16.125 1 98.12 217 GLU B CA 1
ATOM 5875 C C . GLU B 1 217 ? 13.367 37.594 17.562 1 98.12 217 GLU B C 1
ATOM 5877 O O . GLU B 1 217 ? 14.453 37.406 18.109 1 98.12 217 GLU B O 1
ATOM 5882 N N . GLU B 1 218 ? 12.352 38.188 18.125 1 98 218 GLU B N 1
ATOM 5883 C CA . GLU B 1 218 ? 12.461 38.688 19.5 1 98 218 GLU B CA 1
ATOM 5884 C C . GLU B 1 218 ? 12.742 37.531 20.469 1 98 218 GLU B C 1
ATOM 5886 O O . GLU B 1 218 ? 13.227 37.75 21.578 1 98 218 GLU B O 1
ATOM 5891 N N . PHE B 1 219 ? 12.5 36.312 20.031 1 98.25 219 PHE B N 1
ATOM 5892 C CA . PHE B 1 219 ? 12.758 35.156 20.875 1 98.25 219 PHE B CA 1
ATOM 5893 C C . PHE B 1 219 ? 13.898 34.344 20.328 1 98.25 219 PHE B C 1
ATOM 5895 O O . PHE B 1 219 ? 14.031 33.156 20.656 1 98.25 219 PHE B O 1
ATOM 5902 N N . GLY B 1 220 ? 14.664 34.906 19.406 1 97.38 220 GLY B N 1
ATOM 5903 C CA . GLY B 1 220 ? 15.867 34.25 18.922 1 97.38 220 GLY B CA 1
ATOM 5904 C C . GLY B 1 220 ? 15.633 33.406 17.672 1 97.38 220 GLY B C 1
ATOM 5905 O O . GLY B 1 220 ? 16.547 32.719 17.188 1 97.38 220 GLY B O 1
ATOM 5906 N N . GLY B 1 221 ? 14.406 33.375 17.156 1 97.81 221 GLY B N 1
ATOM 5907 C CA . GLY B 1 221 ? 14.141 32.688 15.914 1 97.81 221 GLY B CA 1
ATOM 5908 C C . GLY B 1 221 ? 14.453 33.5 14.68 1 97.81 221 GLY B C 1
ATOM 5909 O O . GLY B 1 221 ? 15.109 34.531 14.766 1 97.81 221 GLY B O 1
ATOM 5910 N N . PHE B 1 222 ? 14.094 32.875 13.516 1 97 222 PHE B N 1
ATOM 5911 C CA . PHE B 1 222 ? 14.367 33.562 12.258 1 97 222 PHE B CA 1
ATOM 5912 C C . PHE B 1 222 ? 13.141 34.312 11.773 1 97 222 PHE B C 1
ATOM 5914 O O . PHE B 1 222 ? 13.219 35.125 10.828 1 97 222 PHE B O 1
ATOM 5921 N N . GLY B 1 223 ? 12 34.094 12.391 1 96.5 223 GLY B N 1
ATOM 5922 C CA . GLY B 1 223 ? 10.781 34.781 12.031 1 96.5 223 GLY B CA 1
ATOM 5923 C C . GLY B 1 223 ? 10.336 34.531 10.602 1 96.5 223 GLY B C 1
ATOM 5924 O O . GLY B 1 223 ? 9.688 35.375 9.992 1 96.5 223 GLY B O 1
ATOM 5925 N N . LEU B 1 224 ? 10.711 33.406 10.055 1 96.19 224 LEU B N 1
ATOM 5926 C CA . LEU B 1 224 ? 10.352 33.094 8.68 1 96.19 224 LEU B CA 1
ATOM 5927 C C . LEU B 1 224 ? 8.914 32.594 8.602 1 96.19 224 LEU B C 1
ATOM 5929 O O . LEU B 1 224 ? 8.297 32.281 9.633 1 96.19 224 LEU B O 1
ATOM 5933 N N . SER B 1 225 ? 8.414 32.5 7.422 1 95.81 225 SER B N 1
ATOM 5934 C CA . SER B 1 225 ? 7.023 32.125 7.164 1 95.81 225 SER B CA 1
ATOM 5935 C C . SER B 1 225 ? 6.801 30.625 7.32 1 95.81 225 SER B C 1
ATOM 5937 O O . SER B 1 225 ? 7.758 29.859 7.406 1 95.81 225 SER B O 1
ATOM 5939 N N . LYS B 1 226 ? 5.516 30.266 7.418 1 95.69 226 LYS B N 1
ATOM 5940 C CA . LYS B 1 226 ? 5.156 28.844 7.391 1 95.69 226 LYS B CA 1
ATOM 5941 C C . LYS B 1 226 ? 5.555 28.203 6.066 1 95.69 226 LYS B C 1
ATOM 5943 O O . LYS B 1 226 ? 5.938 27.031 6.031 1 95.69 226 LYS B O 1
ATOM 5948 N N . ALA B 1 227 ? 5.473 28.938 5.008 1 97.38 227 ALA B N 1
ATOM 5949 C CA . ALA B 1 227 ? 5.906 28.453 3.699 1 97.38 227 ALA B CA 1
ATOM 5950 C C . ALA B 1 227 ? 7.379 28.047 3.721 1 97.38 227 ALA B C 1
ATOM 5952 O O . ALA B 1 227 ? 7.766 27.062 3.098 1 97.38 227 ALA B O 1
ATOM 5953 N N . SER B 1 228 ? 8.172 28.875 4.414 1 97.44 228 SER B N 1
ATOM 5954 C CA . SER B 1 228 ? 9.586 28.516 4.559 1 97.44 228 SER B CA 1
ATOM 5955 C C . SER B 1 228 ? 9.75 27.172 5.258 1 97.44 228 SER B C 1
ATOM 5957 O O . SER B 1 228 ? 10.555 26.344 4.832 1 97.44 228 SER B O 1
ATOM 5959 N N . MET B 1 229 ? 9.016 27 6.289 1 97.25 229 MET B N 1
ATOM 5960 C CA . MET B 1 229 ? 9.086 25.734 7.031 1 97.25 229 MET B CA 1
ATOM 5961 C C . MET B 1 229 ? 8.648 24.562 6.164 1 97.25 229 MET B C 1
ATOM 5963 O O . MET B 1 229 ? 9.203 23.469 6.262 1 97.25 229 MET B O 1
ATOM 5967 N N . VAL B 1 230 ? 7.629 24.781 5.383 1 97.94 230 VAL B N 1
ATOM 5968 C CA . VAL B 1 230 ? 7.125 23.766 4.473 1 97.94 230 VAL B CA 1
ATOM 5969 C C . VAL B 1 230 ? 8.234 23.328 3.518 1 97.94 230 VAL B C 1
ATOM 5971 O O . VAL B 1 230 ? 8.453 22.141 3.311 1 97.94 230 VAL B O 1
ATOM 5974 N N . VAL B 1 231 ? 8.938 24.266 2.971 1 97.88 231 VAL B N 1
ATOM 5975 C CA . VAL B 1 231 ? 10.008 24 2.02 1 97.88 231 VAL B CA 1
ATOM 5976 C C . VAL B 1 231 ? 11.125 23.219 2.703 1 97.88 231 VAL B C 1
ATOM 5978 O O . VAL B 1 231 ? 11.633 22.234 2.15 1 97.88 231 VAL B O 1
ATOM 5981 N N . VAL B 1 232 ? 11.469 23.609 3.887 1 98.31 232 VAL B N 1
ATOM 5982 C CA . VAL B 1 232 ? 12.531 22.953 4.656 1 98.31 232 VAL B CA 1
ATOM 5983 C C . VAL B 1 232 ? 12.117 21.516 4.996 1 98.31 232 VAL B C 1
ATOM 5985 O O . VAL B 1 232 ? 12.883 20.578 4.785 1 98.31 232 VAL B O 1
ATOM 5988 N N . SER B 1 233 ? 10.891 21.359 5.492 1 98.19 233 SER B N 1
ATOM 5989 C CA . SER B 1 233 ? 10.383 20.031 5.859 1 98.19 233 SER B CA 1
ATOM 5990 C C . SER B 1 233 ? 10.336 19.109 4.652 1 98.19 233 SER B C 1
ATOM 5992 O O . SER B 1 233 ? 10.648 17.922 4.766 1 98.19 233 SER B O 1
ATOM 5994 N N . GLU B 1 234 ? 9.891 19.641 3.537 1 98.31 234 GLU B N 1
ATOM 5995 C CA . GLU B 1 234 ? 9.828 18.859 2.303 1 98.31 234 GLU B CA 1
ATOM 5996 C C . GLU B 1 234 ? 11.203 18.344 1.911 1 98.31 234 GLU B C 1
ATOM 5998 O O . GLU B 1 234 ? 11.375 17.141 1.684 1 98.31 234 GLU B O 1
ATOM 6003 N N . GLU B 1 235 ? 12.188 19.219 1.894 1 98.06 235 GLU B N 1
ATOM 6004 C CA . GLU B 1 235 ? 13.523 18.844 1.429 1 98.06 235 GLU B CA 1
ATOM 6005 C C . GLU B 1 235 ? 14.203 17.891 2.41 1 98.06 235 GLU B C 1
ATOM 6007 O O . GLU B 1 235 ? 14.852 16.938 1.999 1 98.06 235 GLU B O 1
ATOM 6012 N N . LEU B 1 236 ? 14.094 18.172 3.666 1 98.62 236 LEU B N 1
ATOM 6013 C CA . LEU B 1 236 ? 14.719 17.297 4.656 1 98.62 236 LEU B CA 1
ATOM 6014 C C . LEU B 1 236 ? 14.062 15.922 4.652 1 98.62 236 LEU B C 1
ATOM 6016 O O . LEU B 1 236 ? 14.742 14.906 4.82 1 98.62 236 LEU B O 1
ATOM 6020 N N . SER B 1 237 ? 12.75 15.875 4.473 1 98.56 237 SER B N 1
ATOM 6021 C CA . SER B 1 237 ? 12.039 14.602 4.445 1 98.56 237 SER B CA 1
ATOM 6022 C C . SER B 1 237 ? 12.352 13.82 3.174 1 98.56 237 SER B C 1
ATOM 6024 O O . SER B 1 237 ? 12.266 12.594 3.16 1 98.56 237 SER B O 1
ATOM 6026 N N . ARG B 1 238 ? 12.641 14.547 2.104 1 98.19 238 ARG B N 1
ATOM 6027 C CA . ARG B 1 238 ? 13.148 13.891 0.898 1 98.19 238 ARG B CA 1
ATOM 6028 C C . ARG B 1 238 ? 14.422 13.109 1.191 1 98.19 238 ARG B C 1
ATOM 6030 O O . ARG B 1 238 ? 14.641 12.039 0.627 1 98.19 238 ARG B O 1
ATOM 6037 N N . GLY B 1 239 ? 15.266 13.648 2.066 1 98 239 GLY B N 1
ATOM 6038 C CA . GLY B 1 239 ? 16.422 12.898 2.529 1 98 239 GLY B CA 1
ATOM 6039 C C . GLY B 1 239 ? 16.062 11.75 3.451 1 98 239 GLY B C 1
ATOM 6040 O O . GLY B 1 239 ? 16.422 10.602 3.199 1 98 239 GLY B O 1
ATOM 6041 N N . TYR B 1 240 ? 15.375 12.078 4.48 1 98.56 240 TYR B N 1
ATOM 6042 C CA . TYR B 1 240 ? 14.867 11.109 5.441 1 98.56 240 TYR B CA 1
ATOM 6043 C C . TYR B 1 240 ? 13.711 11.703 6.25 1 98.56 240 TYR B C 1
ATOM 6045 O O . TYR B 1 240 ? 13.867 12.75 6.875 1 98.56 240 TYR B O 1
ATOM 6053 N N . ILE B 1 241 ? 12.555 11.039 6.266 1 98.31 241 ILE B N 1
ATOM 6054 C CA . ILE B 1 241 ? 11.344 11.578 6.887 1 98.31 241 ILE B CA 1
ATOM 6055 C C . ILE B 1 241 ? 11.609 11.875 8.359 1 98.31 241 ILE B C 1
ATOM 6057 O O . ILE B 1 241 ? 11.078 12.836 8.914 1 98.31 241 ILE B O 1
ATOM 6061 N N . GLY B 1 242 ? 12.469 11.102 9.031 1 97.25 242 GLY B N 1
ATOM 6062 C CA . GLY B 1 242 ? 12.82 11.375 10.414 1 97.25 242 GLY B CA 1
ATOM 6063 C C . GLY B 1 242 ? 13.508 12.711 10.609 1 97.25 242 GLY B C 1
ATOM 6064 O O . GLY B 1 242 ? 13.211 13.43 11.57 1 97.25 242 GLY B O 1
ATOM 6065 N N . VAL B 1 243 ? 14.359 13.078 9.703 1 98.38 243 VAL B N 1
ATOM 6066 C CA . VAL B 1 243 ? 15.094 14.336 9.789 1 98.38 243 VAL B CA 1
ATOM 6067 C C . VAL B 1 243 ? 14.148 15.508 9.539 1 98.38 243 VAL B C 1
ATOM 6069 O O . VAL B 1 243 ? 14.203 16.516 10.234 1 98.38 243 VAL B O 1
ATOM 6072 N N . GLY B 1 244 ? 13.234 15.312 8.562 1 97.62 244 GLY B N 1
ATOM 6073 C CA . GLY B 1 244 ? 12.242 16.344 8.289 1 97.62 244 GLY B CA 1
ATOM 6074 C C . GLY B 1 244 ? 11.266 16.547 9.422 1 97.62 244 GLY B C 1
ATOM 6075 O O . GLY B 1 244 ? 10.609 17.594 9.508 1 97.62 244 GLY B O 1
ATOM 6076 N N . SER B 1 245 ? 11.203 15.594 10.305 1 96.69 245 SER B N 1
ATOM 6077 C CA . SER B 1 245 ? 10.242 15.641 11.398 1 96.69 245 SER B CA 1
ATOM 6078 C C . SER B 1 245 ? 10.828 16.344 12.617 1 96.69 245 SER B C 1
ATOM 6080 O O . SER B 1 245 ? 10.094 16.734 13.531 1 96.69 245 SER B O 1
ATOM 6082 N N . LEU B 1 246 ? 12.141 16.5 12.664 1 96.44 246 LEU B N 1
ATOM 6083 C CA . LEU B 1 246 ? 12.789 17.078 13.844 1 96.44 246 LEU B CA 1
ATOM 6084 C C . LEU B 1 246 ? 12.352 18.516 14.055 1 96.44 246 LEU B C 1
ATOM 6086 O O . LEU B 1 246 ? 11.984 18.906 15.164 1 96.44 246 LEU B O 1
ATOM 6090 N N . GLY B 1 247 ? 12.375 19.266 12.953 1 94 247 GLY B N 1
ATOM 6091 C CA . GLY B 1 247 ? 11.984 20.656 13.055 1 94 247 GLY B CA 1
ATOM 6092 C C . GLY B 1 247 ? 10.531 20.844 13.445 1 94 247 GLY B C 1
ATOM 6093 O O . GLY B 1 247 ? 10.18 21.828 14.109 1 94 247 GLY B O 1
ATOM 6094 N N . THR B 1 248 ? 9.719 19.891 13.047 1 91 248 THR B N 1
ATOM 6095 C CA . THR B 1 248 ? 8.281 19.969 13.305 1 91 248 THR B CA 1
ATOM 6096 C C . THR B 1 248 ? 8 19.828 14.805 1 91 248 THR B C 1
ATOM 6098 O O . THR B 1 248 ? 7.066 20.453 15.32 1 91 248 THR B O 1
ATOM 6101 N N . ARG B 1 249 ? 8.812 19.156 15.531 1 93.06 249 ARG B N 1
ATOM 6102 C CA . ARG B 1 249 ? 8.625 19 16.969 1 93.06 249 ARG B CA 1
ATOM 6103 C C . ARG B 1 249 ? 8.812 20.328 17.688 1 93.06 249 ARG B C 1
ATOM 6105 O O . ARG B 1 249 ? 7.992 20.703 18.531 1 93.06 249 ARG B O 1
ATOM 6112 N N . SER B 1 250 ? 9.859 20.984 17.297 1 94.75 250 SER B N 1
ATOM 6113 C CA . SER B 1 250 ? 10.125 22.281 17.891 1 94.75 250 SER B CA 1
ATOM 6114 C C . SER B 1 250 ? 9.039 23.297 17.5 1 94.75 250 SER B C 1
ATOM 6116 O O . SER B 1 250 ? 8.664 24.141 18.312 1 94.75 250 SER B O 1
ATOM 6118 N N . GLU B 1 251 ? 8.578 23.172 16.312 1 93.75 251 GLU B N 1
ATOM 6119 C CA . GLU B 1 251 ? 7.539 24.078 15.852 1 93.75 251 GLU B CA 1
ATOM 6120 C C . GLU B 1 251 ? 6.254 23.906 16.656 1 93.75 251 GLU B C 1
ATOM 6122 O O . GLU B 1 251 ? 5.609 24.875 17.031 1 93.75 251 GLU B O 1
ATOM 6127 N N . ILE B 1 252 ? 5.863 22.719 16.875 1 92.94 252 ILE B N 1
ATOM 6128 C CA . ILE B 1 252 ? 4.641 22.422 17.625 1 92.94 252 ILE B CA 1
ATOM 6129 C C . ILE B 1 252 ? 4.746 22.984 19.031 1 92.94 252 ILE B C 1
ATOM 6131 O O . ILE B 1 252 ? 3.826 23.641 19.516 1 92.94 252 ILE B O 1
ATOM 6135 N N . ALA B 1 253 ? 5.863 22.75 19.656 1 97.06 253 ALA B N 1
ATOM 6136 C CA . ALA B 1 253 ? 6.07 23.266 21.016 1 97.06 253 ALA B CA 1
ATOM 6137 C C . ALA B 1 253 ? 6.07 24.797 21.031 1 97.06 253 ALA B C 1
ATOM 6139 O O . ALA B 1 253 ? 5.453 25.406 21.906 1 97.06 253 ALA B O 1
ATOM 6140 N N . ALA B 1 254 ? 6.758 25.344 20.109 1 97.44 254 ALA B N 1
ATOM 6141 C CA . ALA B 1 254 ? 6.836 26.797 20.031 1 97.44 254 ALA B CA 1
ATOM 6142 C C . ALA B 1 254 ? 5.461 27.422 19.797 1 97.44 254 ALA B C 1
ATOM 6144 O O . ALA B 1 254 ? 5.121 28.438 20.391 1 97.44 254 ALA B O 1
ATOM 6145 N N . GLU B 1 255 ? 4.676 26.781 18.906 1 95.06 255 GLU B N 1
ATOM 6146 C CA . GLU B 1 255 ? 3.336 27.297 18.625 1 95.06 255 GLU B CA 1
ATOM 6147 C C . GLU B 1 255 ? 2.449 27.234 19.875 1 95.06 255 GLU B C 1
ATOM 6149 O O . GLU B 1 255 ? 1.667 28.156 20.125 1 95.06 255 GLU B O 1
ATOM 6154 N N . LEU B 1 256 ? 2.566 26.188 20.594 1 97.31 256 LEU B N 1
ATOM 6155 C CA . LEU B 1 256 ? 1.818 26.062 21.844 1 97.31 256 LEU B CA 1
ATOM 6156 C C . LEU B 1 256 ? 2.168 27.203 22.797 1 97.31 256 LEU B C 1
ATOM 6158 O O . LEU B 1 256 ? 1.278 27.812 23.391 1 97.31 256 LEU B O 1
ATOM 6162 N N . ILE B 1 257 ? 3.434 27.5 22.906 1 98.38 257 ILE B N 1
ATOM 6163 C CA . ILE B 1 257 ? 3.912 28.5 23.859 1 98.38 257 ILE B CA 1
ATOM 6164 C C . ILE B 1 257 ? 3.541 29.891 23.359 1 98.38 257 ILE B C 1
ATOM 6166 O O . ILE B 1 257 ? 3.123 30.75 24.141 1 98.38 257 ILE B O 1
ATOM 6170 N N . LEU B 1 258 ? 3.688 30.109 22.078 1 97 258 LEU B N 1
ATOM 6171 C CA . LEU B 1 258 ? 3.348 31.406 21.5 1 97 258 LEU B CA 1
ATOM 6172 C C . LEU B 1 258 ? 1.863 31.703 21.672 1 97 258 LEU B C 1
ATOM 6174 O O . LEU B 1 258 ? 1.49 32.844 22.016 1 97 258 LEU B O 1
ATOM 6178 N N . CYS B 1 259 ? 1.017 30.688 21.5 1 94.81 259 CYS B N 1
ATOM 6179 C CA . CYS B 1 259 ? -0.428 30.891 21.5 1 94.81 259 CYS B CA 1
ATOM 6180 C C . CYS B 1 259 ? -0.987 30.828 22.906 1 94.81 259 CYS B C 1
ATOM 6182 O O . CYS B 1 259 ? -1.979 31.484 23.219 1 94.81 259 CYS B O 1
ATOM 6184 N N . GLY B 1 260 ? -0.326 30.062 23.75 1 97.19 260 GLY B N 1
ATOM 6185 C CA . GLY B 1 260 ? -0.963 29.781 25.031 1 97.19 260 GLY B CA 1
ATOM 6186 C C . GLY B 1 260 ? -0.108 30.172 26.219 1 97.19 260 GLY B C 1
ATOM 6187 O O . GLY B 1 260 ? -0.58 30.172 27.359 1 97.19 260 GLY B O 1
ATOM 6188 N N . GLY B 1 261 ? 1.094 30.531 26.031 1 98.19 261 GLY B N 1
ATOM 6189 C CA . GLY B 1 261 ? 2.023 30.766 27.125 1 98.19 261 GLY B CA 1
ATOM 6190 C C . GLY B 1 261 ? 1.951 32.156 27.688 1 98.19 261 GLY B C 1
ATOM 6191 O O . GLY B 1 261 ? 1.463 33.094 27.016 1 98.19 261 GLY B O 1
ATOM 6192 N N . THR B 1 262 ? 2.363 32.344 28.938 1 98.19 262 THR B N 1
ATOM 6193 C CA . THR B 1 262 ? 2.572 33.656 29.531 1 98.19 262 THR B CA 1
ATOM 6194 C C . THR B 1 262 ? 3.824 34.312 28.969 1 98.19 262 THR B C 1
ATOM 6196 O O . THR B 1 262 ? 4.633 33.656 28.312 1 98.19 262 THR B O 1
ATOM 6199 N N . ASP B 1 263 ? 3.949 35.594 29.25 1 98.19 263 ASP B N 1
ATOM 6200 C CA . ASP B 1 263 ? 5.148 36.281 28.797 1 98.19 263 ASP B CA 1
ATOM 6201 C C . ASP B 1 263 ? 6.406 35.688 29.422 1 98.19 263 ASP B C 1
ATOM 6203 O O . ASP B 1 263 ? 7.438 35.562 28.75 1 98.19 263 ASP B O 1
ATOM 6207 N N . ALA B 1 264 ? 6.301 35.344 30.641 1 98.44 264 ALA B N 1
ATOM 6208 C CA . ALA B 1 264 ? 7.43 34.719 31.328 1 98.44 264 ALA B CA 1
ATOM 6209 C C . ALA B 1 264 ? 7.785 33.375 30.688 1 98.44 264 ALA B C 1
ATOM 6211 O O . ALA B 1 264 ? 8.961 33.031 30.531 1 98.44 264 ALA B O 1
ATOM 6212 N N . GLN B 1 265 ? 6.812 32.594 30.359 1 98.69 265 GLN B N 1
ATOM 6213 C CA . GLN B 1 265 ? 7.039 31.297 29.719 1 98.69 265 GLN B CA 1
ATOM 6214 C C . GLN B 1 265 ? 7.652 31.484 28.328 1 98.69 265 GLN B C 1
ATOM 6216 O O . GLN B 1 265 ? 8.57 30.75 27.953 1 98.69 265 GLN B O 1
ATOM 6221 N N . LYS B 1 266 ? 7.129 32.406 27.531 1 98.75 266 LYS B N 1
ATOM 6222 C CA . LYS B 1 266 ? 7.691 32.688 26.219 1 98.75 266 LYS B CA 1
ATOM 6223 C C . LYS B 1 266 ? 9.172 33.062 26.312 1 98.75 266 LYS B C 1
ATOM 6225 O O . LYS B 1 266 ? 10 32.531 25.578 1 98.75 266 LYS B O 1
ATOM 6230 N N . ALA B 1 267 ? 9.438 33.938 27.25 1 98.38 267 ALA B N 1
ATOM 6231 C CA . ALA B 1 267 ? 10.805 34.406 27.438 1 98.38 267 ALA B CA 1
ATOM 6232 C C . ALA B 1 267 ? 11.734 33.281 27.875 1 98.38 267 ALA B C 1
ATOM 6234 O O . ALA B 1 267 ? 12.914 33.25 27.5 1 98.38 267 ALA B O 1
ATOM 6235 N N . ALA B 1 268 ? 11.266 32.406 28.609 1 98.12 268 ALA B N 1
ATOM 6236 C CA . ALA B 1 268 ? 12.086 31.359 29.188 1 98.12 268 ALA B CA 1
ATOM 6237 C C . ALA B 1 268 ? 12.336 30.234 28.188 1 98.12 268 ALA B C 1
ATOM 6239 O O . ALA B 1 268 ? 13.422 29.641 28.156 1 98.12 268 ALA B O 1
ATOM 6240 N N . TRP B 1 269 ? 11.375 29.891 27.344 1 98.69 269 TRP B N 1
ATOM 6241 C CA . TRP B 1 269 ? 11.422 28.625 26.609 1 98.69 269 TRP B CA 1
ATOM 6242 C C . TRP B 1 269 ? 11.727 28.859 25.141 1 98.69 269 TRP B C 1
ATOM 6244 O O . TRP B 1 269 ? 12.469 28.078 24.531 1 98.69 269 TRP B O 1
ATOM 6254 N N . LEU B 1 270 ? 11.172 29.859 24.5 1 98.75 270 LEU B N 1
ATOM 6255 C CA . LEU B 1 270 ? 11.219 30.031 23.047 1 98.75 270 LEU B CA 1
ATOM 6256 C C . LEU B 1 270 ? 12.648 30.203 22.562 1 98.75 270 LEU B C 1
ATOM 6258 O O . LEU B 1 270 ? 13.047 29.594 21.562 1 98.75 270 LEU B O 1
ATOM 6262 N N . PRO B 1 271 ? 13.5 31.047 23.266 1 98.69 271 PRO B N 1
ATOM 6263 C CA . PRO B 1 271 ? 14.883 31.172 22.812 1 98.69 271 PRO B CA 1
ATOM 6264 C C . PRO B 1 271 ? 15.641 29.844 22.859 1 98.69 271 PRO B C 1
ATOM 6266 O O . PRO B 1 271 ? 16.453 29.562 21.984 1 98.69 271 PRO B O 1
ATOM 6269 N N . LYS B 1 272 ? 15.398 29 23.875 1 98.62 272 LYS B N 1
ATOM 6270 C CA . LYS B 1 272 ? 16.062 27.703 24.016 1 98.62 272 LYS B CA 1
ATOM 6271 C C . LYS B 1 272 ? 15.625 26.734 22.938 1 98.62 272 LYS B C 1
ATOM 6273 O O . LYS B 1 272 ? 16.422 25.922 22.453 1 98.62 272 LYS B O 1
ATOM 6278 N N . LEU B 1 273 ? 14.344 26.781 22.578 1 98.5 273 LEU B N 1
ATOM 6279 C CA . LEU B 1 273 ? 13.852 25.984 21.469 1 98.5 273 LEU B CA 1
ATOM 6280 C C . LEU B 1 273 ? 14.469 26.438 20.156 1 98.5 273 LEU B C 1
ATOM 6282 O O . LEU B 1 273 ? 14.898 25.625 19.344 1 98.5 273 LEU B O 1
ATOM 6286 N N . ALA B 1 274 ? 14.5 27.766 19.969 1 98.31 274 ALA B N 1
ATOM 6287 C CA . ALA B 1 274 ? 14.984 28.344 18.719 1 98.31 274 ALA B CA 1
ATOM 6288 C C . ALA B 1 274 ? 16.438 27.969 18.453 1 98.31 274 ALA B C 1
ATOM 6290 O O . ALA B 1 274 ? 16.812 27.688 17.312 1 98.31 274 ALA B O 1
ATOM 6291 N N . SER B 1 275 ? 17.25 27.938 19.5 1 97.88 275 SER B N 1
ATOM 6292 C CA . SER B 1 275 ? 18.672 27.672 19.359 1 97.88 275 SER B CA 1
ATOM 6293 C C . SER B 1 275 ? 18.953 26.172 19.266 1 97.88 275 SER B C 1
ATOM 6295 O O . SER B 1 275 ? 20.047 25.75 18.875 1 97.88 275 SER B O 1
ATOM 6297 N N . GLY B 1 276 ? 17.984 25.375 19.609 1 97.25 276 GLY B N 1
ATOM 6298 C CA . GLY B 1 276 ? 18.172 23.938 19.672 1 97.25 276 GLY B CA 1
ATOM 6299 C C . GLY B 1 276 ? 18.859 23.469 20.938 1 97.25 276 GLY B C 1
ATOM 6300 O O . GLY B 1 276 ? 19.266 22.312 21.047 1 97.25 276 GLY B O 1
ATOM 6301 N N . GLU B 1 277 ? 19 24.422 21.875 1 97 277 GLU B N 1
ATOM 6302 C CA . GLU B 1 277 ? 19.562 24.078 23.188 1 97 277 GLU B CA 1
ATOM 6303 C C . GLU B 1 277 ? 18.734 23.016 23.875 1 97 277 GLU B C 1
ATOM 6305 O O . GLU B 1 277 ? 19.266 22.125 24.531 1 97 277 GLU B O 1
ATOM 6310 N N . ILE B 1 278 ? 17.438 23.156 23.812 1 97.56 278 ILE B N 1
ATOM 6311 C CA . ILE B 1 278 ? 16.562 22.125 24.328 1 97.56 278 ILE B CA 1
ATOM 6312 C C . ILE B 1 278 ? 15.711 21.562 23.188 1 97.56 278 ILE B C 1
ATOM 6314 O O . ILE B 1 278 ? 15.344 22.297 22.266 1 97.56 278 ILE B O 1
ATOM 6318 N N . LEU B 1 279 ? 15.461 20.297 23.25 1 97.81 279 LEU B N 1
ATOM 6319 C CA . LEU B 1 279 ? 14.594 19.594 22.312 1 97.81 279 LEU B CA 1
ATOM 6320 C C . LEU B 1 279 ? 13.281 19.203 22.969 1 97.81 279 LEU B C 1
ATOM 6322 O O . LEU B 1 279 ? 13.273 18.703 24.109 1 97.81 279 LEU B O 1
ATOM 6326 N N . PRO B 1 280 ? 12.227 19.5 22.281 1 98.25 280 PRO B N 1
ATOM 6327 C CA . PRO B 1 280 ? 10.906 19.156 22.828 1 98.25 280 PRO B CA 1
ATOM 6328 C C . PRO B 1 280 ? 10.336 17.875 22.234 1 98.25 280 PRO B C 1
ATOM 6330 O O . PRO B 1 280 ? 10.82 17.391 21.203 1 98.25 280 PRO B O 1
ATOM 6333 N N . THR B 1 281 ? 9.344 17.281 22.859 1 97.69 281 THR B N 1
ATOM 6334 C CA . THR B 1 281 ? 8.492 16.234 22.328 1 97.69 281 THR B CA 1
ATOM 6335 C C . THR B 1 281 ? 7.051 16.406 22.781 1 97.69 281 THR B C 1
ATOM 6337 O O . THR B 1 281 ? 6.797 17.047 23.812 1 97.69 281 THR B O 1
ATOM 6340 N N . ALA B 1 282 ? 6.125 15.992 21.953 1 97.19 282 ALA B N 1
ATOM 6341 C CA . ALA B 1 282 ? 4.695 16.078 22.25 1 97.19 282 ALA B CA 1
ATOM 6342 C C . ALA B 1 282 ? 4.211 14.805 22.953 1 97.19 282 ALA B C 1
ATOM 6344 O O . ALA B 1 282 ? 4.461 13.695 22.469 1 97.19 282 ALA B O 1
ATOM 6345 N N . VAL B 1 283 ? 3.57 14.914 24.047 1 98.06 283 VAL B N 1
ATOM 6346 C CA . VAL B 1 283 ? 3.139 13.781 24.859 1 98.06 283 VAL B CA 1
ATOM 6347 C C . VAL B 1 283 ? 1.63 13.852 25.094 1 98.06 283 VAL B C 1
ATOM 6349 O O . VAL B 1 283 ? 1.172 14.352 26.125 1 98.06 283 VAL B O 1
ATOM 6352 N N . PHE B 1 284 ? 0.88 13.242 24.156 1 96.69 284 PHE B N 1
ATOM 6353 C CA . PHE B 1 284 ? -0.573 13.359 24.156 1 96.69 284 PHE B CA 1
ATOM 6354 C C . PHE B 1 284 ? -1.226 11.984 24.203 1 96.69 284 PHE B C 1
ATOM 6356 O O . PHE B 1 284 ? -1.963 11.664 25.125 1 96.69 284 PHE B O 1
ATOM 6363 N N . THR B 1 285 ? -0.884 11.125 23.266 1 96.44 285 THR B N 1
ATOM 6364 C CA . THR B 1 285 ? -1.553 9.859 22.984 1 96.44 285 THR B CA 1
ATOM 6365 C C . THR B 1 285 ? -1.376 8.883 24.141 1 96.44 285 THR B C 1
ATOM 6367 O O . THR B 1 285 ? -0.319 8.844 24.781 1 96.44 285 THR B O 1
ATOM 6370 N N . GLU B 1 286 ? -2.422 8.18 24.438 1 97.44 286 GLU B N 1
ATOM 6371 C CA . GLU B 1 286 ? -2.406 7.117 25.438 1 97.44 286 GLU B CA 1
ATOM 6372 C C . GLU B 1 286 ? -2.793 5.773 24.812 1 97.44 286 GLU B C 1
ATOM 6374 O O . GLU B 1 286 ? -3.307 5.727 23.688 1 97.44 286 GLU B O 1
ATOM 6379 N N . PRO B 1 287 ? -2.508 4.672 25.484 1 93.62 287 PRO B N 1
ATOM 6380 C CA . PRO B 1 287 ? -2.795 3.35 24.922 1 93.62 287 PRO B CA 1
ATOM 6381 C C . PRO B 1 287 ? -4.246 3.199 24.469 1 93.62 287 PRO B C 1
ATOM 6383 O O . PRO B 1 287 ? -4.52 2.58 23.438 1 93.62 287 PRO B O 1
ATOM 6386 N N . ASN B 1 288 ? -5.145 3.801 25.109 1 90.94 288 ASN B N 1
ATOM 6387 C CA . ASN B 1 288 ? -6.551 3.621 24.781 1 90.94 288 ASN B CA 1
ATOM 6388 C C . ASN B 1 288 ? -7.137 4.875 24.141 1 90.94 288 ASN B C 1
ATOM 6390 O O . ASN B 1 288 ? -8.344 4.945 23.891 1 90.94 288 ASN B O 1
ATOM 6394 N N . THR B 1 289 ? -6.297 5.855 23.953 1 91.69 289 THR B N 1
ATOM 6395 C CA . THR B 1 289 ? -6.762 7.125 23.391 1 91.69 289 THR B CA 1
ATOM 6396 C C . THR B 1 289 ? -5.793 7.641 22.344 1 91.69 289 THR B C 1
ATOM 6398 O O . THR B 1 289 ? -4.711 8.125 22.672 1 91.69 289 THR B O 1
ATOM 6401 N N . GLY B 1 290 ? -6.191 7.555 21.125 1 90.56 290 GLY B N 1
ATOM 6402 C CA . GLY B 1 290 ? -5.449 8.109 20 1 90.56 290 GLY B CA 1
ATOM 6403 C C . GLY B 1 290 ? -6.078 9.375 19.438 1 90.56 290 GLY B C 1
ATOM 6404 O O . GLY B 1 290 ? -5.812 10.477 19.922 1 90.56 290 GLY B O 1
ATOM 6405 N N . SER B 1 291 ? -7.094 9.203 18.625 1 87.06 291 SER B N 1
ATOM 6406 C CA . SER B 1 291 ? -7.797 10.336 18.031 1 87.06 291 SER B CA 1
ATOM 6407 C C . SER B 1 291 ? -8.75 10.977 19.031 1 87.06 291 SER B C 1
ATOM 6409 O O . SER B 1 291 ? -9.102 12.148 18.891 1 87.06 291 SER B O 1
ATOM 6411 N N . ASP B 1 292 ? -9.125 10.312 20.031 1 90.5 292 ASP B N 1
ATOM 6412 C CA . ASP B 1 292 ? -10.055 10.781 21.047 1 90.5 292 ASP B CA 1
ATOM 6413 C C . ASP B 1 292 ? -9.305 11.367 22.25 1 90.5 292 ASP B C 1
ATOM 6415 O O . ASP B 1 292 ? -9.531 10.945 23.391 1 90.5 292 ASP B O 1
ATOM 6419 N N . LEU B 1 293 ? -8.562 12.383 22.094 1 91 293 LEU B N 1
ATOM 6420 C CA . LEU B 1 293 ? -7.668 12.945 23.094 1 91 293 LEU B CA 1
ATOM 6421 C C . LEU B 1 293 ? -8.461 13.492 24.281 1 91 293 LEU B C 1
ATOM 6423 O O . LEU B 1 293 ? -7.953 13.531 25.406 1 91 293 LEU B O 1
ATOM 6427 N N . GLY B 1 294 ? -9.672 13.883 23.984 1 93 294 GLY B N 1
ATOM 6428 C CA . GLY B 1 294 ? -10.492 14.43 25.062 1 93 294 GLY B CA 1
ATOM 6429 C C . GLY B 1 294 ? -10.711 13.453 26.203 1 93 294 GLY B C 1
ATOM 6430 O O . GLY B 1 294 ? -10.961 13.867 27.328 1 93 294 GLY B O 1
ATOM 6431 N N . SER B 1 295 ? -10.523 12.188 25.938 1 93.81 295 SER B N 1
ATOM 6432 C CA . SER B 1 295 ? -10.859 11.148 26.906 1 93.81 295 SER B CA 1
ATOM 6433 C C . SER B 1 295 ? -9.617 10.648 27.641 1 93.81 295 SER B C 1
ATOM 6435 O O . SER B 1 295 ? -9.672 9.648 28.359 1 93.81 295 SER B O 1
ATOM 6437 N N . LEU B 1 296 ? -8.461 11.32 27.453 1 96.12 296 LEU B N 1
ATOM 6438 C CA . LEU B 1 296 ? -7.242 10.812 28.062 1 96.12 296 LEU B CA 1
ATOM 6439 C C . LEU B 1 296 ? -7.371 10.766 29.578 1 96.12 296 LEU B C 1
ATOM 6441 O O . LEU B 1 296 ? -8.18 11.492 30.172 1 96.12 296 LEU B O 1
ATOM 6445 N N . ARG B 1 297 ? -6.527 9.891 30.234 1 96.44 297 ARG B N 1
ATOM 6446 C CA . ARG B 1 297 ? -6.719 9.594 31.656 1 96.44 297 ARG B CA 1
ATOM 6447 C C . ARG B 1 297 ? -5.508 10.016 32.469 1 96.44 297 ARG B C 1
ATOM 6449 O O . ARG B 1 297 ? -5.582 10.109 33.688 1 96.44 297 ARG B O 1
ATOM 6456 N N . THR B 1 298 ? -4.363 10.219 31.859 1 98.38 298 THR B N 1
ATOM 6457 C CA . THR B 1 298 ? -3.23 10.742 32.625 1 98.38 298 THR B CA 1
ATOM 6458 C C . THR B 1 298 ? -3.646 11.961 33.438 1 98.38 298 THR B C 1
ATOM 6460 O O . THR B 1 298 ? -4.246 12.898 32.906 1 98.38 298 THR B O 1
ATOM 6463 N N . ARG B 1 299 ? -3.318 11.953 34.688 1 98.56 299 ARG B N 1
ATOM 6464 C CA . ARG B 1 299 ? -3.789 13.008 35.594 1 98.56 299 ARG B CA 1
ATOM 6465 C C . ARG B 1 299 ? -2.619 13.758 36.219 1 98.56 299 ARG B C 1
ATOM 6467 O O . ARG B 1 299 ? -1.537 13.195 36.375 1 98.56 299 ARG B O 1
ATOM 6474 N N . ALA B 1 300 ? -2.844 14.953 36.5 1 98.75 300 ALA B N 1
ATOM 6475 C CA . ALA B 1 300 ? -1.937 15.812 37.25 1 98.75 300 ALA B CA 1
ATOM 6476 C C . ALA B 1 300 ? -2.65 16.453 38.438 1 98.75 300 ALA B C 1
ATOM 6478 O O . ALA B 1 300 ? -3.676 17.109 38.25 1 98.75 300 ALA B O 1
ATOM 6479 N N . VAL B 1 301 ? -2.107 16.25 39.562 1 98.44 301 VAL B N 1
ATOM 6480 C CA . VAL B 1 301 ? -2.699 16.797 40.781 1 98.44 301 VAL B CA 1
ATOM 6481 C C . VAL B 1 301 ? -1.736 17.781 41.438 1 98.44 301 VAL B C 1
ATOM 6483 O O . VAL B 1 301 ? -0.543 17.5 41.562 1 98.44 301 VAL B O 1
ATOM 6486 N N . LYS B 1 302 ? -2.305 18.906 41.812 1 97.69 302 LYS B N 1
ATOM 6487 C CA . LYS B 1 302 ? -1.473 19.938 42.438 1 97.69 302 LYS B CA 1
ATOM 6488 C C . LYS B 1 302 ? -0.984 19.5 43.812 1 97.69 302 LYS B C 1
ATOM 6490 O O . LYS B 1 302 ? -1.754 18.969 44.594 1 97.69 302 LYS B O 1
ATOM 6495 N N . ASP B 1 303 ? 0.236 19.656 44.031 1 97.88 303 ASP B N 1
ATOM 6496 C CA . ASP B 1 303 ? 0.902 19.422 45.312 1 97.88 303 ASP B CA 1
ATOM 6497 C C . ASP B 1 303 ? 1.882 20.547 45.625 1 97.88 303 ASP B C 1
ATOM 6499 O O . ASP B 1 303 ? 3.068 20.453 45.312 1 97.88 303 ASP B O 1
ATOM 6503 N N . GLY B 1 304 ? 1.41 21.578 46.344 1 96.88 304 GLY B N 1
ATOM 6504 C CA . GLY B 1 304 ? 2.227 22.75 46.625 1 96.88 304 GLY B CA 1
ATOM 6505 C C . GLY B 1 304 ? 2.553 23.547 45.375 1 96.88 304 GLY B C 1
ATOM 6506 O O . GLY B 1 304 ? 1.652 23.953 44.625 1 96.88 304 GLY B O 1
ATOM 6507 N N . ASP B 1 305 ? 3.85 23.703 45.125 1 97.19 305 ASP B N 1
ATOM 6508 C CA . ASP B 1 305 ? 4.305 24.469 44 1 97.19 305 ASP B CA 1
ATOM 6509 C C . ASP B 1 305 ? 4.648 23.562 42.812 1 97.19 305 ASP B C 1
ATOM 6511 O O . ASP B 1 305 ? 5.414 23.938 41.938 1 97.19 305 ASP B O 1
ATOM 6515 N N . GLU B 1 306 ? 4.055 22.359 42.875 1 98.44 306 GLU B N 1
ATOM 6516 C CA . GLU B 1 306 ? 4.285 21.391 41.812 1 98.44 306 GLU B CA 1
ATOM 6517 C C . GLU B 1 306 ? 3.002 20.656 41.438 1 98.44 306 GLU B C 1
ATOM 6519 O O . GLU B 1 306 ? 2.002 20.75 42.156 1 98.44 306 GLU B O 1
ATOM 6524 N N . TRP B 1 307 ? 3.037 20.062 40.312 1 98.69 307 TRP B N 1
ATOM 6525 C CA . TRP B 1 307 ? 2.039 19.094 39.906 1 98.69 307 TRP B CA 1
ATOM 6526 C C . TRP B 1 307 ? 2.621 17.688 39.906 1 98.69 307 TRP B C 1
ATOM 6528 O O . TRP B 1 307 ? 3.764 17.469 39.5 1 98.69 307 TRP B O 1
ATOM 6538 N N . VAL B 1 308 ? 1.855 16.75 40.438 1 98.81 308 VAL B N 1
ATOM 6539 C CA . VAL B 1 308 ? 2.26 15.344 40.438 1 98.81 308 VAL B CA 1
ATOM 6540 C C . VAL B 1 308 ? 1.469 14.578 39.375 1 98.81 308 VAL B C 1
ATOM 6542 O O . VAL B 1 308 ? 0.238 14.523 39.406 1 98.81 308 VAL B O 1
ATOM 6545 N N . VAL B 1 309 ? 2.205 13.961 38.438 1 98.88 309 VAL B N 1
ATOM 6546 C CA . VAL B 1 309 ? 1.578 13.352 37.25 1 98.88 309 VAL B CA 1
ATOM 6547 C C . VAL B 1 309 ? 1.605 11.836 37.406 1 98.88 309 VAL B C 1
ATOM 6549 O O . VAL B 1 309 ? 2.619 11.258 37.781 1 98.88 309 VAL B O 1
ATOM 6552 N N . HIS B 1 310 ? 0.515 11.148 37.156 1 98.81 310 HIS B N 1
ATOM 6553 C CA . HIS B 1 310 ? 0.355 9.703 37.062 1 98.81 310 HIS B CA 1
ATOM 6554 C C . HIS B 1 310 ? -0.366 9.305 35.781 1 98.81 310 HIS B C 1
ATOM 6556 O O . HIS B 1 310 ? -1.354 9.938 35.375 1 98.81 310 HIS B O 1
ATOM 6562 N N . GLY B 1 311 ? 0.124 8.359 35.094 1 98.5 311 GLY B N 1
ATOM 6563 C CA . GLY B 1 311 ? -0.541 7.875 33.906 1 98.5 311 GLY B CA 1
ATOM 6564 C C . GLY B 1 311 ? 0.413 7.25 32.906 1 98.5 311 GLY B C 1
ATOM 6565 O O . GLY B 1 311 ? 1.577 7 33.219 1 98.5 311 GLY B O 1
ATOM 6566 N N . ASN B 1 312 ? -0.102 6.832 31.75 1 98.5 312 ASN B N 1
ATOM 6567 C CA . ASN B 1 312 ? 0.653 6.176 30.688 1 98.5 312 ASN B CA 1
ATOM 6568 C C . ASN B 1 312 ? 0.426 6.855 29.344 1 98.5 312 ASN B C 1
ATOM 6570 O O . ASN B 1 312 ? -0.702 7.223 29.016 1 98.5 312 ASN B O 1
ATOM 6574 N N . LYS B 1 313 ? 1.447 7.152 28.719 1 98.5 313 LYS B N 1
ATOM 6575 C CA . LYS B 1 313 ? 1.433 7.695 27.359 1 98.5 313 LYS B CA 1
ATOM 6576 C C . LYS B 1 313 ? 2.098 6.734 26.375 1 98.5 313 LYS B C 1
ATOM 6578 O O . LYS B 1 313 ? 2.902 5.891 26.766 1 98.5 313 LYS B O 1
ATOM 6583 N N . THR B 1 314 ? 1.716 6.789 25.109 1 97.94 314 THR B N 1
ATOM 6584 C CA . THR B 1 314 ? 2.27 5.922 24.078 1 97.94 314 THR B CA 1
ATOM 6585 C C . THR B 1 314 ? 2.447 6.688 22.766 1 97.94 314 THR B C 1
ATOM 6587 O O . THR B 1 314 ? 1.888 7.773 22.594 1 97.94 314 THR B O 1
ATOM 6590 N N . TRP B 1 315 ? 3.369 6.145 21.906 1 97.5 315 TRP B N 1
ATOM 6591 C CA . TRP B 1 315 ? 3.678 6.723 20.609 1 97.5 315 TRP B CA 1
ATOM 6592 C C . TRP B 1 315 ? 4.289 8.109 20.75 1 97.5 315 TRP B C 1
ATOM 6594 O O . TRP B 1 315 ? 3.908 9.047 20.047 1 97.5 315 TRP B O 1
ATOM 6604 N N . ILE B 1 316 ? 5.133 8.234 21.734 1 97.94 316 ILE B N 1
ATOM 6605 C CA . ILE B 1 316 ? 5.812 9.508 21.938 1 97.94 316 ILE B CA 1
ATOM 6606 C C . ILE B 1 316 ? 7.121 9.531 21.156 1 97.94 316 ILE B C 1
ATOM 6608 O O . ILE B 1 316 ? 8.102 8.906 21.547 1 97.94 316 ILE B O 1
ATOM 6612 N N . THR B 1 317 ? 7.129 10.25 20.094 1 96.69 317 THR B N 1
ATOM 6613 C CA . THR B 1 317 ? 8.242 10.289 19.141 1 96.69 317 THR B CA 1
ATOM 6614 C C . THR B 1 317 ? 9.422 11.047 19.734 1 96.69 317 THR B C 1
ATOM 6616 O O . THR B 1 317 ? 9.258 12.148 20.266 1 96.69 317 THR B O 1
ATOM 6619 N N . HIS B 1 318 ? 10.602 10.523 19.656 1 96.81 318 HIS B N 1
ATOM 6620 C CA . HIS B 1 318 ? 11.875 11.156 19.984 1 96.81 318 HIS B CA 1
ATOM 6621 C C . HIS B 1 318 ? 11.969 11.477 21.469 1 96.81 318 HIS B C 1
ATOM 6623 O O . HIS B 1 318 ? 12.68 12.398 21.875 1 96.81 318 HIS B O 1
ATOM 6629 N N . ALA B 1 319 ? 11.359 10.742 22.281 1 97.56 319 ALA B N 1
ATOM 6630 C CA . ALA B 1 319 ? 1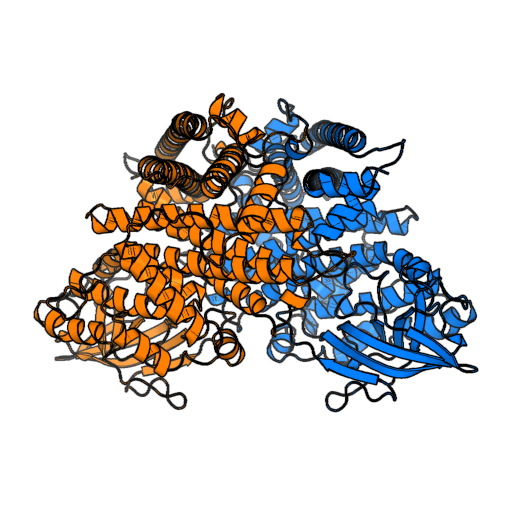1.125 11.117 23.672 1 97.56 319 ALA B CA 1
ATOM 6631 C C . ALA B 1 319 ? 12.398 10.984 24.516 1 97.56 319 ALA B C 1
ATOM 6633 O O . ALA B 1 319 ? 12.656 11.805 25.391 1 97.56 319 ALA B O 1
ATOM 6634 N N . ALA B 1 320 ? 13.227 10.062 24.188 1 96.81 320 ALA B N 1
ATOM 6635 C CA . ALA B 1 320 ? 14.328 9.703 25.078 1 96.81 320 ALA B CA 1
ATOM 6636 C C . ALA B 1 320 ? 15.328 10.844 25.203 1 96.81 320 ALA B C 1
ATOM 6638 O O . ALA B 1 320 ? 15.82 11.133 26.297 1 96.81 320 ALA B O 1
ATOM 6639 N N . ARG B 1 321 ? 15.547 11.586 24.125 1 95.44 321 ARG B N 1
ATOM 6640 C CA . ARG B 1 321 ? 16.641 12.547 24.094 1 95.44 321 ARG B CA 1
ATOM 6641 C C . ARG B 1 321 ? 16.141 13.969 24.312 1 95.44 321 ARG B C 1
ATOM 6643 O O . ARG B 1 321 ? 16.906 14.93 24.219 1 95.44 321 ARG B O 1
ATOM 6650 N N . THR B 1 322 ? 14.906 14.102 24.594 1 97.62 322 THR B N 1
ATOM 6651 C CA . THR B 1 322 ? 14.336 15.445 24.641 1 97.62 322 THR B CA 1
ATOM 6652 C C . THR B 1 322 ? 14.461 16.031 26.047 1 97.62 322 THR B C 1
ATOM 6654 O O . THR B 1 322 ? 14.75 15.305 27 1 97.62 322 THR B O 1
ATOM 6657 N N . HIS B 1 323 ? 14.305 17.344 26.172 1 98.31 323 HIS B N 1
ATOM 6658 C CA . HIS B 1 323 ? 14.523 18.078 27.406 1 98.31 323 HIS B CA 1
ATOM 6659 C C . HIS B 1 323 ? 13.195 18.516 28.031 1 98.31 323 HIS B C 1
ATOM 6661 O O . HIS B 1 323 ? 13.133 18.812 29.219 1 98.31 323 HIS B O 1
ATOM 6667 N N . VAL B 1 324 ? 12.211 18.609 27.219 1 98.62 324 VAL B N 1
ATOM 6668 C CA . VAL B 1 324 ? 10.922 19.109 27.688 1 98.62 324 VAL B CA 1
ATOM 6669 C C . VAL B 1 324 ? 9.789 18.422 26.938 1 98.62 324 VAL B C 1
ATOM 6671 O O . VAL B 1 324 ? 9.93 18.109 25.75 1 98.62 324 VAL B O 1
ATOM 6674 N N . MET B 1 325 ? 8.773 18.078 27.594 1 98.69 325 MET B N 1
ATOM 6675 C CA . MET B 1 325 ? 7.566 17.5 27.031 1 98.69 325 MET B CA 1
ATOM 6676 C C . MET B 1 325 ? 6.406 18.484 27.094 1 98.69 325 MET B C 1
ATOM 6678 O O . MET B 1 325 ? 6.16 19.094 28.125 1 98.69 325 MET B O 1
ATOM 6682 N N . THR B 1 326 ? 5.785 18.75 25.969 1 98.5 326 THR B N 1
ATOM 6683 C CA . THR B 1 326 ? 4.43 19.281 26.047 1 98.5 326 THR B CA 1
ATOM 6684 C C . THR B 1 326 ? 3.438 18.188 26.391 1 98.5 326 THR B C 1
ATOM 6686 O O . THR B 1 326 ? 3.068 17.375 25.531 1 98.5 326 THR B O 1
ATOM 6689 N N . LEU B 1 327 ? 3.072 18.156 27.625 1 98.75 327 LEU B N 1
ATOM 6690 C CA . LEU B 1 327 ? 2.334 17.031 28.219 1 98.75 327 LEU B CA 1
ATOM 6691 C C . LEU B 1 327 ? 0.877 17.422 28.453 1 98.75 327 LEU B C 1
ATOM 6693 O O . LEU B 1 327 ? 0.597 18.375 29.188 1 98.75 327 LEU B O 1
ATOM 6697 N N . LEU B 1 328 ? -0.029 16.766 27.797 1 98.56 328 LEU B N 1
ATOM 6698 C CA . LEU B 1 328 ? -1.456 16.922 28.062 1 98.56 328 LEU B CA 1
ATOM 6699 C C . LEU B 1 328 ? -1.92 15.984 29.172 1 98.56 328 LEU B C 1
ATOM 6701 O O . LEU B 1 328 ? -1.695 14.773 29.094 1 98.56 328 LEU B O 1
ATOM 6705 N N . ALA B 1 329 ? -2.494 16.516 30.219 1 98.62 329 ALA B N 1
ATOM 6706 C CA . ALA B 1 329 ? -2.969 15.734 31.359 1 98.62 329 ALA B CA 1
ATOM 6707 C C . ALA B 1 329 ? -4.262 16.312 31.922 1 98.62 329 ALA B C 1
ATOM 6709 O O . ALA B 1 329 ? -4.574 17.484 31.703 1 98.62 329 ALA B O 1
ATOM 6710 N N . ARG B 1 330 ? -5.016 15.492 32.562 1 98.69 330 ARG B N 1
ATOM 6711 C CA . ARG B 1 330 ? -6.266 15.914 33.188 1 98.69 330 ARG B CA 1
ATOM 6712 C C . ARG B 1 330 ? -6.012 16.5 34.562 1 98.69 330 ARG B C 1
ATOM 6714 O O . ARG B 1 330 ? -5.473 15.836 35.438 1 98.69 330 ARG B O 1
ATOM 6721 N N . THR B 1 331 ? -6.406 17.75 34.75 1 98.44 331 THR B N 1
ATOM 6722 C CA . THR B 1 331 ? -6.227 18.438 36.031 1 98.44 331 THR B CA 1
ATOM 6723 C C . THR B 1 331 ? -7.562 18.562 36.75 1 98.44 331 THR B C 1
ATOM 6725 O O . THR B 1 331 ? -7.594 18.781 37.969 1 98.44 331 THR B O 1
ATOM 6728 N N . ASP B 1 332 ? -8.633 18.562 35.969 1 98.06 332 ASP B N 1
ATOM 6729 C CA . ASP B 1 332 ? -9.961 18.484 36.594 1 98.06 332 ASP B CA 1
ATOM 6730 C C . ASP B 1 332 ? -10.492 17.062 36.562 1 98.06 332 ASP B C 1
ATOM 6732 O O . ASP B 1 332 ? -11.125 16.641 35.594 1 98.06 332 ASP B O 1
ATOM 6736 N N . LEU B 1 333 ? -10.367 16.422 37.656 1 95.69 333 LEU B N 1
ATOM 6737 C CA . LEU B 1 333 ? -10.617 14.984 37.719 1 95.69 333 LEU B CA 1
ATOM 6738 C C . LEU B 1 333 ? -12.109 14.68 37.656 1 95.69 333 LEU B C 1
ATOM 6740 O O . LEU B 1 333 ? -12.508 13.531 37.469 1 95.69 333 LEU B O 1
ATOM 6744 N N . GLU B 1 334 ? -12.906 15.703 37.719 1 96 334 GLU B N 1
ATOM 6745 C CA . GLU B 1 334 ? -14.352 15.516 37.688 1 96 334 GLU B CA 1
ATOM 6746 C C . GLU B 1 334 ? -14.844 15.469 36.219 1 96 334 GLU B C 1
ATOM 6748 O O . GLU B 1 334 ? -16.016 15.172 35.969 1 96 334 GLU B O 1
ATOM 6753 N N . THR B 1 335 ? -13.945 15.719 35.375 1 95.94 335 THR B N 1
ATOM 6754 C CA . THR B 1 335 ? -14.312 15.719 33.969 1 95.94 335 THR B CA 1
ATOM 6755 C C . THR B 1 335 ? -13.812 14.461 33.281 1 95.94 335 THR B C 1
ATOM 6757 O O . THR B 1 335 ? -12.898 13.797 33.781 1 95.94 335 THR B O 1
ATOM 6760 N N . THR B 1 336 ? -14.5 14.148 32.188 1 94 336 THR B N 1
ATOM 6761 C CA . THR B 1 336 ? -14.07 13.031 31.375 1 94 336 THR B CA 1
ATOM 6762 C C . THR B 1 336 ? -13.867 13.469 29.922 1 94 336 THR B C 1
ATOM 6764 O O . THR B 1 336 ? -13.648 12.641 29.047 1 94 336 THR B O 1
ATOM 6767 N N . ASP B 1 337 ? -14 14.773 29.766 1 95.12 337 ASP B N 1
ATOM 6768 C CA . ASP B 1 337 ? -13.891 15.305 28.406 1 95.12 337 ASP B CA 1
ATOM 6769 C C . ASP B 1 337 ? -12.789 16.359 28.328 1 95.12 337 ASP B C 1
ATOM 6771 O O . ASP B 1 337 ? -11.984 16.5 29.25 1 95.12 337 ASP B O 1
ATOM 6775 N N . TYR B 1 338 ? -12.656 17.016 27.172 1 95.06 338 TYR B N 1
ATOM 6776 C CA . TYR B 1 338 ? -11.531 17.875 26.859 1 95.06 338 TYR B CA 1
ATOM 6777 C C . TYR B 1 338 ? -11.477 19.078 27.797 1 95.06 338 TYR B C 1
ATOM 6779 O O . TYR B 1 338 ? -10.43 19.703 27.953 1 95.06 338 TYR B O 1
ATOM 6787 N N . ARG B 1 339 ? -12.617 19.453 28.625 1 94.12 339 ARG B N 1
ATOM 6788 C CA . ARG B 1 339 ? -12.719 20.656 29.453 1 94.12 339 ARG B CA 1
ATOM 6789 C C . ARG B 1 339 ? -11.82 20.547 30.672 1 94.12 339 ARG B C 1
ATOM 6791 O O . ARG B 1 339 ? -11.461 21.547 31.281 1 94.12 339 ARG B O 1
ATOM 6798 N N . GLY B 1 340 ? -11.383 19.375 30.938 1 97.94 340 GLY B N 1
ATOM 6799 C CA . GLY B 1 340 ? -10.594 19.156 32.125 1 97.94 340 GLY B CA 1
ATOM 6800 C C . GLY B 1 340 ? -9.109 18.984 31.844 1 97.94 340 GLY B C 1
ATOM 6801 O O . GLY B 1 340 ? -8.336 18.656 32.75 1 97.94 340 GLY B O 1
ATOM 6802 N N . LEU B 1 341 ? -8.703 19.188 30.625 1 98.5 341 LEU B N 1
ATOM 6803 C CA . LEU B 1 341 ? -7.336 18.891 30.219 1 98.5 341 LEU B CA 1
ATOM 6804 C C . LEU B 1 341 ? -6.48 20.156 30.234 1 98.5 341 LEU B C 1
ATOM 6806 O O . LEU B 1 341 ? -6.938 21.219 29.844 1 98.5 341 LEU B O 1
ATOM 6810 N N . SER B 1 342 ? -5.359 20.047 30.734 1 98.75 342 SER B N 1
ATOM 6811 C CA . SER B 1 342 ? -4.383 21.141 30.797 1 98.75 342 SER B CA 1
ATOM 6812 C C . SER B 1 342 ? -3.074 20.734 30.125 1 98.75 342 SER B C 1
ATOM 6814 O O . SER B 1 342 ? -2.777 19.547 29.984 1 98.75 342 SER B O 1
ATOM 6816 N N . MET B 1 343 ? -2.32 21.703 29.641 1 98.69 343 MET B N 1
ATOM 6817 C CA . MET B 1 343 ? -1.039 21.5 28.969 1 98.69 343 MET B CA 1
ATOM 6818 C C . MET B 1 343 ? 0.117 21.938 29.859 1 98.69 343 MET B C 1
ATOM 6820 O O . MET B 1 343 ? 0.062 22.984 30.5 1 98.69 343 MET B O 1
ATOM 6824 N N . PHE B 1 344 ? 1.113 21.078 29.984 1 98.81 344 PHE B N 1
ATOM 6825 C CA . PHE B 1 344 ? 2.277 21.375 30.797 1 98.81 344 PHE B CA 1
ATOM 6826 C C . PHE B 1 344 ? 3.545 21.422 29.953 1 98.81 344 PHE B C 1
ATOM 6828 O O . PHE B 1 344 ? 3.688 20.641 29 1 98.81 344 PHE B O 1
ATOM 6835 N N . LEU B 1 345 ? 4.438 22.312 30.219 1 98.81 345 LEU B N 1
ATOM 6836 C CA . LEU B 1 345 ? 5.828 22.25 29.797 1 98.81 345 LEU B CA 1
ATOM 6837 C C . LEU B 1 345 ? 6.668 21.469 30.781 1 98.81 345 LEU B C 1
ATOM 6839 O O . LEU B 1 345 ? 7.371 22.047 31.609 1 98.81 345 LEU B O 1
ATOM 6843 N N . ALA B 1 346 ? 6.668 20.188 30.641 1 98.81 346 ALA B N 1
ATOM 6844 C CA . ALA B 1 346 ? 7.23 19.281 31.641 1 98.81 346 ALA B CA 1
ATOM 6845 C C . ALA B 1 346 ? 8.695 18.984 31.344 1 98.81 346 ALA B C 1
ATOM 6847 O O . ALA B 1 346 ? 9.023 18.25 30.406 1 98.81 346 ALA B O 1
ATOM 6848 N N . GLU B 1 347 ? 9.523 19.453 32.156 1 98.56 347 GLU B N 1
ATOM 6849 C CA . GLU B 1 347 ? 10.961 19.25 31.984 1 98.56 347 GLU B CA 1
ATOM 6850 C C . GLU B 1 347 ? 11.375 17.828 32.344 1 98.56 347 GLU B C 1
ATOM 6852 O O . GLU B 1 347 ? 10.789 17.219 33.25 1 98.56 347 GLU B O 1
ATOM 6857 N N . LYS B 1 348 ? 12.32 17.359 31.641 1 98.25 348 LYS B N 1
ATOM 6858 C CA . LYS B 1 348 ? 12.914 16.062 31.969 1 98.25 348 LYS B CA 1
ATOM 6859 C C . LYS B 1 348 ? 14.398 16.031 31.609 1 98.25 348 LYS B C 1
ATOM 6861 O O . LYS B 1 348 ? 14.867 16.875 30.828 1 98.25 348 LYS B O 1
ATOM 6866 N N . VAL B 1 349 ? 15.109 15.078 32.188 1 97.81 349 VAL B N 1
ATOM 6867 C CA . VAL B 1 349 ? 16.516 14.836 31.875 1 97.81 349 VAL B CA 1
ATOM 6868 C C . VAL B 1 349 ? 16.609 13.93 30.641 1 97.81 349 VAL B C 1
ATOM 6870 O O . VAL B 1 349 ? 16.047 12.836 30.625 1 97.81 349 VAL B O 1
ATOM 6873 N N . PRO B 1 350 ? 17.266 14.484 29.578 1 97.62 350 PRO B N 1
ATOM 6874 C CA . PRO B 1 350 ? 17.469 13.594 28.438 1 97.62 350 PRO B CA 1
ATOM 6875 C C . PRO B 1 350 ? 18.141 12.273 28.812 1 97.62 350 PRO B C 1
ATOM 6877 O O . PRO B 1 350 ? 19.047 12.258 29.641 1 97.62 350 PRO B O 1
ATOM 6880 N N . GLY B 1 351 ? 17.688 11.242 28.266 1 96.25 351 GLY B N 1
ATOM 6881 C CA . GLY B 1 351 ? 18.203 9.914 28.578 1 96.25 351 GLY B CA 1
ATOM 6882 C C . GLY B 1 351 ? 19.344 9.477 27.672 1 96.25 351 GLY B C 1
ATOM 6883 O O . GLY B 1 351 ? 19.812 10.258 26.844 1 96.25 351 GLY B O 1
ATOM 6884 N N . THR B 1 352 ? 19.891 8.297 27.953 1 92.38 352 THR B N 1
ATOM 6885 C CA . THR B 1 352 ? 20.875 7.578 27.141 1 92.38 352 THR B CA 1
ATOM 6886 C C . THR B 1 352 ? 20.297 6.25 26.656 1 92.38 352 THR B C 1
ATOM 6888 O O . THR B 1 352 ? 19.172 5.898 26.984 1 92.38 352 THR B O 1
ATOM 6891 N N . ASP B 1 353 ? 21.047 5.594 25.812 1 88.19 353 ASP B N 1
ATOM 6892 C CA . ASP B 1 353 ? 20.609 4.281 25.359 1 88.19 353 ASP B CA 1
ATOM 6893 C C . ASP B 1 353 ? 20.422 3.324 26.531 1 88.19 353 ASP B C 1
ATOM 6895 O O . ASP B 1 353 ? 19.484 2.521 26.547 1 88.19 353 ASP B O 1
ATOM 6899 N N . ALA B 1 354 ? 21.281 3.436 27.516 1 91.5 354 ALA B N 1
ATOM 6900 C CA . ALA B 1 354 ? 21.234 2.549 28.672 1 91.5 354 ALA B CA 1
ATOM 6901 C C . ALA B 1 354 ? 20.109 2.924 29.625 1 91.5 354 ALA B C 1
ATOM 6903 O O . ALA B 1 354 ? 19.516 2.059 30.281 1 91.5 354 ALA B O 1
ATOM 6904 N N . ASP B 1 355 ? 19.766 4.188 29.688 1 95.44 355 ASP B N 1
ATOM 6905 C CA . ASP B 1 355 ? 18.688 4.719 30.531 1 95.44 355 ASP B CA 1
ATOM 6906 C C . ASP B 1 355 ? 17.906 5.812 29.812 1 95.44 355 ASP B C 1
ATOM 6908 O O . ASP B 1 355 ? 18.141 7.004 30.047 1 95.44 355 ASP B O 1
ATOM 6912 N N . PRO B 1 356 ? 16.984 5.379 29.078 1 96.06 356 PRO B N 1
ATOM 6913 C CA . PRO B 1 356 ? 16.281 6.336 28.219 1 96.06 356 PRO B CA 1
ATOM 6914 C C . PRO B 1 356 ? 15.422 7.32 29 1 96.06 356 PRO B C 1
ATOM 6916 O O . PRO B 1 356 ? 15.094 8.398 28.5 1 96.06 356 PRO B O 1
ATOM 6919 N N . PHE B 1 357 ? 15.023 6.973 30.219 1 97.94 357 PHE B N 1
ATOM 6920 C CA . PHE B 1 357 ? 14.172 7.863 31 1 97.94 357 PHE B CA 1
ATOM 6921 C C . PHE B 1 357 ? 14.648 7.938 32.438 1 97.94 357 PHE B C 1
ATOM 6923 O O . PHE B 1 357 ? 13.984 7.418 33.344 1 97.94 357 PHE B O 1
ATOM 6930 N N . PRO B 1 358 ? 15.664 8.711 32.719 1 97.88 358 PRO B N 1
ATOM 6931 C CA . PRO B 1 358 ? 16.281 8.742 34.031 1 97.88 358 PRO B CA 1
ATOM 6932 C C . PRO B 1 358 ? 15.547 9.648 35 1 97.88 358 PRO B C 1
ATOM 6934 O O . PRO B 1 358 ? 15.828 9.633 36.219 1 97.88 358 PRO B O 1
ATOM 6937 N N . THR B 1 359 ? 14.688 10.492 34.562 1 98.25 359 THR B N 1
ATOM 6938 C CA . THR B 1 359 ? 13.984 11.422 35.406 1 98.25 359 THR B CA 1
ATOM 6939 C C . THR B 1 359 ? 13.102 10.672 36.406 1 98.25 359 THR B C 1
ATOM 6941 O O . THR B 1 359 ? 12.312 9.812 36.031 1 98.25 359 THR B O 1
ATOM 6944 N N . PRO B 1 360 ? 13.164 11.031 37.719 1 98.19 360 PRO B N 1
ATOM 6945 C CA . PRO B 1 360 ? 12.32 10.359 38.719 1 98.19 360 PRO B CA 1
ATOM 6946 C C . PRO B 1 360 ? 10.836 10.43 38.375 1 98.19 360 PRO B C 1
ATOM 6948 O O . PRO B 1 360 ? 10.352 11.477 37.938 1 98.19 360 PRO B O 1
ATOM 6951 N N . GLY B 1 361 ? 10.234 9.297 38.562 1 98.5 361 GLY B N 1
ATOM 6952 C CA . GLY B 1 361 ? 8.797 9.227 38.344 1 98.5 361 GLY B CA 1
ATOM 6953 C C . GLY B 1 361 ? 8.453 8.883 36.906 1 98.5 361 GLY B C 1
ATOM 6954 O O . GLY B 1 361 ? 7.281 8.711 36.562 1 98.5 361 GLY B O 1
ATOM 6955 N N . MET B 1 362 ? 9.477 8.766 36.062 1 98.38 362 MET B N 1
ATOM 6956 C CA . MET B 1 362 ? 9.242 8.414 34.656 1 98.38 362 MET B CA 1
ATOM 6957 C C . MET B 1 362 ? 9.828 7.043 34.344 1 98.38 362 MET B C 1
ATOM 6959 O O . MET B 1 362 ? 10.914 6.699 34.812 1 98.38 362 MET B O 1
ATOM 6963 N N . THR B 1 363 ? 9.133 6.254 33.594 1 98.06 363 THR B N 1
ATOM 6964 C CA . THR B 1 363 ? 9.617 5.027 32.969 1 98.06 363 THR B CA 1
ATOM 6965 C C . THR B 1 363 ? 9.227 4.98 31.5 1 98.06 363 THR B C 1
ATOM 6967 O O . THR B 1 363 ? 8.43 5.797 31.047 1 98.06 363 THR B O 1
ATOM 6970 N N . GLY B 1 364 ? 9.859 4.137 30.797 1 97.38 364 GLY B N 1
ATOM 6971 C CA . GLY B 1 364 ? 9.461 4.02 29.406 1 97.38 364 GLY B CA 1
ATOM 6972 C C . GLY B 1 364 ? 10.273 2.992 28.641 1 97.38 364 GLY B C 1
ATOM 6973 O O . GLY B 1 364 ? 11.203 2.395 29.188 1 97.38 364 GLY B O 1
ATOM 6974 N N . GLY B 1 365 ? 9.844 2.721 27.422 1 96.81 365 GLY B N 1
ATOM 6975 C CA . GLY B 1 365 ? 10.5 1.802 26.5 1 96.81 365 GLY B CA 1
ATOM 6976 C C . GLY B 1 365 ? 10.18 2.08 25.047 1 96.81 365 GLY B C 1
ATOM 6977 O O . GLY B 1 365 ? 9.172 2.721 24.734 1 96.81 365 GLY B O 1
ATOM 6978 N N . GLU B 1 366 ? 11.055 1.603 24.203 1 97.25 366 GLU B N 1
ATOM 6979 C CA . GLU B 1 366 ? 10.883 1.811 22.766 1 97.25 366 GLU B CA 1
ATOM 6980 C C . GLU B 1 366 ? 9.781 0.918 22.203 1 97.25 366 GLU B C 1
ATOM 6982 O O . GLU B 1 366 ? 9.664 -0.247 22.594 1 97.25 366 GLU B O 1
ATOM 6987 N N . ILE B 1 367 ? 8.914 1.457 21.375 1 97.81 367 ILE B N 1
ATOM 6988 C CA . ILE B 1 367 ? 8.008 0.7 20.516 1 97.81 367 ILE B CA 1
ATOM 6989 C C . ILE B 1 367 ? 8.664 0.438 19.172 1 97.81 367 ILE B C 1
ATOM 6991 O O . ILE B 1 367 ? 8.914 1.37 18.391 1 97.81 367 ILE B O 1
ATOM 6995 N N . GLU B 1 368 ? 8.977 -0.77 18.859 1 97.69 368 GLU B N 1
ATOM 6996 C CA . GLU B 1 368 ? 9.594 -1.091 17.578 1 97.69 368 GLU B CA 1
ATOM 6997 C C . GLU B 1 368 ? 8.57 -1.004 16.438 1 97.69 368 GLU B C 1
ATOM 6999 O O . GLU B 1 368 ? 7.461 -1.528 16.562 1 97.69 368 GLU B O 1
ATOM 7004 N N . VAL B 1 369 ? 8.93 -0.293 15.367 1 98.12 369 VAL B N 1
ATOM 7005 C CA . VAL B 1 369 ? 7.961 0.031 14.328 1 98.12 369 VAL B CA 1
ATOM 7006 C C . VAL B 1 369 ? 8.531 -0.353 12.961 1 98.12 369 VAL B C 1
ATOM 7008 O O . VAL B 1 369 ? 9.727 -0.602 12.828 1 98.12 369 VAL B O 1
ATOM 7011 N N . LEU B 1 370 ? 7.699 -0.441 11.906 1 97.56 370 LEU B N 1
ATOM 7012 C CA . LEU B 1 370 ? 8.047 -0.768 10.531 1 97.56 370 LEU B CA 1
ATOM 7013 C C . LEU B 1 370 ? 8.945 0.305 9.93 1 97.56 370 LEU B C 1
ATOM 7015 O O . LEU B 1 370 ? 9.906 -0.009 9.211 1 97.56 370 LEU B O 1
ATOM 7019 N N . GLY B 1 371 ? 8.625 1.455 10.078 1 97.44 371 GLY B N 1
ATOM 7020 C CA . GLY B 1 371 ? 9.289 2.609 9.492 1 97.44 371 GLY B CA 1
ATOM 7021 C C . GLY B 1 371 ? 9.203 3.85 10.367 1 97.44 371 GLY B C 1
ATOM 7022 O O . GLY B 1 371 ? 8.781 3.775 11.523 1 97.44 371 GLY B O 1
ATOM 7023 N N . TYR B 1 372 ? 9.68 5.023 9.727 1 96.69 372 TYR B N 1
ATOM 7024 C CA . TYR B 1 372 ? 9.727 6.258 10.5 1 96.69 372 TYR B CA 1
ATOM 7025 C C . TYR B 1 372 ? 10.648 6.109 11.703 1 96.69 372 TYR B C 1
ATOM 7027 O O . TYR B 1 372 ? 10.352 6.617 12.789 1 96.69 372 TYR B O 1
ATOM 7035 N N . ARG B 1 373 ? 11.641 5.332 11.375 1 95.62 373 ARG B N 1
ATOM 7036 C CA . ARG B 1 373 ? 12.648 5.133 12.414 1 95.62 373 ARG B CA 1
ATOM 7037 C C . ARG B 1 373 ? 13.578 6.336 12.516 1 95.62 373 ARG B C 1
ATOM 7039 O O . ARG B 1 373 ? 13.336 7.367 11.883 1 95.62 373 ARG B O 1
ATOM 7046 N N . GLY B 1 374 ? 14.547 6.332 13.359 1 94.88 374 GLY B N 1
ATOM 7047 C CA . GLY B 1 374 ? 15.477 7.438 13.523 1 94.88 374 GLY B CA 1
ATOM 7048 C C . GLY B 1 374 ? 15.125 8.344 14.688 1 94.88 374 GLY B C 1
ATOM 7049 O O . GLY B 1 374 ? 16 9.039 15.227 1 94.88 374 GLY B O 1
ATOM 7050 N N . MET B 1 375 ? 13.852 8.477 14.93 1 94.81 375 MET B N 1
ATOM 7051 C CA . MET B 1 375 ? 13.398 9.25 16.078 1 94.81 375 MET B CA 1
ATOM 7052 C C . MET B 1 375 ? 12.891 8.328 17.188 1 94.81 375 MET B C 1
ATOM 7054 O O . MET B 1 375 ? 12.789 8.734 18.344 1 94.81 375 MET B O 1
ATOM 7058 N N . LYS B 1 376 ? 12.609 7.113 16.797 1 96.31 376 LYS B N 1
ATOM 7059 C CA . LYS B 1 376 ? 12.07 6.066 17.656 1 96.31 376 LYS B CA 1
ATOM 7060 C C . LYS B 1 376 ? 10.75 6.5 18.281 1 96.31 376 LYS B C 1
ATOM 7062 O O . LYS B 1 376 ? 10.492 7.695 18.453 1 96.31 376 LYS B O 1
ATOM 7067 N N . GLU B 1 377 ? 9.883 5.602 18.531 1 97.44 377 GLU B N 1
ATOM 7068 C CA . GLU B 1 377 ? 8.625 5.766 19.25 1 97.44 377 GLU B CA 1
ATOM 7069 C C . GLU B 1 377 ? 8.703 5.148 20.656 1 97.44 377 GLU B C 1
ATOM 7071 O O . GLU B 1 377 ? 9.312 4.094 20.828 1 97.44 377 GLU B O 1
ATOM 7076 N N . TYR B 1 378 ? 8.07 5.793 21.641 1 98 378 TYR B N 1
ATOM 7077 C CA . TYR B 1 378 ? 8.195 5.305 23.016 1 98 378 TYR B CA 1
ATOM 7078 C C . TYR B 1 378 ? 6.84 5.219 23.688 1 98 378 TYR B C 1
ATOM 7080 O O . TYR B 1 378 ? 5.926 5.98 23.359 1 98 378 TYR B O 1
ATOM 7088 N N . GLU B 1 379 ? 6.703 4.316 24.531 1 98.12 379 GLU B N 1
ATOM 7089 C CA . GLU B 1 379 ? 5.746 4.391 25.641 1 98.12 379 GLU B CA 1
ATOM 7090 C C . GLU B 1 379 ? 6.379 5.008 26.875 1 98.12 379 GLU B C 1
ATOM 7092 O O . GLU B 1 379 ? 7.551 4.762 27.172 1 98.12 379 GLU B O 1
ATOM 7097 N N . ILE B 1 380 ? 5.629 5.805 27.578 1 98.56 380 ILE B N 1
ATOM 7098 C CA . ILE B 1 380 ? 6.125 6.473 28.766 1 98.56 380 ILE B CA 1
ATOM 7099 C C . ILE B 1 380 ? 5.125 6.301 29.906 1 98.56 380 ILE B C 1
ATOM 7101 O O . ILE B 1 380 ? 3.924 6.5 29.719 1 98.56 380 ILE B O 1
ATOM 7105 N N . GLY B 1 381 ? 5.613 5.906 31.062 1 98.75 381 GLY B N 1
ATOM 7106 C CA . GLY B 1 381 ? 4.82 5.855 32.281 1 98.75 381 GLY B CA 1
ATOM 7107 C C . GLY B 1 381 ? 5.191 6.941 33.281 1 98.75 381 GLY B C 1
ATOM 7108 O O . GLY B 1 381 ? 6.367 7.277 33.406 1 98.75 381 GLY B O 1
ATOM 7109 N N . PHE B 1 382 ? 4.184 7.477 33.875 1 98.81 382 PHE B N 1
ATOM 7110 C CA . PHE B 1 382 ? 4.359 8.453 34.938 1 98.81 382 PHE B CA 1
ATOM 7111 C C . PHE B 1 382 ? 3.828 7.91 36.281 1 98.81 382 PHE B C 1
ATOM 7113 O O . PHE B 1 382 ? 2.682 7.465 36.344 1 98.81 382 PHE B O 1
ATOM 7120 N N . ASP B 1 383 ? 4.621 7.906 37.25 1 98.75 383 ASP B N 1
ATOM 7121 C CA . ASP B 1 383 ? 4.254 7.574 38.625 1 98.75 383 ASP B CA 1
ATOM 7122 C C . ASP B 1 383 ? 4.883 8.555 39.625 1 98.75 383 ASP B C 1
ATOM 7124 O O . ASP B 1 383 ? 5.945 8.273 40.188 1 98.75 383 ASP B O 1
ATOM 7128 N N . GLY B 1 384 ? 4.215 9.555 39.844 1 98.62 384 GLY B N 1
ATOM 7129 C CA . GLY B 1 384 ? 4.711 10.594 40.719 1 98.62 384 GLY B CA 1
ATOM 7130 C C . GLY B 1 384 ? 5.699 11.531 40.062 1 98.62 384 GLY B C 1
ATOM 7131 O O . GLY B 1 384 ? 6.625 12.031 40.688 1 98.62 384 GLY B O 1
ATOM 7132 N N . PHE B 1 385 ? 5.637 11.68 38.781 1 98.75 385 PHE B N 1
ATOM 7133 C CA . PHE B 1 385 ? 6.465 12.625 38.031 1 98.75 385 PHE B CA 1
ATOM 7134 C C . PHE B 1 385 ? 6.098 14.062 38.375 1 98.75 385 PHE B C 1
ATOM 7136 O O . PHE B 1 385 ? 4.918 14.422 38.406 1 98.75 385 PHE B O 1
ATOM 7143 N N . ARG B 1 386 ? 7.016 14.875 38.656 1 98.75 386 ARG B N 1
ATOM 7144 C CA . ARG B 1 386 ? 6.734 16.203 39.219 1 98.75 386 ARG B CA 1
ATOM 7145 C C . ARG B 1 386 ? 7.023 17.281 38.156 1 98.75 386 ARG B C 1
ATOM 7147 O O . ARG B 1 386 ? 8.031 17.219 37.469 1 98.75 386 ARG B O 1
ATOM 7154 N N . VAL B 1 387 ? 6.145 18.219 38.062 1 98.75 387 VAL B N 1
ATOM 7155 C CA . VAL B 1 387 ? 6.242 19.375 37.188 1 98.75 387 VAL B CA 1
ATOM 7156 C C . VAL B 1 387 ? 6.055 20.656 38 1 98.75 387 VAL B C 1
ATOM 7158 O O . VAL B 1 387 ? 5.129 20.75 38.812 1 98.75 387 VAL B O 1
ATOM 7161 N N . LYS B 1 388 ? 6.84 21.641 37.781 1 98.44 388 LYS B N 1
ATOM 7162 C CA . LYS B 1 388 ? 6.691 22.922 38.469 1 98.44 388 LYS B CA 1
ATOM 7163 C C . LYS B 1 388 ? 5.34 23.562 38.156 1 98.44 388 LYS B C 1
ATOM 7165 O O . LYS B 1 388 ? 4.848 23.484 37.031 1 98.44 388 LYS B O 1
ATOM 7170 N N . ALA B 1 389 ? 4.777 24.234 39.125 1 97.94 389 ALA B N 1
ATOM 7171 C CA . ALA B 1 389 ? 3.469 24.859 38.969 1 97.94 389 ALA B CA 1
ATOM 7172 C C . ALA B 1 389 ? 3.506 25.922 37.875 1 97.94 389 ALA B C 1
ATOM 7174 O O . ALA B 1 389 ? 2.539 26.094 37.125 1 97.94 389 ALA B O 1
ATOM 7175 N N . GLU B 1 390 ? 4.582 26.625 37.75 1 97.75 390 GLU B N 1
ATOM 7176 C CA . GLU B 1 390 ? 4.727 27.703 36.781 1 97.75 390 GLU B CA 1
ATOM 7177 C C . GLU B 1 390 ? 4.777 27.156 35.344 1 97.75 390 GLU B C 1
ATOM 7179 O O . GLU B 1 390 ? 4.656 27.922 34.375 1 97.75 390 GLU B O 1
ATOM 7184 N N . ASN B 1 391 ? 4.855 25.828 35.25 1 98.56 391 ASN B N 1
ATOM 7185 C CA . ASN B 1 391 ? 4.98 25.203 33.969 1 98.56 391 ASN B CA 1
ATOM 7186 C C . ASN B 1 391 ? 3.625 24.781 33.406 1 98.56 391 ASN B C 1
ATOM 7188 O O . ASN B 1 391 ? 3.545 24.188 32.312 1 98.56 391 ASN B O 1
ATOM 7192 N N . LEU B 1 392 ? 2.59 25.031 34.125 1 98.75 392 LEU B N 1
ATOM 7193 C CA . LEU B 1 392 ? 1.265 24.984 33.531 1 98.75 392 LEU B CA 1
ATOM 7194 C C . LEU B 1 392 ? 1.142 26.031 32.438 1 98.75 392 LEU B C 1
ATOM 7196 O O . LEU B 1 392 ? 1.203 27.234 32.688 1 98.75 392 LEU B O 1
ATOM 7200 N N . LEU B 1 393 ? 1.031 25.578 31.25 1 98.75 393 LEU B N 1
ATOM 7201 C CA . LEU B 1 393 ? 1.042 26.5 30.125 1 98.75 393 LEU B CA 1
ATOM 7202 C C . LEU B 1 393 ? -0.063 27.547 30.266 1 98.75 393 LEU B C 1
ATOM 7204 O O . LEU B 1 393 ? -1.229 27.203 30.469 1 98.75 393 LEU B O 1
ATOM 7208 N N . GLY B 1 394 ? 0.295 28.781 30.203 1 98.38 394 GLY B N 1
ATOM 7209 C CA . GLY B 1 394 ? -0.656 29.875 30.312 1 98.38 394 GLY B CA 1
ATOM 7210 C C . GLY B 1 394 ? -1.092 30.156 31.75 1 98.38 394 GLY B C 1
ATOM 7211 O O . GLY B 1 394 ? -1.685 31.188 32.031 1 98.38 394 GLY B O 1
ATOM 7212 N N . GLY B 1 395 ? -0.962 29.234 32.625 1 97.88 395 GLY B N 1
ATOM 7213 C CA . GLY B 1 395 ? -1.218 29.422 34.062 1 97.88 395 GLY B CA 1
ATOM 7214 C C . GLY B 1 395 ? -2.662 29.156 34.438 1 97.88 395 GLY B C 1
ATOM 7215 O O . GLY B 1 395 ? -3.055 29.391 35.594 1 97.88 395 GLY B O 1
ATOM 7216 N N . VAL B 1 396 ? -3.445 28.734 33.469 1 97.88 396 VAL B N 1
ATOM 7217 C CA . VAL B 1 396 ? -4.859 28.484 33.719 1 97.88 396 VAL B CA 1
ATOM 7218 C C . VAL B 1 396 ? -5.199 27.031 33.344 1 97.88 396 VAL B C 1
ATOM 7220 O O . VAL B 1 396 ? -4.918 26.594 32.25 1 97.88 396 VAL B O 1
ATOM 7223 N N . GLU B 1 397 ? -5.75 26.297 34.312 1 98.06 397 GLU B N 1
ATOM 7224 C CA . GLU B 1 397 ? -6.156 24.922 34.094 1 98.06 397 GLU B CA 1
ATOM 7225 C C . GLU B 1 397 ? -7.273 24.828 33.062 1 98.06 397 GLU B C 1
ATOM 7227 O O . GLU B 1 397 ? -8.008 25.797 32.844 1 98.06 397 GLU B O 1
ATOM 7232 N N . GLY B 1 398 ? -7.34 23.688 32.406 1 97.88 398 GLY B N 1
ATOM 7233 C CA . GLY B 1 398 ? -8.477 23.375 31.562 1 97.88 398 GLY B CA 1
ATOM 7234 C C . GLY B 1 398 ? -8.359 23.953 30.156 1 97.88 398 GLY B C 1
ATOM 7235 O O . GLY B 1 398 ? -9.281 23.812 29.344 1 97.88 398 GLY B O 1
ATOM 7236 N N . GLN B 1 399 ? -7.207 24.578 29.844 1 97.88 399 GLN B N 1
ATOM 7237 C CA . GLN B 1 399 ? -7.051 25.234 28.547 1 97.88 399 GLN B CA 1
ATOM 7238 C C . GLN B 1 399 ? -6.293 24.344 27.562 1 97.88 399 GLN B C 1
ATOM 7240 O O . GLN B 1 399 ? -6.113 24.703 26.406 1 97.88 399 GLN B O 1
ATOM 7245 N N . GLY B 1 400 ? -5.859 23.203 28.062 1 97.38 400 GLY B N 1
ATOM 7246 C CA . GLY B 1 400 ? -4.898 22.391 27.344 1 97.38 400 GLY B CA 1
ATOM 7247 C C . GLY B 1 400 ? -5.379 21.984 25.953 1 97.38 400 GLY B C 1
ATOM 7248 O O . GLY B 1 400 ? -4.633 22.078 24.984 1 97.38 400 GLY B O 1
ATOM 7249 N N . PHE B 1 401 ? -6.598 21.531 25.875 1 95.62 401 PHE B N 1
ATOM 7250 C CA . PHE B 1 401 ? -7.125 21.047 24.594 1 95.62 401 PHE B CA 1
ATOM 7251 C C . PHE B 1 401 ? -7.301 22.203 23.625 1 95.62 401 PHE B C 1
ATOM 7253 O O . PHE B 1 401 ? -6.98 22.094 22.438 1 95.62 401 PHE B O 1
ATOM 7260 N N . LYS B 1 402 ? -7.844 23.266 24.062 1 95 402 LYS B N 1
ATOM 7261 C CA . LYS B 1 402 ? -7.996 24.453 23.234 1 95 402 LYS B CA 1
ATOM 7262 C C . LYS B 1 402 ? -6.645 24.938 22.703 1 95 402 LYS B C 1
ATOM 7264 O O . LYS B 1 402 ? -6.527 25.297 21.531 1 95 402 LYS B O 1
ATOM 7269 N N . GLN B 1 403 ? -5.66 24.984 23.562 1 95.94 403 GLN B N 1
ATOM 7270 C CA . GLN B 1 403 ? -4.305 25.359 23.156 1 95.94 403 GLN B CA 1
ATOM 7271 C C . GLN B 1 403 ? -3.752 24.406 22.109 1 95.94 403 GLN B C 1
ATOM 7273 O O . GLN B 1 403 ? -3.146 24.844 21.125 1 95.94 403 GLN B O 1
ATOM 7278 N N . LEU B 1 404 ? -3.998 23.156 22.312 1 94.5 404 LEU B N 1
ATOM 7279 C CA . LEU B 1 404 ? -3.535 22.141 21.375 1 94.5 404 LEU B CA 1
ATOM 7280 C C . LEU B 1 404 ? -4.188 22.328 20 1 94.5 404 LEU B C 1
ATOM 7282 O O . LEU B 1 404 ? -3.518 22.219 18.969 1 94.5 404 LEU B O 1
ATOM 7286 N N . MET B 1 405 ? -5.449 22.578 19.906 1 89.81 405 MET B N 1
ATOM 7287 C CA . MET B 1 405 ? -6.203 22.719 18.656 1 89.81 405 MET B CA 1
ATOM 7288 C C . MET B 1 405 ? -5.672 23.875 17.828 1 89.81 405 MET B C 1
ATOM 7290 O O . MET B 1 405 ? -5.742 23.828 16.594 1 89.81 405 MET B O 1
ATOM 7294 N N . GLN B 1 406 ? -5.051 24.797 18.484 1 88.12 406 GLN B N 1
ATOM 7295 C CA . GLN B 1 406 ? -4.523 25.953 17.781 1 88.12 406 GLN B CA 1
ATOM 7296 C C . GLN B 1 406 ? -3.283 25.609 16.969 1 88.12 406 GLN B C 1
ATOM 7298 O O . GLN B 1 406 ? -2.885 26.359 16.078 1 88.12 406 GLN B O 1
ATOM 7303 N N . THR B 1 407 ? -2.762 24.469 17.25 1 89.19 407 THR B N 1
ATOM 7304 C CA . THR B 1 407 ? -1.52 24.078 16.594 1 89.19 407 THR B CA 1
ATOM 7305 C C . THR B 1 407 ? -1.796 23.141 15.422 1 89.19 407 THR B C 1
ATOM 7307 O O . THR B 1 407 ? -0.915 22.891 14.594 1 89.19 407 THR B O 1
ATOM 7310 N N . PHE B 1 408 ? -2.998 22.703 15.219 1 85.81 408 PHE B N 1
ATOM 7311 C CA . PHE B 1 408 ? -3.279 21.562 14.336 1 85.81 408 PHE B CA 1
ATOM 7312 C C . PHE B 1 408 ? -3.111 21.969 12.875 1 85.81 408 PHE B C 1
ATOM 7314 O O . PHE B 1 408 ? -2.666 21.172 12.055 1 85.81 408 PHE B O 1
ATOM 7321 N N . GLU B 1 409 ? -3.465 23.188 12.562 1 88.81 409 GLU B N 1
ATOM 7322 C CA . GLU B 1 409 ? -3.342 23.609 11.164 1 88.81 409 GLU B CA 1
ATOM 7323 C C . GLU B 1 409 ? -1.892 23.547 10.695 1 88.81 409 GLU B C 1
ATOM 7325 O O . GLU B 1 409 ? -1.597 22.969 9.648 1 88.81 409 GLU B O 1
ATOM 7330 N N . SER B 1 410 ? -1.049 24.078 11.516 1 90.75 410 SER B N 1
ATOM 7331 C CA . SER B 1 410 ? 0.366 24.094 11.164 1 90.75 410 SER B CA 1
ATOM 7332 C C . SER B 1 410 ? 0.936 22.688 11.117 1 90.75 410 SER B C 1
ATOM 7334 O O . SER B 1 410 ? 1.725 22.359 10.227 1 90.75 410 SER B O 1
ATOM 7336 N N . ALA B 1 411 ? 0.534 21.906 12.07 1 92.31 411 ALA B N 1
ATOM 7337 C CA . ALA B 1 411 ? 1.022 20.531 12.133 1 92.31 411 ALA B CA 1
ATOM 7338 C C . ALA B 1 411 ? 0.607 19.75 10.891 1 92.31 411 ALA B C 1
ATOM 7340 O O . ALA B 1 411 ? 1.397 18.984 10.344 1 92.31 411 ALA B O 1
ATOM 7341 N N . ARG B 1 412 ? -0.601 19.922 10.469 1 95.06 412 ARG B N 1
ATOM 7342 C CA . ARG B 1 412 ? -1.11 19.203 9.297 1 95.06 412 ARG B CA 1
ATOM 7343 C C . ARG B 1 412 ? -0.412 19.672 8.023 1 95.06 412 ARG B C 1
ATOM 7345 O O . ARG B 1 412 ? -0.1 18.859 7.152 1 95.06 412 ARG B O 1
ATOM 7352 N N . ILE B 1 413 ? -0.169 20.984 7.902 1 97.06 413 ILE B N 1
ATOM 7353 C CA . ILE B 1 413 ? 0.574 21.516 6.762 1 97.06 413 ILE B CA 1
ATOM 7354 C C . ILE B 1 413 ? 1.97 20.906 6.727 1 97.06 413 ILE B C 1
ATOM 7356 O O . ILE B 1 413 ? 2.449 20.5 5.664 1 97.06 413 ILE B O 1
ATOM 7360 N N . GLN B 1 414 ? 2.58 20.781 7.887 1 96.56 414 GLN B N 1
ATOM 7361 C CA . GLN B 1 414 ? 3.922 20.219 7.965 1 96.56 414 GLN B CA 1
ATOM 7362 C C . GLN B 1 414 ? 3.912 18.719 7.621 1 96.56 414 GLN B C 1
ATOM 7364 O O . GLN B 1 414 ? 4.863 18.219 7.023 1 96.56 414 GLN B O 1
ATOM 7369 N N . THR B 1 415 ? 2.887 18.016 8.07 1 97.56 415 THR B N 1
ATOM 7370 C CA . THR B 1 415 ? 2.773 16.609 7.703 1 97.56 415 THR B CA 1
ATOM 7371 C C . THR B 1 415 ? 2.648 16.453 6.188 1 97.56 415 THR B C 1
ATOM 7373 O O . THR B 1 415 ? 3.254 15.555 5.602 1 97.56 415 THR B O 1
ATOM 7376 N N . ALA B 1 416 ? 1.864 17.344 5.555 1 98.56 416 ALA B N 1
ATOM 7377 C CA . ALA B 1 416 ? 1.742 17.328 4.098 1 98.56 416 ALA B CA 1
ATOM 7378 C C . ALA B 1 416 ? 3.092 17.578 3.432 1 98.56 416 ALA B C 1
ATOM 7380 O O . ALA B 1 416 ? 3.426 16.922 2.434 1 98.56 416 ALA B O 1
ATOM 7381 N N . ALA B 1 417 ? 3.848 18.5 3.988 1 98.56 417 ALA B N 1
ATOM 7382 C CA . ALA B 1 417 ? 5.176 18.797 3.459 1 98.56 417 ALA B CA 1
ATOM 7383 C C . ALA B 1 417 ? 6.09 17.578 3.541 1 98.56 417 ALA B C 1
ATOM 7385 O O . ALA B 1 417 ? 6.812 17.281 2.59 1 98.56 417 ALA B O 1
ATOM 7386 N N . ARG B 1 418 ? 6.102 16.906 4.648 1 98.56 418 ARG B N 1
ATOM 7387 C CA . ARG B 1 418 ? 6.91 15.695 4.809 1 98.56 418 ARG B CA 1
ATOM 7388 C C . ARG B 1 418 ? 6.461 14.602 3.848 1 98.56 418 ARG B C 1
ATOM 7390 O O . ARG B 1 418 ? 7.289 13.859 3.318 1 98.56 418 ARG B O 1
ATOM 7397 N N . ALA B 1 419 ? 5.125 14.5 3.648 1 98.81 419 ALA B N 1
ATOM 7398 C CA . ALA B 1 419 ? 4.594 13.523 2.699 1 98.81 419 ALA B CA 1
ATOM 7399 C C . ALA B 1 419 ? 5.129 13.781 1.294 1 98.81 419 ALA B C 1
ATOM 7401 O O . ALA B 1 419 ? 5.496 12.836 0.585 1 98.81 419 ALA B O 1
ATOM 7402 N N . ILE B 1 420 ? 5.176 15.047 0.899 1 98.75 420 ILE B N 1
ATOM 7403 C CA . ILE B 1 420 ? 5.703 15.414 -0.412 1 98.75 420 ILE B CA 1
ATOM 7404 C C . ILE B 1 420 ? 7.18 15.023 -0.5 1 98.75 420 ILE B C 1
ATOM 7406 O O . ILE B 1 420 ? 7.629 14.5 -1.522 1 98.75 420 ILE B O 1
ATOM 7410 N N . GLY B 1 421 ? 7.93 15.258 0.571 1 98.62 421 GLY B N 1
ATOM 7411 C CA . GLY B 1 421 ? 9.328 14.859 0.599 1 98.62 421 GLY B CA 1
ATOM 7412 C C . GLY B 1 421 ? 9.516 13.367 0.411 1 98.62 421 GLY B C 1
ATOM 7413 O O . GLY B 1 421 ? 10.367 12.938 -0.376 1 98.62 421 GLY B O 1
ATOM 7414 N N . VAL B 1 422 ? 8.742 12.578 1.104 1 98.75 422 VAL B N 1
ATOM 7415 C CA . VAL B 1 422 ? 8.82 11.125 1.011 1 98.75 422 VAL B CA 1
ATOM 7416 C C . VAL B 1 422 ? 8.438 10.68 -0.399 1 98.75 422 VAL B C 1
ATOM 7418 O O . VAL B 1 422 ? 9.094 9.805 -0.975 1 98.75 422 VAL B O 1
ATOM 7421 N N . ALA B 1 423 ? 7.371 11.289 -0.958 1 98.75 423 ALA B N 1
ATOM 7422 C CA . ALA B 1 423 ? 6.941 10.961 -2.316 1 98.75 423 ALA B CA 1
ATOM 7423 C C . ALA B 1 423 ? 8.039 11.281 -3.328 1 98.75 423 ALA B C 1
ATOM 7425 O O . ALA B 1 423 ? 8.289 10.508 -4.25 1 98.75 423 ALA B O 1
ATOM 7426 N N . GLN B 1 424 ? 8.648 12.43 -3.129 1 98.38 424 GLN B N 1
ATOM 7427 C CA . GLN B 1 424 ? 9.734 12.844 -4.008 1 98.38 424 GLN B CA 1
ATOM 7428 C C . GLN B 1 424 ? 10.906 11.875 -3.924 1 98.38 424 GLN B C 1
ATOM 7430 O O . GLN B 1 424 ? 11.508 11.523 -4.945 1 98.38 424 GLN B O 1
ATOM 7435 N N . ASN B 1 425 ? 11.289 11.469 -2.719 1 98.31 425 ASN B N 1
ATOM 7436 C CA . ASN B 1 425 ? 12.32 10.453 -2.531 1 98.31 425 ASN B CA 1
ATOM 7437 C C . ASN B 1 425 ? 11.992 9.172 -3.287 1 98.31 425 ASN B C 1
ATOM 7439 O O . ASN B 1 425 ? 12.852 8.617 -3.979 1 98.31 425 ASN B O 1
ATOM 7443 N N . ALA B 1 426 ? 10.781 8.688 -3.178 1 98.56 426 ALA B N 1
ATOM 7444 C CA . ALA B 1 426 ? 10.336 7.477 -3.861 1 98.56 426 ALA B CA 1
ATOM 7445 C C . ALA B 1 426 ? 10.469 7.625 -5.375 1 98.56 426 ALA B C 1
ATOM 7447 O O . ALA B 1 426 ? 10.938 6.711 -6.055 1 98.56 426 ALA B O 1
ATOM 7448 N N . LEU B 1 427 ? 10.023 8.781 -5.887 1 98.19 427 LEU B N 1
ATOM 7449 C CA . LEU B 1 427 ? 10.102 9.039 -7.32 1 98.19 427 LEU B CA 1
ATOM 7450 C C . LEU B 1 427 ? 11.555 9.008 -7.793 1 98.19 427 LEU B C 1
ATOM 7452 O O . LEU B 1 427 ? 11.867 8.391 -8.812 1 98.19 427 LEU B O 1
ATOM 7456 N N . GLU B 1 428 ? 12.406 9.648 -7.062 1 97.5 428 GLU B N 1
ATOM 7457 C CA . GLU B 1 428 ? 13.812 9.734 -7.445 1 97.5 428 GLU B CA 1
ATOM 7458 C C . GLU B 1 428 ? 14.461 8.352 -7.469 1 97.5 428 GLU B C 1
ATOM 7460 O O . GLU B 1 428 ? 15.133 7.988 -8.438 1 97.5 428 GLU B O 1
ATOM 7465 N N . VAL B 1 429 ? 14.25 7.562 -6.434 1 97.62 429 VAL B N 1
ATOM 7466 C CA . VAL B 1 429 ? 14.844 6.234 -6.332 1 97.62 429 VAL B CA 1
ATOM 7467 C C . VAL B 1 429 ? 14.227 5.312 -7.383 1 97.62 429 VAL B C 1
ATOM 7469 O O . VAL B 1 429 ? 14.93 4.512 -8.008 1 97.62 429 VAL B O 1
ATOM 7472 N N . GLY B 1 430 ? 12.922 5.406 -7.59 1 98.12 430 GLY B N 1
ATOM 7473 C CA . GLY B 1 430 ? 12.25 4.621 -8.617 1 98.12 430 GLY B CA 1
ATOM 7474 C C . GLY B 1 430 ? 12.734 4.938 -10.016 1 98.12 430 GLY B C 1
ATOM 7475 O O . GLY B 1 430 ? 12.961 4.031 -10.82 1 98.12 430 GLY B O 1
ATOM 7476 N N . MET B 1 431 ? 12.875 6.227 -10.297 1 97.94 431 MET B N 1
ATOM 7477 C CA . MET B 1 431 ? 13.312 6.648 -11.625 1 97.94 431 MET B CA 1
ATOM 7478 C C . MET B 1 431 ? 14.758 6.219 -11.875 1 97.94 431 MET B C 1
ATOM 7480 O O . MET B 1 431 ? 15.078 5.734 -12.961 1 97.94 431 MET B O 1
ATOM 7484 N N . GLN B 1 432 ? 15.633 6.43 -10.883 1 97.56 432 GLN B N 1
ATOM 7485 C CA . GLN B 1 432 ? 17.016 6 -11.016 1 97.56 432 GLN B CA 1
ATOM 7486 C C . GLN B 1 432 ? 17.109 4.508 -11.328 1 97.56 432 GLN B C 1
ATOM 7488 O O . GLN B 1 432 ? 17.828 4.098 -12.234 1 97.56 432 GLN B O 1
ATOM 7493 N N . TYR B 1 433 ? 16.406 3.693 -10.609 1 98.12 433 TYR B N 1
ATOM 7494 C CA . TYR B 1 433 ? 16.406 2.252 -10.828 1 98.12 433 TYR B CA 1
ATOM 7495 C C . TYR B 1 433 ? 15.875 1.912 -12.219 1 98.12 433 TYR B C 1
ATOM 7497 O O . TYR B 1 433 ? 16.422 1.043 -12.898 1 98.12 433 TYR B O 1
ATOM 7505 N N . ALA B 1 434 ? 14.789 2.574 -12.633 1 98.31 434 ALA B N 1
ATOM 7506 C CA . ALA B 1 434 ? 14.172 2.32 -13.93 1 98.31 434 ALA B CA 1
ATOM 7507 C C . ALA B 1 434 ? 15.148 2.627 -15.07 1 98.31 434 ALA B C 1
ATOM 7509 O O . ALA B 1 434 ? 15.086 1.998 -16.125 1 98.31 434 ALA B O 1
ATOM 7510 N N . GLU B 1 435 ? 15.977 3.621 -14.852 1 97.75 435 GLU B N 1
ATOM 7511 C CA . GLU B 1 435 ? 16.969 4 -15.859 1 97.75 435 GLU B CA 1
ATOM 7512 C C . GLU B 1 435 ? 18.109 2.984 -15.93 1 97.75 435 GLU B C 1
ATOM 7514 O O . GLU B 1 435 ? 18.625 2.709 -17.016 1 97.75 435 GLU B O 1
ATOM 7519 N N . GLU B 1 436 ? 18.438 2.393 -14.82 1 97.12 436 GLU B N 1
ATOM 7520 C CA . GLU B 1 436 ? 19.656 1.585 -14.711 1 97.12 436 GLU B CA 1
ATOM 7521 C C . GLU B 1 436 ? 19.359 0.112 -14.977 1 97.12 436 GLU B C 1
ATOM 7523 O O . GLU B 1 436 ? 20.156 -0.58 -15.617 1 97.12 436 GLU B O 1
ATOM 7528 N N . ARG B 1 437 ? 18.266 -0.394 -14.492 1 96.94 437 ARG B N 1
ATOM 7529 C CA . ARG B 1 437 ? 17.938 -1.808 -14.617 1 96.94 437 ARG B CA 1
ATOM 7530 C C . ARG B 1 437 ? 17.453 -2.135 -16.016 1 96.94 437 ARG B C 1
ATOM 7532 O O . ARG B 1 437 ? 16.594 -1.433 -16.562 1 96.94 437 ARG B O 1
ATOM 7539 N N . LYS B 1 438 ? 18.016 -3.191 -16.594 1 96 438 LYS B N 1
ATOM 7540 C CA . LYS B 1 438 ? 17.625 -3.607 -17.938 1 96 438 LYS B CA 1
ATOM 7541 C C . LYS B 1 438 ? 16.953 -4.977 -17.922 1 96 438 LYS B C 1
ATOM 7543 O O . LYS B 1 438 ? 17.375 -5.871 -17.188 1 96 438 LYS B O 1
ATOM 7548 N N . GLN B 1 439 ? 15.867 -5.125 -18.547 1 93.31 439 GLN B N 1
ATOM 7549 C CA . GLN B 1 439 ? 15.148 -6.359 -18.844 1 93.31 439 GLN B CA 1
ATOM 7550 C C . GLN B 1 439 ? 14.656 -6.367 -20.297 1 93.31 439 GLN B C 1
ATOM 7552 O O . GLN B 1 439 ? 14.328 -5.316 -20.844 1 93.31 439 GLN B O 1
ATOM 7557 N N . PHE B 1 440 ? 14.609 -7.555 -20.891 1 93.56 440 PHE B N 1
ATOM 7558 C CA . PHE B 1 440 ? 14.156 -7.73 -22.266 1 93.56 440 PHE B CA 1
ATOM 7559 C C . PHE B 1 440 ? 14.914 -6.809 -23.219 1 93.56 440 PHE B C 1
ATOM 7561 O O . PHE B 1 440 ? 14.32 -6.203 -24.109 1 93.56 440 PHE B O 1
ATOM 7568 N N . GLY B 1 441 ? 16.172 -6.539 -22.906 1 93.06 441 GLY B N 1
ATOM 7569 C CA . GLY B 1 441 ? 17.094 -5.887 -23.812 1 93.06 441 GLY B CA 1
ATOM 7570 C C . GLY B 1 441 ? 17.094 -4.375 -23.688 1 93.06 441 GLY B C 1
ATOM 7571 O O . GLY B 1 441 ? 17.781 -3.684 -24.438 1 93.06 441 GLY B O 1
ATOM 7572 N N . LYS B 1 442 ? 16.328 -3.807 -22.719 1 96.31 442 LYS B N 1
ATOM 7573 C CA . LYS B 1 442 ? 16.297 -2.354 -22.594 1 96.31 442 LYS B CA 1
ATOM 7574 C C . LYS B 1 442 ? 16.031 -1.942 -21.141 1 96.31 442 LYS B C 1
ATOM 7576 O O . LYS B 1 442 ? 15.703 -2.783 -20.297 1 96.31 442 LYS B O 1
ATOM 7581 N N . ALA B 1 443 ? 16.266 -0.665 -20.859 1 97.69 443 ALA B N 1
ATOM 7582 C CA . ALA B 1 443 ? 16.016 -0.132 -19.516 1 97.69 443 ALA B CA 1
ATOM 7583 C C . ALA B 1 443 ? 14.523 -0.195 -19.172 1 97.69 443 ALA B C 1
ATOM 7585 O O . ALA B 1 443 ? 13.672 -0.036 -20.047 1 97.69 443 ALA B O 1
ATOM 7586 N N . LEU B 1 444 ? 14.219 -0.392 -17.906 1 97.81 444 LEU B N 1
ATOM 7587 C CA . LEU B 1 444 ? 12.836 -0.51 -17.469 1 97.81 444 LEU B CA 1
ATOM 7588 C C . LEU B 1 444 ? 12.039 0.737 -17.844 1 97.81 444 LEU B C 1
ATOM 7590 O O . LEU B 1 444 ? 10.844 0.651 -18.141 1 97.81 444 LEU B O 1
ATOM 7594 N N . ILE B 1 445 ? 12.664 1.93 -17.828 1 98.25 445 ILE B N 1
ATOM 7595 C CA . ILE B 1 445 ? 11.984 3.203 -18.031 1 98.25 445 ILE B CA 1
ATOM 7596 C C . ILE B 1 445 ? 11.453 3.281 -19.453 1 98.25 445 ILE B C 1
ATOM 7598 O O . ILE B 1 445 ? 10.594 4.109 -19.766 1 98.25 445 ILE B O 1
ATOM 7602 N N . GLU B 1 446 ? 11.938 2.408 -20.344 1 97.81 446 GLU B N 1
ATOM 7603 C CA . GLU B 1 446 ? 11.508 2.395 -21.75 1 97.81 446 GLU B CA 1
ATOM 7604 C C . GLU B 1 446 ? 10.172 1.671 -21.906 1 97.81 446 GLU B C 1
ATOM 7606 O O . GLU B 1 446 ? 9.531 1.77 -22.953 1 97.81 446 GLU B O 1
ATOM 7611 N N . PHE B 1 447 ? 9.742 0.933 -20.922 1 97.31 447 PHE B N 1
ATOM 7612 C CA . PHE B 1 447 ? 8.43 0.287 -20.969 1 97.31 447 PHE B CA 1
ATOM 7613 C C . PHE B 1 447 ? 7.328 1.272 -20.594 1 97.31 447 PHE B C 1
ATOM 7615 O O . PHE B 1 447 ? 7.395 1.921 -19.547 1 97.31 447 PHE B O 1
ATOM 7622 N N . PRO B 1 448 ? 6.277 1.372 -21.406 1 97.19 448 PRO B N 1
ATOM 7623 C CA . PRO B 1 448 ? 5.27 2.42 -21.234 1 97.19 448 PRO B CA 1
ATOM 7624 C C . PRO B 1 448 ? 4.613 2.391 -19.859 1 97.19 448 PRO B C 1
ATOM 7626 O O . PRO B 1 448 ? 4.375 3.443 -19.266 1 97.19 448 PRO B O 1
ATOM 7629 N N . ARG B 1 449 ? 4.32 1.267 -19.312 1 96.69 449 ARG B N 1
ATOM 7630 C CA . ARG B 1 449 ? 3.654 1.183 -18.016 1 96.69 449 ARG B CA 1
ATOM 7631 C C . ARG B 1 449 ? 4.574 1.664 -16.891 1 96.69 449 ARG B C 1
ATOM 7633 O O . ARG B 1 449 ? 4.113 2.275 -15.922 1 96.69 449 ARG B O 1
ATOM 7640 N N . VAL B 1 450 ? 5.887 1.351 -16.984 1 97.62 450 VAL B N 1
ATOM 7641 C CA . VAL B 1 450 ? 6.855 1.839 -16.016 1 97.62 450 VAL B CA 1
ATOM 7642 C C . VAL B 1 450 ? 6.973 3.357 -16.109 1 97.62 450 VAL B C 1
ATOM 7644 O O . VAL B 1 450 ? 6.887 4.062 -15.102 1 97.62 450 VAL B O 1
ATOM 7647 N N . ALA B 1 451 ? 7.117 3.85 -17.359 1 97.75 451 ALA B N 1
ATOM 7648 C CA . ALA B 1 451 ? 7.168 5.293 -17.594 1 97.75 451 ALA B CA 1
ATOM 7649 C C . ALA B 1 451 ? 5.898 5.969 -17.078 1 97.75 451 ALA B C 1
ATOM 7651 O O . ALA B 1 451 ? 5.957 7.059 -16.5 1 97.75 451 ALA B O 1
ATOM 7652 N N . GLY B 1 452 ? 4.781 5.344 -17.328 1 97.69 452 GLY B N 1
ATOM 7653 C CA . GLY B 1 452 ? 3.508 5.883 -16.875 1 97.69 452 GLY B CA 1
ATOM 7654 C C . GLY B 1 452 ? 3.436 6.062 -15.367 1 97.69 452 GLY B C 1
ATOM 7655 O O . GLY B 1 452 ? 2.902 7.062 -14.883 1 97.69 452 GLY B O 1
ATOM 7656 N N . LYS B 1 453 ? 3.959 5.098 -14.594 1 98.25 453 LYS B N 1
ATOM 7657 C CA . LYS B 1 453 ? 4.012 5.215 -13.141 1 98.25 453 LYS B CA 1
ATOM 7658 C C . LYS B 1 453 ? 4.812 6.441 -12.719 1 98.25 453 LYS B C 1
ATOM 7660 O O . LYS B 1 453 ? 4.387 7.195 -11.836 1 98.25 453 LYS B O 1
ATOM 7665 N N . LEU B 1 454 ? 5.941 6.582 -13.359 1 98.31 454 LEU B N 1
ATOM 7666 C CA . LEU B 1 454 ? 6.828 7.688 -13.016 1 98.31 454 LEU B CA 1
ATOM 7667 C C . LEU B 1 454 ? 6.18 9.031 -13.352 1 98.31 454 LEU B C 1
ATOM 7669 O O . LEU B 1 454 ? 6.258 9.977 -12.562 1 98.31 454 LEU B O 1
ATOM 7673 N N . ALA B 1 455 ? 5.488 9.102 -14.477 1 98.38 455 ALA B N 1
ATOM 7674 C CA . ALA B 1 455 ? 4.797 10.328 -14.875 1 98.38 455 ALA B CA 1
ATOM 7675 C C . ALA B 1 455 ? 3.723 10.703 -13.867 1 98.38 455 ALA B C 1
ATOM 7677 O O . ALA B 1 455 ? 3.65 11.852 -13.43 1 98.38 455 ALA B O 1
ATOM 7678 N N . MET B 1 456 ? 2.953 9.766 -13.469 1 98.38 456 MET B N 1
ATOM 7679 C CA . MET B 1 456 ? 1.854 10.039 -12.547 1 98.38 456 MET B CA 1
ATOM 7680 C C . MET B 1 456 ? 2.381 10.43 -11.172 1 98.38 456 MET B C 1
ATOM 7682 O O . MET B 1 456 ? 1.777 11.25 -10.484 1 98.38 456 MET B O 1
ATOM 7686 N N . MET B 1 457 ? 3.5 9.82 -10.742 1 98.25 457 MET B N 1
ATOM 7687 C CA . MET B 1 457 ? 4.117 10.219 -9.484 1 98.25 457 MET B CA 1
ATOM 7688 C C . MET B 1 457 ? 4.504 11.695 -9.516 1 98.25 457 MET B C 1
ATOM 7690 O O . MET B 1 457 ? 4.184 12.445 -8.594 1 98.25 457 MET B O 1
ATOM 7694 N N . ALA B 1 458 ? 5.121 12.078 -10.625 1 98.38 458 ALA B N 1
ATOM 7695 C CA . ALA B 1 458 ? 5.547 13.469 -10.75 1 98.38 458 ALA B CA 1
ATOM 7696 C C . ALA B 1 458 ? 4.352 14.414 -10.727 1 98.38 458 ALA B C 1
ATOM 7698 O O . ALA B 1 458 ? 4.387 15.453 -10.062 1 98.38 458 ALA B O 1
ATOM 7699 N N . VAL B 1 459 ? 3.326 14.047 -11.383 1 98.69 459 VAL B N 1
ATOM 7700 C CA . VAL B 1 459 ? 2.131 14.875 -11.492 1 98.69 459 VAL B CA 1
ATOM 7701 C C . VAL B 1 459 ? 1.463 15.016 -10.133 1 98.69 459 VAL B C 1
ATOM 7703 O O . VAL B 1 459 ? 1.182 16.125 -9.68 1 98.69 459 VAL B O 1
ATOM 7706 N N . GLU B 1 460 ? 1.255 13.938 -9.438 1 98.56 460 GLU B N 1
ATOM 7707 C CA . GLU B 1 460 ? 0.529 13.984 -8.172 1 98.56 460 GLU B CA 1
ATOM 7708 C C . GLU B 1 460 ? 1.354 14.672 -7.082 1 98.56 460 GLU B C 1
ATOM 7710 O O . GLU B 1 460 ? 0.805 15.352 -6.211 1 98.56 460 GLU B O 1
ATOM 7715 N N . ILE B 1 461 ? 2.66 14.508 -7.168 1 98.69 461 ILE B N 1
ATOM 7716 C CA . ILE B 1 461 ? 3.523 15.211 -6.227 1 98.69 461 ILE B CA 1
ATOM 7717 C C . ILE B 1 461 ? 3.354 16.719 -6.398 1 98.69 461 ILE B C 1
ATOM 7719 O O . ILE B 1 461 ? 3.252 17.453 -5.414 1 98.69 461 ILE B O 1
ATOM 7723 N N . MET B 1 462 ? 3.248 17.141 -7.645 1 98.81 462 MET B N 1
ATOM 7724 C CA . MET B 1 462 ? 3.055 18.562 -7.883 1 98.81 462 MET B CA 1
ATOM 7725 C C . MET B 1 462 ? 1.675 19.016 -7.414 1 98.81 462 MET B C 1
ATOM 7727 O O . MET B 1 462 ? 1.531 20.094 -6.84 1 98.81 462 MET B O 1
ATOM 7731 N N . VAL B 1 463 ? 0.674 18.203 -7.613 1 98.81 463 VAL B N 1
ATOM 7732 C CA . VAL B 1 463 ? -0.67 18.531 -7.141 1 98.81 463 VAL B CA 1
ATOM 7733 C C . VAL B 1 463 ? -0.658 18.703 -5.625 1 98.81 463 VAL B C 1
ATOM 7735 O O . VAL B 1 463 ? -1.133 19.719 -5.109 1 98.81 463 VAL B O 1
ATOM 7738 N N . ALA B 1 464 ? -0.105 17.766 -4.914 1 98.75 464 ALA B N 1
ATOM 7739 C CA . ALA B 1 464 ? -0.024 17.828 -3.457 1 98.75 464 ALA B CA 1
ATOM 7740 C C . ALA B 1 464 ? 0.802 19.031 -3.006 1 98.75 464 ALA B C 1
ATOM 7742 O O . ALA B 1 464 ? 0.464 19.688 -2.021 1 98.75 464 ALA B O 1
ATOM 7743 N N . ARG B 1 465 ? 1.87 19.266 -3.732 1 98.75 465 ARG B N 1
ATOM 7744 C CA . ARG B 1 465 ? 2.764 20.375 -3.42 1 98.75 465 ARG B CA 1
ATOM 7745 C C . ARG B 1 465 ? 2.025 21.703 -3.494 1 98.75 465 ARG B C 1
ATOM 7747 O O . ARG B 1 465 ? 2.109 22.516 -2.572 1 98.75 465 ARG B O 1
ATOM 7754 N N . GLN B 1 466 ? 1.271 21.906 -4.562 1 98.75 466 GLN B N 1
ATOM 7755 C CA . GLN B 1 466 ? 0.587 23.172 -4.742 1 98.75 466 GLN B CA 1
ATOM 7756 C C . GLN B 1 466 ? -0.503 23.375 -3.693 1 98.75 466 GLN B C 1
ATOM 7758 O O . GLN B 1 466 ? -0.71 24.484 -3.201 1 98.75 466 GLN B O 1
ATOM 7763 N N . LEU B 1 467 ? -1.183 22.312 -3.383 1 98.62 467 LEU B N 1
ATOM 7764 C CA . LEU B 1 467 ? -2.189 22.391 -2.328 1 98.62 467 LEU B CA 1
ATOM 7765 C C . LEU B 1 467 ? -1.546 22.719 -0.986 1 98.62 467 LEU B C 1
ATOM 7767 O O . LEU B 1 467 ? -2.088 23.5 -0.209 1 98.62 467 LEU B O 1
ATOM 7771 N N . THR B 1 468 ? -0.425 22.141 -0.695 1 98.62 468 THR B N 1
ATOM 7772 C CA . THR B 1 468 ? 0.303 22.375 0.55 1 98.62 468 THR B CA 1
ATOM 7773 C C . THR B 1 468 ? 0.837 23.797 0.616 1 98.62 468 THR B C 1
ATOM 7775 O O . THR B 1 468 ? 0.706 24.469 1.642 1 98.62 468 THR B O 1
ATOM 7778 N N . TYR B 1 469 ? 1.426 24.25 -0.512 1 98.38 469 TYR B N 1
ATOM 7779 C CA . TYR B 1 469 ? 1.933 25.625 -0.577 1 98.38 469 TYR B CA 1
ATOM 7780 C C . TYR B 1 469 ? 0.811 26.625 -0.36 1 98.38 469 TYR B C 1
ATOM 7782 O O . TYR B 1 469 ? 0.995 27.641 0.331 1 98.38 469 TYR B O 1
ATOM 7790 N N . HIS B 1 470 ? -0.324 26.344 -0.918 1 98.06 470 HIS B N 1
ATOM 7791 C CA . HIS B 1 470 ? -1.471 27.219 -0.742 1 98.06 470 HIS B CA 1
ATOM 7792 C C . HIS B 1 470 ? -1.905 27.281 0.718 1 98.06 470 HIS B C 1
ATOM 7794 O O . HIS B 1 470 ? -2.211 28.359 1.239 1 98.06 470 HIS B O 1
ATOM 7800 N N . SER B 1 471 ? -1.943 26.156 1.359 1 97.81 471 SER B N 1
ATOM 7801 C CA . SER B 1 471 ? -2.32 26.094 2.768 1 97.81 471 SER B CA 1
ATOM 7802 C C . SER B 1 471 ? -1.373 26.922 3.625 1 97.81 471 SER B C 1
ATOM 7804 O O . SER B 1 471 ? -1.812 27.641 4.523 1 97.81 471 SER B O 1
ATOM 7806 N N . ALA B 1 472 ? -0.101 26.781 3.344 1 97.31 472 ALA B N 1
ATOM 7807 C CA . ALA B 1 472 ? 0.893 27.562 4.078 1 97.31 472 ALA B CA 1
ATOM 7808 C C . ALA B 1 472 ? 0.722 29.047 3.814 1 97.31 472 ALA B C 1
ATOM 7810 O O . ALA B 1 472 ? 0.863 29.875 4.727 1 97.31 472 ALA B O 1
ATOM 7811 N N . TRP B 1 473 ? 0.476 29.406 2.551 1 96.88 473 TRP B N 1
ATOM 7812 C CA . TRP B 1 473 ? 0.259 30.797 2.182 1 96.88 473 TRP B CA 1
ATOM 7813 C C . TRP B 1 473 ? -0.92 31.391 2.947 1 96.88 473 TRP B C 1
ATOM 7815 O O . TRP B 1 473 ? -0.84 32.5 3.457 1 96.88 473 TRP B O 1
ATOM 7825 N N . GLU B 1 474 ? -2.037 30.625 3.016 1 96.75 474 GLU B N 1
ATOM 7826 C CA . GLU B 1 474 ? -3.205 31.062 3.77 1 96.75 474 GLU B CA 1
ATOM 7827 C C . GLU B 1 474 ? -2.857 31.297 5.238 1 96.75 474 GLU B C 1
ATOM 7829 O O . GLU B 1 474 ? -3.242 32.312 5.812 1 96.75 474 GLU B O 1
ATOM 7834 N N . LYS B 1 475 ? -2.141 30.422 5.762 1 94.75 475 LYS B N 1
ATOM 7835 C CA . LYS B 1 475 ? -1.739 30.547 7.16 1 94.75 475 LYS B CA 1
ATOM 7836 C C . LYS B 1 475 ? -0.875 31.781 7.371 1 94.75 475 LYS B C 1
ATOM 7838 O O . LYS B 1 475 ? -1.085 32.531 8.32 1 94.75 475 LYS B O 1
ATOM 7843 N N . ASP B 1 476 ? 0.048 32.031 6.527 1 95.81 476 ASP B N 1
ATOM 7844 C CA . ASP B 1 476 ? 0.979 33.156 6.621 1 95.81 476 ASP B CA 1
ATOM 7845 C C . ASP B 1 476 ? 0.249 34.469 6.484 1 95.81 476 ASP B C 1
ATOM 7847 O O . ASP B 1 476 ? 0.741 35.5 6.941 1 95.81 476 ASP B O 1
ATOM 7851 N N . HIS B 1 477 ? -0.845 34.438 5.918 1 95.38 477 HIS B N 1
ATOM 7852 C CA . HIS B 1 477 ? -1.572 35.688 5.684 1 95.38 477 HIS B CA 1
ATOM 7853 C C . HIS B 1 477 ? -2.77 35.812 6.621 1 95.38 477 HIS B C 1
ATOM 7855 O O . HIS B 1 477 ? -3.721 36.531 6.328 1 95.38 477 HIS B O 1
ATOM 7861 N N . GLY B 1 478 ? -2.787 35.062 7.648 1 90.62 478 GLY B N 1
ATOM 7862 C CA . GLY B 1 478 ? -3.721 35.188 8.758 1 90.62 478 GLY B CA 1
ATOM 7863 C C . GLY B 1 478 ? -5.105 34.688 8.438 1 90.62 478 GLY B C 1
ATOM 7864 O O . GLY B 1 478 ? -6.074 35 9.133 1 90.62 478 GLY B O 1
ATOM 7865 N N . GLN B 1 479 ? -5.188 33.875 7.434 1 90.38 479 GLN B N 1
ATOM 7866 C CA . GLN B 1 479 ? -6.465 33.25 7.086 1 90.38 479 GLN B CA 1
ATOM 7867 C C . GLN B 1 479 ? -6.66 31.938 7.82 1 90.38 479 GLN B C 1
ATOM 7869 O O . GLN B 1 479 ? -5.688 31.234 8.094 1 90.38 479 GLN B O 1
ATOM 7874 N N . ARG B 1 480 ? -7.918 31.781 8.219 1 89 480 ARG B N 1
ATOM 7875 C CA . ARG B 1 480 ? -8.227 30.438 8.688 1 89 480 ARG B CA 1
ATOM 7876 C C . ARG B 1 480 ? -7.977 29.406 7.586 1 89 480 ARG B C 1
ATOM 7878 O O . ARG B 1 480 ? -8.43 29.578 6.453 1 89 480 ARG B O 1
ATOM 7885 N N . CYS B 1 481 ? -7.152 28.328 7.883 1 93 481 CYS B N 1
ATOM 7886 C CA . CYS B 1 481 ? -6.801 27.422 6.797 1 93 481 CYS B CA 1
ATOM 7887 C C . CYS B 1 481 ? -6.914 25.969 7.242 1 93 481 CYS B C 1
ATOM 7889 O O . CYS B 1 481 ? -6.176 25.094 6.758 1 93 481 CYS B O 1
ATOM 7891 N N . ASP B 1 482 ? -7.734 25.656 8.195 1 92.44 482 ASP B N 1
ATOM 7892 C CA . ASP B 1 482 ? -7.898 24.281 8.672 1 92.44 482 ASP B CA 1
ATOM 7893 C C . ASP B 1 482 ? -8.398 23.375 7.559 1 92.44 482 ASP B C 1
ATOM 7895 O O . ASP B 1 482 ? -8.008 22.203 7.484 1 92.44 482 ASP B O 1
ATOM 7899 N N . LEU B 1 483 ? -9.25 23.938 6.695 1 95.75 483 LEU B N 1
ATOM 7900 C CA . LEU B 1 483 ? -9.773 23.156 5.578 1 95.75 483 LEU B CA 1
ATOM 7901 C C . LEU B 1 483 ? -8.656 22.812 4.598 1 95.75 483 LEU B C 1
ATOM 7903 O O . LEU B 1 483 ? -8.453 21.641 4.277 1 95.75 483 LEU B O 1
ATOM 7907 N N . GLU B 1 484 ? -7.898 23.781 4.184 1 96.81 484 GLU B N 1
ATOM 7908 C CA . GLU B 1 484 ? -6.816 23.578 3.227 1 96.81 484 GLU B CA 1
ATOM 7909 C C . GLU B 1 484 ? -5.715 22.703 3.809 1 96.81 484 GLU B C 1
ATOM 7911 O O . GLU B 1 484 ? -5.168 21.844 3.113 1 96.81 484 GLU B O 1
ATOM 7916 N N . ALA B 1 485 ? -5.441 22.922 5.09 1 97.06 485 ALA B N 1
ATOM 7917 C CA . ALA B 1 485 ? -4.43 22.125 5.773 1 97.06 485 ALA B CA 1
ATOM 7918 C C . ALA B 1 485 ? -4.844 20.656 5.828 1 97.06 485 ALA B C 1
ATOM 7920 O O . ALA B 1 485 ? -4.027 19.766 5.578 1 97.06 485 ALA B O 1
ATOM 7921 N N . GLY B 1 486 ? -6.129 20.484 6.184 1 97.56 486 GLY B N 1
ATOM 7922 C CA . GLY B 1 486 ? -6.645 19.125 6.215 1 97.56 486 GLY B CA 1
ATOM 7923 C C . GLY B 1 486 ? -6.609 18.438 4.859 1 97.56 486 GLY B C 1
ATOM 7924 O O . GLY B 1 486 ? -6.262 17.266 4.758 1 97.56 486 GLY B O 1
ATOM 7925 N N . MET B 1 487 ? -6.953 19.172 3.793 1 98.5 487 MET B N 1
ATOM 7926 C CA . MET B 1 487 ? -6.938 18.656 2.43 1 98.5 487 MET B CA 1
ATOM 7927 C C . MET B 1 487 ? -5.52 18.281 2.006 1 98.5 487 MET B C 1
ATOM 7929 O O . MET B 1 487 ? -5.305 17.234 1.399 1 98.5 487 MET B O 1
ATOM 7933 N N . ALA B 1 488 ? -4.582 19.141 2.367 1 98.56 488 ALA B N 1
ATOM 7934 C CA . ALA B 1 488 ? -3.184 18.922 2.016 1 98.56 488 ALA B CA 1
ATOM 7935 C C . ALA B 1 488 ? -2.652 17.656 2.68 1 98.56 488 ALA B C 1
ATOM 7937 O O . ALA B 1 488 ? -2.006 16.828 2.029 1 98.56 488 ALA B O 1
ATOM 7938 N N . LYS B 1 489 ? -2.941 17.516 3.943 1 98.38 489 LYS B N 1
ATOM 7939 C CA . LYS B 1 489 ? -2.51 16.344 4.684 1 98.38 489 LYS B CA 1
ATOM 7940 C C . LYS B 1 489 ? -3.158 15.078 4.125 1 98.38 489 LYS B C 1
ATOM 7942 O O . LYS B 1 489 ? -2.484 14.062 3.924 1 98.38 489 LYS B O 1
ATOM 7947 N N . LEU B 1 490 ? -4.445 15.125 3.848 1 98.44 490 LEU B N 1
ATOM 7948 C CA . LEU B 1 490 ? -5.203 13.984 3.352 1 98.44 490 LEU B CA 1
ATOM 7949 C C . LEU B 1 490 ? -4.652 13.508 2.012 1 98.44 490 LEU B C 1
ATOM 7951 O O . LEU B 1 490 ? -4.328 12.328 1.855 1 98.44 490 LEU B O 1
ATOM 7955 N N . LEU B 1 491 ? -4.457 14.414 1.094 1 98.56 491 LEU B N 1
ATOM 7956 C CA . LEU B 1 491 ? -3.986 14.07 -0.244 1 98.56 491 LEU B CA 1
ATOM 7957 C C . LEU B 1 491 ? -2.498 13.734 -0.227 1 98.56 491 LEU B C 1
ATOM 7959 O O . LEU B 1 491 ? -2.066 12.781 -0.869 1 98.56 491 LEU B O 1
ATOM 7963 N N . GLY B 1 492 ? -1.706 14.586 0.488 1 98.62 492 GLY B N 1
ATOM 7964 C CA . GLY B 1 492 ? -0.271 14.359 0.555 1 98.62 492 GLY B CA 1
ATOM 7965 C C . GLY B 1 492 ? 0.089 12.977 1.06 1 98.62 492 GLY B C 1
ATOM 7966 O O . GLY B 1 492 ? 0.962 12.312 0.498 1 98.62 492 GLY B O 1
ATOM 7967 N N . ALA B 1 493 ? -0.593 12.523 2.115 1 98.5 493 ALA B N 1
ATOM 7968 C CA . ALA B 1 493 ? -0.339 11.203 2.691 1 98.5 493 ALA B CA 1
ATOM 7969 C C . ALA B 1 493 ? -0.638 10.102 1.684 1 98.5 493 ALA B C 1
ATOM 7971 O O . ALA B 1 493 ? 0.147 9.164 1.531 1 98.5 493 ALA B O 1
ATOM 7972 N N . ARG B 1 494 ? -1.734 10.234 0.976 1 98 494 ARG B N 1
ATOM 7973 C CA . ARG B 1 494 ? -2.109 9.234 -0.024 1 98 494 ARG B CA 1
ATOM 7974 C C . ARG B 1 494 ? -1.109 9.211 -1.174 1 98 494 ARG B C 1
ATOM 7976 O O . ARG B 1 494 ? -0.746 8.141 -1.664 1 98 494 ARG B O 1
ATOM 7983 N N . VAL B 1 495 ? -0.654 10.383 -1.595 1 98.38 495 VAL B N 1
ATOM 7984 C CA . VAL B 1 495 ? 0.288 10.5 -2.703 1 98.38 495 VAL B CA 1
ATOM 7985 C C . VAL B 1 495 ? 1.62 9.859 -2.322 1 98.38 495 VAL B C 1
ATOM 7987 O O . VAL B 1 495 ? 2.227 9.148 -3.127 1 98.38 495 VAL B O 1
ATOM 7990 N N . ALA B 1 496 ? 2.07 10.062 -1.096 1 98.75 496 ALA B N 1
ATOM 7991 C CA . ALA B 1 496 ? 3.328 9.484 -0.635 1 98.75 496 ALA B CA 1
ATOM 7992 C C . ALA B 1 496 ? 3.254 7.957 -0.62 1 98.75 496 ALA B C 1
ATOM 7994 O O . ALA B 1 496 ? 4.176 7.281 -1.08 1 98.75 496 ALA B O 1
ATOM 7995 N N . TRP B 1 497 ? 2.182 7.414 -0.13 1 98.38 497 TRP B N 1
ATOM 7996 C CA . TRP B 1 497 ? 1.987 5.969 -0.055 1 98.38 497 TRP B CA 1
ATOM 7997 C C . TRP B 1 497 ? 1.952 5.352 -1.448 1 98.38 497 TRP B C 1
ATOM 7999 O O . TRP B 1 497 ? 2.621 4.348 -1.706 1 98.38 497 TRP B O 1
ATOM 8009 N N . ALA B 1 498 ? 1.221 5.977 -2.326 1 97.94 498 ALA B N 1
ATOM 8010 C CA . ALA B 1 498 ? 1.088 5.473 -3.691 1 97.94 498 ALA B CA 1
ATOM 8011 C C . ALA B 1 498 ? 2.42 5.539 -4.434 1 97.94 498 ALA B C 1
ATOM 8013 O O . ALA B 1 498 ? 2.771 4.621 -5.176 1 97.94 498 ALA B O 1
ATOM 8014 N N . ALA B 1 499 ? 3.145 6.645 -4.242 1 98.44 499 ALA B N 1
ATOM 8015 C CA . ALA B 1 499 ? 4.438 6.805 -4.906 1 98.44 499 ALA B CA 1
ATOM 8016 C C . ALA B 1 499 ? 5.434 5.754 -4.43 1 98.44 499 ALA B C 1
ATOM 8018 O O . ALA B 1 499 ? 6.141 5.148 -5.238 1 98.44 499 ALA B O 1
ATOM 8019 N N . ALA B 1 500 ? 5.473 5.527 -3.119 1 98.75 500 ALA B N 1
ATOM 8020 C CA . ALA B 1 500 ? 6.387 4.539 -2.557 1 98.75 500 ALA B CA 1
ATOM 8021 C C . ALA B 1 500 ? 6.059 3.139 -3.059 1 98.75 500 ALA B C 1
ATOM 8023 O O . ALA B 1 500 ? 6.957 2.369 -3.408 1 98.75 500 ALA B O 1
ATOM 8024 N N . ASP B 1 501 ? 4.805 2.814 -3.113 1 98.38 501 ASP B N 1
ATOM 8025 C CA . ASP B 1 501 ? 4.359 1.512 -3.6 1 98.38 501 ASP B CA 1
ATOM 8026 C C . ASP B 1 501 ? 4.766 1.305 -5.059 1 98.38 501 ASP B C 1
ATOM 8028 O O . ASP B 1 501 ? 5.23 0.226 -5.434 1 98.38 501 ASP B O 1
ATOM 8032 N N . ASN B 1 502 ? 4.559 2.316 -5.891 1 98.12 502 ASN B N 1
ATOM 8033 C CA . ASN B 1 502 ? 4.898 2.211 -7.305 1 98.12 502 ASN B CA 1
ATOM 8034 C C . ASN B 1 502 ? 6.406 2.104 -7.512 1 98.12 502 ASN B C 1
ATOM 8036 O O . ASN B 1 502 ? 6.863 1.363 -8.383 1 98.12 502 ASN B O 1
ATOM 8040 N N . ALA B 1 503 ? 7.164 2.904 -6.754 1 98.69 503 ALA B N 1
ATOM 8041 C CA . ALA B 1 503 ? 8.617 2.82 -6.863 1 98.69 503 ALA B CA 1
ATOM 8042 C C . ALA B 1 503 ? 9.117 1.432 -6.473 1 98.69 503 ALA B C 1
ATOM 8044 O O . ALA B 1 503 ? 10.023 0.89 -7.105 1 98.69 503 ALA B O 1
ATOM 8045 N N . LEU B 1 504 ? 8.516 0.857 -5.422 1 98.69 504 LEU B N 1
ATOM 8046 C CA . LEU B 1 504 ? 8.859 -0.511 -5.051 1 98.69 504 LEU B CA 1
ATOM 8047 C C . LEU B 1 504 ? 8.516 -1.481 -6.176 1 98.69 504 LEU B C 1
ATOM 8049 O O . LEU B 1 504 ? 9.297 -2.379 -6.488 1 98.69 504 LEU B O 1
ATOM 8053 N N . GLN B 1 505 ? 7.379 -1.299 -6.785 1 98.5 505 GLN B N 1
ATOM 8054 C CA . GLN B 1 505 ? 6.953 -2.16 -7.883 1 98.5 505 GLN B CA 1
ATOM 8055 C C . GLN B 1 505 ? 7.945 -2.1 -9.039 1 98.5 505 GLN B C 1
ATOM 8057 O O . GLN B 1 505 ? 8.258 -3.121 -9.656 1 98.5 505 GLN B O 1
ATOM 8062 N N . ILE B 1 506 ? 8.438 -0.924 -9.328 1 98.25 506 ILE B N 1
ATOM 8063 C CA . ILE B 1 506 ? 9.414 -0.735 -10.391 1 98.25 506 ILE B CA 1
ATOM 8064 C C . ILE B 1 506 ? 10.688 -1.522 -10.07 1 98.25 506 ILE B C 1
ATOM 8066 O O . ILE B 1 506 ? 11.297 -2.117 -10.961 1 98.25 506 ILE B O 1
ATOM 8070 N N . HIS B 1 507 ? 11.031 -1.622 -8.797 1 98.25 507 HIS B N 1
ATOM 8071 C CA . HIS B 1 507 ? 12.219 -2.354 -8.367 1 98.25 507 HIS B CA 1
ATOM 8072 C C . HIS B 1 507 ? 11.992 -3.861 -8.453 1 98.25 507 HIS B C 1
ATOM 8074 O O . HIS B 1 507 ? 12.953 -4.633 -8.5 1 98.25 507 HIS B O 1
ATOM 8080 N N . GLY B 1 508 ? 10.695 -4.32 -8.453 1 96.69 508 GLY B N 1
ATOM 8081 C CA . GLY B 1 508 ? 10.422 -5.746 -8.438 1 96.69 508 GLY B CA 1
ATOM 8082 C C . GLY B 1 508 ? 10.938 -6.441 -7.191 1 96.69 508 GLY B C 1
ATOM 8083 O O . GLY B 1 508 ? 10.742 -5.949 -6.078 1 96.69 508 GLY B O 1
ATOM 8084 N N . GLY B 1 509 ? 11.523 -7.586 -7.336 1 96.31 509 GLY B N 1
ATOM 8085 C CA . GLY B 1 509 ? 12.047 -8.344 -6.207 1 96.31 509 GLY B CA 1
ATOM 8086 C C . GLY B 1 509 ? 13.078 -7.566 -5.398 1 96.31 509 GLY B C 1
ATOM 8087 O O . GLY B 1 509 ? 13.094 -7.645 -4.168 1 96.31 509 GLY B O 1
ATOM 8088 N N . ASN B 1 510 ? 13.867 -6.793 -6.102 1 97.38 510 ASN B N 1
ATOM 8089 C CA . ASN B 1 510 ? 14.898 -6.027 -5.41 1 97.38 510 ASN B CA 1
ATOM 8090 C C . ASN B 1 510 ? 14.289 -4.996 -4.465 1 97.38 510 ASN B C 1
ATOM 8092 O O . ASN B 1 510 ? 14.898 -4.652 -3.445 1 97.38 510 ASN B O 1
ATOM 8096 N N . GLY B 1 511 ? 13.125 -4.52 -4.805 1 97.62 511 GLY B N 1
ATOM 8097 C CA . GLY B 1 511 ? 12.453 -3.576 -3.926 1 97.62 511 GLY B CA 1
ATOM 8098 C C . GLY B 1 511 ? 12.039 -4.188 -2.6 1 97.62 511 GLY B C 1
ATOM 8099 O O . GLY B 1 511 ? 11.781 -3.467 -1.634 1 97.62 511 GLY B O 1
ATOM 8100 N N . PHE B 1 512 ? 11.992 -5.492 -2.566 1 96.62 512 PHE B N 1
ATOM 8101 C CA . PHE B 1 512 ? 11.555 -6.23 -1.388 1 96.62 512 PHE B CA 1
ATOM 8102 C C . PHE B 1 512 ? 12.742 -6.574 -0.496 1 96.62 512 PHE B C 1
ATOM 8104 O O . PHE B 1 512 ? 12.562 -6.926 0.673 1 96.62 512 PHE B O 1
ATOM 8111 N N . ALA B 1 513 ? 13.961 -6.508 -1.022 1 98.06 513 ALA B N 1
ATOM 8112 C CA . ALA B 1 513 ? 15.188 -6.727 -0.264 1 98.06 513 ALA B CA 1
ATOM 8113 C C . ALA B 1 513 ? 15.5 -5.535 0.635 1 98.06 513 ALA B C 1
ATOM 8115 O O . ALA B 1 513 ? 15.438 -4.383 0.194 1 98.06 513 ALA B O 1
ATOM 8116 N N . LEU B 1 514 ? 15.898 -5.785 1.862 1 98 514 LEU B N 1
ATOM 8117 C CA . LEU B 1 514 ? 16.172 -4.734 2.838 1 98 514 LEU B CA 1
ATOM 8118 C C . LEU B 1 514 ? 17.375 -3.902 2.426 1 98 514 LEU B C 1
ATOM 8120 O O . LEU B 1 514 ? 17.516 -2.756 2.854 1 98 514 LEU B O 1
ATOM 8124 N N . GLU B 1 515 ? 18.203 -4.453 1.557 1 96.88 515 GLU B N 1
ATOM 8125 C CA . GLU B 1 515 ? 19.406 -3.746 1.122 1 96.88 515 GLU B CA 1
ATOM 8126 C C . GLU B 1 515 ? 19.047 -2.523 0.281 1 96.88 515 GLU B C 1
ATOM 8128 O O . GLU B 1 515 ? 19.828 -1.568 0.205 1 96.88 515 GLU B O 1
ATOM 8133 N N . TYR B 1 516 ? 17.891 -2.529 -0.356 1 98 516 TYR B N 1
ATOM 8134 C CA . TYR B 1 516 ? 17.484 -1.415 -1.207 1 98 516 TYR B CA 1
ATOM 8135 C C . TYR B 1 516 ? 16.688 -0.384 -0.414 1 98 516 TYR B C 1
ATOM 8137 O O . TYR B 1 516 ? 15.781 -0.737 0.34 1 98 516 TYR B O 1
ATOM 8145 N N . GLN B 1 517 ? 16.984 0.868 -0.668 1 97.88 517 GLN B N 1
ATOM 8146 C CA . GLN B 1 517 ? 16.406 1.983 0.079 1 97.88 517 GLN B CA 1
ATOM 8147 C C . GLN B 1 517 ? 14.883 2.012 -0.053 1 97.88 517 GLN B C 1
ATOM 8149 O O . GLN B 1 517 ? 14.188 2.434 0.87 1 97.88 517 GLN B O 1
ATOM 8154 N N . ILE B 1 518 ? 14.352 1.558 -1.182 1 98.75 518 ILE B N 1
ATOM 8155 C CA . ILE B 1 518 ? 12.922 1.669 -1.452 1 98.75 518 ILE B CA 1
ATOM 8156 C C . ILE B 1 518 ? 12.141 0.825 -0.449 1 98.75 518 ILE B C 1
ATOM 8158 O O . ILE B 1 518 ? 10.984 1.127 -0.142 1 98.75 518 ILE B O 1
ATOM 8162 N N . SER B 1 519 ? 12.766 -0.255 0.152 1 98.56 519 SER B N 1
ATOM 8163 C CA . SER B 1 519 ? 12.117 -1.034 1.197 1 98.56 519 SER B CA 1
ATOM 8164 C C . SER B 1 519 ? 11.805 -0.172 2.416 1 98.56 519 SER B C 1
ATOM 8166 O O . SER B 1 519 ? 10.719 -0.273 2.994 1 98.56 519 SER B O 1
ATOM 8168 N N . ARG B 1 520 ? 12.719 0.719 2.771 1 98.5 520 ARG B N 1
ATOM 8169 C CA . ARG B 1 520 ? 12.508 1.66 3.867 1 98.5 520 ARG B CA 1
ATOM 8170 C C . ARG B 1 520 ? 11.453 2.703 3.496 1 98.5 520 ARG B C 1
ATOM 8172 O O . ARG B 1 520 ? 10.57 3.012 4.297 1 98.5 520 ARG B O 1
ATOM 8179 N N . ILE B 1 521 ? 11.562 3.295 2.309 1 98.88 521 ILE B N 1
ATOM 8180 C CA . ILE B 1 521 ? 10.695 4.391 1.885 1 98.88 521 ILE B CA 1
ATOM 8181 C C . ILE B 1 521 ? 9.242 3.934 1.896 1 98.88 521 ILE B C 1
ATOM 8183 O O . ILE B 1 521 ? 8.352 4.691 2.279 1 98.88 521 ILE B O 1
ATOM 8187 N N . LEU B 1 522 ? 9.008 2.664 1.494 1 98.75 522 LEU B N 1
ATOM 8188 C CA . LEU B 1 522 ? 7.66 2.115 1.561 1 98.75 522 LEU B CA 1
ATOM 8189 C C . LEU B 1 522 ? 7.133 2.141 2.99 1 98.75 522 LEU B C 1
ATOM 8191 O O . LEU B 1 522 ? 6.008 2.588 3.236 1 98.75 522 LEU B O 1
ATOM 8195 N N . CYS B 1 523 ? 7.938 1.673 3.924 1 98.38 523 CYS B N 1
ATOM 8196 C CA . CYS B 1 523 ? 7.527 1.628 5.324 1 98.38 523 CYS B CA 1
ATOM 8197 C C . CYS B 1 523 ? 7.312 3.031 5.875 1 98.38 523 CYS B C 1
ATOM 8199 O O . CYS B 1 523 ? 6.324 3.289 6.562 1 98.38 523 CYS B O 1
ATOM 8201 N N . ASP B 1 524 ? 8.211 3.947 5.496 1 98.5 524 ASP B N 1
ATOM 8202 C CA . ASP B 1 524 ? 8.133 5.328 5.961 1 98.5 524 ASP B CA 1
ATOM 8203 C C . ASP B 1 524 ? 6.859 6.004 5.457 1 98.5 524 ASP B C 1
ATOM 8205 O O . ASP B 1 524 ? 6.25 6.805 6.176 1 98.5 524 ASP B O 1
ATOM 8209 N N . ALA B 1 525 ? 6.473 5.73 4.262 1 98.62 525 ALA B N 1
ATOM 8210 C CA . ALA B 1 525 ? 5.34 6.406 3.635 1 98.62 525 ALA B CA 1
ATOM 8211 C C . ALA B 1 525 ? 4.027 6.012 4.305 1 98.62 525 ALA B C 1
ATOM 8213 O O . ALA B 1 525 ? 3.086 6.805 4.359 1 98.62 525 ALA B O 1
ATOM 8214 N N . ARG B 1 526 ? 3.996 4.797 4.84 1 98.06 526 ARG B N 1
ATOM 8215 C CA . ARG B 1 526 ? 2.717 4.238 5.27 1 98.06 526 ARG B CA 1
ATOM 8216 C C . ARG B 1 526 ? 2.211 4.941 6.527 1 98.06 526 ARG B C 1
ATOM 8218 O O . ARG B 1 526 ? 1.001 5.066 6.727 1 98.06 526 ARG B O 1
ATOM 8225 N N . ILE B 1 527 ? 3.068 5.422 7.359 1 97.19 527 ILE B N 1
ATOM 8226 C CA . ILE B 1 527 ? 2.676 6.012 8.633 1 97.19 527 ILE B CA 1
ATOM 8227 C C . ILE B 1 527 ? 1.971 7.344 8.391 1 97.19 527 ILE B C 1
ATOM 8229 O O . ILE B 1 527 ? 1.199 7.809 9.234 1 97.19 527 ILE B O 1
ATOM 8233 N N . LEU B 1 528 ? 2.174 7.977 7.25 1 98 528 LEU B N 1
ATOM 8234 C CA . LEU B 1 528 ? 1.672 9.312 6.945 1 98 528 LEU B CA 1
ATOM 8235 C C . LEU B 1 528 ? 0.149 9.32 6.875 1 98 528 LEU B C 1
ATOM 8237 O O . LEU B 1 528 ? -0.484 10.352 7.117 1 98 528 LEU B O 1
ATOM 8241 N N . ASN B 1 529 ? -0.465 8.172 6.629 1 97.5 529 ASN B N 1
ATOM 8242 C CA . ASN B 1 529 ? -1.919 8.055 6.566 1 97.5 529 ASN B CA 1
ATOM 8243 C C . ASN B 1 529 ? -2.523 7.832 7.949 1 97.5 529 ASN B C 1
ATOM 8245 O O . ASN B 1 529 ? -3.742 7.707 8.086 1 97.5 529 ASN B O 1
ATOM 8249 N N . ILE B 1 530 ? -1.66 7.82 9.008 1 96.12 530 ILE B N 1
ATOM 8250 C CA . ILE B 1 530 ? -2.145 7.441 10.328 1 96.12 530 ILE B CA 1
ATOM 8251 C C . ILE B 1 530 ? -1.894 8.578 11.32 1 96.12 530 ILE B C 1
ATOM 8253 O O . ILE B 1 530 ? -2.826 9.078 11.953 1 96.12 530 ILE B O 1
ATOM 8257 N N . PHE B 1 531 ? -0.625 9.055 11.367 1 90.56 531 PHE B N 1
ATOM 8258 C CA . PHE B 1 531 ? -0.344 10 12.445 1 90.56 531 PHE B CA 1
ATOM 8259 C C . PHE B 1 531 ? -0.835 11.398 12.086 1 90.56 531 PHE B C 1
ATOM 8261 O O . PHE B 1 531 ? -1.166 11.664 10.922 1 90.56 531 PHE B O 1
ATOM 8268 N N . GLU B 1 532 ? -1.001 12.281 13.102 1 88.62 532 GLU B N 1
ATOM 8269 C CA . GLU B 1 532 ? -1.538 13.633 12.977 1 88.62 532 GLU B CA 1
ATOM 8270 C C . GLU B 1 532 ? -2.965 13.609 12.438 1 88.62 532 GLU B C 1
ATOM 8272 O O . GLU B 1 532 ? -3.373 14.523 11.719 1 88.62 532 GLU B O 1
ATOM 8277 N N . GLY B 1 533 ? -3.717 12.547 12.781 1 90.38 533 GLY B N 1
ATOM 8278 C CA . GLY B 1 533 ? -5.07 12.328 12.297 1 90.38 533 GLY B CA 1
ATOM 8279 C C . GLY B 1 533 ? -5.133 11.367 11.125 1 90.38 533 GLY B C 1
ATOM 8280 O O . GLY B 1 533 ? -4.766 11.727 10 1 90.38 533 GLY B O 1
ATOM 8281 N N . ALA B 1 534 ? -5.656 10.148 11.422 1 94.25 534 ALA B N 1
ATOM 8282 C CA . ALA B 1 534 ? -5.801 9.156 10.359 1 94.25 534 ALA B CA 1
ATOM 8283 C C . ALA B 1 534 ? -6.617 9.711 9.195 1 94.25 534 ALA B C 1
ATOM 8285 O O . ALA B 1 534 ? -7.332 10.695 9.344 1 94.25 534 ALA B O 1
ATOM 8286 N N . ALA B 1 535 ? -6.477 9.141 8.039 1 96.5 535 ALA B N 1
ATOM 8287 C CA . ALA B 1 535 ? -7.16 9.602 6.832 1 96.5 535 ALA B CA 1
ATOM 8288 C C . ALA B 1 535 ? -8.664 9.734 7.07 1 96.5 535 ALA B C 1
ATOM 8290 O O . ALA B 1 535 ? -9.297 10.664 6.57 1 96.5 535 ALA B O 1
ATOM 8291 N N . GLU B 1 536 ? -9.281 8.836 7.836 1 96.56 536 GLU B N 1
ATOM 8292 C CA . GLU B 1 536 ? -10.703 8.867 8.156 1 96.56 536 GLU B CA 1
ATOM 8293 C C . GLU B 1 536 ? -11.047 10.062 9.031 1 96.56 536 GLU B C 1
ATOM 8295 O O . GLU B 1 536 ? -12.062 10.727 8.812 1 96.56 536 GLU B O 1
ATOM 8300 N N . ILE B 1 537 ? -10.148 10.336 9.984 1 94.81 537 ILE B N 1
ATOM 8301 C CA . ILE B 1 537 ? -10.367 11.469 10.875 1 94.81 537 ILE B CA 1
ATOM 8302 C C . ILE B 1 537 ? -10.227 12.773 10.102 1 94.81 537 ILE B C 1
ATOM 8304 O O . ILE B 1 537 ? -11.031 13.695 10.258 1 94.81 537 ILE B O 1
ATOM 8308 N N . GLN B 1 538 ? -9.203 12.82 9.242 1 96.19 538 GLN B N 1
ATOM 8309 C CA . GLN B 1 538 ? -8.992 14.023 8.445 1 96.19 538 GLN B CA 1
ATOM 8310 C C . GLN B 1 538 ? -10.18 14.289 7.52 1 96.19 538 GLN B C 1
ATOM 8312 O O . GLN B 1 538 ? -10.602 15.438 7.355 1 96.19 538 GLN B O 1
ATOM 8317 N N . ALA B 1 539 ? -10.664 13.219 6.875 1 97.88 539 ALA B N 1
ATOM 8318 C CA . ALA B 1 539 ? -11.844 13.367 6.02 1 97.88 539 ALA B CA 1
ATOM 8319 C C . ALA B 1 539 ? -13.047 13.852 6.816 1 97.88 539 ALA B C 1
ATOM 8321 O O . ALA B 1 539 ? -13.828 14.68 6.332 1 97.88 539 ALA B O 1
ATOM 8322 N N . GLN B 1 540 ? -13.219 13.375 8.008 1 96.56 540 GLN B N 1
ATOM 8323 C CA . GLN B 1 540 ? -14.336 13.773 8.867 1 96.56 540 GLN B CA 1
ATOM 8324 C C . GLN B 1 540 ? -14.227 15.25 9.25 1 96.56 540 GLN B C 1
ATOM 8326 O O . GLN B 1 540 ? -15.234 15.969 9.266 1 96.56 540 GLN B O 1
ATOM 8331 N N . VAL B 1 541 ? -13.008 15.664 9.594 1 94.25 541 VAL B N 1
ATOM 8332 C CA . VAL B 1 541 ? -12.773 17.047 9.992 1 94.25 541 VAL B CA 1
ATOM 8333 C C . VAL B 1 541 ? -13.078 17.984 8.82 1 94.25 541 VAL B C 1
ATOM 8335 O O . VAL B 1 541 ? -13.719 19.016 8.992 1 94.25 541 VAL B O 1
ATOM 8338 N N . ILE B 1 542 ? -12.641 17.625 7.641 1 97.75 542 ILE B N 1
ATOM 8339 C CA . ILE B 1 542 ? -12.906 18.406 6.438 1 97.75 542 ILE B CA 1
ATOM 8340 C C . ILE B 1 542 ? -14.406 18.5 6.191 1 97.75 542 ILE B C 1
ATOM 8342 O O . ILE B 1 542 ? -14.945 19.578 5.965 1 97.75 542 ILE B O 1
ATOM 8346 N N . ALA B 1 543 ? -15.086 17.359 6.293 1 98.19 543 ALA B N 1
ATOM 8347 C CA . ALA B 1 543 ? -16.531 17.312 6.047 1 98.19 543 ALA B CA 1
ATOM 8348 C C . ALA B 1 543 ? -17.281 18.219 7.02 1 98.19 543 ALA B C 1
ATOM 8350 O O . ALA B 1 543 ? -18.156 18.969 6.613 1 98.19 543 ALA B O 1
ATOM 8351 N N . ARG B 1 544 ? -16.922 18.109 8.273 1 96.38 544 ARG B N 1
ATOM 8352 C CA . ARG B 1 544 ? -17.578 18.922 9.281 1 96.38 544 ARG B CA 1
ATOM 8353 C C . ARG B 1 544 ? -17.406 20.406 8.992 1 96.38 544 ARG B C 1
ATOM 8355 O O . ARG B 1 544 ? -18.375 21.188 9.07 1 96.38 544 ARG B O 1
ATOM 8362 N N . ARG B 1 545 ? -16.266 20.797 8.617 1 96 545 ARG B N 1
ATOM 8363 C CA . ARG B 1 545 ? -15.977 22.203 8.32 1 96 545 ARG B CA 1
ATOM 8364 C C . ARG B 1 545 ? -16.75 22.672 7.09 1 96 545 ARG B C 1
ATOM 8366 O O . ARG B 1 545 ? -17.172 23.828 7.02 1 96 545 ARG B O 1
ATOM 8373 N N . LEU B 1 546 ? -16.797 21.812 6.094 1 97.94 546 LEU B N 1
ATOM 8374 C CA . LEU B 1 546 ? -17.5 22.156 4.855 1 97.94 546 LEU B CA 1
ATOM 8375 C C . LEU B 1 546 ? -18.984 22.375 5.105 1 97.94 546 LEU B C 1
ATOM 8377 O O . LEU B 1 546 ? -19.625 23.156 4.402 1 97.94 546 LEU B O 1
ATOM 8381 N N . LEU B 1 547 ? -19.469 21.703 6.059 1 97.69 547 LEU B N 1
ATOM 8382 C CA . LEU B 1 547 ? -20.922 21.672 6.242 1 97.69 547 LEU B CA 1
ATOM 8383 C C . LEU B 1 547 ? -21.359 22.641 7.336 1 97.69 547 LEU B C 1
ATOM 8385 O O . LEU B 1 547 ? -22.531 22.969 7.449 1 97.69 547 LEU B O 1
ATOM 8389 N N . ASP B 1 548 ? -20.453 23.109 8.188 1 90.88 548 ASP B N 1
ATOM 8390 C CA . ASP B 1 548 ? -20.75 24.125 9.203 1 90.88 548 ASP B CA 1
ATOM 8391 C C . ASP B 1 548 ? -20.906 25.5 8.578 1 90.88 548 ASP B C 1
ATOM 8393 O O . ASP B 1 548 ? -20.156 25.875 7.68 1 90.88 548 ASP B O 1
#

Organism: Cereibacter sphaeroides (NCBI:txid1063)

Foldseek 3Di:
DLDDLFDPCQLVLLVVQLVLLVVLLVVLLVLLLVQQDDPNHRHPVSCVVLLLSLLLSLQSVLLSVLSVLLSVLLVLCVVVVNNDPLSRLLNLQSLLVSLCCQDVFDPLDPPDTRYSVSSPDDSPDGDDSSVCSVVNRNDLSSLLVNLVVVVVVVPDLAGGDLSDDPVLVVLLVVLLVCLVPPFQVCPLVCWVVLHAADVVLLLVCLVVQLQQDCPDVVLPHPVDFLLSLLSNLLSNLLSPNLSSCQSVQSVLVLLLCVVFADPVSSNVPNNCRRNSVFGEWEWQAFPVRDPQSFQAAWAWEDDPQKTWTFDKTWFTWLQLAGFWYFHWHFHPNVDRGLQRIFTFGAGADRHDPVGSGPQPQKDKDFDDAQASGNRTIMMMGGDGRMGGQSRGGNNDGRCHVVSSVSSLLSSLLSLLSSLLSLLSSLLVLLSVQQQPDDDPHHRNCPDSVSSSLSSVSSSLSSSLSSLSSVLSVCVRVPHDRLLSSLSSLLSSLNSSLSSLVSSLVSCPPNSCDSVRCSSRSNRHSNCSCPPSAHSSRSSSVNSSVSSD/DLDDLFDPCQLVLLVVQLVLLVVLLVVLLVLLLVQQDDPNHRHPVSCVVLLLSLLLSLLSVLLSVLSVLLSVLLVLCVVVVNNDLLSRLLNLQSLLVSLCCQDVFDPLDPPDTRYSVSSPDDSPDGDPSSVCSVVRRNDLSSLLVNLVVVVVVVPDLAGGDLSDDPVLVVLLVVLLVCLVPPFQVCPLVCWVVLHAADVVLLLVCLVVQLQQDCPDVVLPHPVDFLLSLLSNLLSNLLSPNLSSCQSVQSVLVLLLCVVFADPVSSNVPNNCRRNSVFGEWEWQAFPVRDPQSFQAAWAWEDDPQKTWTFDKTWFTWLQQAGFWYFHWHFHPNVDRGLQRIFTFGAGADRHDPVGSGPQPQKDKDFDDAQASGNRTIMMMGGGGRIGGQSRGGNNDGRCHVVSSVSSLLSSLLSLLSSLLSLLSSLLVLLSVQQQPDDDPHHRNCPDSVSSSLSSVSSSLSSSLSSLSSVLSVCVRVPHDRLLSSLSSLLSSLNSSLSSLVSSLVSCPPNSCDSVRCSSRSNRHSNCSCPPSAHSSRSSSVNSSVSSD

InterPro domains:
  IPR006089 Acyl-CoA dehydrogenase, conserved site [PS00073] (505-524)
  IPR006091 Acyl-CoA dehydrogenase/oxidase, middle domain [PF02770] (283-383)
  IPR009075 Acyl-CoA dehydrogenase/oxidase, C-terminal [PF00441] (398-547)
  IPR009100 Acyl-CoA dehydrogenase/oxidase, N-terminal and middle domain superfamily [SSF56645] (163-409)
  IPR013786 Acyl-CoA dehydrogenase/oxidase, N-terminal [PF02771] (166-277)
  IPR036250 Acyl-CoA dehydrogenase-like, C-terminal [SSF47203] (397-547)
  IPR037069 Acyl-CoA dehydrogenase/oxidase, N-terminal domain superfamily [G3DSA:1.10.540.10] (156-278)
  IPR046373 Acyl-CoA oxidase/dehydrogenase, middle domain superfamily [G3DSA:2.40.110.10] (282-402)

Nearest PDB structures (foldseek):
  6es9-assembly1_A  TM=9.903E-01  e=9.274E-67  Paracoccus denitrificans PD1222
  4iv6-assembly1_B  TM=9.542E-01  e=1.076E-29  Mycolicibacterium smegmatis MC2 155
  1ukw-assembly1_A  TM=9.505E-01  e=3.829E-28  Thermus thermophilus
  4n5f-assembly2_B-2  TM=9.511E-01  e=4.821E-26  Burkholderia cenocepacia J2315
  7w0j-assembly1_A  TM=9.439E-01  e=3.403E-26  Thermobifida fusca YX

pLDDT: mean 96.46, std 4.9, range [33.5, 98.94]

GO terms:
  GO:0050660 flavin adenine dinucleotide binding (F, IDA)
  GO:0052890 oxidoreductase activity, acting on the CH-CH group of donors, with a flavin as acceptor (F, IDA)
  GO:0071949 FAD binding (F, IDA)

Secondary structure (DSSP, 8-state):
----SS-TTHHHHHHHHHHHHHHHHHHHHHHHHHHHEETTEE-HHHHHHTHHHHHHHHHHHHHHHHHHHHHHHHHHHHHHT---HHHHHHHHHHHHHHHHHHHH-EESSSS-EE-GGGGT----PPPHHHHHHHHHTT-HHHHHHHHHHHHTSTT-SSSS-----HHHHHHHHHHHHHIIIIIHHHHHHHHHTTPPPPHHHHHHHHHTTGGGTTS-GGGTS----HHHHHHHHHHHHHH-HHHHHHHHHHHHHHHHHHHH--HHHHHHHHHHHHHTSS-EEEE--BTTBSS-GGG---EEEEETTEEEEEEEEEEEET-TT-SEEEEEEE--TT--SGGGEEEEEEE-----SS-S--STTEEEEEE-BSS--SS-EEEEEEEEEEEEGGGBGGG-TT-HHHHHHTTHHHHHHHHHHHHHHHHHHHHHHHHHHHHH-EETTEEGGGSHHHHHHHHHHHHHHHHHHHHHHHHHHHHHTT---HHHHHHHHHHHHHHHHHHHHHHHHHHGGGGGBTTSHHHHHHHHHHGGGTTTS-HHHHHHHHHHHHH-/----SS-TTHHHHHHHHHHHHHHHHHHHHHHHHHHHEETTEE-HHHHHHTHHHHHHHHHHHHHHHHHHHHHHHHHHHHHHT---HHHHHHHHHHHHHHHHHHHH-EESSSS-EE-GGGGT----PPPHHHHHHHHHTT-HHHHHHHHHHHHTSTT-SSSS-----HHHHHHHHHHHHHIIIIIHHHHHHHHHTTPPPPHHHHHHHHHTTGGGTTS-GGGTS----HHHHHHHHHHHHHH-HHHHHHHHHHHHHHHHHHHH--HHHHHHHHHHHHHTSS-EEEE--BTTBSS-GGG---EEEEETTEEEEEEEEEEEET-TT-SEEEEEEE--TT--SGGGEEEEEEE-----SS-S--STTEEEEEE-BSS--SS-EEEEEEEEEEEEGGGBGGG-TT-HHHHHHTTHHHHHHHHHHHHHHHHHHHHHHHHHHHHH-EETTEEGGGSHHHHHHHHHHHHHHHHHHHHHHHHHHHHHTT---HHHHHHHHHHHHHHHHHHHHHHHHHHGGGGGBTTSHHHHHHHHHHGGGTTTS-HHHHHHHHHHHHH-